Protein AF-0000000072570225 (afdb_homodimer)

InterPro domains:
  IPR000209 Peptidase S8/S53 domain [PF00082] (99-214)
  IPR000209 Peptidase S8/S53 domain [PF00082] (437-541)
  IPR015500 Peptidase S8, subtilisin-related [PR00723] (99-118)
  IPR015500 Peptidase S8, subtilisin-related [PR00723] (179-192)
  IPR015500 Peptidase S8, subtilisin-related [PR00723] (499-515)
  IPR017310 Peptidase S8A, subtilisin-related, clostridia [PIRSF037894] (3-569)
  IPR034045 CspA-like domain [cd07478] (97-557)
  IPR036852 Peptidase S8/S53 domain superfamily [G3DSA:3.40.50.200] (96-558)
  IPR036852 Peptidase S8/S53 domain superfamily [SSF52743] (88-566)
  IPR050131 Subtilisin-like serine protease [PTHR43806] (63-516)

Secondary structure (DSSP, 8-state):
----GGG-TTEEEEEEEE-S-HHHHHTT-TT-EEEE-SSSEEEEEEEGGGTHHHHT----SSEEEEPPP-EEEE--B-GGG---------TT-----S-TT-EEEEEES---TT-GGGB-TTS-B-EEEEEETTS---S---SSS--SSSEEEEHHHHHHHHHHHHTTS-GGGT-----SS-HHHHHHHHHH---SSGGG--SSTT-EEEEEEPPP-HHHHHHHT-SS--EEHHHHHHHHHHHHHHHHH-SS-EEEE--EEBS-S-TTS-SHHHHHHHHHHTSTTEEEEEE--S-TTS--EEEEEE-SS--EEEEEEEE-TT---EEEEEEE-TT-EEEEEEE-TTS-B---B---TT-EEEEE-TTT--EEEEEEETT-TTT-SEEEEEEEESPPSEEEEEEEEEEE-SSEEEEEE-PPBTTB-TT-EEES--STT-PPBTTT-TTSEEEEEEETTTTEEPTTS----SSS------EEEE-S-EEEEETTTEEEEEBSHHHHHHHHHHHHHHHHIIIIISSSSTT--HHHHHHHHHHSEE--TT--SSBTTTBT-EE-HHHHHHTT-/----GGG-TTEEEEEEEE-S-HHHHHTT-TT-EEEE-SSSEEEEEEEGGGTHHHHT----SSEEEEPPP-EEEE--B-GGGS--------TT-----S-TT-EEEEEES---TT-GGGB-TTS-B-EEEEEETTS---S---SSS--SSSEEEEHHHHHHHHHHHHTTS-GGGT-----SS-HHHHHHHHHH---SSGGG--SSTT-EEEEEEPPP-HHHHHHHT-SS--EEHHHHHHHHHHHHHHHHH-SS-EEEE--EEBS-S-TTS-SHHHHHHHHHHTSTTEEEEEE--S-TTS--EEEEEE-SS--EEEEEEEE-TT---EEEEEEE-TT-EEEEEEE-TTS-B---B---TT-EEEEE-TTT--EEEEEEETT-TTT-SEEEEEEEESPPSEEEEEEEEEEE-SSEEEEEE-PPBTTB-TT-EEES--STT-PPBTTT-TTSEEEEEEETTTTEEPTTS----SSS------EEEE-S-EEEEETTTEEEEEBSHHHHHHHHHHHHHHHHIIIIISSSSTT--HHHHHHHHHHSEE--TT--SSBTTTBT-EE-HHHHHHTT-

Radius of gyration: 29.83 Å; Cα contacts (8 Å, |Δi|>4): 3068; chains: 2; bounding box: 82×92×71 Å

Organism: NCBI:txid632245

Solvent-accessible surface area (backbone atoms only — not comparable to full-atom values): 56392 Å² total; per-residue (Å²): 121,84,69,55,68,68,74,36,60,61,34,44,72,31,33,28,38,41,50,82,64,51,70,68,57,42,67,80,35,80,75,48,45,79,46,67,63,55,96,45,35,30,32,42,32,33,41,62,88,53,52,58,46,73,54,68,55,66,87,52,87,28,53,64,42,72,49,76,80,35,59,26,31,69,24,62,44,78,59,83,78,49,60,86,22,82,60,79,71,67,79,78,54,92,59,97,53,37,10,50,71,23,35,39,30,41,53,35,45,20,43,48,81,79,37,70,37,52,22,47,95,88,66,46,64,33,44,55,32,37,38,32,44,74,40,72,54,89,63,75,87,47,89,86,67,76,64,84,64,26,34,74,41,46,34,70,48,50,42,49,18,49,53,34,38,76,74,72,45,71,28,50,80,71,46,66,76,66,24,84,81,23,60,24,23,26,42,49,12,42,20,27,11,44,28,84,56,70,86,31,42,18,64,11,37,52,32,30,31,32,30,32,18,64,48,54,36,55,30,59,35,62,68,44,62,32,80,48,73,37,31,41,52,44,61,52,52,42,49,51,51,51,51,48,57,48,50,74,74,43,89,44,38,35,36,37,37,37,42,49,26,18,44,55,70,73,74,74,30,55,39,75,68,27,48,52,50,40,61,58,27,75,36,61,42,30,38,43,30,23,19,15,20,62,39,20,70,52,27,36,26,26,63,54,72,37,39,87,87,43,48,62,48,74,39,36,38,36,37,39,79,83,43,36,48,52,56,38,40,36,40,28,45,62,58,24,38,69,34,45,26,48,28,42,66,87,63,55,60,71,49,75,48,74,68,44,70,60,36,64,48,80,46,70,41,77,90,60,58,22,38,37,38,38,38,36,26,67,48,30,44,75,63,19,28,28,35,40,37,39,38,37,36,56,35,60,55,38,56,29,36,44,34,36,35,62,75,38,65,74,70,24,41,38,39,37,31,32,63,44,81,42,47,43,56,88,70,38,33,37,40,72,51,34,48,54,57,25,35,11,36,63,20,35,12,84,45,37,43,9,16,12,24,26,30,71,64,74,71,39,86,44,67,38,30,9,14,40,51,86,62,89,54,78,81,40,41,38,24,14,24,53,17,31,36,34,61,18,38,28,52,91,82,37,70,44,66,45,22,24,13,32,47,6,21,26,50,50,42,20,51,51,31,27,48,41,22,49,16,40,68,67,55,74,40,62,53,40,22,19,35,34,53,47,30,42,49,33,42,6,39,45,75,62,88,88,64,70,65,68,36,49,62,30,12,49,20,36,60,26,73,68,41,25,66,62,59,64,98,120,83,70,55,68,68,74,37,60,61,32,43,73,31,34,29,39,41,50,80,65,52,70,66,56,40,67,79,36,80,75,47,44,78,46,68,65,54,95,45,36,30,32,44,32,33,43,62,89,54,53,59,47,72,55,71,55,64,87,52,87,27,54,61,42,71,50,75,81,34,58,26,31,70,25,63,44,76,54,87,76,44,62,85,22,80,59,80,72,69,78,80,55,93,58,98,54,38,10,51,70,22,34,39,32,40,53,36,44,19,43,48,83,79,38,70,37,51,22,47,98,88,66,47,64,34,43,54,32,37,37,32,44,75,40,73,54,87,63,73,85,48,89,87,66,75,65,85,64,25,32,73,42,46,35,69,48,50,42,51,18,49,52,34,39,76,73,72,45,72,27,50,80,72,46,67,74,67,24,83,81,22,59,23,22,26,44,48,13,42,20,27,10,43,28,86,56,71,86,30,41,19,64,11,37,52,33,32,32,33,32,34,16,62,48,54,36,54,30,58,34,61,68,44,62,33,80,49,73,36,30,41,53,45,61,52,52,42,49,52,52,51,51,49,57,47,50,73,74,43,89,42,37,36,36,38,37,37,43,49,26,18,46,55,72,72,75,73,29,55,39,74,67,27,48,51,49,40,61,57,26,74,36,62,42,32,38,43,29,22,20,16,20,63,39,18,72,52,26,38,26,24,64,51,73,37,39,88,87,44,48,64,49,75,38,36,39,35,37,38,80,85,43,36,48,50,56,37,42,35,39,28,46,61,60,25,38,69,34,47,26,49,28,42,66,89,63,54,61,71,48,74,46,74,68,45,71,59,37,64,47,81,45,71,41,75,88,60,58,22,37,35,38,39,38,35,26,66,49,30,43,76,63,19,26,27,35,41,38,38,38,38,36,57,36,58,55,40,55,29,37,42,35,37,34,62,76,39,66,76,72,24,42,39,41,36,30,34,63,43,83,43,46,42,56,85,71,39,32,36,40,72,50,35,47,52,54,24,35,12,37,61,20,35,13,82,45,38,42,10,16,13,23,27,32,71,66,75,72,39,85,43,66,38,31,10,14,40,44,82,64,91,52,64,86,37,40,39,24,14,23,52,16,28,34,34,61,18,37,28,53,90,82,37,69,44,66,46,19,23,12,33,46,5,20,26,50,48,41,21,51,51,31,28,49,42,23,49,17,41,68,67,55,73,40,61,54,40,21,18,35,33,52,47,31,42,50,33,40,6,39,44,76,61,88,89,64,71,66,68,35,49,60,30,12,51,20,35,59,26,74,69,40,24,66,61,58,63,98

Sequence (1138 aa):
MPESILKDKNHYHFLVHYQGDIKKEMESYPSFFITIINDKYAILSLPTDKMNIIDDGSPFSTIVYIKPTALYTLQQISPAQASQANFLQLENLPLNLTGKGVTVAVVDTGIDYLSEEFMDEKGNSRIDLIWDQTIDSDKPPSNDHKVAFGTVYTNEEIQAAINEKRKGNDPYTIVPSKDEYGHGTKMAGLIGATGKNPLIKGIVPECRFISIKLIEDISYKEKFGASVPIFNIAVLFSSLQFLYEYSLVSESPLVIYFPLGSNMGYHRGNGIFDQFINFISIHTDIIIVTCTGNEAMTNSHASGQISEEEQTRVIDLDIPPEEKNIAVEIWVEPPNILSIDVISPSGENTGVVNSLLNNTVYYKFIFEKTSLKVNYYIPEEYSGNELIRLRFYDLQPGIWKLRLSGDLVLDATFNIWIPQKGIISPNTRLSPSDTYGTITNPGNSEFAATIAAYNQNNNNILNYSGVAFSYNYLNTIDVAGGGVNALTVAPDNKTDIVNGTSVASAIAAGACAMLFQWGTVNKNDPYMYAKTIKTYLSRGVSTRPGDIYPNPQWGYGMLNILNMFKNMNMPESILKDKNHYHFLVHYQGDIKKEMESYPSFFITIINDKYAILSLPTDKMNIIDDGSPFSTIVYIKPTALYTLQQISPAQASQANFLQLENLPLNLTGKGVTVAVVDTGIDYLSEEFMDEKGNSRIDLIWDQTIDSDKPPSNDHKVAFGTVYTNEEIQAAINEKRKGNDPYTIVPSKDEYGHGTKMAGLIGATGKNPLIKGIVPECRFISIKLIEDISYKEKFGASVPIFNIAVLFSSLQFLYEYSLVSESPLVIYFPLGSNMGYHRGNGIFDQFINFISIHTDIIIVTCTGNEAMTNSHASGQISEEEQTRVIDLDIPPEEKNIAVEIWVEPPNILSIDVISPSGENTGVVNSLLNNTVYYKFIFEKTSLKVNYYIPEEYSGNELIRLRFYDLQPGIWKLRLSGDLVLDATFNIWIPQKGIISPNTRLSPSDTYGTITNPGNSEFAATIAAYNQNNNNILNYSGVAFSYNYLNTIDVAGGGVNALTVAPDNKTDIVNGTSVASAIAAGACAMLFQWGTVNKNDPYMYAKTIKTYLSRGVSTRPGDIYPNPQWGYGMLNILNMFKNMN

Structure (mmCIF, N/CA/C/O backbone):
data_AF-0000000072570225-model_v1
#
loop_
_entity.id
_entity.type
_entity.pdbx_description
1 polymer 'CspA protein'
#
loop_
_atom_site.group_PDB
_atom_site.id
_atom_site.type_symbol
_atom_site.label_atom_id
_atom_site.label_alt_id
_atom_site.label_comp_id
_atom_site.label_asym_id
_atom_site.label_entity_id
_atom_site.label_seq_id
_atom_site.pdbx_PDB_ins_code
_atom_site.Cartn_x
_atom_site.Cartn_y
_atom_site.Cartn_z
_atom_site.occupancy
_atom_site.B_iso_or_equiv
_atom_site.auth_seq_id
_atom_site.auth_comp_id
_atom_site.auth_asym_id
_atom_site.auth_atom_id
_atom_site.pdbx_PDB_model_num
ATOM 1 N N . MET A 1 1 ? 11.758 -10.375 -38.625 1 38.66 1 MET A N 1
ATOM 2 C CA . MET A 1 1 ? 11.633 -9.406 -37.531 1 38.66 1 MET A CA 1
ATOM 3 C C . MET A 1 1 ? 12.562 -9.773 -36.375 1 38.66 1 MET A C 1
ATOM 5 O O . MET A 1 1 ? 12.781 -10.953 -36.094 1 38.66 1 MET A O 1
ATOM 9 N N . PRO A 1 2 ? 13.297 -8.859 -36.094 1 47.81 2 PRO A N 1
ATOM 10 C CA . PRO A 1 2 ? 14.312 -9.219 -35.094 1 47.81 2 PRO A CA 1
ATOM 11 C C . PRO A 1 2 ? 13.727 -9.875 -33.844 1 47.81 2 PRO A C 1
ATOM 13 O O . PRO A 1 2 ? 12.625 -9.516 -33.438 1 47.81 2 PRO A O 1
ATOM 16 N N . GLU A 1 3 ? 14.148 -11.102 -33.719 1 63.84 3 GLU A N 1
ATOM 17 C CA . GLU A 1 3 ? 13.828 -11.883 -32.531 1 63.84 3 GLU A CA 1
ATOM 18 C C . GLU A 1 3 ? 13.82 -11 -31.281 1 63.84 3 GLU A C 1
ATOM 20 O O . GLU A 1 3 ? 14.641 -10.094 -31.156 1 63.84 3 GLU A O 1
ATOM 25 N N . SER A 1 4 ? 12.734 -11.234 -30.578 1 80.81 4 SER A N 1
ATOM 26 C CA . SER A 1 4 ? 12.641 -10.492 -29.312 1 80.81 4 SER A CA 1
ATOM 27 C C . SER A 1 4 ? 13.938 -10.586 -28.531 1 80.81 4 SER A C 1
ATOM 29 O O . SER A 1 4 ? 14.523 -11.664 -28.391 1 80.81 4 SER A O 1
ATOM 31 N N . ILE A 1 5 ? 14.43 -9.547 -28.234 1 90.62 5 ILE A N 1
ATOM 32 C CA . ILE A 1 5 ? 15.641 -9.453 -27.422 1 90.62 5 ILE A CA 1
ATOM 33 C C . ILE A 1 5 ? 15.484 -10.297 -26.156 1 90.62 5 ILE A C 1
ATOM 35 O O . ILE A 1 5 ? 16.469 -10.758 -25.594 1 90.62 5 ILE A O 1
ATOM 39 N N . LEU A 1 6 ? 14.305 -10.641 -25.844 1 92.56 6 LEU A N 1
ATOM 40 C CA . LEU A 1 6 ? 14.023 -11.391 -24.625 1 92.56 6 LEU A CA 1
ATOM 41 C C . LEU A 1 6 ? 14.391 -12.859 -24.781 1 92.56 6 LEU A C 1
ATOM 43 O O . LEU A 1 6 ? 14.5 -13.586 -23.797 1 92.56 6 LEU A O 1
ATOM 47 N N . LYS A 1 7 ? 14.641 -13.281 -26.031 1 91.25 7 LYS A N 1
ATOM 48 C CA . LYS A 1 7 ? 15.016 -14.664 -26.312 1 91.25 7 LYS A CA 1
ATOM 49 C C . LYS A 1 7 ? 16.531 -14.812 -26.438 1 91.25 7 LYS A C 1
ATOM 51 O O . LYS A 1 7 ? 17.031 -15.922 -26.594 1 91.25 7 LYS A O 1
ATOM 56 N N . ASP A 1 8 ? 17.141 -13.688 -26.344 1 91.56 8 ASP A N 1
ATOM 57 C CA . ASP A 1 8 ? 18.578 -13.719 -26.547 1 91.56 8 ASP A CA 1
ATOM 58 C C . ASP A 1 8 ? 19.312 -14.172 -25.297 1 91.56 8 ASP A C 1
ATOM 60 O O . ASP A 1 8 ? 19.234 -13.516 -24.25 1 91.56 8 ASP A O 1
ATOM 64 N N . LYS A 1 9 ? 20.062 -15.219 -25.422 1 91 9 LYS A N 1
ATOM 65 C CA . LYS A 1 9 ? 20.766 -15.812 -24.297 1 91 9 LYS A CA 1
ATOM 66 C C . LYS A 1 9 ? 21.938 -14.938 -23.859 1 91 9 LYS A C 1
ATOM 68 O O . LYS A 1 9 ? 22.469 -15.109 -22.75 1 91 9 LYS A O 1
ATOM 73 N N . ASN A 1 10 ? 22.297 -14.016 -24.641 1 92.94 10 ASN A N 1
ATOM 74 C CA . ASN A 1 10 ? 23.453 -13.195 -24.328 1 92.94 10 ASN A CA 1
ATOM 75 C C . ASN A 1 10 ? 23.047 -11.844 -23.75 1 92.94 10 ASN A C 1
ATOM 77 O O . ASN A 1 10 ? 23.859 -10.906 -23.734 1 92.94 10 ASN A O 1
ATOM 81 N N . HIS A 1 11 ? 21.812 -11.781 -23.375 1 94 11 HIS A N 1
ATOM 82 C CA . HIS A 1 11 ? 21.328 -10.547 -22.766 1 94 11 HIS A CA 1
ATOM 83 C C . HIS A 1 11 ? 20.641 -10.828 -21.422 1 94 11 HIS A C 1
ATOM 85 O O . HIS A 1 11 ? 19.969 -11.844 -21.281 1 94 11 HIS A O 1
ATOM 91 N N . TYR A 1 12 ? 20.906 -9.945 -20.453 1 93.81 12 TYR A N 1
ATOM 92 C CA . TYR A 1 12 ? 20.125 -9.914 -19.219 1 93.81 12 TYR A CA 1
ATOM 93 C C . TYR A 1 12 ? 19 -8.883 -19.297 1 93.81 12 TYR A C 1
ATOM 95 O O . TYR A 1 12 ? 19.094 -7.918 -20.062 1 93.81 12 TYR A O 1
ATOM 103 N N . HIS A 1 13 ? 17.984 -9.117 -18.672 1 94.38 13 HIS A N 1
ATOM 104 C CA . HIS A 1 13 ? 16.812 -8.25 -18.688 1 94.38 13 HIS A CA 1
ATOM 105 C C . HIS A 1 13 ? 16.469 -7.766 -17.297 1 94.38 13 HIS A C 1
ATOM 107 O O . HIS A 1 13 ? 16.328 -8.57 -16.375 1 94.38 13 HIS A O 1
ATOM 113 N N . PHE A 1 14 ? 16.344 -6.441 -17.109 1 94.38 14 PHE A N 1
ATOM 114 C CA . PHE A 1 14 ? 16.062 -5.855 -15.805 1 94.38 14 PHE A CA 1
ATOM 115 C C . PHE A 1 14 ? 14.812 -4.992 -15.852 1 94.38 14 PHE A C 1
ATOM 117 O O . PHE A 1 14 ? 14.609 -4.246 -16.812 1 94.38 14 PHE A O 1
ATOM 124 N N . LEU A 1 15 ? 13.953 -5.199 -14.898 1 94.69 15 LEU A N 1
ATOM 125 C CA . LEU A 1 15 ? 12.875 -4.238 -14.695 1 94.69 15 LEU A CA 1
ATOM 126 C C . LEU A 1 15 ? 13.414 -2.916 -14.164 1 94.69 15 LEU A C 1
ATOM 128 O O . LEU A 1 15 ? 14.211 -2.896 -13.227 1 94.69 15 LEU A O 1
ATOM 132 N N . VAL A 1 16 ? 13.008 -1.778 -14.789 1 94 16 VAL A N 1
ATOM 133 C CA . VAL A 1 16 ? 13.508 -0.482 -14.344 1 94 16 VAL A CA 1
ATOM 134 C C . VAL A 1 16 ? 12.344 0.481 -14.141 1 94 16 VAL A C 1
ATOM 136 O O . VAL A 1 16 ? 11.305 0.359 -14.797 1 94 16 VAL A O 1
ATOM 139 N N . HIS A 1 17 ? 12.391 1.325 -13.141 1 92.69 17 HIS A N 1
ATOM 140 C CA . HIS A 1 17 ? 11.578 2.525 -12.984 1 92.69 17 HIS A CA 1
ATOM 141 C C . HIS A 1 17 ? 12.258 3.74 -13.602 1 92.69 17 HIS A C 1
ATOM 143 O O . HIS A 1 17 ? 13.422 4.027 -13.297 1 92.69 17 HIS A O 1
ATOM 149 N N . TYR A 1 18 ? 11.625 4.418 -14.562 1 92.12 18 TYR A N 1
ATOM 150 C CA . TYR A 1 18 ? 12.281 5.527 -15.242 1 92.12 18 TYR A CA 1
ATOM 151 C C . TYR A 1 18 ? 11.438 6.797 -15.156 1 92.12 18 TYR A C 1
ATOM 153 O O . TYR A 1 18 ? 10.234 6.734 -14.898 1 92.12 18 TYR A O 1
ATOM 161 N N . GLN A 1 19 ? 12.102 7.883 -15.234 1 86.81 19 GLN A N 1
ATOM 162 C CA . GLN A 1 19 ? 11.508 9.211 -15.359 1 86.81 19 GLN A CA 1
ATOM 163 C C . GLN A 1 19 ? 12.133 9.984 -16.516 1 86.81 19 GLN A C 1
ATOM 165 O O . GLN A 1 19 ? 13.344 9.906 -16.734 1 86.81 19 GLN A O 1
ATOM 170 N N . GLY A 1 20 ? 11.328 10.648 -17.266 1 87.12 20 GLY A N 1
ATOM 171 C CA . GLY A 1 20 ? 11.844 11.375 -18.422 1 87.12 20 GLY A CA 1
ATOM 172 C C . GLY A 1 20 ? 11.828 10.547 -19.688 1 87.12 20 GLY A C 1
ATOM 173 O O . GLY A 1 20 ? 11.023 9.625 -19.828 1 87.12 20 GLY A O 1
ATOM 174 N N . ASP A 1 21 ? 12.617 10.953 -20.656 1 91.62 21 ASP A N 1
ATOM 175 C CA . ASP A 1 21 ? 12.633 10.312 -21.969 1 91.62 21 ASP A CA 1
ATOM 176 C C . ASP A 1 21 ? 13.703 9.227 -22.031 1 91.62 21 ASP A C 1
ATOM 178 O O . ASP A 1 21 ? 14.797 9.453 -22.547 1 91.62 21 ASP A O 1
ATOM 182 N N . ILE A 1 22 ? 13.328 8.039 -21.641 1 93.75 22 ILE A N 1
ATOM 183 C CA . ILE A 1 22 ? 14.266 6.922 -21.547 1 93.75 22 ILE A CA 1
ATOM 184 C C . ILE A 1 22 ? 14.68 6.477 -22.953 1 93.75 22 ILE A C 1
ATOM 186 O O . ILE A 1 22 ? 15.805 6.027 -23.156 1 93.75 22 ILE A O 1
ATOM 190 N N . LYS A 1 23 ? 13.844 6.586 -23.969 1 93.38 23 LYS A N 1
ATOM 191 C CA . LYS A 1 23 ? 14.172 6.195 -25.344 1 93.38 23 LYS A CA 1
ATOM 192 C C . LYS A 1 23 ? 15.297 7.059 -25.906 1 93.38 23 LYS A C 1
ATOM 194 O O . LYS A 1 23 ? 16.219 6.547 -26.531 1 93.38 23 LYS A O 1
ATOM 199 N N . LYS A 1 24 ? 15.133 8.328 -25.609 1 93.31 24 LYS A N 1
ATOM 200 C CA . LYS A 1 24 ? 16.172 9.25 -26.062 1 93.31 24 LYS A CA 1
ATOM 201 C C . LYS A 1 24 ? 17.5 8.953 -25.375 1 93.31 24 LYS A C 1
ATOM 203 O O . LYS A 1 24 ? 18.547 8.977 -26.031 1 93.31 24 LYS A O 1
ATOM 208 N N . GLU A 1 25 ? 17.453 8.664 -24.141 1 93.06 25 GLU A N 1
ATOM 209 C CA . GLU A 1 25 ? 18.672 8.367 -23.406 1 93.06 25 GLU A CA 1
ATOM 210 C C . GLU A 1 25 ? 19.359 7.113 -23.953 1 93.06 25 GLU A C 1
ATOM 212 O O . GLU A 1 25 ? 20.578 7.039 -24 1 93.06 25 GLU A O 1
ATOM 217 N N . MET A 1 26 ? 18.625 6.129 -24.328 1 91.62 26 MET A N 1
ATOM 218 C CA . MET A 1 26 ? 19.172 4.84 -24.75 1 91.62 26 MET A CA 1
ATOM 219 C C . MET A 1 26 ? 19.891 4.961 -26.094 1 91.62 26 MET A C 1
ATOM 221 O O . MET A 1 26 ? 20.688 4.09 -26.453 1 91.62 26 MET A O 1
ATOM 225 N N . GLU A 1 27 ? 19.609 6.027 -26.828 1 92.5 27 GLU A N 1
ATOM 226 C CA . GLU A 1 27 ? 20.312 6.262 -28.094 1 92.5 27 GLU A CA 1
ATOM 227 C C . GLU A 1 27 ? 21.812 6.379 -27.859 1 92.5 27 GLU A C 1
ATOM 229 O O . GLU A 1 27 ? 22.609 6.078 -28.75 1 92.5 27 GLU A O 1
ATOM 234 N N . SER A 1 28 ? 22.156 6.746 -26.688 1 91.38 28 SER A N 1
ATOM 235 C CA . SER A 1 28 ? 23.562 6.895 -26.344 1 91.38 28 SER A CA 1
ATOM 236 C C . SER A 1 28 ? 24.188 5.555 -25.953 1 91.38 28 SER A C 1
ATOM 238 O O . SER A 1 28 ? 25.406 5.449 -25.781 1 91.38 28 SER A O 1
ATOM 240 N N . TYR A 1 29 ? 23.359 4.516 -25.859 1 91.19 29 TYR A N 1
ATOM 241 C CA . TYR A 1 29 ? 23.797 3.174 -25.5 1 91.19 29 TYR A CA 1
ATOM 242 C C . TYR A 1 29 ? 23.359 2.162 -26.562 1 91.19 29 TYR A C 1
ATOM 244 O O . TYR A 1 29 ? 22.484 1.335 -26.297 1 91.19 29 TYR A O 1
ATOM 252 N N . PRO A 1 30 ? 24.031 2.037 -27.594 1 89.81 30 PRO A N 1
ATOM 253 C CA . PRO A 1 30 ? 23.562 1.264 -28.75 1 89.81 30 PRO A CA 1
ATOM 254 C C . PRO A 1 30 ? 23.469 -0.231 -28.453 1 89.81 30 PRO A C 1
ATOM 256 O O . PRO A 1 30 ? 22.734 -0.951 -29.141 1 89.81 30 PRO A O 1
ATOM 259 N N . SER A 1 31 ? 24.156 -0.729 -27.5 1 91.25 31 SER A N 1
ATOM 260 C CA . SER A 1 31 ? 24.094 -2.158 -27.203 1 91.25 31 SER A CA 1
ATOM 261 C C . SER A 1 31 ? 22.969 -2.486 -26.234 1 91.25 31 SER A C 1
ATOM 263 O O . SER A 1 31 ? 22.734 -3.654 -25.922 1 91.25 31 SER A O 1
ATOM 265 N N . PHE A 1 32 ? 22.375 -1.477 -25.766 1 93.12 32 PHE A N 1
ATOM 266 C CA . PHE A 1 32 ? 21.281 -1.665 -24.812 1 93.12 32 PHE A CA 1
ATOM 267 C C . PHE A 1 32 ? 19.938 -1.544 -25.5 1 93.12 32 PHE A C 1
ATOM 269 O O . PHE A 1 32 ? 19.797 -0.833 -26.5 1 93.12 32 PHE A O 1
ATOM 276 N N . PHE A 1 33 ? 18.953 -2.303 -25.031 1 94.06 33 PHE A N 1
ATOM 277 C CA . PHE A 1 33 ? 17.594 -2.262 -25.562 1 94.06 33 PHE A CA 1
ATOM 278 C C . PHE A 1 33 ? 16.594 -1.928 -24.469 1 94.06 33 PHE A C 1
ATOM 280 O O . PHE A 1 33 ? 16.75 -2.352 -23.328 1 94.06 33 PHE A O 1
ATOM 287 N N . ILE A 1 34 ? 15.641 -1.11 -24.828 1 94.38 34 ILE A N 1
ATOM 288 C CA . ILE A 1 34 ? 14.594 -0.745 -23.891 1 94.38 34 ILE A CA 1
ATOM 289 C C . ILE A 1 34 ? 13.234 -1.17 -24.438 1 94.38 34 ILE A C 1
ATOM 291 O O . ILE A 1 34 ? 12.938 -0.945 -25.609 1 94.38 34 ILE A O 1
ATOM 295 N N . THR A 1 35 ? 12.469 -1.913 -23.688 1 94 35 THR A N 1
ATOM 296 C CA . THR A 1 35 ? 11.078 -2.248 -23.969 1 94 35 THR A CA 1
ATOM 297 C C . THR A 1 35 ? 10.141 -1.542 -22.984 1 94 35 THR A C 1
ATOM 299 O O . THR A 1 35 ? 10.133 -1.854 -21.797 1 94 35 THR A O 1
ATOM 302 N N . ILE A 1 36 ? 9.352 -0.619 -23.453 1 94.12 36 ILE A N 1
ATOM 303 C CA . ILE A 1 36 ? 8.492 0.188 -22.594 1 94.12 36 ILE A CA 1
ATOM 304 C C . ILE A 1 36 ? 7.301 -0.646 -22.125 1 94.12 36 ILE A C 1
ATOM 306 O O . ILE A 1 36 ? 6.605 -1.263 -22.938 1 94.12 36 ILE A O 1
ATOM 310 N N . ILE A 1 37 ? 7.117 -0.75 -20.844 1 93.19 37 ILE A N 1
ATOM 311 C CA . ILE A 1 37 ? 5.941 -1.399 -20.281 1 93.19 37 ILE A CA 1
ATOM 312 C C . ILE A 1 37 ? 4.805 -0.388 -20.141 1 93.19 37 ILE A C 1
ATOM 314 O O . ILE A 1 37 ? 3.684 -0.644 -20.594 1 93.19 37 ILE A O 1
ATOM 318 N N . ASN A 1 38 ? 5.059 0.74 -19.516 1 91.62 38 ASN A N 1
ATOM 319 C CA . ASN A 1 38 ? 4.168 1.89 -19.406 1 91.62 38 ASN A CA 1
ATOM 320 C C . ASN A 1 38 ? 4.949 3.18 -19.156 1 91.62 38 ASN A C 1
ATOM 322 O O . ASN A 1 38 ? 6.141 3.254 -19.453 1 91.62 38 ASN A O 1
ATOM 326 N N . ASP A 1 39 ? 4.262 4.203 -18.672 1 88.25 39 ASP A N 1
ATOM 327 C CA . ASP A 1 39 ? 4.883 5.52 -18.547 1 88.25 39 ASP A CA 1
ATOM 328 C C . ASP A 1 39 ? 5.867 5.559 -17.391 1 88.25 39 ASP A C 1
ATOM 330 O O . ASP A 1 39 ? 6.609 6.531 -17.234 1 88.25 39 ASP A O 1
ATOM 334 N N . LYS A 1 40 ? 6.008 4.449 -16.625 1 90.12 40 LYS A N 1
ATOM 335 C CA . LYS A 1 40 ? 6.855 4.461 -15.445 1 90.12 40 LYS A CA 1
ATOM 336 C C . LYS A 1 40 ? 7.871 3.322 -15.484 1 90.12 40 LYS A C 1
ATOM 338 O O . LYS A 1 40 ? 8.969 3.439 -14.93 1 90.12 40 LYS A O 1
ATOM 343 N N . TYR A 1 41 ? 7.504 2.213 -16.125 1 93.25 41 TYR A N 1
ATOM 344 C CA . TYR A 1 41 ? 8.32 1.009 -16.047 1 93.25 41 TYR A CA 1
ATOM 345 C C . TYR A 1 41 ? 8.742 0.538 -17.438 1 93.25 41 TYR A C 1
ATOM 347 O O . TYR A 1 41 ? 7.996 0.71 -18.406 1 93.25 41 TYR A O 1
ATOM 355 N N . ALA A 1 42 ? 9.898 -0.014 -17.531 1 95.88 42 ALA A N 1
ATOM 356 C CA . ALA A 1 42 ? 10.43 -0.572 -18.766 1 95.88 42 ALA A CA 1
ATOM 357 C C . ALA A 1 42 ? 11.352 -1.759 -18.484 1 95.88 42 ALA A C 1
ATOM 359 O O . ALA A 1 42 ? 11.68 -2.037 -17.328 1 95.88 42 ALA A O 1
ATOM 360 N N . ILE A 1 43 ? 11.656 -2.527 -19.516 1 95.5 43 ILE A N 1
ATOM 361 C CA . ILE A 1 43 ? 12.648 -3.596 -19.453 1 95.5 43 ILE A CA 1
ATOM 362 C C . ILE A 1 43 ? 13.945 -3.127 -20.094 1 95.5 43 ILE A C 1
ATOM 364 O O . ILE A 1 43 ? 13.977 -2.775 -21.281 1 95.5 43 ILE A O 1
ATOM 368 N N . LEU A 1 44 ? 14.953 -3.064 -19.312 1 95.44 44 LEU A N 1
ATOM 369 C CA . LEU A 1 44 ? 16.297 -2.801 -19.812 1 95.44 44 LEU A CA 1
ATOM 370 C C . LEU A 1 44 ? 17.016 -4.102 -20.156 1 95.44 44 LEU A C 1
ATOM 372 O O . LEU A 1 44 ? 17.188 -4.957 -19.281 1 95.44 44 LEU A O 1
ATOM 376 N N . SER A 1 45 ? 17.375 -4.312 -21.391 1 95.06 45 SER A N 1
ATOM 377 C CA . SER A 1 45 ? 18.141 -5.473 -21.844 1 95.06 45 SER A CA 1
ATOM 378 C C . SER A 1 45 ? 19.578 -5.086 -22.203 1 95.06 45 SER A C 1
ATOM 380 O O . SER A 1 45 ? 19.797 -4.18 -23 1 95.06 45 SER A O 1
ATOM 382 N N . LEU A 1 46 ? 20.5 -5.727 -21.562 1 94.19 46 LEU A N 1
ATOM 383 C CA . LEU A 1 46 ? 21.906 -5.422 -21.828 1 94.19 46 LEU A CA 1
ATOM 384 C C . LEU A 1 46 ? 22.719 -6.703 -21.984 1 94.19 46 LEU A C 1
ATOM 386 O O . LEU A 1 46 ? 22.344 -7.75 -21.453 1 94.19 46 LEU A O 1
ATOM 390 N N . PRO A 1 47 ? 23.812 -6.539 -22.703 1 93.62 47 PRO A N 1
ATOM 391 C CA . PRO A 1 47 ? 24.672 -7.715 -22.859 1 93.62 47 PRO A CA 1
ATOM 392 C C . PRO A 1 47 ? 25.203 -8.234 -21.516 1 93.62 47 PRO A C 1
ATOM 394 O O . PRO A 1 47 ? 25.5 -7.445 -20.625 1 93.62 47 PRO A O 1
ATOM 397 N N . THR A 1 48 ? 25.375 -9.531 -21.438 1 91.44 48 THR A N 1
ATOM 398 C CA . THR A 1 48 ? 25.766 -10.18 -20.203 1 91.44 48 THR A CA 1
ATOM 399 C C . THR A 1 48 ? 27.141 -9.695 -19.734 1 91.44 48 THR A C 1
ATOM 401 O O . THR A 1 48 ? 27.438 -9.695 -18.531 1 91.44 48 THR A O 1
ATOM 404 N N . ASP A 1 49 ? 27.953 -9.203 -20.609 1 89.94 49 ASP A N 1
ATOM 405 C CA . ASP A 1 49 ? 29.297 -8.766 -20.281 1 89.94 49 ASP A CA 1
ATOM 406 C C . ASP A 1 49 ? 29.312 -7.32 -19.797 1 89.94 49 ASP A C 1
ATOM 408 O O . ASP A 1 49 ? 30.344 -6.805 -19.375 1 89.94 49 ASP A O 1
ATOM 412 N N . LYS A 1 50 ? 28.141 -6.664 -19.812 1 89.12 50 LYS A N 1
ATOM 413 C CA . LYS A 1 50 ? 28.047 -5.277 -19.359 1 89.12 50 LYS A CA 1
ATOM 414 C C . LYS A 1 50 ? 27.328 -5.172 -18.031 1 89.12 50 LYS A C 1
ATOM 416 O O . LYS A 1 50 ? 26.781 -4.121 -17.688 1 89.12 50 LYS A O 1
ATOM 421 N N . MET A 1 51 ? 27.375 -6.172 -17.266 1 86.5 51 MET A N 1
ATOM 422 C CA . MET A 1 51 ? 26.672 -6.238 -15.984 1 86.5 51 MET A CA 1
ATOM 423 C C . MET A 1 51 ? 27.25 -5.242 -14.992 1 86.5 51 MET A C 1
ATOM 425 O O . MET A 1 51 ? 26.594 -4.848 -14.031 1 86.5 51 MET A O 1
ATOM 429 N N . ASN A 1 52 ? 28.406 -4.77 -15.219 1 82.56 52 ASN A N 1
ATOM 430 C CA . ASN A 1 52 ? 29.062 -3.826 -14.32 1 82.56 52 ASN A CA 1
ATOM 431 C C . ASN A 1 52 ? 28.297 -2.506 -14.234 1 82.56 52 ASN A C 1
ATOM 433 O O . ASN A 1 52 ? 28.375 -1.802 -13.227 1 82.56 52 ASN A O 1
ATOM 437 N N . ILE A 1 53 ? 27.578 -2.24 -15.273 1 80.31 53 ILE A N 1
ATOM 438 C CA . ILE A 1 53 ? 26.844 -0.982 -15.32 1 80.31 53 ILE A CA 1
ATOM 439 C C . ILE A 1 53 ? 25.719 -1 -14.281 1 80.31 53 ILE A C 1
ATOM 441 O O . ILE A 1 53 ? 25.344 0.047 -13.75 1 80.31 53 ILE A O 1
ATOM 445 N N . ILE A 1 54 ? 25.203 -2.178 -13.977 1 80.94 54 ILE A N 1
ATOM 446 C CA . ILE A 1 54 ? 24.125 -2.342 -13.008 1 80.94 54 ILE A CA 1
ATOM 447 C C . ILE A 1 54 ? 24.703 -2.375 -11.594 1 80.94 54 ILE A C 1
ATOM 449 O O . ILE A 1 54 ? 24.109 -1.812 -10.664 1 80.94 54 ILE A O 1
ATOM 453 N N . ASP A 1 55 ? 25.859 -2.881 -11.508 1 77.56 55 ASP A N 1
ATOM 454 C CA . ASP A 1 55 ? 26.453 -3.156 -10.195 1 77.56 55 ASP A CA 1
ATOM 455 C C . ASP A 1 55 ? 27.188 -1.939 -9.656 1 77.56 55 ASP A C 1
ATOM 457 O O . ASP A 1 55 ? 27.25 -1.72 -8.445 1 77.56 55 ASP A O 1
ATOM 461 N N . ASP A 1 56 ? 27.844 -1.168 -10.523 1 73.44 56 ASP A N 1
ATOM 462 C CA . ASP A 1 56 ? 28.75 -0.109 -10.094 1 73.44 56 ASP A CA 1
ATOM 463 C C . ASP A 1 56 ? 28.078 1.258 -10.172 1 73.44 56 ASP A C 1
ATOM 465 O O . ASP A 1 56 ? 28.75 2.289 -10.195 1 73.44 56 ASP A O 1
ATOM 469 N N . GLY A 1 57 ? 26.703 1.34 -10.078 1 71.12 57 GLY A N 1
ATOM 470 C CA . GLY A 1 57 ? 26 2.604 -10.164 1 71.12 57 GLY A CA 1
ATOM 471 C C . GLY A 1 57 ? 25.547 2.939 -11.578 1 71.12 57 GLY A C 1
ATOM 472 O O . GLY A 1 57 ? 26.359 2.961 -12.5 1 71.12 57 GLY A O 1
ATOM 473 N N . SER A 1 58 ? 24.391 3.137 -11.797 1 75.56 58 SER A N 1
ATOM 474 C CA . SER A 1 58 ? 23.781 3.318 -13.117 1 75.56 58 SER A CA 1
ATOM 475 C C . SER A 1 58 ? 24.109 4.699 -13.68 1 75.56 58 SER A C 1
ATOM 477 O O . SER A 1 58 ? 23.969 5.707 -12.984 1 75.56 58 SER A O 1
ATOM 479 N N . PRO A 1 59 ? 24.641 4.656 -14.883 1 82.69 59 PRO A N 1
ATOM 480 C CA . PRO A 1 59 ? 25 5.926 -15.531 1 82.69 59 PRO A CA 1
ATOM 481 C C . PRO A 1 59 ? 23.781 6.652 -16.094 1 82.69 59 PRO A C 1
ATOM 483 O O . PRO A 1 59 ? 23.922 7.715 -16.703 1 82.69 59 PRO A O 1
ATOM 486 N N . PHE A 1 60 ? 22.656 6.062 -15.883 1 88.38 60 PHE A N 1
ATOM 487 C CA . PHE A 1 60 ? 21.469 6.582 -16.562 1 88.38 60 PHE A CA 1
ATOM 488 C C . PHE A 1 60 ? 20.875 7.762 -15.805 1 88.38 60 PHE A C 1
ATOM 490 O O . PHE A 1 60 ? 20.844 7.758 -14.57 1 88.38 60 PHE A O 1
ATOM 497 N N . SER A 1 61 ? 20.469 8.719 -16.562 1 86.62 61 SER A N 1
ATOM 498 C CA . SER A 1 61 ? 19.812 9.875 -15.945 1 86.62 61 SER A CA 1
ATOM 499 C C . SER A 1 61 ? 18.312 9.648 -15.789 1 86.62 61 SER A C 1
ATOM 501 O O . SER A 1 61 ? 17.703 10.188 -14.867 1 86.62 61 SER A O 1
ATOM 503 N N . THR A 1 62 ? 17.781 8.805 -16.656 1 90.81 62 THR A N 1
ATOM 504 C CA . THR A 1 62 ? 16.328 8.617 -16.672 1 90.81 62 THR A CA 1
ATOM 505 C C . THR A 1 62 ? 15.922 7.434 -15.805 1 90.81 62 THR A C 1
ATOM 507 O O . THR A 1 62 ? 14.781 7.355 -15.344 1 90.81 62 THR A O 1
ATOM 510 N N . ILE A 1 63 ? 16.828 6.504 -15.578 1 91.56 63 ILE A N 1
ATOM 511 C CA . ILE A 1 63 ? 16.5 5.328 -14.781 1 91.56 63 ILE A CA 1
ATOM 512 C C . ILE A 1 63 ? 16.734 5.629 -13.305 1 91.56 63 ILE A C 1
ATOM 514 O O . ILE A 1 63 ? 17.875 5.855 -12.875 1 91.56 63 ILE A O 1
ATOM 518 N N . VAL A 1 64 ? 15.688 5.562 -12.555 1 89.5 64 VAL A N 1
ATOM 519 C CA . VAL A 1 64 ? 15.789 5.98 -11.164 1 89.5 64 VAL A CA 1
ATOM 520 C C . VAL A 1 64 ? 15.906 4.75 -10.258 1 89.5 64 VAL A C 1
ATOM 522 O O . VAL A 1 64 ? 16.312 4.859 -9.102 1 89.5 64 VAL A O 1
ATOM 525 N N . TYR A 1 65 ? 15.539 3.594 -10.797 1 90.12 65 TYR A N 1
ATOM 526 C CA . TYR A 1 65 ? 15.633 2.361 -10.023 1 90.12 65 TYR A CA 1
ATOM 527 C C . TYR A 1 65 ? 15.781 1.152 -10.938 1 90.12 65 TYR A C 1
ATOM 529 O O . TYR A 1 65 ? 15.109 1.054 -11.961 1 90.12 65 TYR A O 1
ATOM 537 N N . ILE A 1 66 ? 16.672 0.353 -10.672 1 89.88 66 ILE A N 1
ATOM 538 C CA . ILE A 1 66 ? 16.844 -0.933 -11.336 1 89.88 66 ILE A CA 1
ATOM 539 C C . ILE A 1 66 ? 16.562 -2.066 -10.352 1 89.88 66 ILE A C 1
ATOM 541 O O . ILE A 1 66 ? 17.266 -2.225 -9.352 1 89.88 66 ILE A O 1
ATOM 545 N N . LYS A 1 67 ? 15.555 -2.869 -10.617 1 89.75 67 LYS A N 1
ATOM 546 C CA . LYS A 1 67 ? 15.203 -3.988 -9.742 1 89.75 67 LYS A CA 1
ATOM 547 C C . LYS A 1 67 ? 16.219 -5.125 -9.883 1 89.75 67 LYS A C 1
ATOM 549 O O . LYS A 1 67 ? 16.453 -5.617 -10.992 1 89.75 67 LYS A O 1
ATOM 554 N N . PRO A 1 68 ? 16.828 -5.441 -8.719 1 84.56 68 PRO A N 1
ATOM 555 C CA . PRO A 1 68 ? 17.625 -6.672 -8.805 1 84.56 68 PRO A CA 1
ATOM 556 C C . PRO A 1 68 ? 16.812 -7.855 -9.336 1 84.56 68 PRO A C 1
ATOM 558 O O . PRO A 1 68 ? 15.633 -8 -9.008 1 84.56 68 PRO A O 1
ATOM 561 N N . THR A 1 69 ? 17.453 -8.641 -10.086 1 85 69 THR A N 1
ATOM 562 C CA . THR A 1 69 ? 16.797 -9.727 -10.797 1 85 69 THR A CA 1
ATOM 563 C C . THR A 1 69 ? 16.031 -10.633 -9.836 1 85 69 THR A C 1
ATOM 565 O O . THR A 1 69 ? 16.562 -11.008 -8.781 1 85 69 THR A O 1
ATOM 568 N N . ALA A 1 70 ? 14.867 -10.867 -10.172 1 87.25 70 ALA A N 1
ATOM 569 C CA . ALA A 1 70 ? 14.016 -11.828 -9.477 1 87.25 70 ALA A CA 1
ATOM 570 C C . ALA A 1 70 ? 13.383 -12.812 -10.453 1 87.25 70 ALA A C 1
ATOM 572 O O . ALA A 1 70 ? 12.742 -12.406 -11.43 1 87.25 70 ALA A O 1
ATOM 573 N N . LEU A 1 71 ? 13.633 -14.055 -10.148 1 89.31 71 LEU A N 1
ATOM 574 C CA . LEU A 1 71 ? 13.188 -15.125 -11.031 1 89.31 71 LEU A CA 1
ATOM 575 C C . LEU A 1 71 ? 12.055 -15.922 -10.391 1 89.31 71 LEU A C 1
ATOM 577 O O . LEU A 1 71 ? 12.133 -16.266 -9.211 1 89.31 71 LEU A O 1
ATOM 581 N N . TYR A 1 72 ? 11.047 -16.094 -11.141 1 94.06 72 TYR A N 1
ATOM 582 C CA . TYR A 1 72 ? 9.852 -16.781 -10.664 1 94.06 72 TYR A CA 1
ATOM 583 C C . TYR A 1 72 ? 9.734 -18.172 -11.266 1 94.06 72 TYR A C 1
ATOM 585 O O . TYR A 1 72 ? 10.117 -18.391 -12.422 1 94.06 72 TYR A O 1
ATOM 593 N N . THR A 1 73 ? 9.234 -19.125 -10.5 1 93.62 73 THR A N 1
ATOM 594 C CA . THR A 1 73 ? 8.961 -20.484 -10.961 1 93.62 73 THR A CA 1
ATOM 595 C C . THR A 1 73 ? 7.504 -20.859 -10.719 1 93.62 73 THR A C 1
ATOM 597 O O . THR A 1 73 ? 6.797 -20.172 -9.977 1 93.62 73 THR A O 1
ATOM 600 N N . LEU A 1 74 ? 7.113 -21.922 -11.406 1 92.69 74 LEU A N 1
ATOM 601 C CA . LEU A 1 74 ? 5.762 -22.438 -11.227 1 92.69 74 LEU A CA 1
ATOM 602 C C . LEU A 1 74 ? 5.598 -23.047 -9.836 1 92.69 74 LEU A C 1
ATOM 604 O O . LEU A 1 74 ? 6.508 -23.703 -9.328 1 92.69 74 LEU A O 1
ATOM 608 N N . GLN A 1 75 ? 4.441 -22.859 -9.227 1 90.56 75 GLN A N 1
ATOM 609 C CA . GLN A 1 75 ? 4.207 -23.312 -7.855 1 90.56 75 GLN A CA 1
ATOM 610 C C . GLN A 1 75 ? 3.502 -24.656 -7.836 1 90.56 75 GLN A C 1
ATOM 612 O O . GLN A 1 75 ? 2.521 -24.844 -7.113 1 90.56 75 GLN A O 1
ATOM 617 N N . GLN A 1 76 ? 4.016 -25.547 -8.609 1 82.31 76 GLN A N 1
ATOM 618 C CA . GLN A 1 76 ? 3.553 -26.938 -8.68 1 82.31 76 GLN A CA 1
ATOM 619 C C . GLN A 1 76 ? 4.566 -27.891 -8.055 1 82.31 76 GLN A C 1
ATOM 621 O O . GLN A 1 76 ? 5.758 -27.578 -7.992 1 82.31 76 GLN A O 1
ATOM 626 N N . ILE A 1 77 ? 4.086 -29.047 -7.539 1 77.06 77 ILE A N 1
ATOM 627 C CA . ILE A 1 77 ? 4.996 -30.078 -7.059 1 77.06 77 ILE A CA 1
ATOM 628 C C . ILE A 1 77 ? 4.684 -31.406 -7.75 1 77.06 77 ILE A C 1
ATOM 630 O O . ILE A 1 77 ? 3.559 -31.625 -8.203 1 77.06 77 ILE A O 1
ATOM 634 N N . SER A 1 78 ? 5.75 -32.25 -8.047 1 64.06 78 SER A N 1
ATOM 635 C CA . SER A 1 78 ? 5.582 -33.562 -8.656 1 64.06 78 SER A CA 1
ATOM 636 C C . SER A 1 78 ? 4.781 -34.5 -7.754 1 64.06 78 SER A C 1
ATOM 638 O O . SER A 1 78 ? 4.789 -34.344 -6.531 1 64.06 78 SER A O 1
ATOM 640 N N . PRO A 1 79 ? 3.846 -35.375 -8.398 1 48 79 PRO A N 1
ATOM 641 C CA . PRO A 1 79 ? 2.967 -36.281 -7.664 1 48 79 PRO A CA 1
ATOM 642 C C . PRO A 1 79 ? 3.725 -37.156 -6.668 1 48 79 PRO A C 1
ATOM 644 O O . PRO A 1 79 ? 3.154 -37.562 -5.66 1 48 79 PRO A O 1
ATOM 647 N N . ALA A 1 80 ? 4.746 -37.312 -6.289 1 41.19 80 ALA A N 1
ATOM 648 C CA . ALA A 1 80 ? 5 -38.406 -5.344 1 41.19 80 ALA A CA 1
ATOM 649 C C . ALA A 1 80 ? 4.113 -38.281 -4.105 1 41.19 80 ALA A C 1
ATOM 651 O O . ALA A 1 80 ? 3.77 -39.281 -3.473 1 41.19 80 ALA A O 1
ATOM 652 N N . GLN A 1 81 ? 4.352 -37.156 -3.525 1 33.12 81 GLN A N 1
ATOM 653 C CA . GLN A 1 81 ? 4.078 -37.062 -2.096 1 33.12 81 GLN A CA 1
ATOM 654 C C . GLN A 1 81 ? 2.586 -36.875 -1.833 1 33.12 81 GLN A C 1
ATOM 656 O O . GLN A 1 81 ? 2.172 -36.688 -0.689 1 33.12 81 GLN A O 1
ATOM 661 N N . ALA A 1 82 ? 1.812 -36.469 -2.859 1 36.09 82 ALA A N 1
ATOM 662 C CA . ALA A 1 82 ? 0.449 -36.125 -2.467 1 36.09 82 ALA A CA 1
ATOM 663 C C . ALA A 1 82 ? -0.438 -37.375 -2.414 1 36.09 82 ALA A C 1
ATOM 665 O O . ALA A 1 82 ? -0.342 -38.25 -3.275 1 36.09 82 ALA A O 1
ATOM 666 N N . SER A 1 83 ? -0.875 -37.719 -1.257 1 32.22 83 SER A N 1
ATOM 667 C CA . SER A 1 83 ? -1.846 -38.781 -1.03 1 32.22 83 SER A CA 1
ATOM 668 C C . SER A 1 83 ? -3.131 -38.531 -1.812 1 32.22 83 SER A C 1
ATOM 670 O O . SER A 1 83 ? -3.439 -37.406 -2.164 1 32.22 83 SER A O 1
ATOM 672 N N . GLN A 1 84 ? -3.979 -39.469 -2.217 1 32.97 84 GLN A N 1
ATOM 673 C CA . GLN A 1 84 ? -5.125 -39.781 -3.061 1 32.97 84 GLN A CA 1
ATOM 674 C C . GLN A 1 84 ? -6.344 -38.969 -2.66 1 32.97 84 GLN A C 1
ATOM 676 O O . GLN A 1 84 ? -7.266 -39.469 -2.018 1 32.97 84 GLN A O 1
ATOM 681 N N . ALA A 1 85 ? -6.395 -37.656 -2.145 1 35.19 85 ALA A N 1
ATOM 682 C CA . ALA A 1 85 ? -7.734 -37.25 -1.757 1 35.19 85 ALA A CA 1
ATOM 683 C C . ALA A 1 85 ? -8.555 -36.844 -2.979 1 35.19 85 ALA A C 1
ATOM 685 O O . ALA A 1 85 ? -8.023 -36.281 -3.934 1 35.19 85 ALA A O 1
ATOM 686 N N . ASN A 1 86 ? -9.781 -37.375 -3.213 1 36.06 86 ASN A N 1
ATOM 687 C CA . ASN A 1 86 ? -10.82 -37.062 -4.18 1 36.06 86 ASN A CA 1
ATOM 688 C C . ASN A 1 86 ? -11.156 -35.562 -4.176 1 36.06 86 ASN A C 1
ATOM 690 O O . ASN A 1 86 ? -11.367 -35 -3.113 1 36.06 86 ASN A O 1
ATOM 694 N N . PHE A 1 87 ? -10.766 -34.844 -5.039 1 41.53 87 PHE A N 1
ATOM 695 C CA . PHE A 1 87 ? -11.055 -33.469 -5.367 1 41.53 87 PHE A CA 1
ATOM 696 C C . PHE A 1 87 ? -12.547 -33.156 -5.223 1 41.53 87 PHE A C 1
ATOM 698 O O . PHE A 1 87 ? -13.383 -33.938 -5.699 1 41.53 87 PHE A O 1
ATOM 705 N N . LEU A 1 88 ? -13.023 -32.531 -4.285 1 39.22 88 LEU A N 1
ATOM 706 C CA . LEU A 1 88 ? -14.406 -32.156 -4.039 1 39.22 88 LEU A CA 1
ATOM 707 C C . LEU A 1 88 ? -15.062 -31.641 -5.316 1 39.22 88 LEU A C 1
ATOM 709 O O . LEU A 1 88 ? -14.719 -30.578 -5.82 1 39.22 88 LEU A O 1
ATOM 713 N N . GLN A 1 89 ? -15.406 -32.469 -6.277 1 40.88 89 GLN A N 1
ATOM 714 C CA . GLN A 1 89 ? -16.344 -32.094 -7.328 1 40.88 89 GLN A CA 1
ATOM 715 C C . GLN A 1 89 ? -17.547 -31.344 -6.758 1 40.88 89 GLN A C 1
ATOM 717 O O . GLN A 1 89 ? -18.219 -31.828 -5.855 1 40.88 89 GLN A O 1
ATOM 722 N N . LEU A 1 90 ? -17.484 -30.062 -6.73 1 43.03 90 LEU A N 1
ATOM 723 C CA . LEU A 1 90 ? -18.547 -29.156 -6.324 1 43.03 90 LEU A CA 1
ATOM 724 C C . LEU A 1 90 ? -19.859 -29.531 -7.004 1 43.03 90 LEU A C 1
ATOM 726 O O . LEU A 1 90 ? -20.688 -28.656 -7.301 1 43.03 90 LEU A O 1
ATOM 730 N N . GLU A 1 91 ? -20.125 -30.656 -7.586 1 43.72 91 GLU A N 1
ATOM 731 C CA . GLU A 1 91 ? -21.359 -30.969 -8.312 1 43.72 91 GLU A CA 1
ATOM 732 C C . GLU A 1 91 ? -22.562 -30.344 -7.633 1 43.72 91 GLU A C 1
ATOM 734 O O . GLU A 1 91 ? -23.484 -29.844 -8.305 1 43.72 91 GLU A O 1
ATOM 739 N N . ASN A 1 92 ? -22.703 -30.516 -6.348 1 46.66 92 ASN A N 1
ATOM 740 C CA . ASN A 1 92 ? -24.031 -30.219 -5.824 1 46.66 92 ASN A CA 1
ATOM 741 C C . ASN A 1 92 ? -24.047 -28.891 -5.074 1 46.66 92 ASN A C 1
ATOM 743 O O . ASN A 1 92 ? -24.656 -28.781 -4.012 1 46.66 92 ASN A O 1
ATOM 747 N N . LEU A 1 93 ? -23.172 -27.969 -5.527 1 53.84 93 LEU A N 1
ATOM 748 C CA . LEU A 1 93 ? -23.438 -26.719 -4.82 1 53.84 93 LEU A CA 1
ATOM 749 C C . LEU A 1 93 ? -24.766 -26.109 -5.281 1 53.84 93 LEU A C 1
ATOM 751 O O . LEU A 1 93 ? -25 -25.969 -6.484 1 53.84 93 LEU A O 1
ATOM 755 N N . PRO A 1 94 ? -25.641 -26.078 -4.516 1 58 94 PRO A N 1
ATOM 756 C CA . PRO A 1 94 ? -26.922 -25.469 -4.859 1 58 94 PRO A CA 1
ATOM 757 C C . PRO A 1 94 ? -26.797 -23.984 -5.215 1 58 94 PRO A C 1
ATOM 759 O O . PRO A 1 94 ? -27.688 -23.188 -4.922 1 58 94 PRO A O 1
ATOM 762 N N . LEU A 1 95 ? -25.516 -23.609 -5.75 1 71.88 95 LEU A N 1
ATOM 763 C CA . LEU A 1 95 ? -25.359 -22.219 -6.133 1 71.88 95 LEU A CA 1
ATOM 764 C C . LEU A 1 95 ? -25.344 -22.062 -7.652 1 71.88 95 LEU A C 1
ATOM 766 O O . LEU A 1 95 ? -24.781 -22.906 -8.359 1 71.88 95 LEU A O 1
ATOM 770 N N . ASN A 1 96 ? -26.266 -21.656 -8.367 1 84.69 96 ASN A N 1
ATOM 771 C CA . ASN A 1 96 ? -26.266 -21.375 -9.797 1 84.69 96 ASN A CA 1
ATOM 772 C C . ASN A 1 96 ? -25.188 -20.344 -10.156 1 84.69 96 ASN A C 1
ATOM 774 O O . ASN A 1 96 ? -25.484 -19.359 -10.852 1 84.69 96 ASN A O 1
ATOM 778 N N . LEU A 1 97 ? -23.906 -20.531 -9.594 1 92.69 97 LEU A N 1
ATOM 779 C CA . LEU A 1 97 ? -22.781 -19.656 -9.891 1 92.69 97 LEU A CA 1
ATOM 780 C C . LEU A 1 97 ? -21.703 -20.406 -10.664 1 92.69 97 LEU A C 1
ATOM 782 O O . LEU A 1 97 ? -20.828 -21.047 -10.062 1 92.69 97 LEU A O 1
ATOM 786 N N . THR A 1 98 ? -21.641 -20.312 -11.977 1 94.62 98 THR A N 1
ATOM 787 C CA . THR A 1 98 ? -20.797 -21.109 -12.867 1 94.62 98 THR A CA 1
ATOM 788 C C . THR A 1 98 ? -19.672 -20.281 -13.445 1 94.62 98 THR A C 1
ATOM 790 O O . THR A 1 98 ? -18.938 -20.734 -14.328 1 94.62 98 THR A O 1
ATOM 793 N N . GLY A 1 99 ? -19.531 -19.078 -13.039 1 96.56 99 GLY A N 1
ATOM 794 C CA . GLY A 1 99 ? -18.516 -18.156 -13.555 1 96.56 99 GLY A CA 1
ATOM 795 C C . GLY A 1 99 ? -18.984 -17.391 -14.781 1 96.56 99 GLY A C 1
ATOM 796 O O . GLY A 1 99 ? -18.188 -16.719 -15.438 1 96.56 99 GLY A O 1
ATOM 797 N N . LYS A 1 100 ? -20.281 -17.547 -15.062 1 96.75 100 LYS A N 1
ATOM 798 C CA . LYS A 1 100 ? -20.828 -16.844 -16.219 1 96.75 100 LYS A CA 1
ATOM 799 C C . LYS A 1 100 ? -20.641 -15.328 -16.094 1 96.75 100 LYS A C 1
ATOM 801 O O . LYS A 1 100 ? -20.938 -14.75 -15.047 1 96.75 100 LYS A O 1
ATOM 806 N N . GLY A 1 101 ? -20.094 -14.75 -17.109 1 97.69 101 GLY A N 1
ATOM 807 C CA . GLY A 1 101 ? -19.906 -13.312 -17.125 1 97.69 101 GLY A CA 1
ATOM 808 C C . GLY A 1 101 ? -18.578 -12.883 -16.5 1 97.69 101 GLY A C 1
ATOM 809 O O . GLY A 1 101 ? -18.281 -11.688 -16.406 1 97.69 101 GLY A O 1
ATOM 810 N N . VAL A 1 102 ? -17.781 -13.797 -16.109 1 98.5 102 VAL A N 1
ATOM 811 C CA . VAL A 1 102 ? -16.5 -13.484 -15.477 1 98.5 102 VAL A CA 1
ATOM 812 C C . VAL A 1 102 ? -15.359 -13.992 -16.344 1 98.5 102 VAL A C 1
ATOM 814 O O . VAL A 1 102 ? -15.461 -15.062 -16.953 1 98.5 102 VAL A O 1
ATOM 817 N N . THR A 1 103 ? -14.312 -13.211 -16.469 1 98.81 103 THR A N 1
ATOM 818 C CA . THR A 1 103 ? -13.109 -13.609 -17.188 1 98.81 103 THR A CA 1
ATOM 819 C C . THR A 1 103 ? -11.992 -13.984 -16.219 1 98.81 103 THR A C 1
ATOM 821 O O . THR A 1 103 ? -11.75 -13.273 -15.234 1 98.81 103 THR A O 1
ATOM 824 N N . VAL A 1 104 ? -11.383 -15.125 -16.422 1 98.81 104 VAL A N 1
ATOM 825 C CA . VAL A 1 104 ? -10.227 -15.555 -15.641 1 98.81 104 VAL A CA 1
ATOM 826 C C . VAL A 1 104 ? -8.977 -15.523 -16.516 1 98.81 104 VAL A C 1
ATOM 828 O O . VAL A 1 104 ? -8.891 -16.234 -17.516 1 98.81 104 VAL A O 1
ATOM 831 N N . ALA A 1 105 ? -8.047 -14.664 -16.156 1 98.94 105 ALA A N 1
ATOM 832 C CA . ALA A 1 105 ? -6.762 -14.617 -16.844 1 98.94 105 ALA A CA 1
ATOM 833 C C . ALA A 1 105 ? -5.742 -15.539 -16.172 1 98.94 105 ALA A C 1
ATOM 835 O O . ALA A 1 105 ? -5.496 -15.43 -14.969 1 98.94 105 ALA A O 1
ATOM 836 N N . VAL A 1 106 ? -5.18 -16.453 -16.953 1 98.88 106 VAL A N 1
ATOM 837 C CA . VAL A 1 106 ? -4.184 -17.391 -16.438 1 98.88 106 VAL A CA 1
ATOM 838 C C . VAL A 1 106 ? -2.795 -16.984 -16.922 1 98.88 106 VAL A C 1
ATOM 840 O O . VAL A 1 106 ? -2.475 -17.141 -18.109 1 98.88 106 VAL A O 1
ATOM 843 N N . VAL A 1 107 ? -1.969 -16.453 -16.031 1 98.81 107 VAL A N 1
ATOM 844 C CA . VAL A 1 107 ? -0.58 -16.094 -16.328 1 98.81 107 VAL A CA 1
ATOM 845 C C . VAL A 1 107 ? 0.322 -17.297 -16.031 1 98.81 107 VAL A C 1
ATOM 847 O O . VAL A 1 107 ? 0.655 -17.562 -14.875 1 98.81 107 VAL A O 1
ATOM 850 N N . ASP A 1 108 ? 0.73 -17.938 -17.062 1 98.56 108 ASP A N 1
ATOM 851 C CA . ASP A 1 108 ? 1.31 -19.266 -16.875 1 98.56 108 ASP A CA 1
ATOM 852 C C . ASP A 1 108 ? 2.045 -19.734 -18.125 1 98.56 108 ASP A C 1
ATOM 854 O O . ASP A 1 108 ? 2.736 -18.938 -18.781 1 98.56 108 ASP A O 1
ATOM 858 N N . THR A 1 109 ? 1.986 -21.062 -18.422 1 98.38 109 THR A N 1
ATOM 859 C CA . THR A 1 109 ? 2.783 -21.656 -19.484 1 98.38 109 THR A CA 1
ATOM 860 C C . THR A 1 109 ? 1.978 -21.75 -20.781 1 98.38 109 THR A C 1
ATOM 862 O O . THR A 1 109 ? 2.467 -22.25 -21.781 1 98.38 109 THR A O 1
ATOM 865 N N . GLY A 1 110 ? 0.753 -21.25 -20.797 1 98.44 110 GLY A N 1
ATOM 866 C CA . GLY A 1 110 ? -0.108 -21.328 -21.953 1 98.44 110 GLY A CA 1
ATOM 867 C C . GLY A 1 110 ? -1.382 -22.109 -21.703 1 98.44 110 GLY A C 1
ATOM 868 O O . GLY A 1 110 ? -1.753 -22.344 -20.562 1 98.44 110 GLY A O 1
ATOM 869 N N . ILE A 1 111 ? -2.076 -22.391 -22.797 1 98.75 111 ILE A N 1
ATOM 870 C CA . ILE A 1 111 ? -3.326 -23.141 -22.719 1 98.75 111 ILE A CA 1
ATOM 871 C C . ILE A 1 111 ? -3.539 -23.938 -24 1 98.75 111 ILE A C 1
ATOM 873 O O . ILE A 1 111 ? -3.244 -23.453 -25.094 1 98.75 111 ILE A O 1
ATOM 877 N N . ASP A 1 112 ? -3.92 -25.188 -23.828 1 98.69 112 ASP A N 1
ATOM 878 C CA . ASP A 1 112 ? -4.332 -25.969 -24.984 1 98.69 112 ASP A CA 1
ATOM 879 C C . ASP A 1 112 ? -5.707 -25.531 -25.484 1 98.69 112 ASP A C 1
ATOM 881 O O . ASP A 1 112 ? -6.723 -26.141 -25.156 1 98.69 112 ASP A O 1
ATOM 885 N N . TYR A 1 113 ? -5.664 -24.578 -26.438 1 98.56 113 TYR A N 1
ATOM 886 C CA . TYR A 1 113 ? -6.902 -23.953 -26.875 1 98.56 113 TYR A CA 1
ATOM 887 C C . TYR A 1 113 ? -7.73 -24.891 -27.734 1 98.56 113 TYR A C 1
ATOM 889 O O . TYR A 1 113 ? -8.906 -24.625 -28 1 98.56 113 TYR A O 1
ATOM 897 N N . LEU A 1 114 ? -7.227 -26.047 -28.125 1 98.19 114 LEU A N 1
ATOM 898 C CA . LEU A 1 114 ? -7.941 -27.016 -28.969 1 98.19 114 LEU A CA 1
ATOM 899 C C . LEU A 1 114 ? -8.734 -27.984 -28.109 1 98.19 114 LEU A C 1
ATOM 901 O O . LEU A 1 114 ? -9.562 -28.734 -28.625 1 98.19 114 LEU A O 1
ATOM 905 N N . SER A 1 115 ? -8.484 -27.984 -26.781 1 97.75 115 SER A N 1
ATOM 906 C CA . SER A 1 115 ? -9.234 -28.859 -25.891 1 97.75 115 SER A CA 1
ATOM 907 C C . SER A 1 115 ? -10.711 -28.484 -25.844 1 97.75 115 SER A C 1
ATOM 909 O O . SER A 1 115 ? -11.047 -27.312 -25.656 1 97.75 115 SER A O 1
ATOM 911 N N . GLU A 1 116 ? -11.586 -29.391 -25.922 1 96.94 116 GLU A N 1
ATOM 912 C CA . GLU A 1 116 ? -13.023 -29.156 -25.859 1 96.94 116 GLU A CA 1
ATOM 913 C C . GLU A 1 116 ? -13.438 -28.672 -24.469 1 96.94 116 GLU A C 1
ATOM 915 O O . GLU A 1 116 ? -14.531 -28.125 -24.312 1 96.94 116 GLU A O 1
ATOM 920 N N . GLU A 1 117 ? -12.555 -28.859 -23.484 1 97.56 117 GLU A N 1
ATOM 921 C CA . GLU A 1 117 ? -12.852 -28.469 -22.109 1 97.56 117 GLU A CA 1
ATOM 922 C C . GLU A 1 117 ? -12.82 -26.953 -21.953 1 97.56 117 GLU A C 1
ATOM 924 O O . GLU A 1 117 ? -13.258 -26.422 -20.938 1 97.56 117 GLU A O 1
ATOM 929 N N . PHE A 1 118 ? -12.383 -26.25 -22.969 1 98.5 118 PHE A N 1
ATOM 930 C CA . PHE A 1 118 ? -12.344 -24.797 -22.906 1 98.5 118 PHE A CA 1
ATOM 931 C C . PHE A 1 118 ? -13.281 -24.188 -23.938 1 98.5 118 PHE A C 1
ATOM 933 O O . PHE A 1 118 ? -13.086 -23.031 -24.359 1 98.5 118 PHE A O 1
ATOM 940 N N . MET A 1 119 ? -14.258 -24.984 -24.438 1 98.12 119 MET A N 1
ATOM 941 C CA . MET A 1 119 ? -15.289 -24.562 -25.375 1 98.12 119 MET A CA 1
ATOM 942 C C . MET A 1 119 ? -16.672 -24.609 -24.734 1 98.12 119 MET A C 1
ATOM 944 O O . MET A 1 119 ? -16.859 -25.266 -23.703 1 98.12 119 MET A O 1
ATOM 948 N N . ASP A 1 120 ? -17.562 -23.844 -25.266 1 97.06 120 ASP A N 1
ATOM 949 C CA . ASP A 1 120 ? -18.938 -23.906 -24.766 1 97.06 120 ASP A CA 1
ATOM 950 C C . ASP A 1 120 ? -19.688 -25.094 -25.359 1 97.06 120 ASP A C 1
ATOM 952 O O . ASP A 1 120 ? -19.094 -25.922 -26.047 1 97.06 120 ASP A O 1
ATOM 956 N N . GLU A 1 121 ? -20.969 -25.156 -25.078 1 93.44 121 GLU A N 1
ATOM 957 C CA . GLU A 1 121 ? -21.781 -26.297 -25.5 1 93.44 121 GLU A CA 1
ATOM 958 C C . GLU A 1 121 ? -21.906 -26.359 -27.016 1 93.44 121 GLU A C 1
ATOM 960 O O . GLU A 1 121 ? -22.094 -27.438 -27.578 1 93.44 121 GLU A O 1
ATOM 965 N N . LYS A 1 122 ? -21.719 -25.203 -27.719 1 95.38 122 LYS A N 1
ATOM 966 C CA . LYS A 1 122 ? -21.875 -25.125 -29.172 1 95.38 122 LYS A CA 1
ATOM 967 C C . LYS A 1 122 ? -20.531 -25.344 -29.859 1 95.38 122 LYS A C 1
ATOM 969 O O . LYS A 1 122 ? -20.453 -25.344 -31.094 1 95.38 122 LYS A O 1
ATOM 974 N N . GLY A 1 123 ? -19.469 -25.453 -29 1 95.69 123 GLY A N 1
ATOM 975 C CA . GLY A 1 123 ? -18.156 -25.703 -29.562 1 95.69 123 GLY A CA 1
ATOM 976 C C . GLY A 1 123 ? -17.375 -24.422 -29.812 1 95.69 123 GLY A C 1
ATOM 977 O O . GLY A 1 123 ? -16.297 -24.453 -30.422 1 95.69 123 GLY A O 1
ATOM 978 N N . ASN A 1 124 ? -17.891 -23.359 -29.406 1 98.06 124 ASN A N 1
ATOM 979 C CA . ASN A 1 124 ? -17.172 -22.094 -29.516 1 98.06 124 ASN A CA 1
ATOM 980 C C . ASN A 1 124 ? -16.156 -21.922 -28.391 1 98.06 124 ASN A C 1
ATOM 982 O O . ASN A 1 124 ? -16.406 -22.328 -27.25 1 98.06 124 ASN A O 1
ATOM 986 N N . SER A 1 125 ? -15.086 -21.344 -28.75 1 98.75 125 SER A N 1
ATOM 987 C CA . SER A 1 125 ? -14.023 -21.141 -27.766 1 98.75 125 SER A CA 1
ATOM 988 C C . SER A 1 125 ? -14.461 -20.172 -26.672 1 98.75 125 SER A C 1
ATOM 990 O O . SER A 1 125 ? -15.055 -19.141 -26.953 1 98.75 125 SER A O 1
ATOM 992 N N . ARG A 1 126 ? -14.172 -20.516 -25.453 1 98.69 126 ARG A N 1
ATOM 993 C CA . ARG A 1 126 ? -14.398 -19.625 -24.312 1 98.69 126 ARG A CA 1
ATOM 994 C C . ARG A 1 126 ? -13.133 -18.828 -23.984 1 98.69 126 ARG A C 1
ATOM 996 O O . ARG A 1 126 ? -13.07 -18.156 -22.953 1 98.69 126 ARG A O 1
ATOM 1003 N N . ILE A 1 127 ? -12.125 -18.938 -24.844 1 98.75 127 ILE A N 1
ATOM 1004 C CA . ILE A 1 127 ? -10.891 -18.188 -24.656 1 98.75 127 ILE A CA 1
ATOM 1005 C C . ILE A 1 127 ? -10.992 -16.859 -25.406 1 98.75 127 ILE A C 1
ATOM 1007 O O . ILE A 1 127 ? -11.086 -16.828 -26.641 1 98.75 127 ILE A O 1
ATOM 1011 N N . ASP A 1 128 ? -10.906 -15.766 -24.641 1 97.88 128 ASP A N 1
ATOM 1012 C CA . ASP A 1 128 ? -11.055 -14.438 -25.234 1 97.88 128 ASP A CA 1
ATOM 1013 C C . ASP A 1 128 ? -9.805 -14.031 -26 1 97.88 128 ASP A C 1
ATOM 1015 O O . ASP A 1 128 ? -9.891 -13.406 -27.062 1 97.88 128 ASP A O 1
ATOM 1019 N N . LEU A 1 129 ? -8.711 -14.391 -25.453 1 97.12 129 LEU A N 1
ATOM 1020 C CA . LEU A 1 129 ? -7.469 -14.117 -26.172 1 97.12 129 LEU A CA 1
ATOM 1021 C C . LEU A 1 129 ? -6.309 -14.898 -25.562 1 97.12 129 LEU A C 1
ATOM 1023 O O . LEU A 1 129 ? -6.395 -15.367 -24.438 1 97.12 129 LEU A O 1
ATOM 1027 N N . ILE A 1 130 ? -5.277 -15.117 -26.375 1 98.12 130 ILE A N 1
ATOM 1028 C CA . ILE A 1 130 ? -3.992 -15.688 -25.984 1 98.12 130 ILE A CA 1
ATOM 1029 C C . ILE A 1 130 ? -2.871 -14.703 -26.297 1 98.12 130 ILE A C 1
ATOM 1031 O O . ILE A 1 130 ? -2.713 -14.281 -27.453 1 98.12 130 ILE A O 1
ATOM 1035 N N . TRP A 1 131 ? -2.164 -14.25 -25.281 1 97.62 131 TRP A N 1
ATOM 1036 C CA . TRP A 1 131 ? -0.897 -13.562 -25.516 1 97.62 131 TRP A CA 1
ATOM 1037 C C . TRP A 1 131 ? 0.278 -14.523 -25.344 1 97.62 131 TRP A C 1
ATOM 1039 O O . TRP A 1 131 ? 0.621 -14.906 -24.219 1 97.62 131 TRP A O 1
ATOM 1049 N N . ASP A 1 132 ? 0.865 -14.953 -26.422 1 97.5 132 ASP A N 1
ATOM 1050 C CA . ASP A 1 132 ? 2.053 -15.797 -26.391 1 97.5 132 ASP A CA 1
ATOM 1051 C C . ASP A 1 132 ? 3.326 -14.961 -26.531 1 97.5 132 ASP A C 1
ATOM 1053 O O . ASP A 1 132 ? 3.65 -14.477 -27.609 1 97.5 132 ASP A O 1
ATOM 1057 N N . GLN A 1 133 ? 4.039 -14.883 -25.422 1 96.31 133 GLN A N 1
ATOM 1058 C CA . GLN A 1 133 ? 5.223 -14.031 -25.375 1 96.31 133 GLN A CA 1
ATOM 1059 C C . GLN A 1 133 ? 6.387 -14.656 -26.141 1 96.31 133 GLN A C 1
ATOM 1061 O O . GLN A 1 133 ? 7.383 -13.984 -26.422 1 96.31 133 GLN A O 1
ATOM 1066 N N . THR A 1 134 ? 6.273 -15.922 -26.562 1 95.62 134 THR A N 1
ATOM 1067 C CA . THR A 1 134 ? 7.375 -16.641 -27.188 1 95.62 134 THR A CA 1
ATOM 1068 C C . THR A 1 134 ? 7.316 -16.516 -28.703 1 95.62 134 THR A C 1
ATOM 1070 O O . THR A 1 134 ? 8.258 -16.906 -29.406 1 95.62 134 THR A O 1
ATOM 1073 N N . ILE A 1 135 ? 6.211 -15.984 -29.172 1 95.06 135 ILE A N 1
ATOM 1074 C CA . ILE A 1 135 ? 6.035 -15.906 -30.609 1 95.06 135 ILE A CA 1
ATOM 1075 C C . ILE A 1 135 ? 6.207 -14.461 -31.078 1 95.06 135 ILE A C 1
ATOM 1077 O O . ILE A 1 135 ? 5.473 -13.57 -30.641 1 95.06 135 ILE A O 1
ATOM 1081 N N . ASP A 1 136 ? 7.148 -14.234 -31.922 1 89.56 136 ASP A N 1
ATOM 1082 C CA . ASP A 1 136 ? 7.375 -12.898 -32.438 1 89.56 136 ASP A CA 1
ATOM 1083 C C . ASP A 1 136 ? 6.32 -12.531 -33.5 1 89.56 136 ASP A C 1
ATOM 1085 O O . ASP A 1 136 ? 5.914 -13.375 -34.281 1 89.56 136 ASP A O 1
ATOM 1089 N N . SER A 1 137 ? 5.82 -11.383 -33.188 1 78.62 137 SER A N 1
ATOM 1090 C CA . SER A 1 137 ? 4.688 -10.969 -34.031 1 78.62 137 SER A CA 1
ATOM 1091 C C . SER A 1 137 ? 5.145 -10.578 -35.406 1 78.62 137 SER A C 1
ATOM 1093 O O . SER A 1 137 ? 6.148 -9.883 -35.594 1 78.62 137 SER A O 1
ATOM 1095 N N . ASP A 1 138 ? 4.469 -11.227 -36.344 1 68.44 138 ASP A N 1
ATOM 1096 C CA . ASP A 1 138 ? 4.598 -10.727 -37.719 1 68.44 138 ASP A CA 1
ATOM 1097 C C . ASP A 1 138 ? 3.4 -9.852 -38.094 1 68.44 138 ASP A C 1
ATOM 1099 O O . ASP A 1 138 ? 3.309 -9.375 -39.219 1 68.44 138 ASP A O 1
ATOM 1103 N N . LYS A 1 139 ? 2.584 -9.656 -36.969 1 68.88 139 LYS A N 1
ATOM 1104 C CA . LYS A 1 139 ? 1.354 -8.914 -37.219 1 68.88 139 LYS A CA 1
ATOM 1105 C C . LYS A 1 139 ? 1.563 -7.418 -37.031 1 68.88 139 LYS A C 1
ATOM 1107 O O . LYS A 1 139 ? 2.373 -7.008 -36.188 1 68.88 139 LYS A O 1
ATOM 1112 N N . PRO A 1 140 ? 0.87 -6.762 -37.844 1 59.81 140 PRO A N 1
ATOM 1113 C CA . PRO A 1 140 ? 0.88 -5.324 -37.562 1 59.81 140 PRO A CA 1
ATOM 1114 C C . PRO A 1 140 ? 0.299 -4.988 -36.188 1 59.81 140 PRO A C 1
ATOM 1116 O O . PRO A 1 140 ? -0.54 -5.73 -35.688 1 59.81 140 PRO A O 1
ATOM 1119 N N . PRO A 1 141 ? 0.912 -4.023 -35.531 1 56.38 141 PRO A N 1
ATOM 1120 C CA . PRO A 1 141 ? 0.427 -3.662 -34.188 1 56.38 141 PRO A CA 1
ATOM 1121 C C . PRO A 1 141 ? -1.082 -3.438 -34.156 1 56.38 141 PRO A C 1
ATOM 1123 O O . PRO A 1 141 ? -1.635 -2.779 -35.031 1 56.38 141 PRO A O 1
ATOM 1126 N N . SER A 1 142 ? -1.792 -4.328 -33.531 1 59.72 142 SER A N 1
ATOM 1127 C CA . SER A 1 142 ? -3.217 -4.086 -33.344 1 59.72 142 SER A CA 1
ATOM 1128 C C . SER A 1 142 ? -3.445 -2.982 -32.312 1 59.72 142 SER A C 1
ATOM 1130 O O . SER A 1 142 ? -2.662 -2.832 -31.359 1 59.72 142 SER A O 1
ATOM 1132 N N . ASN A 1 143 ? -4.328 -2.049 -32.625 1 56.72 143 ASN A N 1
ATOM 1133 C CA . ASN A 1 143 ? -4.648 -0.902 -31.781 1 56.72 143 ASN A CA 1
ATOM 1134 C C . ASN A 1 143 ? -5.262 -1.338 -30.453 1 56.72 143 ASN A C 1
ATOM 1136 O O . ASN A 1 143 ? -5.148 -0.632 -29.453 1 56.72 143 ASN A O 1
ATOM 1140 N N . ASP A 1 144 ? -5.867 -2.488 -30.391 1 60.69 144 ASP A N 1
ATOM 1141 C CA . ASP A 1 144 ? -6.684 -2.809 -29.219 1 60.69 144 ASP A CA 1
ATOM 1142 C C . ASP A 1 144 ? -5.867 -3.555 -28.172 1 60.69 144 ASP A C 1
ATOM 1144 O O . ASP A 1 144 ? -6.152 -3.459 -26.969 1 60.69 144 ASP A O 1
ATOM 1148 N N . HIS A 1 145 ? -4.91 -4.297 -28.766 1 70.81 145 HIS A N 1
ATOM 1149 C CA . HIS A 1 145 ? -4.133 -5.078 -27.812 1 70.81 145 HIS A CA 1
ATOM 1150 C C . HIS A 1 145 ? -2.637 -4.898 -28.047 1 70.81 145 HIS A C 1
ATOM 1152 O O . HIS A 1 145 ? -1.947 -5.84 -28.438 1 70.81 145 HIS A O 1
ATOM 1158 N N . LYS A 1 146 ? -2.203 -3.703 -27.656 1 79 146 LYS A N 1
ATOM 1159 C CA . LYS A 1 146 ? -0.804 -3.367 -27.891 1 79 146 LYS A CA 1
ATOM 1160 C C . LYS A 1 146 ? 0.102 -3.982 -26.828 1 79 146 LYS A C 1
ATOM 1162 O O . LYS A 1 146 ? -0.131 -3.809 -25.625 1 79 146 LYS A O 1
ATOM 1167 N N . VAL A 1 147 ? 0.922 -4.941 -27.297 1 88.12 147 VAL A N 1
ATOM 1168 C CA . VAL A 1 147 ? 1.936 -5.531 -26.422 1 88.12 147 VAL A CA 1
ATOM 1169 C C . VAL A 1 147 ? 3.328 -5.191 -26.953 1 88.12 147 VAL A C 1
ATOM 1171 O O . VAL A 1 147 ? 3.523 -5.047 -28.156 1 88.12 147 VAL A O 1
ATOM 1174 N N . ALA A 1 148 ? 4.262 -5.059 -26.141 1 86.38 148 ALA A N 1
ATOM 1175 C CA . ALA A 1 148 ? 5.617 -4.664 -26.5 1 86.38 148 ALA A CA 1
ATOM 1176 C C . ALA A 1 148 ? 6.387 -5.84 -27.109 1 86.38 148 ALA A C 1
ATOM 1178 O O . ALA A 1 148 ? 7.367 -5.641 -27.828 1 86.38 148 ALA A O 1
ATOM 1179 N N . PHE A 1 149 ? 6.039 -7.027 -26.812 1 91.69 149 PHE A N 1
ATOM 1180 C CA . PHE A 1 149 ? 6.645 -8.25 -27.328 1 91.69 149 PHE A CA 1
ATOM 1181 C C . PHE A 1 149 ? 5.625 -9.383 -27.359 1 91.69 149 PHE A C 1
ATOM 1183 O O . PHE A 1 149 ? 4.586 -9.312 -26.703 1 91.69 149 PHE A O 1
ATOM 1190 N N . GLY A 1 150 ? 5.926 -10.414 -28.141 1 94.31 150 GLY A N 1
ATOM 1191 C CA . GLY A 1 150 ? 4.996 -11.516 -28.281 1 94.31 150 GLY A CA 1
ATOM 1192 C C . GLY A 1 150 ? 3.867 -11.227 -29.25 1 94.31 150 GLY A C 1
ATOM 1193 O O . GLY A 1 150 ? 3.926 -10.258 -30 1 94.31 150 GLY A O 1
ATOM 1194 N N . THR A 1 151 ? 2.955 -12.117 -29.312 1 94.56 151 THR A N 1
ATOM 1195 C CA . THR A 1 151 ? 1.828 -11.992 -30.234 1 94.56 151 THR A CA 1
ATOM 1196 C C . THR A 1 151 ? 0.514 -12.297 -29.516 1 94.56 151 THR A C 1
ATOM 1198 O O . THR A 1 151 ? 0.434 -13.234 -28.734 1 94.56 151 THR A O 1
ATOM 1201 N N . VAL A 1 152 ? -0.479 -11.461 -29.781 1 96 152 VAL A N 1
ATOM 1202 C CA . VAL A 1 152 ? -1.809 -11.664 -29.203 1 96 152 VAL A CA 1
ATOM 1203 C C . VAL A 1 152 ? -2.729 -12.281 -30.266 1 96 152 VAL A C 1
ATOM 1205 O O . VAL A 1 152 ? -2.805 -11.797 -31.391 1 96 152 VAL A O 1
ATOM 1208 N N . TYR A 1 153 ? -3.33 -13.328 -29.938 1 96.38 153 TYR A N 1
ATOM 1209 C CA . TYR A 1 153 ? -4.336 -13.977 -30.781 1 96.38 153 TYR A CA 1
ATOM 1210 C C . TYR A 1 153 ? -5.734 -13.742 -30.219 1 96.38 153 TYR A C 1
ATOM 1212 O O . TYR A 1 153 ? -6.004 -14.062 -29.047 1 96.38 153 TYR A O 1
ATOM 1220 N N . THR A 1 154 ? -6.629 -13.25 -31.031 1 95.88 154 THR A N 1
ATOM 1221 C CA . THR A 1 154 ? -7.98 -12.898 -30.625 1 95.88 154 THR A CA 1
ATOM 1222 C C . THR A 1 154 ? -8.875 -14.141 -30.609 1 95.88 154 THR A C 1
ATOM 1224 O O . THR A 1 154 ? -8.492 -15.195 -31.125 1 95.88 154 THR A O 1
ATOM 1227 N N . ASN A 1 155 ? -10.039 -13.953 -30 1 97.69 155 ASN A N 1
ATOM 1228 C CA . ASN A 1 155 ? -11.016 -15.039 -29.969 1 97.69 155 ASN A CA 1
ATOM 1229 C C . ASN A 1 155 ? -11.383 -15.484 -31.391 1 97.69 155 ASN A C 1
ATOM 1231 O O . ASN A 1 155 ? -11.562 -16.688 -31.641 1 97.69 155 ASN A O 1
ATOM 1235 N N . GLU A 1 156 ? -11.516 -14.531 -32.281 1 97.25 156 GLU A N 1
ATOM 1236 C CA . GLU A 1 156 ? -11.852 -14.844 -33.688 1 97.25 156 GLU A CA 1
ATOM 1237 C C . GLU A 1 156 ? -10.781 -15.727 -34.312 1 97.25 156 GLU A C 1
ATOM 1239 O O . GLU A 1 156 ? -11.109 -16.688 -35.031 1 97.25 156 GLU A O 1
ATOM 1244 N N . GLU A 1 157 ? -9.57 -15.383 -34.062 1 96.88 157 GLU A N 1
ATOM 1245 C CA . GLU A 1 157 ? -8.469 -16.188 -34.594 1 96.88 157 GLU A CA 1
ATOM 1246 C C . GLU A 1 157 ? -8.445 -17.578 -33.969 1 96.88 157 GLU A C 1
ATOM 1248 O O . GLU A 1 157 ? -8.203 -18.562 -34.688 1 96.88 157 GLU A O 1
ATOM 1253 N N . ILE A 1 158 ? -8.672 -17.641 -32.719 1 98.5 158 ILE A N 1
ATOM 1254 C CA . ILE A 1 158 ? -8.68 -18.906 -32 1 98.5 158 ILE A CA 1
ATOM 1255 C C . ILE A 1 158 ? -9.797 -19.797 -32.562 1 98.5 158 ILE A C 1
ATOM 1257 O O . ILE A 1 158 ? -9.578 -20.984 -32.844 1 98.5 158 ILE A O 1
ATOM 1261 N N . GLN A 1 159 ? -10.977 -19.203 -32.719 1 98.5 159 GLN A N 1
ATOM 1262 C CA . GLN A 1 159 ? -12.109 -19.953 -33.25 1 98.5 159 GLN A CA 1
ATOM 1263 C C . GLN A 1 159 ? -11.82 -20.438 -34.688 1 98.5 159 GLN A C 1
ATOM 1265 O O . GLN A 1 159 ? -12.188 -21.547 -35.062 1 98.5 159 GLN A O 1
ATOM 1270 N N . ALA A 1 160 ? -11.195 -19.562 -35.469 1 98.44 160 ALA A N 1
ATOM 1271 C CA . ALA A 1 160 ? -10.82 -19.953 -36.812 1 98.44 160 ALA A CA 1
ATOM 1272 C C . ALA A 1 160 ? -9.875 -21.156 -36.812 1 98.44 160 ALA A C 1
ATOM 1274 O O . ALA A 1 160 ? -9.992 -22.047 -37.625 1 98.44 160 ALA A O 1
ATOM 1275 N N . ALA A 1 161 ? -8.922 -21.109 -35.938 1 98.56 161 ALA A N 1
ATOM 1276 C CA . ALA A 1 161 ? -7.984 -22.234 -35.812 1 98.56 161 ALA A CA 1
ATOM 1277 C C . ALA A 1 161 ? -8.711 -23.516 -35.438 1 98.56 161 ALA A C 1
ATOM 1279 O O . ALA A 1 161 ? -8.414 -24.594 -35.969 1 98.56 161 ALA A O 1
ATOM 1280 N N . ILE A 1 162 ? -9.625 -23.469 -34.5 1 98.31 162 ILE A N 1
ATOM 1281 C CA . ILE A 1 162 ? -10.414 -24.609 -34.094 1 98.31 162 ILE A CA 1
ATOM 1282 C C . ILE A 1 162 ? -11.219 -25.156 -35.25 1 98.31 162 ILE A C 1
ATOM 1284 O O . ILE A 1 162 ? -11.281 -26.375 -35.469 1 98.31 162 ILE A O 1
ATOM 1288 N N . ASN A 1 163 ? -11.828 -24.266 -36.031 1 98.19 163 ASN A N 1
ATOM 1289 C CA . ASN A 1 163 ? -12.594 -24.672 -37.188 1 98.19 163 ASN A CA 1
ATOM 1290 C C . ASN A 1 163 ? -11.727 -25.375 -38.219 1 98.19 163 ASN A C 1
ATOM 1292 O O . ASN A 1 163 ? -12.156 -26.328 -38.875 1 98.19 163 ASN A O 1
ATOM 1296 N N . GLU A 1 164 ? -10.539 -24.859 -38.406 1 98.12 164 GLU A N 1
ATOM 1297 C CA . GLU A 1 164 ? -9.617 -25.5 -39.344 1 98.12 164 GLU A CA 1
ATOM 1298 C C . GLU A 1 164 ? -9.266 -26.922 -38.875 1 98.12 164 GLU A C 1
ATOM 1300 O O . GLU A 1 164 ? -9.164 -27.844 -39.688 1 98.12 164 GLU A O 1
ATOM 1305 N N . LYS A 1 165 ? -9.039 -27.016 -37.625 1 97.62 165 LYS A N 1
ATOM 1306 C CA . LYS A 1 165 ? -8.781 -28.359 -37.094 1 97.62 165 LYS A CA 1
ATOM 1307 C C . LYS A 1 165 ? -9.945 -29.297 -37.375 1 97.62 165 LYS A C 1
ATOM 1309 O O . LYS A 1 165 ? -9.727 -30.453 -37.75 1 97.62 165 LYS A O 1
ATOM 1314 N N . ARG A 1 166 ? -11.156 -28.891 -37.188 1 97.31 166 ARG A N 1
ATOM 1315 C CA . ARG A 1 166 ? -12.352 -29.688 -37.406 1 97.31 166 ARG A CA 1
ATOM 1316 C C . ARG A 1 166 ? -12.461 -30.125 -38.875 1 97.31 166 ARG A C 1
ATOM 1318 O O . ARG A 1 166 ? -13.023 -31.172 -39.188 1 97.31 166 ARG A O 1
ATOM 1325 N N . LYS A 1 167 ? -11.867 -29.391 -39.812 1 97.5 167 LYS A N 1
ATOM 1326 C CA . LYS A 1 167 ? -11.859 -29.703 -41.25 1 97.5 167 LYS A CA 1
ATOM 1327 C C . LYS A 1 167 ? -10.695 -30.641 -41.594 1 97.5 167 LYS A C 1
ATOM 1329 O O . LYS A 1 167 ? -10.555 -31.062 -42.719 1 97.5 167 LYS A O 1
ATOM 1334 N N . GLY A 1 168 ? -9.898 -30.891 -40.625 1 96.75 168 GLY A N 1
ATOM 1335 C CA . GLY A 1 168 ? -8.773 -31.781 -40.844 1 96.75 168 GLY A CA 1
ATOM 1336 C C . GLY A 1 168 ? -7.488 -31.047 -41.188 1 96.75 168 GLY A C 1
ATOM 1337 O O . GLY A 1 168 ? -6.48 -31.688 -41.531 1 96.75 168 GLY A O 1
ATOM 1338 N N . ASN A 1 169 ? -7.508 -29.719 -41.062 1 97.69 169 ASN A N 1
ATOM 1339 C CA . ASN A 1 169 ? -6.328 -28.906 -41.375 1 97.69 169 ASN A CA 1
ATOM 1340 C C . ASN A 1 169 ? -5.523 -28.609 -40.125 1 97.69 169 ASN A C 1
ATOM 1342 O O . ASN A 1 169 ? -5.945 -28.938 -39 1 97.69 169 ASN A O 1
ATOM 1346 N N . ASP A 1 170 ? -4.375 -28 -40.312 1 97.88 170 ASP A N 1
ATOM 1347 C CA . ASP A 1 170 ? -3.49 -27.688 -39.188 1 97.88 170 ASP A CA 1
ATOM 1348 C C . ASP A 1 170 ? -3.893 -26.359 -38.531 1 97.88 170 ASP A C 1
ATOM 1350 O O . ASP A 1 170 ? -3.676 -25.297 -39.094 1 97.88 170 ASP A O 1
ATOM 1354 N N . PRO A 1 171 ? -4.422 -26.438 -37.312 1 97.88 171 PRO A N 1
ATOM 1355 C CA . PRO A 1 171 ? -4.848 -25.203 -36.625 1 97.88 171 PRO A CA 1
ATOM 1356 C C . PRO A 1 171 ? -3.682 -24.281 -36.312 1 97.88 171 PRO A C 1
ATOM 1358 O O . PRO A 1 171 ? -3.879 -23.078 -36.125 1 97.88 171 PRO A O 1
ATOM 1361 N N . TYR A 1 172 ? -2.482 -24.766 -36.25 1 97.56 172 TYR A N 1
ATOM 1362 C CA . TYR A 1 172 ? -1.318 -24.016 -35.812 1 97.56 172 TYR A CA 1
ATOM 1363 C C . TYR A 1 172 ? -0.798 -23.094 -36.906 1 97.56 172 TYR A C 1
ATOM 1365 O O . TYR A 1 172 ? 0.089 -22.281 -36.656 1 97.56 172 TYR A O 1
ATOM 1373 N N . THR A 1 173 ? -1.371 -23.141 -38.062 1 96.31 173 THR A N 1
ATOM 1374 C CA . THR A 1 173 ? -1.055 -22.172 -39.125 1 96.31 173 THR A CA 1
ATOM 1375 C C . THR A 1 173 ? -1.69 -20.828 -38.812 1 96.31 173 THR A C 1
ATOM 1377 O O . THR A 1 173 ? -1.201 -19.781 -39.25 1 96.31 173 THR A O 1
ATOM 1380 N N . ILE A 1 174 ? -2.768 -20.859 -38.031 1 96.56 174 ILE A N 1
ATOM 1381 C CA . ILE A 1 174 ? -3.479 -19.641 -37.656 1 96.56 174 ILE A CA 1
ATOM 1382 C C . ILE A 1 174 ? -3.025 -19.172 -36.281 1 96.56 174 ILE A C 1
ATOM 1384 O O . ILE A 1 174 ? -2.621 -18.031 -36.094 1 96.56 174 ILE A O 1
ATOM 1388 N N . VAL A 1 175 ? -3.086 -20.109 -35.344 1 97.62 175 VAL A N 1
ATOM 1389 C CA . VAL A 1 175 ? -2.637 -19.844 -33.969 1 97.62 175 VAL A CA 1
ATOM 1390 C C . VAL A 1 175 ? -1.579 -20.875 -33.594 1 97.62 175 VAL A C 1
ATOM 1392 O O . VAL A 1 175 ? -1.91 -21.953 -33.062 1 97.62 175 VAL A O 1
ATOM 1395 N N . PRO A 1 176 ? -0.34 -20.516 -33.688 1 97.31 176 PRO A N 1
ATOM 1396 C CA . PRO A 1 176 ? 0.737 -21.484 -33.438 1 97.31 176 PRO A CA 1
ATOM 1397 C C . PRO A 1 176 ? 1.029 -21.672 -31.953 1 97.31 176 PRO A C 1
ATOM 1399 O O . PRO A 1 176 ? 1.931 -22.438 -31.594 1 97.31 176 PRO A O 1
ATOM 1402 N N . SER A 1 177 ? 0.332 -21.078 -31.078 1 97.69 177 SER A N 1
ATOM 1403 C CA . SER A 1 177 ? 0.583 -21.141 -29.641 1 97.69 177 SER A CA 1
ATOM 1404 C C . SER A 1 177 ? 0.281 -22.531 -29.094 1 97.69 177 SER A C 1
ATOM 1406 O O . SER A 1 177 ? -0.784 -23.094 -29.359 1 97.69 177 SER A O 1
ATOM 1408 N N . LYS A 1 178 ? 1.242 -23.125 -28.375 1 97.81 178 LYS A N 1
ATOM 1409 C CA . LYS A 1 178 ? 1.105 -24.422 -27.719 1 97.81 178 LYS A CA 1
ATOM 1410 C C . LYS A 1 178 ? 1.584 -24.359 -26.281 1 97.81 178 LYS A C 1
ATOM 1412 O O . LYS A 1 178 ? 2.58 -23.688 -25.969 1 97.81 178 LYS A O 1
ATOM 1417 N N . ASP A 1 179 ? 0.863 -24.969 -25.406 1 98 179 ASP A N 1
ATOM 1418 C CA . ASP A 1 179 ? 1.314 -25.109 -24.031 1 98 179 ASP A CA 1
ATOM 1419 C C . ASP A 1 179 ? 2.225 -26.328 -23.875 1 98 179 ASP A C 1
ATOM 1421 O O . ASP A 1 179 ? 1.788 -27.375 -23.406 1 98 179 ASP A O 1
ATOM 1425 N N . GLU A 1 180 ? 3.502 -26.125 -24.031 1 95.25 180 GLU A N 1
ATOM 1426 C CA . GLU A 1 180 ? 4.461 -27.219 -24.062 1 95.25 180 GLU A CA 1
ATOM 1427 C C . GLU A 1 180 ? 4.672 -27.812 -22.672 1 95.25 180 GLU A C 1
ATOM 1429 O O . GLU A 1 180 ? 4.848 -29.031 -22.531 1 95.25 180 GLU A O 1
ATOM 1434 N N . TYR A 1 181 ? 4.625 -26.984 -21.641 1 94.31 181 TYR A N 1
ATOM 1435 C CA . TYR A 1 181 ? 4.84 -27.453 -20.281 1 94.31 181 TYR A CA 1
ATOM 1436 C C . TYR A 1 181 ? 3.561 -28.062 -19.703 1 94.31 181 TYR A C 1
ATOM 1438 O O . TYR A 1 181 ? 3.613 -28.969 -18.875 1 94.31 181 TYR A O 1
ATOM 1446 N N . GLY A 1 182 ? 2.432 -27.469 -20.109 1 97.5 182 GLY A N 1
ATOM 1447 C CA . GLY A 1 182 ? 1.137 -28.031 -19.75 1 97.5 182 GLY A CA 1
ATOM 1448 C C . GLY A 1 182 ? 0.58 -27.484 -18.453 1 97.5 182 GLY A C 1
ATOM 1449 O O . GLY A 1 182 ? -0.607 -27.641 -18.172 1 97.5 182 GLY A O 1
ATOM 1450 N N . HIS A 1 183 ? 1.404 -26.781 -17.625 1 97.12 183 HIS A N 1
ATOM 1451 C CA . HIS A 1 183 ? 0.949 -26.312 -16.328 1 97.12 183 HIS A CA 1
ATOM 1452 C C . HIS A 1 183 ? -0.239 -25.359 -16.469 1 97.12 183 HIS A C 1
ATOM 1454 O O . HIS A 1 183 ? -1.208 -25.453 -15.719 1 97.12 183 HIS A O 1
ATOM 1460 N N . GLY A 1 184 ? -0.18 -24.391 -17.438 1 98.5 184 GLY A N 1
ATOM 1461 C CA . GLY A 1 184 ? -1.28 -23.469 -17.656 1 98.5 184 GLY A CA 1
ATOM 1462 C C . GLY A 1 184 ? -2.58 -24.172 -18.016 1 98.5 184 GLY A C 1
ATOM 1463 O O . GLY A 1 184 ? -3.646 -23.797 -17.531 1 98.5 184 GLY A O 1
ATOM 1464 N N . THR A 1 185 ? -2.498 -25.172 -18.891 1 98.5 185 THR A N 1
ATOM 1465 C CA . THR A 1 185 ? -3.662 -25.969 -19.281 1 98.5 185 THR A CA 1
ATOM 1466 C C . THR A 1 185 ? -4.266 -26.672 -18.062 1 98.5 185 THR A C 1
ATOM 1468 O O . THR A 1 185 ? -5.48 -26.656 -17.875 1 98.5 185 THR A O 1
ATOM 1471 N N . LYS A 1 186 ? -3.428 -27.25 -17.281 1 97.44 186 LYS A N 1
ATOM 1472 C CA . LYS A 1 186 ? -3.873 -28 -16.109 1 97.44 186 LYS A CA 1
ATOM 1473 C C . LYS A 1 186 ? -4.578 -27.094 -15.102 1 97.44 186 LYS A C 1
ATOM 1475 O O . LYS A 1 186 ? -5.648 -27.438 -14.594 1 97.44 186 LYS A O 1
ATOM 1480 N N . MET A 1 187 ? -4 -25.938 -14.828 1 97.81 187 MET A N 1
ATOM 1481 C CA . MET A 1 187 ? -4.602 -25.016 -13.875 1 97.81 187 MET A CA 1
ATOM 1482 C C . MET A 1 187 ? -5.91 -24.453 -14.414 1 97.81 187 MET A C 1
ATOM 1484 O O . MET A 1 187 ? -6.887 -24.328 -13.672 1 97.81 187 MET A O 1
ATOM 1488 N N . ALA A 1 188 ? -5.883 -24.047 -15.695 1 98.44 188 ALA A N 1
ATOM 1489 C CA . ALA A 1 188 ? -7.121 -23.578 -16.297 1 98.44 188 ALA A CA 1
ATOM 1490 C C . ALA A 1 188 ? -8.219 -24.625 -16.188 1 98.44 188 ALA A C 1
ATOM 1492 O O . ALA A 1 188 ? -9.398 -24.297 -16.016 1 98.44 188 ALA A O 1
ATOM 1493 N N . GLY A 1 189 ? -7.844 -25.875 -16.359 1 97.5 189 GLY A N 1
ATOM 1494 C CA . GLY A 1 189 ? -8.789 -26.969 -16.219 1 97.5 189 GLY A CA 1
ATOM 1495 C C . GLY A 1 189 ? -9.438 -27.016 -14.844 1 97.5 189 GLY A C 1
ATOM 1496 O O . GLY A 1 189 ? -10.656 -27.156 -14.727 1 97.5 189 GLY A O 1
ATOM 1497 N N . LEU A 1 190 ? -8.633 -26.906 -13.805 1 95.38 190 LEU A N 1
ATOM 1498 C CA . LEU A 1 190 ? -9.148 -26.891 -12.445 1 95.38 190 LEU A CA 1
ATOM 1499 C C . LEU A 1 190 ? -10.125 -25.75 -12.242 1 95.38 190 LEU A C 1
ATOM 1501 O O . LEU A 1 190 ? -11.133 -25.891 -11.539 1 95.38 190 LEU A O 1
ATOM 1505 N N . ILE A 1 191 ? -9.852 -24.625 -12.875 1 97.25 191 ILE A N 1
ATOM 1506 C CA . ILE A 1 191 ? -10.641 -23.406 -12.672 1 97.25 191 ILE A CA 1
ATOM 1507 C C . ILE A 1 191 ? -11.961 -23.531 -13.43 1 97.25 191 ILE A C 1
ATOM 1509 O O . ILE A 1 191 ? -13.031 -23.297 -12.867 1 97.25 191 ILE A O 1
ATOM 1513 N N . GLY A 1 192 ? -11.828 -23.953 -14.75 1 97.25 192 GLY A N 1
ATOM 1514 C CA . GLY A 1 192 ? -13.047 -23.75 -15.516 1 97.25 192 GLY A CA 1
ATOM 1515 C C . GLY A 1 192 ? -13.25 -24.766 -16.625 1 97.25 192 GLY A C 1
ATOM 1516 O O . GLY A 1 192 ? -13.883 -24.469 -17.641 1 97.25 192 GLY A O 1
ATOM 1517 N N . ALA A 1 193 ? -12.719 -26 -16.547 1 96.81 193 ALA A N 1
ATOM 1518 C CA . ALA A 1 193 ? -13.039 -27.016 -17.547 1 96.81 193 ALA A CA 1
ATOM 1519 C C . ALA A 1 193 ? -14.547 -27.203 -17.656 1 96.81 193 ALA A C 1
ATOM 1521 O O . ALA A 1 193 ? -15.258 -27.203 -16.641 1 96.81 193 ALA A O 1
ATOM 1522 N N . THR A 1 194 ? -15.039 -27.375 -18.859 1 95.69 194 THR A N 1
ATOM 1523 C CA . THR A 1 194 ? -16.469 -27.422 -19.156 1 95.69 194 THR A CA 1
ATOM 1524 C C . THR A 1 194 ? -17.094 -28.672 -18.547 1 95.69 194 THR A C 1
ATOM 1526 O O . THR A 1 194 ? -18.266 -28.641 -18.125 1 95.69 194 THR A O 1
ATOM 1529 N N . GLY A 1 195 ? -16.406 -29.703 -18.5 1 93.19 195 GLY A N 1
ATOM 1530 C CA . GLY A 1 195 ? -16.938 -30.938 -17.969 1 93.19 195 GLY A CA 1
ATOM 1531 C C . GLY A 1 195 ? -17.469 -31.875 -19.031 1 93.19 195 GLY A C 1
ATOM 1532 O O . GLY A 1 195 ? -18.422 -32.625 -18.812 1 93.19 195 GLY A O 1
ATOM 1533 N N . LYS A 1 196 ? -16.938 -31.719 -20.25 1 92.69 196 LYS A N 1
ATOM 1534 C CA . LYS A 1 196 ? -17.219 -32.781 -21.203 1 92.69 196 LYS A CA 1
ATOM 1535 C C . LYS A 1 196 ? -16.938 -34.156 -20.609 1 92.69 196 LYS A C 1
ATOM 1537 O O . LYS A 1 196 ? -17.719 -35.094 -20.781 1 92.69 196 LYS A O 1
ATOM 1542 N N . ASN A 1 197 ? -15.758 -34.188 -20.109 1 90.81 197 ASN A N 1
ATOM 1543 C CA . ASN A 1 197 ? -15.492 -35.25 -19.141 1 90.81 197 ASN A CA 1
ATOM 1544 C C . ASN A 1 197 ? -15.953 -34.844 -17.734 1 90.81 197 ASN A C 1
ATOM 1546 O O . ASN A 1 197 ? -15.344 -33.969 -17.109 1 90.81 197 ASN A O 1
ATOM 1550 N N . PRO A 1 198 ? -16.984 -35.406 -17.25 1 89.31 198 PRO A N 1
ATOM 1551 C CA . PRO A 1 198 ? -17.562 -34.938 -15.977 1 89.31 198 PRO A CA 1
ATOM 1552 C C . PRO A 1 198 ? -16.578 -35.062 -14.82 1 89.31 198 PRO A C 1
ATOM 1554 O O . PRO A 1 198 ? -16.703 -34.312 -13.836 1 89.31 198 PRO A O 1
ATOM 1557 N N . LEU A 1 199 ? -15.555 -35.844 -14.922 1 87.88 199 LEU A N 1
ATOM 1558 C CA . LEU A 1 199 ? -14.602 -36.094 -13.836 1 87.88 199 LEU A CA 1
ATOM 1559 C C . LEU A 1 199 ? -13.648 -34.906 -13.672 1 87.88 199 LEU A C 1
ATOM 1561 O O . LEU A 1 199 ? -12.984 -34.781 -12.641 1 87.88 199 LEU A O 1
ATOM 1565 N N . ILE A 1 200 ? -13.594 -34.031 -14.68 1 91.81 200 ILE A N 1
ATOM 1566 C CA . ILE A 1 200 ? -12.594 -32.969 -14.594 1 91.81 200 ILE A CA 1
ATOM 1567 C C . ILE A 1 200 ? -13.281 -31.609 -14.727 1 91.81 200 ILE A C 1
ATOM 1569 O O . ILE A 1 200 ? -12.656 -30.641 -15.148 1 91.81 200 ILE A O 1
ATOM 1573 N N . LYS A 1 201 ? -14.578 -31.578 -14.453 1 93 201 LYS A N 1
ATOM 1574 C CA . LYS A 1 201 ? -15.289 -30.312 -14.508 1 93 201 LYS A CA 1
ATOM 1575 C C . LYS A 1 201 ? -14.672 -29.297 -13.539 1 93 201 LYS A C 1
ATOM 1577 O O . LYS A 1 201 ? -14.391 -29.625 -12.383 1 93 201 LYS A O 1
ATOM 1582 N N . GLY A 1 202 ? -14.422 -28.141 -14.039 1 94.31 202 GLY A N 1
ATOM 1583 C CA . GLY A 1 202 ? -13.82 -27.109 -13.227 1 94.31 202 GLY A CA 1
ATOM 1584 C C . GLY A 1 202 ? -14.789 -26.469 -12.258 1 94.31 202 GLY A C 1
ATOM 1585 O O . GLY A 1 202 ? -15.984 -26.781 -12.273 1 94.31 202 GLY A O 1
ATOM 1586 N N . ILE A 1 203 ? -14.305 -25.562 -11.422 1 93.19 203 ILE A N 1
ATOM 1587 C CA . ILE A 1 203 ? -15.062 -24.891 -10.375 1 93.19 203 ILE A CA 1
ATOM 1588 C C . ILE A 1 203 ? -16.109 -23.969 -11.008 1 93.19 203 ILE A C 1
ATOM 1590 O O . ILE A 1 203 ? -17.25 -23.906 -10.531 1 93.19 203 ILE A O 1
ATOM 1594 N N . VAL A 1 204 ? -15.672 -23.25 -12.07 1 95.62 204 VAL A N 1
ATOM 1595 C CA . VAL A 1 204 ? -16.562 -22.344 -12.773 1 95.62 204 VAL A CA 1
ATOM 1596 C C . VAL A 1 204 ? -16.547 -22.641 -14.266 1 95.62 204 VAL A C 1
ATOM 1598 O O . VAL A 1 204 ? -15.938 -21.922 -15.055 1 95.62 204 VAL A O 1
ATOM 1601 N N . PRO A 1 205 ? -17.359 -23.562 -14.719 1 95.56 205 PRO A N 1
ATOM 1602 C CA . PRO A 1 205 ? -17.25 -24.156 -16.047 1 95.56 205 PRO A CA 1
ATOM 1603 C C . PRO A 1 205 ? -17.719 -23.219 -17.156 1 95.56 205 PRO A C 1
ATOM 1605 O O . PRO A 1 205 ? -17.531 -23.516 -18.344 1 95.56 205 PRO A O 1
ATOM 1608 N N . GLU A 1 206 ? -18.312 -22.047 -16.828 1 97 206 GLU A N 1
ATOM 1609 C CA . GLU A 1 206 ? -18.812 -21.141 -17.875 1 97 206 GLU A CA 1
ATOM 1610 C C . GLU A 1 206 ? -18.016 -19.844 -17.906 1 97 206 GLU A C 1
ATOM 1612 O O . GLU A 1 206 ? -18.375 -18.906 -18.625 1 97 206 GLU A O 1
ATOM 1617 N N . CYS A 1 207 ? -16.984 -19.781 -17.109 1 98.12 207 CYS A N 1
ATOM 1618 C CA . CYS A 1 207 ? -16.172 -18.562 -17.172 1 98.12 207 CYS A CA 1
ATOM 1619 C C . CYS A 1 207 ? -15.477 -18.453 -18.531 1 98.12 207 CYS A C 1
ATOM 1621 O O . CYS A 1 207 ? -15.461 -19.422 -19.297 1 98.12 207 CYS A O 1
ATOM 1623 N N . ARG A 1 208 ? -14.992 -17.312 -18.859 1 98.62 208 ARG A N 1
ATOM 1624 C CA . ARG A 1 208 ? -14.133 -17.125 -20.016 1 98.62 208 ARG A CA 1
ATOM 1625 C C . ARG A 1 208 ? -12.672 -17 -19.609 1 98.62 208 ARG A C 1
ATOM 1627 O O . ARG A 1 208 ? -12.367 -16.75 -18.438 1 98.62 208 ARG A O 1
ATOM 1634 N N . PHE A 1 209 ? -11.742 -17.172 -20.641 1 98.81 209 PHE A N 1
ATOM 1635 C CA . PHE A 1 209 ? -10.336 -17.234 -20.281 1 98.81 209 PHE A CA 1
ATOM 1636 C C . PHE A 1 209 ? -9.531 -16.219 -21.078 1 98.81 209 PHE A C 1
ATOM 1638 O O . PHE A 1 209 ? -9.867 -15.922 -22.234 1 98.81 209 PHE A O 1
ATOM 1645 N N . ILE A 1 210 ? -8.555 -15.648 -20.469 1 98.75 210 ILE A N 1
ATOM 1646 C CA . ILE A 1 210 ? -7.379 -15.062 -21.094 1 98.75 210 ILE A CA 1
ATOM 1647 C C . ILE A 1 210 ? -6.137 -15.875 -20.734 1 98.75 210 ILE A C 1
ATOM 1649 O O . ILE A 1 210 ? -5.941 -16.219 -19.562 1 98.75 210 ILE A O 1
ATOM 1653 N N . SER A 1 211 ? -5.359 -16.266 -21.719 1 98.81 211 SER A N 1
ATOM 1654 C CA . SER A 1 211 ? -4.129 -17 -21.438 1 98.81 211 SER A CA 1
ATOM 1655 C C . SER A 1 211 ? -2.9 -16.188 -21.797 1 98.81 211 SER A C 1
ATOM 1657 O O . SER A 1 211 ? -2.75 -15.742 -22.938 1 98.81 211 SER A O 1
ATOM 1659 N N . ILE A 1 212 ? -2.068 -15.953 -20.859 1 98.69 212 ILE A N 1
ATOM 1660 C CA . ILE A 1 212 ? -0.768 -15.328 -21.094 1 98.69 212 ILE A CA 1
ATOM 1661 C C . ILE A 1 212 ? 0.333 -16.375 -20.984 1 98.69 212 ILE A C 1
ATOM 1663 O O . ILE A 1 212 ? 0.664 -16.828 -19.875 1 98.69 212 ILE A O 1
ATOM 1667 N N . LYS A 1 213 ? 0.866 -16.766 -22.062 1 98.69 213 LYS A N 1
ATOM 1668 C CA . LYS A 1 213 ? 2.002 -17.672 -22.094 1 98.69 213 LYS A CA 1
ATOM 1669 C C . LYS A 1 213 ? 3.32 -16.922 -21.938 1 98.69 213 LYS A C 1
ATOM 1671 O O . LYS A 1 213 ? 3.736 -16.203 -22.844 1 98.69 213 LYS A O 1
ATOM 1676 N N . LEU A 1 214 ? 3.977 -17.172 -20.906 1 98 214 LEU A N 1
ATOM 1677 C CA . LEU A 1 214 ? 5.156 -16.391 -20.516 1 98 214 LEU A CA 1
ATOM 1678 C C . LEU A 1 214 ? 6.391 -16.875 -21.281 1 98 214 LEU A C 1
ATOM 1680 O O . LEU A 1 214 ? 6.496 -18.062 -21.609 1 98 214 LEU A O 1
ATOM 1684 N N . ILE A 1 215 ? 7.254 -15.977 -21.484 1 96.88 215 ILE A N 1
ATOM 1685 C CA . ILE A 1 215 ? 8.547 -16.297 -22.078 1 96.88 215 ILE A CA 1
ATOM 1686 C C . ILE A 1 215 ? 9.57 -16.531 -20.969 1 96.88 215 ILE A C 1
ATOM 1688 O O . ILE A 1 215 ? 9.602 -15.812 -19.969 1 96.88 215 ILE A O 1
ATOM 1692 N N . GLU A 1 216 ? 10.359 -17.578 -21.094 1 96 216 GLU A N 1
ATOM 1693 C CA . GLU A 1 216 ? 11.375 -17.938 -20.109 1 96 216 GLU A CA 1
ATOM 1694 C C . GLU A 1 216 ? 12.586 -17.016 -20.219 1 96 216 GLU A C 1
ATOM 1696 O O . GLU A 1 216 ? 12.875 -16.484 -21.297 1 96 216 GLU A O 1
ATOM 1701 N N . ASP A 1 217 ? 13.203 -16.812 -19.094 1 95.5 217 ASP A N 1
ATOM 1702 C CA . ASP A 1 217 ? 14.523 -16.188 -19.094 1 95.5 217 ASP A CA 1
ATOM 1703 C C . ASP A 1 217 ? 15.617 -17.219 -19.375 1 95.5 217 ASP A C 1
ATOM 1705 O O . ASP A 1 217 ? 16.156 -17.828 -18.438 1 95.5 217 ASP A O 1
ATOM 1709 N N . ILE A 1 218 ? 16.047 -17.312 -20.562 1 93.25 218 ILE A N 1
ATOM 1710 C CA . ILE A 1 218 ? 16.969 -18.375 -20.984 1 93.25 218 ILE A CA 1
ATOM 1711 C C . ILE A 1 218 ? 18.375 -18.078 -20.453 1 93.25 218 ILE A C 1
ATOM 1713 O O . ILE A 1 218 ? 19.109 -19 -20.125 1 93.25 218 ILE A O 1
ATOM 1717 N N . SER A 1 219 ? 18.719 -16.828 -20.391 1 91.75 219 SER A N 1
ATOM 1718 C CA . SER A 1 219 ? 20.047 -16.453 -19.922 1 91.75 219 SER A CA 1
ATOM 1719 C C . SER A 1 219 ? 20.266 -16.906 -18.484 1 91.75 219 SER A C 1
ATOM 1721 O O . SER A 1 219 ? 21.25 -17.578 -18.188 1 91.75 219 SER A O 1
ATOM 1723 N N . TYR A 1 220 ? 19.391 -16.641 -17.672 1 90.12 220 TYR A N 1
ATOM 1724 C CA . TYR A 1 220 ? 19.531 -17 -16.266 1 90.12 220 TYR A CA 1
ATOM 1725 C C . TYR A 1 220 ? 19.328 -18.5 -16.078 1 90.12 220 TYR A C 1
ATOM 1727 O O . TYR A 1 220 ? 19.953 -19.125 -15.211 1 90.12 220 TYR A O 1
ATOM 1735 N N . LYS A 1 221 ? 18.391 -19.094 -16.844 1 92.19 221 LYS A N 1
ATOM 1736 C CA . LYS A 1 221 ? 18.203 -20.531 -16.766 1 92.19 221 LYS A CA 1
ATOM 1737 C C . LYS A 1 221 ? 19.5 -21.281 -17.016 1 92.19 221 LYS A C 1
ATOM 1739 O O . LYS A 1 221 ? 19.844 -22.219 -16.297 1 92.19 221 LYS A O 1
ATOM 1744 N N . GLU A 1 222 ? 20.25 -20.812 -17.984 1 90.38 222 GLU A N 1
ATOM 1745 C CA . GLU A 1 222 ? 21.516 -21.453 -18.328 1 90.38 222 GLU A CA 1
ATOM 1746 C C . GLU A 1 222 ? 22.578 -21.141 -17.281 1 90.38 222 GLU A C 1
ATOM 1748 O O . GLU A 1 222 ? 23.328 -22.031 -16.875 1 90.38 222 GLU A O 1
ATOM 1753 N N . LYS A 1 223 ? 22.625 -19.969 -16.891 1 86.81 223 LYS A N 1
ATOM 1754 C CA . LYS A 1 223 ? 23.641 -19.531 -15.93 1 86.81 223 LYS A CA 1
ATOM 1755 C C . LYS A 1 223 ? 23.531 -20.312 -14.625 1 86.81 223 LYS A C 1
ATOM 1757 O O . LYS A 1 223 ? 24.531 -20.672 -14.016 1 86.81 223 LYS A O 1
ATOM 1762 N N . PHE A 1 224 ? 22.344 -20.609 -14.219 1 87.69 224 PHE A N 1
ATOM 1763 C CA . PHE A 1 224 ? 22.141 -21.234 -12.914 1 87.69 224 PHE A CA 1
ATOM 1764 C C . PHE A 1 224 ? 21.859 -22.719 -13.07 1 87.69 224 PHE A C 1
ATOM 1766 O O . PHE A 1 224 ? 21.797 -23.453 -12.086 1 87.69 224 PHE A O 1
ATOM 1773 N N . GLY A 1 225 ? 21.719 -23.188 -14.281 1 88.5 225 GLY A N 1
ATOM 1774 C CA . GLY A 1 225 ? 21.422 -24.594 -14.508 1 88.5 225 GLY A CA 1
ATOM 1775 C C . GLY A 1 225 ? 20.078 -25.016 -13.938 1 88.5 225 GLY A C 1
ATOM 1776 O O . GLY A 1 225 ? 19.984 -26.047 -13.273 1 88.5 225 GLY A O 1
ATOM 1777 N N . ALA A 1 226 ? 19.062 -24.172 -14.125 1 90.75 226 ALA A N 1
ATOM 1778 C CA . ALA A 1 226 ? 17.734 -24.438 -13.57 1 90.75 226 ALA A CA 1
ATOM 1779 C C . ALA A 1 226 ? 17.094 -25.641 -14.258 1 90.75 226 ALA A C 1
ATOM 1781 O O . ALA A 1 226 ? 17.219 -25.812 -15.469 1 90.75 226 ALA A O 1
ATOM 1782 N N . SER A 1 227 ? 16.375 -26.422 -13.477 1 90.94 227 SER A N 1
ATOM 1783 C CA . SER A 1 227 ? 15.734 -27.625 -13.992 1 90.94 227 SER A CA 1
ATOM 1784 C C . SER A 1 227 ? 14.273 -27.375 -14.344 1 90.94 227 SER A C 1
ATOM 1786 O O . SER A 1 227 ? 13.594 -28.266 -14.852 1 90.94 227 SER A O 1
ATOM 1788 N N . VAL A 1 228 ? 13.773 -26.234 -14.039 1 92.5 228 VAL A N 1
ATOM 1789 C CA . VAL A 1 228 ? 12.391 -25.859 -14.305 1 92.5 228 VAL A CA 1
ATOM 1790 C C . VAL A 1 228 ? 12.367 -24.547 -15.094 1 92.5 228 VAL A C 1
ATOM 1792 O O . VAL A 1 228 ? 13.375 -23.844 -15.172 1 92.5 228 VAL A O 1
ATOM 1795 N N . PRO A 1 229 ? 11.227 -24.266 -15.719 1 94.12 229 PRO A N 1
ATOM 1796 C CA . PRO A 1 229 ? 11.141 -22.953 -16.359 1 94.12 229 PRO A CA 1
ATOM 1797 C C . PRO A 1 229 ? 11.227 -21.797 -15.367 1 94.12 229 PRO A C 1
ATOM 1799 O O . PRO A 1 229 ? 10.672 -21.875 -14.266 1 94.12 229 PRO A O 1
ATOM 1802 N N . ILE A 1 230 ? 11.961 -20.781 -15.734 1 95.5 230 ILE A N 1
ATOM 1803 C CA . ILE A 1 230 ? 12.102 -19.609 -14.883 1 95.5 230 ILE A CA 1
ATOM 1804 C C . ILE A 1 230 ? 11.633 -18.375 -15.633 1 95.5 230 ILE A C 1
ATOM 1806 O O . ILE A 1 230 ? 11.875 -18.234 -16.844 1 95.5 230 ILE A O 1
ATOM 1810 N N . PHE A 1 231 ? 10.914 -17.516 -14.984 1 96.88 231 PHE A N 1
ATOM 1811 C CA . PHE A 1 231 ? 10.336 -16.312 -15.594 1 96.88 231 PHE A CA 1
ATOM 1812 C C . PHE A 1 231 ? 10.844 -15.055 -14.898 1 96.88 231 PHE A C 1
ATOM 1814 O O . PHE A 1 231 ? 10.844 -14.977 -13.672 1 96.88 231 PHE A O 1
ATOM 1821 N N . ASN A 1 232 ? 11.258 -14.094 -15.711 1 96.31 232 ASN A N 1
ATOM 1822 C CA . ASN A 1 232 ? 11.781 -12.828 -15.219 1 96.31 232 ASN A CA 1
ATOM 1823 C C . ASN A 1 232 ? 10.664 -11.906 -14.734 1 96.31 232 ASN A C 1
ATOM 1825 O O . ASN A 1 232 ? 9.609 -11.82 -15.359 1 96.31 232 ASN A O 1
ATOM 1829 N N . ILE A 1 233 ? 10.867 -11.227 -13.602 1 95.44 233 ILE A N 1
ATOM 1830 C CA . ILE A 1 233 ? 9.883 -10.312 -13.031 1 95.44 233 ILE A CA 1
ATOM 1831 C C . ILE A 1 233 ? 9.453 -9.297 -14.086 1 95.44 233 ILE A C 1
ATOM 1833 O O . ILE A 1 233 ? 8.305 -8.844 -14.094 1 95.44 233 ILE A O 1
ATOM 1837 N N . ALA A 1 234 ? 10.281 -8.938 -14.992 1 94.5 234 ALA A N 1
ATOM 1838 C CA . ALA A 1 234 ? 10.008 -7.926 -16.016 1 94.5 234 ALA A CA 1
ATOM 1839 C C . ALA A 1 234 ? 8.852 -8.359 -16.922 1 94.5 234 ALA A C 1
ATOM 1841 O O . ALA A 1 234 ? 7.988 -7.547 -17.266 1 94.5 234 ALA A O 1
ATOM 1842 N N . VAL A 1 235 ? 8.844 -9.578 -17.281 1 95.56 235 VAL A N 1
ATOM 1843 C CA . VAL A 1 235 ? 7.793 -10.039 -18.172 1 95.56 235 VAL A CA 1
ATOM 1844 C C . VAL A 1 235 ? 6.484 -10.195 -17.391 1 95.56 235 VAL A C 1
ATOM 1846 O O . VAL A 1 235 ? 5.398 -10.07 -17.969 1 95.56 235 VAL A O 1
ATOM 1849 N N . LEU A 1 236 ? 6.609 -10.508 -16.109 1 96.88 236 LEU A N 1
ATOM 1850 C CA . LEU A 1 236 ? 5.43 -10.586 -15.266 1 96.88 236 LEU A CA 1
ATOM 1851 C C . LEU A 1 236 ? 4.766 -9.227 -15.117 1 96.88 236 LEU A C 1
ATOM 1853 O O . LEU A 1 236 ? 3.539 -9.117 -15.148 1 96.88 236 LEU A O 1
ATOM 1857 N N . PHE A 1 237 ? 5.609 -8.156 -14.945 1 95.38 237 PHE A N 1
ATOM 1858 C CA . PHE A 1 237 ? 5.102 -6.789 -14.914 1 95.38 237 PHE A CA 1
ATOM 1859 C C . PHE A 1 237 ? 4.324 -6.473 -16.188 1 95.38 237 PHE A C 1
ATOM 1861 O O . PHE A 1 237 ? 3.238 -5.891 -16.125 1 95.38 237 PHE A O 1
ATOM 1868 N N . SER A 1 238 ? 4.906 -6.836 -17.266 1 95.75 238 SER A N 1
ATOM 1869 C CA . SER A 1 238 ? 4.27 -6.594 -18.562 1 95.75 238 SER A CA 1
ATOM 1870 C C . SER A 1 238 ? 2.926 -7.305 -18.656 1 95.75 238 SER A C 1
ATOM 1872 O O . SER A 1 238 ? 1.965 -6.762 -19.203 1 95.75 238 SER A O 1
ATOM 1874 N N . SER A 1 239 ? 2.883 -8.477 -18.125 1 97.75 239 SER A N 1
ATOM 1875 C CA . SER A 1 239 ? 1.654 -9.266 -18.156 1 97.75 239 SER A CA 1
ATOM 1876 C C . SER A 1 239 ? 0.559 -8.602 -17.328 1 97.75 239 SER A C 1
ATOM 1878 O O . SER A 1 239 ? -0.584 -8.492 -17.766 1 97.75 239 SER A O 1
ATOM 1880 N N . LEU A 1 240 ? 0.903 -8.156 -16.141 1 97.5 240 LEU A N 1
ATOM 1881 C CA . LEU A 1 240 ? -0.076 -7.516 -15.266 1 97.5 240 LEU A CA 1
ATOM 1882 C C . LEU A 1 240 ? -0.532 -6.18 -15.852 1 97.5 240 LEU A C 1
ATOM 1884 O O . LEU A 1 240 ? -1.702 -5.812 -15.727 1 97.5 240 LEU A O 1
ATOM 1888 N N . GLN A 1 241 ? 0.451 -5.461 -16.469 1 96 241 GLN A N 1
ATOM 1889 C CA . GLN A 1 241 ? 0.093 -4.211 -17.141 1 96 241 GLN A CA 1
ATOM 1890 C C . GLN A 1 241 ? -0.94 -4.449 -18.234 1 96 241 GLN A C 1
ATOM 1892 O O . GLN A 1 241 ? -1.915 -3.703 -18.344 1 96 241 GLN A O 1
ATOM 1897 N N . PHE A 1 242 ? -0.693 -5.438 -19.016 1 96.5 242 PHE A N 1
ATOM 1898 C CA . PHE A 1 242 ? -1.6 -5.781 -20.109 1 96.5 242 PHE A CA 1
ATOM 1899 C C . PHE A 1 242 ? -2.99 -6.105 -19.578 1 96.5 242 PHE A C 1
ATOM 1901 O O . PHE A 1 242 ? -3.992 -5.617 -20.094 1 96.5 242 PHE A O 1
ATOM 1908 N N . LEU A 1 243 ? -3.068 -6.895 -18.562 1 97.62 243 LEU A N 1
ATOM 1909 C CA . LEU A 1 243 ? -4.344 -7.324 -18 1 97.62 243 LEU A CA 1
ATOM 1910 C C . LEU A 1 243 ? -5.059 -6.156 -17.312 1 97.62 243 LEU A C 1
ATOM 1912 O O . LEU A 1 243 ? -6.289 -6.09 -17.328 1 97.62 243 LEU A O 1
ATOM 1916 N N . TYR A 1 244 ? -4.312 -5.262 -16.688 1 95.25 244 TYR A N 1
ATOM 1917 C CA . TYR A 1 244 ? -4.895 -4.047 -16.125 1 95.25 244 TYR A CA 1
ATOM 1918 C C . TYR A 1 244 ? -5.586 -3.225 -17.203 1 95.25 244 TYR A C 1
ATOM 1920 O O . TYR A 1 244 ? -6.742 -2.83 -17.047 1 95.25 244 TYR A O 1
ATOM 1928 N N . GLU A 1 245 ? -4.891 -3.006 -18.281 1 93 245 GLU A N 1
ATOM 1929 C CA . GLU A 1 245 ? -5.457 -2.24 -19.391 1 93 245 GLU A CA 1
ATOM 1930 C C . GLU A 1 245 ? -6.691 -2.93 -19.953 1 93 245 GLU A C 1
ATOM 1932 O O . GLU A 1 245 ? -7.684 -2.271 -20.281 1 93 245 GLU A O 1
ATOM 1937 N N . TYR A 1 246 ? -6.57 -4.223 -20.047 1 94.12 246 TYR A N 1
ATOM 1938 C CA . TYR A 1 246 ? -7.719 -5 -20.516 1 94.12 246 TYR A CA 1
ATOM 1939 C C . TYR A 1 246 ? -8.922 -4.777 -19.609 1 94.12 246 TYR A C 1
ATOM 1941 O O . TYR A 1 246 ? -10.047 -4.617 -20.094 1 94.12 246 TYR A O 1
ATOM 1949 N N . SER A 1 247 ? -8.734 -4.785 -18.297 1 93.56 247 SER A N 1
ATOM 1950 C CA . SER A 1 247 ? -9.812 -4.684 -17.312 1 93.56 247 SER A CA 1
ATOM 1951 C C . SER A 1 247 ? -10.5 -3.322 -17.391 1 93.56 247 SER A C 1
ATOM 1953 O O . SER A 1 247 ? -11.672 -3.191 -17.047 1 93.56 247 SER A O 1
ATOM 1955 N N . LEU A 1 248 ? -9.82 -2.303 -17.844 1 87.06 248 LEU A N 1
ATOM 1956 C CA . LEU A 1 248 ? -10.367 -0.953 -17.922 1 87.06 248 LEU A CA 1
ATOM 1957 C C . LEU A 1 248 ? -11.406 -0.849 -19.031 1 87.06 248 LEU A C 1
ATOM 1959 O O . LEU A 1 248 ? -12.297 0.006 -18.984 1 87.06 248 LEU A O 1
ATOM 1963 N N . VAL A 1 249 ? -11.266 -1.69 -20.016 1 87.5 249 VAL A N 1
ATOM 1964 C CA . VAL A 1 249 ? -12.148 -1.556 -21.172 1 87.5 249 VAL A CA 1
ATOM 1965 C C . VAL A 1 249 ? -13.172 -2.693 -21.172 1 87.5 249 VAL A C 1
ATOM 1967 O O . VAL A 1 249 ? -14.227 -2.588 -21.797 1 87.5 249 VAL A O 1
ATOM 1970 N N . SER A 1 250 ? -12.867 -3.701 -20.422 1 90.94 250 SER A N 1
ATOM 1971 C CA . SER A 1 250 ? -13.766 -4.852 -20.375 1 90.94 250 SER A CA 1
ATOM 1972 C C . SER A 1 250 ? -14.93 -4.617 -19.422 1 90.94 250 SER A C 1
ATOM 1974 O O . SER A 1 250 ? -14.758 -3.998 -18.375 1 90.94 250 SER A O 1
ATOM 1976 N N . GLU A 1 251 ? -16.047 -5.145 -19.734 1 88.75 251 GLU A N 1
ATOM 1977 C CA . GLU A 1 251 ? -17.219 -5.051 -18.859 1 88.75 251 GLU A CA 1
ATOM 1978 C C . GLU A 1 251 ? -17.25 -6.203 -17.859 1 88.75 251 GLU A C 1
ATOM 1980 O O . GLU A 1 251 ? -17.969 -6.148 -16.859 1 88.75 251 GLU A O 1
ATOM 1985 N N . SER A 1 252 ? -16.5 -7.207 -18.109 1 95.81 252 SER A N 1
ATOM 1986 C CA . SER A 1 252 ? -16.484 -8.383 -17.234 1 95.81 252 SER A CA 1
ATOM 1987 C C . SER A 1 252 ? -15.438 -8.242 -16.141 1 95.81 252 SER A C 1
ATOM 1989 O O . SER A 1 252 ? -14.32 -7.789 -16.391 1 95.81 252 SER A O 1
ATOM 1991 N N . PRO A 1 253 ? -15.914 -8.539 -14.875 1 97.62 253 PRO A N 1
ATOM 1992 C CA . PRO A 1 253 ? -14.883 -8.617 -13.844 1 97.62 253 PRO A CA 1
ATOM 1993 C C . PRO A 1 253 ? -13.766 -9.594 -14.203 1 97.62 253 PRO A C 1
ATOM 1995 O O . PRO A 1 253 ? -13.992 -10.547 -14.953 1 97.62 253 PRO A O 1
ATOM 1998 N N . LEU A 1 254 ? -12.586 -9.344 -13.68 1 98.5 254 LEU A N 1
ATOM 1999 C CA . LEU A 1 254 ? -11.391 -10.07 -14.086 1 98.5 254 LEU A CA 1
ATOM 2000 C C . LEU A 1 254 ? -10.711 -10.711 -12.883 1 98.5 254 LEU A C 1
ATOM 2002 O O . LEU A 1 254 ? -10.352 -10.023 -11.922 1 98.5 254 LEU A O 1
ATOM 2006 N N . VAL A 1 255 ? -10.609 -12.023 -12.867 1 98.75 255 VAL A N 1
ATOM 2007 C CA . VAL A 1 255 ? -9.758 -12.75 -11.938 1 98.75 255 VAL A CA 1
ATOM 2008 C C . VAL A 1 255 ? -8.398 -13.023 -12.586 1 98.75 255 VAL A C 1
ATOM 2010 O O . VAL A 1 255 ? -8.328 -13.672 -13.633 1 98.75 255 VAL A O 1
ATOM 2013 N N . ILE A 1 256 ? -7.363 -12.5 -12.055 1 98.88 256 ILE A N 1
ATOM 2014 C CA . ILE A 1 256 ? -6.016 -12.797 -12.539 1 98.88 256 ILE A CA 1
ATOM 2015 C C . ILE A 1 256 ? -5.406 -13.922 -11.703 1 98.88 256 ILE A C 1
ATOM 2017 O O . ILE A 1 256 ? -5.082 -13.727 -10.531 1 98.88 256 ILE A O 1
ATOM 2021 N N . TYR A 1 257 ? -5.305 -15.109 -12.273 1 98.81 257 TYR A N 1
ATOM 2022 C CA . TYR A 1 257 ? -4.672 -16.266 -11.648 1 98.81 257 TYR A CA 1
ATOM 2023 C C . TYR A 1 257 ? -3.166 -16.25 -11.891 1 98.81 257 TYR A C 1
ATOM 2025 O O . TYR A 1 257 ? -2.721 -16.328 -13.039 1 98.81 257 TYR A O 1
ATOM 2033 N N . PHE A 1 258 ? -2.404 -16.156 -10.805 1 98.5 258 PHE A N 1
ATOM 2034 C CA . PHE A 1 258 ? -0.966 -15.922 -10.859 1 98.5 258 PHE A CA 1
ATOM 2035 C C . PHE A 1 258 ? -0.218 -16.969 -10.039 1 98.5 258 PHE A C 1
ATOM 2037 O O . PHE A 1 258 ? 0.228 -16.688 -8.922 1 98.5 258 PHE A O 1
ATOM 2044 N N . PRO A 1 259 ? 0.027 -18.188 -10.578 1 98.06 259 PRO A N 1
ATOM 2045 C CA . PRO A 1 259 ? 0.638 -19.281 -9.828 1 98.06 259 PRO A CA 1
ATOM 2046 C C . PRO A 1 259 ? 2.162 -19.297 -9.922 1 98.06 259 PRO A C 1
ATOM 2048 O O . PRO A 1 259 ? 2.768 -20.344 -10.164 1 98.06 259 PRO A O 1
ATOM 2051 N N . LEU A 1 260 ? 2.809 -18.141 -9.742 1 97.69 260 LEU A N 1
ATOM 2052 C CA . LEU A 1 260 ? 4.254 -17.969 -9.812 1 97.69 260 LEU A CA 1
ATOM 2053 C C . LEU A 1 260 ? 4.789 -17.359 -8.523 1 97.69 260 LEU A C 1
ATOM 2055 O O . LEU A 1 260 ? 4.109 -16.547 -7.895 1 97.69 260 LEU A O 1
ATOM 2059 N N . GLY A 1 261 ? 5.949 -17.797 -8.125 1 97.06 261 GLY A N 1
ATOM 2060 C CA . GLY A 1 261 ? 6.539 -17.266 -6.906 1 97.06 261 GLY A CA 1
ATOM 2061 C C . GLY A 1 261 ? 8.055 -17.203 -6.957 1 97.06 261 GLY A C 1
ATOM 2062 O O . GLY A 1 261 ? 8.68 -17.875 -7.766 1 97.06 261 GLY A O 1
ATOM 2063 N N . SER A 1 262 ? 8.656 -16.375 -6.133 1 97.19 262 SER A N 1
ATOM 2064 C CA . SER A 1 262 ? 10.102 -16.219 -6.027 1 97.19 262 SER A CA 1
ATOM 2065 C C . SER A 1 262 ? 10.531 -16 -4.578 1 97.19 262 SER A C 1
ATOM 2067 O O . SER A 1 262 ? 9.844 -15.336 -3.811 1 97.19 262 SER A O 1
ATOM 2069 N N . ASN A 1 263 ? 11.688 -16.578 -4.258 1 96.69 263 ASN A N 1
ATOM 2070 C CA . ASN A 1 263 ? 12.289 -16.312 -2.959 1 96.69 263 ASN A CA 1
ATOM 2071 C C . ASN A 1 263 ? 13.008 -14.961 -2.951 1 96.69 263 ASN A C 1
ATOM 2073 O O . ASN A 1 263 ? 13.367 -14.453 -1.889 1 96.69 263 ASN A O 1
ATOM 2077 N N . MET A 1 264 ? 13.211 -14.406 -4.145 1 94.62 264 MET A N 1
ATOM 2078 C CA . MET A 1 264 ? 14 -13.18 -4.219 1 94.62 264 MET A CA 1
ATOM 2079 C C . MET A 1 264 ? 13.133 -11.953 -3.961 1 94.62 264 MET A C 1
ATOM 2081 O O . MET A 1 264 ? 12.023 -11.859 -4.488 1 94.62 264 MET A O 1
ATOM 2085 N N . GLY A 1 265 ? 13.68 -11.023 -3.197 1 91.19 265 GLY A N 1
ATOM 2086 C CA . GLY A 1 265 ? 12.953 -9.836 -2.764 1 91.19 265 GLY A CA 1
ATOM 2087 C C . GLY A 1 265 ? 12.602 -9.859 -1.288 1 91.19 265 GLY A C 1
ATOM 2088 O O . GLY A 1 265 ? 12.836 -10.859 -0.604 1 91.19 265 GLY A O 1
ATOM 2089 N N . TYR A 1 266 ? 12.141 -8.719 -0.938 1 86.81 266 TYR A N 1
ATOM 2090 C CA . TYR A 1 266 ? 11.75 -8.664 0.468 1 86.81 266 TYR A CA 1
ATOM 2091 C C . TYR A 1 266 ? 10.359 -9.258 0.676 1 86.81 266 TYR A C 1
ATOM 2093 O O . TYR A 1 266 ? 9.477 -9.078 -0.162 1 86.81 266 TYR A O 1
ATOM 2101 N N . HIS A 1 267 ? 10.055 -10.023 1.513 1 89.56 267 HIS A N 1
ATOM 2102 C CA . HIS A 1 267 ? 8.844 -10.805 1.764 1 89.56 267 HIS A CA 1
ATOM 2103 C C . HIS A 1 267 ? 7.895 -10.055 2.691 1 89.56 267 HIS A C 1
ATOM 2105 O O . HIS A 1 267 ? 7.297 -10.648 3.59 1 89.56 267 HIS A O 1
ATOM 2111 N N . ARG A 1 268 ? 7.801 -8.742 2.553 1 86.19 268 ARG A N 1
ATOM 2112 C CA . ARG A 1 268 ? 6.875 -8.016 3.414 1 86.19 268 ARG A CA 1
ATOM 2113 C C . ARG A 1 268 ? 5.828 -7.273 2.59 1 86.19 268 ARG A C 1
ATOM 2115 O O . ARG A 1 268 ? 5.129 -6.398 3.105 1 86.19 268 ARG A O 1
ATOM 2122 N N . GLY A 1 269 ? 5.793 -7.508 1.344 1 87.19 269 GLY A N 1
ATOM 2123 C CA . GLY A 1 269 ? 4.723 -6.992 0.506 1 87.19 269 GLY A CA 1
ATOM 2124 C C . GLY A 1 269 ? 4.902 -5.531 0.141 1 87.19 269 GLY A C 1
ATOM 2125 O O . GLY A 1 269 ? 3.928 -4.84 -0.166 1 87.19 269 GLY A O 1
ATOM 2126 N N . ASN A 1 270 ? 6.059 -4.988 0.159 1 81.62 270 ASN A N 1
ATOM 2127 C CA . ASN A 1 270 ? 6.242 -3.57 -0.139 1 81.62 270 ASN A CA 1
ATOM 2128 C C . ASN A 1 270 ? 7.293 -3.359 -1.228 1 81.62 270 ASN A C 1
ATOM 2130 O O . ASN A 1 270 ? 7.848 -2.268 -1.356 1 81.62 270 ASN A O 1
ATOM 2134 N N . GLY A 1 271 ? 7.629 -4.402 -1.985 1 86.75 271 GLY A N 1
ATOM 2135 C CA . GLY A 1 271 ? 8.508 -4.262 -3.133 1 86.75 271 GLY A CA 1
ATOM 2136 C C . GLY A 1 271 ? 7.82 -3.678 -4.352 1 86.75 271 GLY A C 1
ATOM 2137 O O . GLY A 1 271 ? 6.621 -3.387 -4.312 1 86.75 271 GLY A O 1
ATOM 2138 N N . ILE A 1 272 ? 8.586 -3.5 -5.336 1 89.38 272 ILE A N 1
ATOM 2139 C CA . ILE A 1 272 ? 8.109 -2.83 -6.543 1 89.38 272 ILE A CA 1
ATOM 2140 C C . ILE A 1 272 ? 6.953 -3.619 -7.148 1 89.38 272 ILE A C 1
ATOM 2142 O O . ILE A 1 272 ? 5.992 -3.033 -7.656 1 89.38 272 ILE A O 1
ATOM 2146 N N . PHE A 1 273 ? 7.043 -4.922 -7.137 1 92.31 273 PHE A N 1
ATOM 2147 C CA . PHE A 1 273 ? 5.996 -5.746 -7.727 1 92.31 273 PHE A CA 1
ATOM 2148 C C . PHE A 1 273 ? 4.73 -5.703 -6.883 1 92.31 273 PHE A C 1
ATOM 2150 O O . PHE A 1 273 ? 3.621 -5.648 -7.418 1 92.31 273 PHE A O 1
ATOM 2157 N N . ASP A 1 274 ? 4.887 -5.691 -5.574 1 91.88 274 ASP A N 1
ATOM 2158 C CA . ASP A 1 274 ? 3.764 -5.578 -4.645 1 91.88 274 ASP A CA 1
ATOM 2159 C C . ASP A 1 274 ? 3.029 -4.254 -4.832 1 91.88 274 ASP A C 1
ATOM 2161 O O . ASP A 1 274 ? 1.797 -4.215 -4.82 1 91.88 274 ASP A O 1
ATOM 2165 N N . GLN A 1 275 ? 3.76 -3.23 -5 1 88.75 275 GLN A N 1
ATOM 2166 C CA . GLN A 1 275 ? 3.158 -1.914 -5.188 1 88.75 275 GLN A CA 1
ATOM 2167 C C . GLN A 1 275 ? 2.371 -1.85 -6.492 1 88.75 275 GLN A C 1
ATOM 2169 O O . GLN A 1 275 ? 1.347 -1.168 -6.574 1 88.75 275 GLN A O 1
ATOM 2174 N N . PHE A 1 276 ? 2.924 -2.455 -7.523 1 93.25 276 PHE A N 1
ATOM 2175 C CA . PHE A 1 276 ? 2.203 -2.498 -8.789 1 93.25 276 PHE A CA 1
ATOM 2176 C C . PHE A 1 276 ? 0.898 -3.271 -8.648 1 93.25 276 PHE A C 1
ATOM 2178 O O . PHE A 1 276 ? -0.136 -2.857 -9.172 1 93.25 276 PHE A O 1
ATOM 2185 N N . ILE A 1 277 ? 0.947 -4.395 -7.91 1 94.19 277 ILE A N 1
ATOM 2186 C CA . ILE A 1 277 ? -0.244 -5.188 -7.625 1 94.19 277 ILE A CA 1
ATOM 2187 C C . ILE A 1 277 ? -1.247 -4.344 -6.84 1 94.19 277 ILE A C 1
ATOM 2189 O O . ILE A 1 277 ? -2.443 -4.352 -7.137 1 94.19 277 ILE A O 1
ATOM 2193 N N . ASN A 1 278 ? -0.783 -3.641 -5.855 1 89.25 278 ASN A N 1
ATOM 2194 C CA . ASN A 1 278 ? -1.647 -2.754 -5.086 1 89.25 278 ASN A CA 1
ATOM 2195 C C . ASN A 1 278 ? -2.324 -1.718 -5.98 1 89.25 278 ASN A C 1
ATOM 2197 O O . ASN A 1 278 ? -3.516 -1.44 -5.824 1 89.25 278 ASN A O 1
ATOM 2201 N N . PHE A 1 279 ? -1.562 -1.183 -6.859 1 87.69 279 PHE A N 1
ATOM 2202 C CA . PHE A 1 279 ? -2.061 -0.164 -7.777 1 87.69 279 PHE A CA 1
ATOM 2203 C C . PHE A 1 279 ? -3.203 -0.712 -8.625 1 87.69 279 PHE A C 1
ATOM 2205 O O . PHE A 1 279 ? -4.242 -0.063 -8.773 1 87.69 279 PHE A O 1
ATOM 2212 N N . ILE A 1 280 ? -3.008 -1.894 -9.117 1 91.44 280 ILE A N 1
ATOM 2213 C CA . ILE A 1 280 ? -4.016 -2.529 -9.961 1 91.44 280 ILE A CA 1
ATOM 2214 C C . ILE A 1 280 ? -5.25 -2.859 -9.125 1 91.44 280 ILE A C 1
ATOM 2216 O O . ILE A 1 280 ? -6.383 -2.646 -9.57 1 91.44 280 ILE A O 1
ATOM 2220 N N . SER A 1 281 ? -5.074 -3.236 -7.941 1 89.38 281 SER A N 1
ATOM 2221 C CA . SER A 1 281 ? -6.117 -3.818 -7.102 1 89.38 281 SER A CA 1
ATOM 2222 C C . SER A 1 281 ? -6.996 -2.736 -6.48 1 89.38 281 SER A C 1
ATOM 2224 O O . SER A 1 281 ? -8.016 -3.039 -5.859 1 89.38 281 SER A O 1
ATOM 2226 N N . ILE A 1 282 ? -6.664 -1.456 -6.633 1 83.62 282 ILE A N 1
ATOM 2227 C CA . ILE A 1 282 ? -7.508 -0.384 -6.117 1 83.62 282 ILE A CA 1
ATOM 2228 C C . ILE A 1 282 ? -8.672 -0.141 -7.074 1 83.62 282 ILE A C 1
ATOM 2230 O O . ILE A 1 282 ? -9.602 0.606 -6.758 1 83.62 282 ILE A O 1
ATOM 2234 N N . HIS A 1 283 ? -8.648 -0.809 -8.164 1 88.19 283 HIS A N 1
ATOM 2235 C CA . HIS A 1 283 ? -9.766 -0.786 -9.102 1 88.19 283 HIS A CA 1
ATOM 2236 C C . HIS A 1 283 ? -10.773 -1.881 -8.781 1 88.19 283 HIS A C 1
ATOM 2238 O O . HIS A 1 283 ? -10.414 -2.93 -8.242 1 88.19 283 HIS A O 1
ATOM 2244 N N . THR A 1 284 ? -12.055 -1.531 -9.055 1 92.94 284 THR A N 1
ATOM 2245 C CA . THR A 1 284 ? -13.094 -2.525 -8.789 1 92.94 284 THR A CA 1
ATOM 2246 C C . THR A 1 284 ? -13.062 -3.627 -9.844 1 92.94 284 THR A C 1
ATOM 2248 O O . THR A 1 284 ? -12.523 -3.436 -10.938 1 92.94 284 THR A O 1
ATOM 2251 N N . ASP A 1 285 ? -13.523 -4.738 -9.477 1 95.62 285 ASP A N 1
ATOM 2252 C CA . ASP A 1 285 ? -13.828 -5.863 -10.359 1 95.62 285 ASP A CA 1
ATOM 2253 C C . ASP A 1 285 ? -12.547 -6.504 -10.891 1 95.62 285 ASP A C 1
ATOM 2255 O O . ASP A 1 285 ? -12.492 -6.938 -12.039 1 95.62 285 ASP A O 1
ATOM 2259 N N . ILE A 1 286 ? -11.516 -6.426 -10.125 1 97.06 286 ILE A N 1
ATOM 2260 C CA . ILE A 1 286 ? -10.266 -7.105 -10.438 1 97.06 286 ILE A CA 1
ATOM 2261 C C . ILE A 1 286 ? -9.672 -7.703 -9.172 1 97.06 286 ILE A C 1
ATOM 2263 O O . ILE A 1 286 ? -9.672 -7.066 -8.117 1 97.06 286 ILE A O 1
ATOM 2267 N N . ILE A 1 287 ? -9.25 -8.953 -9.18 1 98.06 287 ILE A N 1
ATOM 2268 C CA . ILE A 1 287 ? -8.562 -9.602 -8.062 1 98.06 287 ILE A CA 1
ATOM 2269 C C . ILE A 1 287 ? -7.418 -10.461 -8.594 1 98.06 287 ILE A C 1
ATOM 2271 O O . ILE A 1 287 ? -7.559 -11.125 -9.625 1 98.06 287 ILE A O 1
ATOM 2275 N N . ILE A 1 288 ? -6.262 -10.305 -8.039 1 98.44 288 ILE A N 1
ATOM 2276 C CA . ILE A 1 288 ? -5.133 -11.18 -8.32 1 98.44 288 ILE A CA 1
ATOM 2277 C C . ILE A 1 288 ? -5.086 -12.305 -7.289 1 98.44 288 ILE A C 1
ATOM 2279 O O . ILE A 1 288 ? -5.09 -12.047 -6.082 1 98.44 288 ILE A O 1
ATOM 2283 N N . VAL A 1 289 ? -5.105 -13.539 -7.738 1 98.56 289 VAL A N 1
ATOM 2284 C CA . VAL A 1 289 ? -5.047 -14.711 -6.871 1 98.56 289 VAL A CA 1
ATOM 2285 C C . VAL A 1 289 ? -3.697 -15.406 -7.035 1 98.56 289 VAL A C 1
ATOM 2287 O O . VAL A 1 289 ? -3.34 -15.836 -8.133 1 98.56 289 VAL A O 1
ATOM 2290 N N . THR A 1 290 ? -2.955 -15.438 -6.016 1 98.06 290 THR A N 1
ATOM 2291 C CA . THR A 1 290 ? -1.661 -16.109 -6 1 98.06 290 THR A CA 1
ATOM 2292 C C . THR A 1 290 ? -1.589 -17.125 -4.855 1 98.06 290 THR A C 1
ATOM 2294 O O . THR A 1 290 ? -2.613 -17.484 -4.281 1 98.06 290 THR A O 1
ATOM 2297 N N . CYS A 1 291 ? -0.424 -17.703 -4.617 1 97.88 291 CYS A N 1
ATOM 2298 C CA . CYS A 1 291 ? -0.314 -18.75 -3.6 1 97.88 291 CYS A CA 1
ATOM 2299 C C . CYS A 1 291 ? 0.919 -18.531 -2.73 1 97.88 291 CYS A C 1
ATOM 2301 O O . CYS A 1 291 ? 1.699 -17.609 -2.971 1 97.88 291 CYS A O 1
ATOM 2303 N N . THR A 1 292 ? 1.066 -19.359 -1.686 1 96.88 292 THR A N 1
ATOM 2304 C CA . THR A 1 292 ? 2.117 -19.172 -0.691 1 96.88 292 THR A CA 1
ATOM 2305 C C . THR A 1 292 ? 3.447 -19.719 -1.202 1 96.88 292 THR A C 1
ATOM 2307 O O . THR A 1 292 ? 4.5 -19.438 -0.628 1 96.88 292 THR A O 1
ATOM 2310 N N . GLY A 1 293 ? 3.391 -20.5 -2.299 1 97 293 GLY A N 1
ATOM 2311 C CA . GLY A 1 293 ? 4.594 -21.156 -2.777 1 97 293 GLY A CA 1
ATOM 2312 C C . GLY A 1 293 ? 4.859 -22.484 -2.086 1 97 293 GLY A C 1
ATOM 2313 O O . GLY A 1 293 ? 4.148 -22.859 -1.15 1 97 293 GLY A O 1
ATOM 2314 N N . ASN A 1 294 ? 5.875 -23.234 -2.514 1 96 294 ASN A N 1
ATOM 2315 C CA . ASN A 1 294 ? 6.16 -24.578 -2.027 1 96 294 ASN A CA 1
ATOM 2316 C C . ASN A 1 294 ? 7.52 -24.656 -1.343 1 96 294 ASN A C 1
ATOM 2318 O O . ASN A 1 294 ? 8.258 -25.625 -1.526 1 96 294 ASN A O 1
ATOM 2322 N N . GLU A 1 295 ? 7.875 -23.656 -0.583 1 95.94 295 GLU A N 1
ATOM 2323 C CA . GLU A 1 295 ? 9.25 -23.531 -0.102 1 95.94 295 GLU A CA 1
ATOM 2324 C C . GLU A 1 295 ? 9.336 -23.797 1.398 1 95.94 295 GLU A C 1
ATOM 2326 O O . GLU A 1 295 ? 10.375 -23.578 2.016 1 95.94 295 GLU A O 1
ATOM 2331 N N . ALA A 1 296 ? 8.289 -24.297 2.047 1 94.19 296 ALA A N 1
ATOM 2332 C CA . ALA A 1 296 ? 8.211 -24.344 3.504 1 94.19 296 ALA A CA 1
ATOM 2333 C C . ALA A 1 296 ? 9.359 -25.141 4.094 1 94.19 296 ALA A C 1
ATOM 2335 O O . ALA A 1 296 ? 9.969 -24.734 5.09 1 94.19 296 ALA A O 1
ATOM 2336 N N . MET A 1 297 ? 9.695 -26.266 3.494 1 92.06 297 MET A N 1
ATOM 2337 C CA . MET A 1 297 ? 10.695 -27.156 4.094 1 92.06 297 MET A CA 1
ATOM 2338 C C . MET A 1 297 ? 11.883 -27.344 3.158 1 92.06 297 MET A C 1
ATOM 2340 O O . MET A 1 297 ? 12.445 -28.438 3.084 1 92.06 297 MET A O 1
ATOM 2344 N N . THR A 1 298 ? 12.164 -26.344 2.4 1 93.69 298 THR A N 1
ATOM 2345 C CA . THR A 1 298 ? 13.258 -26.453 1.445 1 93.69 298 THR A CA 1
ATOM 2346 C C . THR A 1 298 ? 14.562 -25.969 2.059 1 93.69 298 THR A C 1
ATOM 2348 O O . THR A 1 298 ? 15.633 -26.125 1.465 1 93.69 298 THR A O 1
ATOM 2351 N N . ASN A 1 299 ? 14.492 -25.359 3.248 1 95.44 299 ASN A N 1
ATOM 2352 C CA . ASN A 1 299 ? 15.641 -24.797 3.945 1 95.44 299 ASN A CA 1
ATOM 2353 C C . ASN A 1 299 ? 16.297 -23.672 3.137 1 95.44 299 ASN A C 1
ATOM 2355 O O . ASN A 1 299 ? 17.516 -23.547 3.121 1 95.44 299 ASN A O 1
ATOM 2359 N N . SER A 1 300 ? 15.477 -23 2.408 1 97.12 300 SER A N 1
ATOM 2360 C CA . SER A 1 300 ? 15.977 -21.922 1.562 1 97.12 300 SER A CA 1
ATOM 2361 C C . SER A 1 300 ? 15.82 -20.562 2.246 1 97.12 300 SER A C 1
ATOM 2363 O O . SER A 1 300 ? 15.992 -19.516 1.613 1 97.12 300 SER A O 1
ATOM 2365 N N . HIS A 1 301 ? 15.422 -20.562 3.527 1 97.44 301 HIS A N 1
ATOM 2366 C CA . HIS A 1 301 ? 15.266 -19.344 4.316 1 97.44 301 HIS A CA 1
ATOM 2367 C C . HIS A 1 301 ? 15.875 -19.5 5.707 1 97.44 301 HIS A C 1
ATOM 2369 O O . HIS A 1 301 ? 15.734 -20.562 6.328 1 97.44 301 HIS A O 1
ATOM 2375 N N . ALA A 1 302 ? 16.594 -18.547 6.113 1 97.44 302 ALA A N 1
ATOM 2376 C CA . ALA A 1 302 ? 17.094 -18.438 7.48 1 97.44 302 ALA A CA 1
ATOM 2377 C C . ALA A 1 302 ? 16.844 -17.031 8.039 1 97.44 302 ALA A C 1
ATOM 2379 O O . ALA A 1 302 ? 16.672 -16.078 7.273 1 97.44 302 ALA A O 1
ATOM 2380 N N . SER A 1 303 ? 16.672 -16.938 9.305 1 95.44 303 SER A N 1
ATOM 2381 C CA . SER A 1 303 ? 16.469 -15.648 9.961 1 95.44 303 SER A CA 1
ATOM 2382 C C . SER A 1 303 ? 17.156 -15.609 11.328 1 95.44 303 SER A C 1
ATOM 2384 O O . SER A 1 303 ? 17.625 -16.641 11.82 1 95.44 303 SER A O 1
ATOM 2386 N N . GLY A 1 304 ? 17.297 -14.445 11.859 1 93 304 GLY A N 1
ATOM 2387 C CA . GLY A 1 304 ? 17.891 -14.266 13.172 1 93 304 GLY A CA 1
ATOM 2388 C C . GLY A 1 304 ? 17.828 -12.836 13.672 1 93 304 GLY A C 1
ATOM 2389 O O . GLY A 1 304 ? 17.25 -11.969 13.008 1 93 304 GLY A O 1
ATOM 2390 N N . GLN A 1 305 ? 18.25 -12.688 14.898 1 92.88 305 GLN A N 1
ATOM 2391 C CA . GLN A 1 305 ? 18.281 -11.375 15.531 1 92.88 305 GLN A CA 1
ATOM 2392 C C . GLN A 1 305 ? 19.672 -11.047 16.062 1 92.88 305 GLN A C 1
ATOM 2394 O O . GLN A 1 305 ? 20.406 -11.945 16.484 1 92.88 305 GLN A O 1
ATOM 2399 N N . ILE A 1 306 ? 20.047 -9.859 15.859 1 92.5 306 ILE A N 1
ATOM 2400 C CA . ILE A 1 306 ? 21.281 -9.328 16.422 1 92.5 306 ILE A CA 1
ATOM 2401 C C . ILE A 1 306 ? 20.953 -8.172 17.375 1 92.5 306 ILE A C 1
ATOM 2403 O O . ILE A 1 306 ? 20.172 -7.281 17.031 1 92.5 306 ILE A O 1
ATOM 2407 N N . SER A 1 307 ? 21.438 -8.32 18.531 1 87.88 307 SER A N 1
ATOM 2408 C CA . SER A 1 307 ? 21.234 -7.297 19.562 1 87.88 307 SER A CA 1
ATOM 2409 C C . SER A 1 307 ? 22.562 -6.703 20.016 1 87.88 307 SER A C 1
ATOM 2411 O O . SER A 1 307 ? 23.625 -7.125 19.547 1 87.88 307 SER A O 1
ATOM 2413 N N . GLU A 1 308 ? 22.422 -5.68 20.875 1 81.12 308 GLU A N 1
ATOM 2414 C CA . GLU A 1 308 ? 23.641 -5.078 21.422 1 81.12 308 GLU A CA 1
ATOM 2415 C C . GLU A 1 308 ? 24.438 -6.086 22.25 1 81.12 308 GLU A C 1
ATOM 2417 O O . GLU A 1 308 ? 25.672 -6.016 22.312 1 81.12 308 GLU A O 1
ATOM 2422 N N . GLU A 1 309 ? 23.766 -7.012 22.797 1 79.5 309 GLU A N 1
ATOM 2423 C CA . GLU A 1 309 ? 24.422 -8.023 23.625 1 79.5 309 GLU A CA 1
ATOM 2424 C C . GLU A 1 309 ? 25.062 -9.109 22.766 1 79.5 309 GLU A C 1
ATOM 2426 O O . GLU A 1 309 ? 26.156 -9.578 23.062 1 79.5 309 GLU A O 1
ATOM 2431 N N . GLU A 1 310 ? 24.391 -9.484 21.766 1 81.62 310 GLU A N 1
ATOM 2432 C CA . GLU A 1 310 ? 24.891 -10.453 20.797 1 81.62 310 GLU A CA 1
ATOM 2433 C C . GLU A 1 310 ? 25.172 -9.789 19.453 1 81.62 310 GLU A C 1
ATOM 2435 O O . GLU A 1 310 ? 24.297 -9.695 18.594 1 81.62 310 GLU A O 1
ATOM 2440 N N . GLN A 1 311 ? 26.375 -9.641 19.25 1 85.62 311 GLN A N 1
ATOM 2441 C CA . GLN A 1 311 ? 26.734 -8.719 18.172 1 85.62 311 GLN A CA 1
ATOM 2442 C C . GLN A 1 311 ? 26.969 -9.469 16.859 1 85.62 311 GLN A C 1
ATOM 2444 O O . GLN A 1 311 ? 27.078 -8.852 15.805 1 85.62 311 GLN A O 1
ATOM 2449 N N . THR A 1 312 ? 27.031 -10.836 16.984 1 91.38 312 THR A N 1
ATOM 2450 C CA . THR A 1 312 ? 27.297 -11.57 15.75 1 91.38 312 THR A CA 1
ATOM 2451 C C . THR A 1 312 ? 26.406 -12.812 15.656 1 91.38 312 THR A C 1
ATOM 2453 O O . THR A 1 312 ? 26 -13.367 16.672 1 91.38 312 THR A O 1
ATOM 2456 N N . ARG A 1 313 ? 26.062 -13.164 14.484 1 94.56 313 ARG A N 1
ATOM 2457 C CA . ARG A 1 313 ? 25.312 -14.383 14.18 1 94.56 313 ARG A CA 1
ATOM 2458 C C . ARG A 1 313 ? 25.875 -15.062 12.93 1 94.56 313 ARG A C 1
ATOM 2460 O O . ARG A 1 313 ? 26.234 -14.391 11.961 1 94.56 313 ARG A O 1
ATOM 2467 N N . VAL A 1 314 ? 25.938 -16.375 12.984 1 95.69 314 VAL A N 1
ATOM 2468 C CA . VAL A 1 314 ? 26.484 -17.125 11.852 1 95.69 314 VAL A CA 1
ATOM 2469 C C . VAL A 1 314 ? 25.391 -18.031 11.273 1 95.69 314 VAL A C 1
ATOM 2471 O O . VAL A 1 314 ? 24.688 -18.719 12.016 1 95.69 314 VAL A O 1
ATOM 2474 N N . ILE A 1 315 ? 25.25 -18 9.984 1 97.69 315 ILE A N 1
ATOM 2475 C CA . ILE A 1 315 ? 24.391 -18.906 9.234 1 97.69 315 ILE A CA 1
ATOM 2476 C C . ILE A 1 315 ? 25.234 -19.719 8.258 1 97.69 315 ILE A C 1
ATOM 2478 O O . ILE A 1 315 ? 26.016 -19.156 7.492 1 97.69 315 ILE A O 1
ATOM 2482 N N . ASP A 1 316 ? 25.062 -21.016 8.258 1 96.94 316 ASP A N 1
ATOM 2483 C CA . ASP A 1 316 ? 25.797 -21.891 7.344 1 96.94 316 ASP A CA 1
ATOM 2484 C C . ASP A 1 316 ? 25.062 -22.031 6.012 1 96.94 316 ASP A C 1
ATOM 2486 O O . ASP A 1 316 ? 23.828 -22.109 5.98 1 96.94 316 ASP A O 1
ATOM 2490 N N . LEU A 1 317 ? 25.75 -21.984 4.965 1 98 317 LEU A N 1
ATOM 2491 C CA . LEU A 1 317 ? 25.297 -22.297 3.613 1 98 317 LEU A CA 1
ATOM 2492 C C . LEU A 1 317 ? 25.953 -23.562 3.104 1 98 317 LEU A C 1
ATOM 2494 O O . LEU A 1 317 ? 27.156 -23.578 2.807 1 98 317 LEU A O 1
ATOM 2498 N N . ASP A 1 318 ? 25.172 -24.594 3.027 1 96.38 318 ASP A N 1
ATOM 2499 C CA . ASP A 1 318 ? 25.656 -25.891 2.58 1 96.38 318 ASP A CA 1
ATOM 2500 C C . ASP A 1 318 ? 25.594 -26.016 1.06 1 96.38 318 ASP A C 1
ATOM 2502 O O . ASP A 1 318 ? 24.5 -25.984 0.475 1 96.38 318 ASP A O 1
ATOM 2506 N N . ILE A 1 319 ? 26.719 -26.266 0.436 1 96.94 319 ILE A N 1
ATOM 2507 C CA . ILE A 1 319 ? 26.812 -26.266 -1.021 1 96.94 319 ILE A CA 1
ATOM 2508 C C . ILE A 1 319 ? 27.219 -27.641 -1.512 1 96.94 319 ILE A C 1
ATOM 2510 O O . ILE A 1 319 ? 28.297 -28.141 -1.172 1 96.94 319 ILE A O 1
ATOM 2514 N N . PRO A 1 320 ? 26.406 -28.266 -2.342 1 95.81 320 PRO A N 1
ATOM 2515 C CA . PRO A 1 320 ? 26.797 -29.531 -2.971 1 95.81 320 PRO A CA 1
ATOM 2516 C C . PRO A 1 320 ? 27.719 -29.328 -4.176 1 95.81 320 PRO A C 1
ATOM 2518 O O . PRO A 1 320 ? 27.875 -28.203 -4.652 1 95.81 320 PRO A O 1
ATOM 2521 N N . PRO A 1 321 ? 28.297 -30.438 -4.699 1 93.88 321 PRO A N 1
ATOM 2522 C CA . PRO A 1 321 ? 29.266 -30.344 -5.805 1 93.88 321 PRO A CA 1
ATOM 2523 C C . PRO A 1 321 ? 28.625 -29.797 -7.086 1 93.88 321 PRO A C 1
ATOM 2525 O O . PRO A 1 321 ? 29.312 -29.172 -7.898 1 93.88 321 PRO A O 1
ATOM 2528 N N . GLU A 1 322 ? 27.344 -29.984 -7.219 1 92.44 322 GLU A N 1
ATOM 2529 C CA . GLU A 1 322 ? 26.688 -29.625 -8.477 1 92.44 322 GLU A CA 1
ATOM 2530 C C . GLU A 1 322 ? 26.391 -28.141 -8.539 1 92.44 322 GLU A C 1
ATOM 2532 O O . GLU A 1 322 ? 26.141 -27.594 -9.617 1 92.44 322 GLU A O 1
ATOM 2537 N N . GLU A 1 323 ? 26.375 -27.516 -7.391 1 94.38 323 GLU A N 1
ATOM 2538 C CA . GLU A 1 323 ? 26.047 -26.094 -7.344 1 94.38 323 GLU A CA 1
ATOM 2539 C C . GLU A 1 323 ? 27.266 -25.234 -7.637 1 94.38 323 GLU A C 1
ATOM 2541 O O . GLU A 1 323 ? 28.219 -25.219 -6.855 1 94.38 323 GLU A O 1
ATOM 2546 N N . LYS A 1 324 ? 27.234 -24.469 -8.773 1 94.44 324 LYS A N 1
ATOM 2547 C CA . LYS A 1 324 ? 28.422 -23.719 -9.164 1 94.44 324 LYS A CA 1
ATOM 2548 C C . LYS A 1 324 ? 28.172 -22.219 -9.039 1 94.44 324 LYS A C 1
ATOM 2550 O O . LYS A 1 324 ? 29.125 -21.438 -8.93 1 94.44 324 LYS A O 1
ATOM 2555 N N . ASN A 1 325 ? 27 -21.781 -9.188 1 94.69 325 ASN A N 1
ATOM 2556 C CA . ASN A 1 325 ? 26.609 -20.375 -9.07 1 94.69 325 ASN A CA 1
ATOM 2557 C C . ASN A 1 325 ? 25.375 -20.203 -8.195 1 94.69 325 ASN A C 1
ATOM 2559 O O . ASN A 1 325 ? 24.422 -20.969 -8.305 1 94.69 325 ASN A O 1
ATOM 2563 N N . ILE A 1 326 ? 25.422 -19.25 -7.293 1 95.5 326 ILE A N 1
ATOM 2564 C CA . ILE A 1 326 ? 24.25 -19.016 -6.461 1 95.5 326 ILE A CA 1
ATOM 2565 C C . ILE A 1 326 ? 24.203 -17.547 -6.035 1 95.5 326 ILE A C 1
ATOM 2567 O O . ILE A 1 326 ? 25.25 -16.891 -5.938 1 95.5 326 ILE A O 1
ATOM 2571 N N . ALA A 1 327 ? 23.031 -17.062 -5.918 1 95.06 327 ALA A N 1
ATOM 2572 C CA . ALA A 1 327 ? 22.812 -15.734 -5.332 1 95.06 327 ALA A CA 1
ATOM 2573 C C . ALA A 1 327 ? 22.141 -15.852 -3.961 1 95.06 327 ALA A C 1
ATOM 2575 O O . ALA A 1 327 ? 21.266 -16.688 -3.758 1 95.06 327 ALA A O 1
ATOM 2576 N N . VAL A 1 328 ? 22.594 -15.047 -3.008 1 97.25 328 VAL A N 1
ATOM 2577 C CA . VAL A 1 328 ? 22.031 -14.984 -1.661 1 97.25 328 VAL A CA 1
ATOM 2578 C C . VAL A 1 328 ? 21.609 -13.555 -1.344 1 97.25 328 VAL A C 1
ATOM 2580 O O . VAL A 1 328 ? 22.344 -12.602 -1.633 1 97.25 328 VAL A O 1
ATOM 2583 N N . GLU A 1 329 ? 20.422 -13.414 -0.829 1 97.38 329 GLU A N 1
ATOM 2584 C CA . GLU A 1 329 ? 19.969 -12.102 -0.388 1 97.38 329 GLU A CA 1
ATOM 2585 C C . GLU A 1 329 ? 19.766 -12.062 1.126 1 97.38 329 GLU A C 1
ATOM 2587 O O . GLU A 1 329 ? 19.125 -12.945 1.697 1 97.38 329 GLU A O 1
ATOM 2592 N N . ILE A 1 330 ? 20.359 -11.086 1.765 1 97.12 330 ILE A N 1
ATOM 2593 C CA . ILE A 1 330 ? 20.188 -10.812 3.188 1 97.12 330 ILE A CA 1
ATOM 2594 C C . ILE A 1 330 ? 19.453 -9.484 3.375 1 97.12 330 ILE A C 1
ATOM 2596 O O . ILE A 1 330 ? 19.938 -8.438 2.936 1 97.12 330 ILE A O 1
ATOM 2600 N N . TRP A 1 331 ? 18.359 -9.547 3.996 1 96.25 331 TRP A N 1
ATOM 2601 C CA . TRP A 1 331 ? 17.531 -8.367 4.223 1 96.25 331 TRP A CA 1
ATOM 2602 C C . TRP A 1 331 ? 17.5 -8 5.703 1 96.25 331 TRP A C 1
ATOM 2604 O O . TRP A 1 331 ? 17.297 -8.867 6.559 1 96.25 331 TRP A O 1
ATOM 2614 N N . VAL A 1 332 ? 17.734 -6.703 5.961 1 94.81 332 VAL A N 1
ATOM 2615 C CA . VAL A 1 332 ? 17.781 -6.203 7.332 1 94.81 332 VAL A CA 1
ATOM 2616 C C . VAL A 1 332 ? 16.766 -5.07 7.496 1 94.81 332 VAL A C 1
ATOM 2618 O O . VAL A 1 332 ? 16.734 -4.133 6.695 1 94.81 332 VAL A O 1
ATOM 2621 N N . GLU A 1 333 ? 15.953 -5.098 8.516 1 90.62 333 GLU A N 1
ATOM 2622 C CA . GLU A 1 333 ? 14.938 -4.078 8.766 1 90.62 333 GLU A CA 1
ATOM 2623 C C . GLU A 1 333 ? 15.57 -2.785 9.273 1 90.62 333 GLU A C 1
ATOM 2625 O O . GLU A 1 333 ? 16.531 -2.82 10.055 1 90.62 333 GLU A O 1
ATOM 2630 N N . PRO A 1 334 ? 15.07 -1.646 8.805 1 90.38 334 PRO A N 1
ATOM 2631 C CA . PRO A 1 334 ? 15.547 -0.373 9.352 1 90.38 334 PRO A CA 1
ATOM 2632 C C . PRO A 1 334 ? 15.18 -0.18 10.82 1 90.38 334 PRO A C 1
ATOM 2634 O O . PRO A 1 334 ? 14.195 -0.745 11.289 1 90.38 334 PRO A O 1
ATOM 2637 N N . PRO A 1 335 ? 15.883 0.581 11.562 1 91.81 335 PRO A N 1
ATOM 2638 C CA . PRO A 1 335 ? 17 1.418 11.125 1 91.81 335 PRO A CA 1
ATOM 2639 C C . PRO A 1 335 ? 18.344 0.678 11.148 1 91.81 335 PRO A C 1
ATOM 2641 O O . PRO A 1 335 ? 19.391 1.284 10.922 1 91.81 335 PRO A O 1
ATOM 2644 N N . ASN A 1 336 ? 18.406 -0.578 11.32 1 91.38 336 ASN A N 1
ATOM 2645 C CA . ASN A 1 336 ? 19.609 -1.355 11.578 1 91.38 336 ASN A CA 1
ATOM 2646 C C . ASN A 1 336 ? 20.484 -1.473 10.336 1 91.38 336 ASN A C 1
ATOM 2648 O O . ASN A 1 336 ? 19.984 -1.408 9.211 1 91.38 336 ASN A O 1
ATOM 2652 N N . ILE A 1 337 ? 21.781 -1.552 10.555 1 91.56 337 ILE A N 1
ATOM 2653 C CA . ILE A 1 337 ? 22.766 -1.814 9.508 1 91.56 337 ILE A CA 1
ATOM 2654 C C . ILE A 1 337 ? 23.672 -2.975 9.922 1 91.56 337 ILE A C 1
ATOM 2656 O O . ILE A 1 337 ? 24.281 -2.939 10.984 1 91.56 337 ILE A O 1
ATOM 2660 N N . LEU A 1 338 ? 23.688 -3.973 9.109 1 92.94 338 LEU A N 1
ATOM 2661 C CA . LEU A 1 338 ? 24.547 -5.121 9.367 1 92.94 338 LEU A CA 1
ATOM 2662 C C . LEU A 1 338 ? 25.625 -5.246 8.297 1 92.94 338 LEU A C 1
ATOM 2664 O O . LEU A 1 338 ? 25.469 -4.723 7.191 1 92.94 338 LEU A O 1
ATOM 2668 N N . SER A 1 339 ? 26.688 -5.879 8.656 1 92.62 339 SER A N 1
ATOM 2669 C CA . SER A 1 339 ? 27.766 -6.215 7.738 1 92.62 339 SER A CA 1
ATOM 2670 C C . SER A 1 339 ? 27.984 -7.723 7.668 1 92.62 339 SER A C 1
ATOM 2672 O O . SER A 1 339 ? 27.531 -8.461 8.547 1 92.62 339 SER A O 1
ATOM 2674 N N . ILE A 1 340 ? 28.703 -8.172 6.609 1 94.62 340 ILE A N 1
ATOM 2675 C CA . ILE A 1 340 ? 28.828 -9.609 6.391 1 94.62 340 ILE A CA 1
ATOM 2676 C C . ILE A 1 340 ? 30.312 -9.977 6.262 1 94.62 340 ILE A C 1
ATOM 2678 O O . ILE A 1 340 ? 31.109 -9.188 5.758 1 94.62 340 ILE A O 1
ATOM 2682 N N . ASP A 1 341 ? 30.688 -11.039 6.883 1 94.56 341 ASP A N 1
ATOM 2683 C CA . ASP A 1 341 ? 31.922 -11.773 6.684 1 94.56 341 ASP A CA 1
ATOM 2684 C C . ASP A 1 341 ? 31.656 -13.188 6.188 1 94.56 341 ASP A C 1
ATOM 2686 O O . ASP A 1 341 ? 31 -13.977 6.871 1 94.56 341 ASP A O 1
ATOM 2690 N N . VAL A 1 342 ? 32.156 -13.469 4.945 1 96.38 342 VAL A N 1
ATOM 2691 C CA . VAL A 1 342 ? 31.953 -14.805 4.387 1 96.38 342 VAL A CA 1
ATOM 2692 C C . VAL A 1 342 ? 33.188 -15.664 4.613 1 96.38 342 VAL A C 1
ATOM 2694 O O . VAL A 1 342 ? 34.312 -15.258 4.27 1 96.38 342 VAL A O 1
ATOM 2697 N N . ILE A 1 343 ? 33 -16.844 5.18 1 96.06 343 ILE A N 1
ATOM 2698 C CA . ILE A 1 343 ? 34.094 -17.766 5.48 1 96.06 343 ILE A CA 1
ATOM 2699 C C . ILE A 1 343 ? 33.969 -19.016 4.625 1 96.06 343 ILE A C 1
ATOM 2701 O O . ILE A 1 343 ? 32.906 -19.672 4.617 1 96.06 343 ILE A O 1
ATOM 2705 N N . SER A 1 344 ? 35.031 -19.375 3.965 1 95.56 344 SER A N 1
ATOM 2706 C CA . SER A 1 344 ? 35.031 -20.547 3.088 1 95.56 344 SER A CA 1
ATOM 2707 C C . SER A 1 344 ? 35.188 -21.828 3.889 1 95.56 344 SER A C 1
ATOM 2709 O O . SER A 1 344 ? 35.5 -21.797 5.078 1 95.56 344 SER A O 1
ATOM 2711 N N . PRO A 1 345 ? 34.938 -22.938 3.209 1 93.5 345 PRO A N 1
ATOM 2712 C CA . PRO A 1 345 ? 35.094 -24.234 3.885 1 93.5 345 PRO A CA 1
ATOM 2713 C C . PRO A 1 345 ? 36.5 -24.453 4.418 1 93.5 345 PRO A C 1
ATOM 2715 O O . PRO A 1 345 ? 36.688 -25.125 5.434 1 93.5 345 PRO A O 1
ATOM 2718 N N . SER A 1 346 ? 37.5 -23.859 3.797 1 92.38 346 SER A N 1
ATOM 2719 C CA . SER A 1 346 ? 38.906 -24.031 4.215 1 92.38 346 SER A CA 1
ATOM 2720 C C . SER A 1 346 ? 39.25 -23.062 5.344 1 92.38 346 SER A C 1
ATOM 2722 O O . SER A 1 346 ? 40.312 -23.172 5.941 1 92.38 346 SER A O 1
ATOM 2724 N N . GLY A 1 347 ? 38.375 -22.125 5.57 1 90.81 347 GLY A N 1
ATOM 2725 C CA . GLY A 1 347 ? 38.594 -21.188 6.66 1 90.81 347 GLY A CA 1
ATOM 2726 C C . GLY A 1 347 ? 39.062 -19.812 6.184 1 90.81 347 GLY A C 1
ATOM 2727 O O . GLY A 1 347 ? 39.188 -18.891 6.984 1 90.81 347 GLY A O 1
ATOM 2728 N N . GLU A 1 348 ? 39.281 -19.688 4.883 1 91.94 348 GLU A N 1
ATOM 2729 C CA . GLU A 1 348 ? 39.531 -18.359 4.336 1 91.94 348 GLU A CA 1
ATOM 2730 C C . GLU A 1 348 ? 38.344 -17.453 4.516 1 91.94 348 GLU A C 1
ATOM 2732 O O . GLU A 1 348 ? 37.188 -17.891 4.402 1 91.94 348 GLU A O 1
ATOM 2737 N N . ASN A 1 349 ? 38.562 -16.234 4.887 1 92.62 349 ASN A N 1
ATOM 2738 C CA . ASN A 1 349 ? 37.438 -15.336 5.094 1 92.62 349 ASN A CA 1
ATOM 2739 C C . ASN A 1 349 ? 37.656 -14 4.375 1 92.62 349 ASN A C 1
ATOM 2741 O O . ASN A 1 349 ? 38.812 -13.625 4.09 1 92.62 349 ASN A O 1
ATOM 2745 N N . THR A 1 350 ? 36.625 -13.305 4.004 1 90.81 350 THR A N 1
ATOM 2746 C CA . THR A 1 350 ? 36.656 -12.031 3.295 1 90.81 350 THR A CA 1
ATOM 2747 C C . THR A 1 350 ? 37 -10.891 4.25 1 90.81 350 THR A C 1
ATOM 2749 O O . THR A 1 350 ? 37.375 -9.797 3.816 1 90.81 350 THR A O 1
ATOM 2752 N N . GLY A 1 351 ? 36.969 -11.07 5.504 1 88.31 351 GLY A N 1
ATOM 2753 C CA . GLY A 1 351 ? 36.875 -9.945 6.426 1 88.31 351 GLY A CA 1
ATOM 2754 C C . GLY A 1 351 ? 35.531 -9.227 6.371 1 88.31 351 GLY A C 1
ATOM 2755 O O . GLY A 1 351 ? 34.719 -9.508 5.496 1 88.31 351 GLY A O 1
ATOM 2756 N N . VAL A 1 352 ? 35.312 -8.383 7.336 1 86.06 352 VAL A N 1
ATOM 2757 C CA . VAL A 1 352 ? 34.062 -7.605 7.328 1 86.06 352 VAL A CA 1
ATOM 2758 C C . VAL A 1 352 ? 34.062 -6.652 6.137 1 86.06 352 VAL A C 1
ATOM 2760 O O . VAL A 1 352 ? 34.938 -5.781 6.023 1 86.06 352 VAL A O 1
ATOM 2763 N N . VAL A 1 353 ? 33.281 -6.977 5.266 1 76.06 353 VAL A N 1
ATOM 2764 C CA . VAL A 1 353 ? 33.125 -6.117 4.098 1 76.06 353 VAL A CA 1
ATOM 2765 C C . VAL A 1 353 ? 32.375 -4.848 4.484 1 76.06 353 VAL A C 1
ATOM 2767 O O . VAL A 1 353 ? 31.234 -4.914 4.965 1 76.06 353 VAL A O 1
ATOM 2770 N N . ASN A 1 354 ? 33.031 -3.857 4.582 1 65.94 354 ASN A N 1
ATOM 2771 C CA . ASN A 1 354 ? 32.469 -2.619 5.098 1 65.94 354 ASN A CA 1
ATOM 2772 C C . ASN A 1 354 ? 31.281 -2.15 4.254 1 65.94 354 ASN A C 1
ATOM 2774 O O . ASN A 1 354 ? 31.297 -2.258 3.025 1 65.94 354 ASN A O 1
ATOM 2778 N N . SER A 1 355 ? 30.328 -1.762 4.949 1 63.12 355 SER A N 1
ATOM 2779 C CA . SER A 1 355 ? 29.031 -1.306 4.469 1 63.12 355 SER A CA 1
ATOM 2780 C C . SER A 1 355 ? 29.109 0.124 3.943 1 63.12 355 SER A C 1
ATOM 2782 O O . SER A 1 355 ? 29.125 1.078 4.723 1 63.12 355 SER A O 1
ATOM 2784 N N . LEU A 1 356 ? 29.812 0.263 2.826 1 62.88 356 LEU A N 1
ATOM 2785 C CA . LEU A 1 356 ? 29.688 1.604 2.266 1 62.88 356 LEU A CA 1
ATOM 2786 C C . LEU A 1 356 ? 28.484 1.694 1.332 1 62.88 356 LEU A C 1
ATOM 2788 O O . LEU A 1 356 ? 28.078 0.695 0.73 1 62.88 356 LEU A O 1
ATOM 2792 N N . LEU A 1 357 ? 27.984 2.801 1.304 1 64.75 357 LEU A N 1
ATOM 2793 C CA . LEU A 1 357 ? 26.797 3.082 0.504 1 64.75 357 LEU A CA 1
ATOM 2794 C C . LEU A 1 357 ? 27 2.648 -0.943 1 64.75 357 LEU A C 1
ATOM 2796 O O . LEU A 1 357 ? 27.953 3.094 -1.602 1 64.75 357 LEU A O 1
ATOM 2800 N N . ASN A 1 358 ? 26.188 1.73 -1.396 1 62.31 358 ASN A N 1
ATOM 2801 C CA . ASN A 1 358 ? 26 1.273 -2.768 1 62.31 358 ASN A CA 1
ATOM 2802 C C . ASN A 1 358 ? 27.297 0.82 -3.404 1 62.31 358 ASN A C 1
ATOM 2804 O O . ASN A 1 358 ? 27.625 1.209 -4.531 1 62.31 358 ASN A O 1
ATOM 2808 N N . ASN A 1 359 ? 28.047 0.076 -2.566 1 73.06 359 ASN A N 1
ATOM 2809 C CA . ASN A 1 359 ? 29.344 -0.386 -3.037 1 73.06 359 ASN A CA 1
ATOM 2810 C C . ASN A 1 359 ? 29.312 -1.859 -3.434 1 73.06 359 ASN A C 1
ATOM 2812 O O . ASN A 1 359 ? 28.484 -2.621 -2.93 1 73.06 359 ASN A O 1
ATOM 2816 N N . THR A 1 360 ? 30.031 -2.125 -4.477 1 83.25 360 THR A N 1
ATOM 2817 C CA . THR A 1 360 ? 30.266 -3.506 -4.891 1 83.25 360 THR A CA 1
ATOM 2818 C C . THR A 1 360 ? 31.672 -3.953 -4.543 1 83.25 360 THR A C 1
ATOM 2820 O O . THR A 1 360 ? 32.656 -3.264 -4.863 1 83.25 360 THR A O 1
ATOM 2823 N N . VAL A 1 361 ? 31.781 -5.031 -3.832 1 86.56 361 VAL A N 1
ATOM 2824 C CA . VAL A 1 361 ? 33.062 -5.602 -3.467 1 86.56 361 VAL A CA 1
ATOM 2825 C C . VAL A 1 361 ? 33.281 -6.93 -4.195 1 86.56 361 VAL A C 1
ATOM 2827 O O . VAL A 1 361 ? 32.375 -7.766 -4.242 1 86.56 361 VAL A O 1
ATOM 2830 N N . TYR A 1 362 ? 34.469 -7.059 -4.82 1 89.25 362 TYR A N 1
ATOM 2831 C CA . TYR A 1 362 ? 34.844 -8.305 -5.469 1 89.25 362 TYR A CA 1
ATOM 2832 C C . TYR A 1 362 ? 35.906 -9.039 -4.656 1 89.25 362 TYR A C 1
ATOM 2834 O O . TYR A 1 362 ? 36.906 -8.438 -4.223 1 89.25 362 TYR A O 1
ATOM 2842 N N . TYR A 1 363 ? 35.656 -10.281 -4.359 1 91.69 363 TYR A N 1
ATOM 2843 C CA . TYR A 1 363 ? 36.594 -11.102 -3.609 1 91.69 363 TYR A CA 1
ATOM 2844 C C . TYR A 1 363 ? 36.812 -12.438 -4.297 1 91.69 363 TYR A C 1
ATOM 2846 O O . TYR A 1 363 ? 35.875 -13.039 -4.828 1 91.69 363 TYR A O 1
ATOM 2854 N N . LYS A 1 364 ? 38.062 -12.875 -4.328 1 94.31 364 LYS A N 1
ATOM 2855 C CA . LYS A 1 364 ? 38.406 -14.188 -4.855 1 94.31 364 LYS A CA 1
ATOM 2856 C C . LYS A 1 364 ? 39.062 -15.062 -3.781 1 94.31 364 LYS A C 1
ATOM 2858 O O . LYS A 1 364 ? 40.125 -14.711 -3.254 1 94.31 364 LYS A O 1
ATOM 2863 N N . PHE A 1 365 ? 38.438 -16.078 -3.51 1 93.56 365 PHE A N 1
ATOM 2864 C CA . PHE A 1 365 ? 39 -17.047 -2.588 1 93.56 365 PHE A CA 1
ATOM 2865 C C . PHE A 1 365 ? 40.125 -17.844 -3.268 1 93.56 365 PHE A C 1
ATOM 2867 O O . PHE A 1 365 ? 39.875 -18.5 -4.285 1 93.56 365 PHE A O 1
ATOM 2874 N N . ILE A 1 366 ? 41.188 -17.859 -2.688 1 91.56 366 ILE A N 1
ATOM 2875 C CA . ILE A 1 366 ? 42.375 -18.406 -3.336 1 91.56 366 ILE A CA 1
ATOM 2876 C C . ILE A 1 366 ? 42.344 -19.938 -3.301 1 91.56 366 ILE A C 1
ATOM 2878 O O . ILE A 1 366 ? 42.625 -20.594 -4.301 1 91.56 366 ILE A O 1
ATOM 2882 N N . PHE A 1 367 ? 42 -20.438 -2.184 1 87.81 367 PHE A N 1
ATOM 2883 C CA . PHE A 1 367 ? 42.031 -21.891 -2.023 1 87.81 367 PHE A CA 1
ATOM 2884 C C . PHE A 1 367 ? 40.906 -22.547 -2.777 1 87.81 367 PHE A C 1
ATOM 2886 O O . PHE A 1 367 ? 41.094 -23.594 -3.402 1 87.81 367 PHE A O 1
ATOM 2893 N N . GLU A 1 368 ? 39.75 -21.922 -2.756 1 89.94 368 GLU A N 1
ATOM 2894 C CA . GLU A 1 368 ? 38.562 -22.5 -3.383 1 89.94 368 GLU A CA 1
ATOM 2895 C C . GLU A 1 368 ? 38.438 -22.047 -4.832 1 89.94 368 GLU A C 1
ATOM 2897 O O . GLU A 1 368 ? 37.656 -22.609 -5.602 1 89.94 368 GLU A O 1
ATOM 2902 N N . LYS A 1 369 ? 39.094 -21.047 -5.176 1 91.56 369 LYS A N 1
ATOM 2903 C CA . LYS A 1 369 ? 39 -20.469 -6.508 1 91.56 369 LYS A CA 1
ATOM 2904 C C . LYS A 1 369 ? 37.562 -19.984 -6.781 1 91.56 369 LYS A C 1
ATOM 2906 O O . LYS A 1 369 ? 37.062 -20.062 -7.91 1 91.56 369 LYS A O 1
ATOM 2911 N N . THR A 1 370 ? 36.875 -19.734 -5.73 1 95.88 370 THR A N 1
ATOM 2912 C CA . THR A 1 370 ? 35.531 -19.188 -5.789 1 95.88 370 THR A CA 1
ATOM 2913 C C . THR A 1 370 ? 35.562 -17.672 -5.82 1 95.88 370 THR A C 1
ATOM 2915 O O . THR A 1 370 ? 36.312 -17.047 -5.059 1 95.88 370 THR A O 1
ATOM 2918 N N . SER A 1 371 ? 34.812 -17.109 -6.773 1 95.69 371 SER A N 1
ATOM 2919 C CA . SER A 1 371 ? 34.656 -15.656 -6.82 1 95.69 371 SER A CA 1
ATOM 2920 C C . SER A 1 371 ? 33.375 -15.219 -6.129 1 95.69 371 SER A C 1
ATOM 2922 O O . SER A 1 371 ? 32.344 -15.883 -6.242 1 95.69 371 SER A O 1
ATOM 2924 N N . LEU A 1 372 ? 33.5 -14.148 -5.367 1 94.81 372 LEU A N 1
ATOM 2925 C CA . LEU A 1 372 ? 32.375 -13.609 -4.629 1 94.81 372 LEU A CA 1
ATOM 2926 C C . LEU A 1 372 ? 32.188 -12.133 -4.941 1 94.81 372 LEU A C 1
ATOM 2928 O O . LEU A 1 372 ? 33.125 -11.352 -4.91 1 94.81 372 LEU A O 1
ATOM 2932 N N . LYS A 1 373 ? 30.953 -11.836 -5.352 1 92.38 373 LYS A N 1
ATOM 2933 C CA . LYS A 1 373 ? 30.531 -10.438 -5.488 1 92.38 373 LYS A CA 1
ATOM 2934 C C . LYS A 1 373 ? 29.562 -10.047 -4.387 1 92.38 373 LYS A C 1
ATOM 2936 O O . LYS A 1 373 ? 28.562 -10.742 -4.152 1 92.38 373 LYS A O 1
ATOM 2941 N N . VAL A 1 374 ? 29.844 -8.93 -3.699 1 92 374 VAL A N 1
ATOM 2942 C CA . VAL A 1 374 ? 28.984 -8.461 -2.613 1 92 374 VAL A CA 1
ATOM 2943 C C . VAL A 1 374 ? 28.484 -7.055 -2.93 1 92 374 VAL A C 1
ATOM 2945 O O . VAL A 1 374 ? 29.266 -6.141 -3.16 1 92 374 VAL A O 1
ATOM 2948 N N . ASN A 1 375 ? 27.188 -6.914 -3 1 89.56 375 ASN A N 1
ATOM 2949 C CA . ASN A 1 375 ? 26.562 -5.602 -3.145 1 89.56 375 ASN A CA 1
ATOM 2950 C C . ASN A 1 375 ? 25.812 -5.195 -1.88 1 89.56 375 ASN A C 1
ATOM 2952 O O . ASN A 1 375 ? 25.062 -5.996 -1.313 1 89.56 375 ASN A O 1
ATOM 2956 N N . TYR A 1 376 ? 26.047 -3.939 -1.426 1 89.38 376 TYR A N 1
ATOM 2957 C CA . TYR A 1 376 ? 25.297 -3.361 -0.323 1 89.38 376 TYR A CA 1
ATOM 2958 C C . TYR A 1 376 ? 24.328 -2.297 -0.825 1 89.38 376 TYR A C 1
ATOM 2960 O O . TYR A 1 376 ? 24.703 -1.425 -1.611 1 89.38 376 TYR A O 1
ATOM 2968 N N . TYR A 1 377 ? 23.125 -2.48 -0.473 1 88.62 377 TYR A N 1
ATOM 2969 C CA . TYR A 1 377 ? 22.125 -1.431 -0.614 1 88.62 377 TYR A CA 1
ATOM 2970 C C . TYR A 1 377 ? 21.672 -0.919 0.75 1 88.62 377 TYR A C 1
ATOM 2972 O O . TYR A 1 377 ? 20.938 -1.604 1.467 1 88.62 377 TYR A O 1
ATOM 2980 N N . ILE A 1 378 ? 22.125 0.317 1.115 1 89.31 378 ILE A N 1
ATOM 2981 C CA . ILE A 1 378 ? 21.906 0.834 2.461 1 89.31 378 ILE A CA 1
ATOM 2982 C C . ILE A 1 378 ? 21.281 2.225 2.383 1 89.31 378 ILE A C 1
ATOM 2984 O O . ILE A 1 378 ? 21.953 3.23 2.6 1 89.31 378 ILE A O 1
ATOM 2988 N N . PRO A 1 379 ? 20.031 2.338 2.182 1 88.81 379 PRO A N 1
ATOM 2989 C CA . PRO A 1 379 ? 19.047 1.255 2.035 1 88.81 379 PRO A CA 1
ATOM 2990 C C . PRO A 1 379 ? 18.781 0.903 0.574 1 88.81 379 PRO A C 1
ATOM 2992 O O . PRO A 1 379 ? 19.234 1.602 -0.331 1 88.81 379 PRO A O 1
ATOM 2995 N N . GLU A 1 380 ? 18.172 -0.297 0.4 1 88.38 380 GLU A N 1
ATOM 2996 C CA . GLU A 1 380 ? 17.484 -0.521 -0.873 1 88.38 380 GLU A CA 1
ATOM 2997 C C . GLU A 1 380 ? 16.375 0.5 -1.093 1 88.38 380 GLU A C 1
ATOM 2999 O O . GLU A 1 380 ? 15.453 0.608 -0.28 1 88.38 380 GLU A O 1
ATOM 3004 N N . GLU A 1 381 ? 16.438 1.199 -2.125 1 84.38 381 GLU A N 1
ATOM 3005 C CA . GLU A 1 381 ? 15.727 2.463 -2.295 1 84.38 381 GLU A CA 1
ATOM 3006 C C . GLU A 1 381 ? 14.219 2.262 -2.227 1 84.38 381 GLU A C 1
ATOM 3008 O O . GLU A 1 381 ? 13.5 3.088 -1.661 1 84.38 381 GLU A O 1
ATOM 3013 N N . TYR A 1 382 ? 13.773 1.257 -2.779 1 84.5 382 TYR A N 1
ATOM 3014 C CA . TYR A 1 382 ? 12.328 1.081 -2.93 1 84.5 382 TYR A CA 1
ATOM 3015 C C . TYR A 1 382 ? 11.695 0.642 -1.615 1 84.5 382 TYR A C 1
ATOM 3017 O O . TYR A 1 382 ? 10.641 1.155 -1.225 1 84.5 382 TYR A O 1
ATOM 3025 N N . SER A 1 383 ? 12.336 -0.265 -0.877 1 87.44 383 SER A N 1
ATOM 3026 C CA . SER A 1 383 ? 11.75 -0.852 0.322 1 87.44 383 SER A CA 1
ATOM 3027 C C . SER A 1 383 ? 12.18 -0.096 1.575 1 87.44 383 SER A C 1
ATOM 3029 O O . SER A 1 383 ? 11.492 -0.143 2.6 1 87.44 383 SER A O 1
ATOM 3031 N N . GLY A 1 384 ? 13.328 0.511 1.523 1 89.56 384 GLY A N 1
ATOM 3032 C CA . GLY A 1 384 ? 13.867 1.177 2.699 1 89.56 384 GLY A CA 1
ATOM 3033 C C . GLY A 1 384 ? 14.656 0.249 3.6 1 89.56 384 GLY A C 1
ATOM 3034 O O . GLY A 1 384 ? 15.258 0.692 4.578 1 89.56 384 GLY A O 1
ATOM 3035 N N . ASN A 1 385 ? 14.766 -1.051 3.26 1 92.31 385 ASN A N 1
ATOM 3036 C CA . ASN A 1 385 ? 15.555 -2.025 4.008 1 92.31 385 ASN A CA 1
ATOM 3037 C C . ASN A 1 385 ? 17 -2.076 3.518 1 92.31 385 ASN A C 1
ATOM 3039 O O . ASN A 1 385 ? 17.312 -1.571 2.438 1 92.31 385 ASN A O 1
ATOM 3043 N N . GLU A 1 386 ? 17.797 -2.588 4.375 1 92.5 386 GLU A N 1
ATOM 3044 C CA . GLU A 1 386 ? 19.125 -2.953 3.873 1 92.5 386 GLU A CA 1
ATOM 3045 C C . GLU A 1 386 ? 19.078 -4.273 3.109 1 92.5 386 GLU A C 1
ATOM 3047 O O . GLU A 1 386 ? 18.438 -5.227 3.545 1 92.5 386 GLU A O 1
ATOM 3052 N N . LEU A 1 387 ? 19.734 -4.281 1.967 1 94.12 387 LEU A N 1
ATOM 3053 C CA . LEU A 1 387 ? 19.906 -5.508 1.197 1 94.12 387 LEU A CA 1
ATOM 3054 C C . LEU A 1 387 ? 21.391 -5.801 0.976 1 94.12 387 LEU A C 1
ATOM 3056 O O . LEU A 1 387 ? 22.125 -4.953 0.463 1 94.12 387 LEU A O 1
ATOM 3060 N N . ILE A 1 388 ? 21.844 -6.891 1.495 1 94.44 388 ILE A N 1
ATOM 3061 C CA . ILE A 1 388 ? 23.156 -7.438 1.129 1 94.44 388 ILE A CA 1
ATOM 3062 C C . ILE A 1 388 ? 22.969 -8.57 0.117 1 94.44 388 ILE A C 1
ATOM 3064 O O . ILE A 1 388 ? 22.391 -9.609 0.436 1 94.44 388 ILE A O 1
ATOM 3068 N N . ARG A 1 389 ? 23.453 -8.375 -1.039 1 94.31 389 ARG A N 1
ATOM 3069 C CA . ARG A 1 389 ? 23.344 -9.391 -2.084 1 94.31 389 ARG A CA 1
ATOM 3070 C C . ARG A 1 389 ? 24.703 -10.047 -2.346 1 94.31 389 ARG A C 1
ATOM 3072 O O . ARG A 1 389 ? 25.672 -9.367 -2.664 1 94.31 389 ARG A O 1
ATOM 3079 N N . LEU A 1 390 ? 24.766 -11.336 -2.182 1 95.81 390 LEU A N 1
ATOM 3080 C CA . LEU A 1 390 ? 25.953 -12.133 -2.449 1 95.81 390 LEU A CA 1
ATOM 3081 C C . LEU A 1 390 ? 25.781 -12.953 -3.721 1 95.81 390 LEU A C 1
ATOM 3083 O O . LEU A 1 390 ? 24.75 -13.602 -3.91 1 95.81 390 LEU A O 1
ATOM 3087 N N . ARG A 1 391 ? 26.766 -12.93 -4.598 1 95.5 391 ARG A N 1
ATOM 3088 C CA . ARG A 1 391 ? 26.797 -13.789 -5.777 1 95.5 391 ARG A CA 1
ATOM 3089 C C . ARG A 1 391 ? 28.094 -14.57 -5.852 1 95.5 391 ARG A C 1
ATOM 3091 O O . ARG A 1 391 ? 29.188 -13.984 -5.945 1 95.5 391 ARG A O 1
ATOM 3098 N N . PHE A 1 392 ? 27.906 -15.852 -5.816 1 96.25 392 PHE A N 1
ATOM 3099 C CA . PHE A 1 392 ? 29.047 -16.75 -5.891 1 96.25 392 PHE A CA 1
ATOM 3100 C C . PHE A 1 392 ? 29.203 -17.312 -7.301 1 96.25 392 PHE A C 1
ATOM 3102 O O . PHE A 1 392 ? 28.219 -17.672 -7.945 1 96.25 392 PHE A O 1
ATOM 3109 N N . TYR A 1 393 ? 30.406 -17.359 -7.773 1 94.38 393 TYR A N 1
ATOM 3110 C CA . TYR A 1 393 ? 30.75 -17.969 -9.055 1 94.38 393 TYR A CA 1
ATOM 3111 C C . TYR A 1 393 ? 31.844 -19.031 -8.883 1 94.38 393 TYR A C 1
ATOM 3113 O O . TYR A 1 393 ? 32.75 -18.859 -8.047 1 94.38 393 TYR A O 1
ATOM 3121 N N . ASP A 1 394 ? 31.781 -20.047 -9.672 1 95.06 394 ASP A N 1
ATOM 3122 C CA . ASP A 1 394 ? 32.688 -21.188 -9.57 1 95.06 394 ASP A CA 1
ATOM 3123 C C . ASP A 1 394 ? 32.75 -21.688 -8.125 1 95.06 394 ASP A C 1
ATOM 3125 O O . ASP A 1 394 ? 33.844 -21.828 -7.57 1 95.06 394 ASP A O 1
ATOM 3129 N N . LEU A 1 395 ? 31.609 -21.797 -7.598 1 95.75 395 LEU A N 1
ATOM 3130 C CA . LEU A 1 395 ? 31.453 -22.125 -6.184 1 95.75 395 LEU A CA 1
ATOM 3131 C C . LEU A 1 395 ? 31.922 -23.547 -5.902 1 95.75 395 LEU A C 1
ATOM 3133 O O . LEU A 1 395 ? 31.562 -24.469 -6.633 1 95.75 395 LEU A O 1
ATOM 3137 N N . GLN A 1 396 ? 32.781 -23.688 -4.914 1 95.44 396 GLN A N 1
ATOM 3138 C CA . GLN A 1 396 ? 33.25 -25.016 -4.504 1 95.44 396 GLN A CA 1
ATOM 3139 C C . GLN A 1 396 ? 32.375 -25.594 -3.41 1 95.44 396 GLN A C 1
ATOM 3141 O O . GLN A 1 396 ? 31.812 -24.859 -2.588 1 95.44 396 GLN A O 1
ATOM 3146 N N . PRO A 1 397 ? 32.25 -26.922 -3.465 1 96.19 397 PRO A N 1
ATOM 3147 C CA . PRO A 1 397 ? 31.391 -27.562 -2.473 1 96.19 397 PRO A CA 1
ATOM 3148 C C . PRO A 1 397 ? 31.938 -27.422 -1.05 1 96.19 397 PRO A C 1
ATOM 3150 O O . PRO A 1 397 ? 33.156 -27.297 -0.851 1 96.19 397 PRO A O 1
ATOM 3153 N N . GLY A 1 398 ? 30.984 -27.469 -0.072 1 94.88 398 GLY A N 1
ATOM 3154 C CA . GLY A 1 398 ? 31.328 -27.391 1.34 1 94.88 398 GLY A CA 1
ATOM 3155 C C . GLY A 1 398 ? 30.406 -26.484 2.131 1 94.88 398 GLY A C 1
ATOM 3156 O O . GLY A 1 398 ? 29.391 -26.016 1.609 1 94.88 398 GLY A O 1
ATOM 3157 N N . ILE A 1 399 ? 30.734 -26.375 3.422 1 96.75 399 ILE A N 1
ATOM 3158 C CA . ILE A 1 399 ? 29.953 -25.516 4.301 1 96.75 399 ILE A CA 1
ATOM 3159 C C . ILE A 1 399 ? 30.562 -24.109 4.32 1 96.75 399 ILE A C 1
ATOM 3161 O O . ILE A 1 399 ? 31.672 -23.922 4.828 1 96.75 399 ILE A O 1
ATOM 3165 N N . TRP A 1 400 ? 29.875 -23.203 3.725 1 97.31 400 TRP A N 1
ATOM 3166 C CA . TRP A 1 400 ? 30.25 -21.797 3.779 1 97.31 400 TRP A CA 1
ATOM 3167 C C . TRP A 1 400 ? 29.562 -21.094 4.949 1 97.31 400 TRP A C 1
ATOM 3169 O O . TRP A 1 400 ? 28.406 -21.406 5.27 1 97.31 400 TRP A O 1
ATOM 3179 N N . LYS A 1 401 ? 30.219 -20.188 5.605 1 97.12 401 LYS A N 1
ATOM 3180 C CA . LYS A 1 401 ? 29.656 -19.484 6.758 1 97.12 401 LYS A CA 1
ATOM 3181 C C . LYS A 1 401 ? 29.375 -18.016 6.438 1 97.12 401 LYS A C 1
ATOM 3183 O O . LYS A 1 401 ? 30.25 -17.328 5.902 1 97.12 401 LYS A O 1
ATOM 3188 N N . LEU A 1 402 ? 28.219 -17.625 6.652 1 97.69 402 LEU A N 1
ATOM 3189 C CA . LEU A 1 402 ? 27.812 -16.219 6.582 1 97.69 402 LEU A CA 1
ATOM 3190 C C . LEU A 1 402 ? 27.75 -15.602 7.977 1 97.69 402 LEU A C 1
ATOM 3192 O O . LEU A 1 402 ? 26.781 -15.797 8.711 1 97.69 402 LEU A O 1
ATOM 3196 N N . ARG A 1 403 ? 28.75 -14.914 8.328 1 95.5 403 ARG A N 1
ATOM 3197 C CA . ARG A 1 403 ? 28.828 -14.281 9.648 1 95.5 403 ARG A CA 1
ATOM 3198 C C . ARG A 1 403 ? 28.375 -12.828 9.586 1 95.5 403 ARG A C 1
ATOM 3200 O O . ARG A 1 403 ? 28.984 -12 8.922 1 95.5 403 ARG A O 1
ATOM 3207 N N . LEU A 1 404 ? 27.234 -12.484 10.203 1 96.06 404 LEU A N 1
ATOM 3208 C CA . LEU A 1 404 ? 26.672 -11.148 10.242 1 96.06 404 LEU A CA 1
ATOM 3209 C C . LEU A 1 404 ? 27.031 -10.438 11.539 1 96.06 404 LEU A C 1
ATOM 3211 O O . LEU A 1 404 ? 27.062 -11.055 12.602 1 96.06 404 LEU A O 1
ATOM 3215 N N . SER A 1 405 ? 27.406 -9.203 11.414 1 93 405 SER A N 1
ATOM 3216 C CA . SER A 1 405 ? 27.719 -8.359 12.562 1 93 405 SER A CA 1
ATOM 3217 C C . SER A 1 405 ? 26.984 -7.023 12.492 1 93 405 SER A C 1
ATOM 3219 O O . SER A 1 405 ? 26.688 -6.527 11.398 1 93 405 SER A O 1
ATOM 3221 N N . GLY A 1 406 ? 26.766 -6.449 13.648 1 90.75 406 GLY A N 1
ATOM 3222 C CA . GLY A 1 406 ? 26 -5.215 13.711 1 90.75 406 GLY A CA 1
ATOM 3223 C C . GLY A 1 406 ? 26.859 -3.971 13.609 1 90.75 406 GLY A C 1
ATOM 3224 O O . GLY A 1 406 ? 27.875 -3.855 14.297 1 90.75 406 GLY A O 1
ATOM 3225 N N . ASP A 1 407 ? 26.547 -3.029 12.688 1 88.38 407 ASP A N 1
ATOM 3226 C CA . ASP A 1 407 ? 27.125 -1.696 12.625 1 88.38 407 ASP A CA 1
ATOM 3227 C C . ASP A 1 407 ? 26.266 -0.671 13.344 1 88.38 407 ASP A C 1
ATOM 3229 O O . ASP A 1 407 ? 26.766 0.153 14.109 1 88.38 407 ASP A O 1
ATOM 3233 N N . LEU A 1 408 ? 25.047 -0.663 13.078 1 89.25 408 LEU A N 1
ATOM 3234 C CA . LEU A 1 408 ? 24 0.081 13.766 1 89.25 408 LEU A CA 1
ATOM 3235 C C . LEU A 1 408 ? 22.859 -0.844 14.172 1 89.25 408 LEU A C 1
ATOM 3237 O O . LEU A 1 408 ? 22.172 -1.403 13.32 1 89.25 408 LEU A O 1
ATOM 3241 N N . VAL A 1 409 ? 22.656 -1.007 15.523 1 89.5 409 VAL A N 1
ATOM 3242 C CA . VAL A 1 409 ? 21.719 -2.027 15.984 1 89.5 409 VAL A CA 1
ATOM 3243 C C . VAL A 1 409 ? 20.766 -1.425 17 1 89.5 409 VAL A C 1
ATOM 3245 O O . VAL A 1 409 ? 21.188 -0.871 18.016 1 89.5 409 VAL A O 1
ATOM 3248 N N . LEU A 1 410 ? 19.516 -1.444 16.703 1 86.5 410 LEU A N 1
ATOM 3249 C CA . LEU A 1 410 ? 18.422 -1.198 17.641 1 86.5 410 LEU A CA 1
ATOM 3250 C C . LEU A 1 410 ? 17.75 -2.504 18.047 1 86.5 410 LEU A C 1
ATOM 3252 O O . LEU A 1 410 ? 17.891 -2.961 19.172 1 86.5 410 LEU A O 1
ATOM 3256 N N . ASP A 1 411 ? 17.188 -3.176 17.188 1 84.5 411 ASP A N 1
ATOM 3257 C CA . ASP A 1 411 ? 16.578 -4.496 17.234 1 84.5 411 ASP A CA 1
ATOM 3258 C C . ASP A 1 411 ? 16.656 -5.188 15.875 1 84.5 411 ASP A C 1
ATOM 3260 O O . ASP A 1 411 ? 15.625 -5.504 15.273 1 84.5 411 ASP A O 1
ATOM 3264 N N . ALA A 1 412 ? 17.891 -5.531 15.578 1 91.44 412 ALA A N 1
ATOM 3265 C CA . ALA A 1 412 ? 18.125 -5.945 14.195 1 91.44 412 ALA A CA 1
ATOM 3266 C C . ALA A 1 412 ? 17.562 -7.336 13.93 1 91.44 412 ALA A C 1
ATOM 3268 O O . ALA A 1 412 ? 17.922 -8.297 14.617 1 91.44 412 ALA A O 1
ATOM 3269 N N . THR A 1 413 ? 16.625 -7.438 13.086 1 91.88 413 THR A N 1
ATOM 3270 C CA . THR A 1 413 ? 16.156 -8.703 12.523 1 91.88 413 THR A CA 1
ATOM 3271 C C . THR A 1 413 ? 16.625 -8.852 11.078 1 91.88 413 THR A C 1
ATOM 3273 O O . THR A 1 413 ? 16.5 -7.918 10.281 1 91.88 413 THR A O 1
ATOM 3276 N N . PHE A 1 414 ? 17.234 -9.977 10.789 1 95.38 414 PHE A N 1
ATOM 3277 C CA . PHE A 1 414 ? 17.641 -10.219 9.406 1 95.38 414 PHE A CA 1
ATOM 3278 C C . PHE A 1 414 ? 16.984 -11.484 8.859 1 95.38 414 PHE A C 1
ATOM 3280 O O . PHE A 1 414 ? 16.609 -12.375 9.625 1 95.38 414 PHE A O 1
ATOM 3287 N N . ASN A 1 415 ? 16.75 -11.523 7.602 1 96.31 415 ASN A N 1
ATOM 3288 C CA . ASN A 1 415 ? 16.297 -12.672 6.836 1 96.31 415 ASN A CA 1
ATOM 3289 C C . ASN A 1 415 ? 17.203 -12.961 5.652 1 96.31 415 ASN A C 1
ATOM 3291 O O . ASN A 1 415 ? 17.656 -12.039 4.977 1 96.31 415 ASN A O 1
ATOM 3295 N N . ILE A 1 416 ? 17.531 -14.195 5.484 1 98 416 ILE A N 1
ATOM 3296 C CA . ILE A 1 416 ? 18.328 -14.656 4.359 1 98 416 ILE A CA 1
ATOM 3297 C C . ILE A 1 416 ? 17.5 -15.562 3.461 1 98 416 ILE A C 1
ATOM 3299 O O . ILE A 1 416 ? 16.844 -16.5 3.945 1 98 416 ILE A O 1
ATOM 3303 N N . TRP A 1 417 ? 17.469 -15.297 2.229 1 97.88 417 TRP A N 1
ATOM 3304 C CA . TRP A 1 417 ? 16.828 -16.188 1.263 1 97.88 417 TRP A CA 1
ATOM 3305 C C . TRP A 1 417 ? 17.812 -16.578 0.162 1 97.88 417 TRP A C 1
ATOM 3307 O O . TRP A 1 417 ? 18.625 -15.766 -0.286 1 97.88 417 TRP A O 1
ATOM 3317 N N . ILE A 1 418 ? 17.797 -17.812 -0.242 1 97.56 418 ILE A N 1
ATOM 3318 C CA . ILE A 1 418 ? 18.438 -18.297 -1.458 1 97.56 418 ILE A CA 1
ATOM 3319 C C . ILE A 1 418 ? 17.359 -18.688 -2.479 1 97.56 418 ILE A C 1
ATOM 3321 O O . ILE A 1 418 ? 16.188 -18.781 -2.143 1 97.56 418 ILE A O 1
ATOM 3325 N N . PRO A 1 419 ? 17.703 -18.797 -3.773 1 96.19 419 PRO A N 1
ATOM 3326 C CA . PRO A 1 419 ? 16.688 -19.094 -4.797 1 96.19 419 PRO A CA 1
ATOM 3327 C C . PRO A 1 419 ? 15.906 -20.375 -4.508 1 96.19 419 PRO A C 1
ATOM 3329 O O . PRO A 1 419 ? 16.391 -21.25 -3.791 1 96.19 419 PRO A O 1
ATOM 3332 N N . GLN A 1 420 ? 14.703 -20.422 -5.016 1 95.19 420 GLN A N 1
ATOM 3333 C CA . GLN A 1 420 ? 13.789 -21.516 -4.75 1 95.19 420 GLN A CA 1
ATOM 3334 C C . GLN A 1 420 ? 14.242 -22.797 -5.457 1 95.19 420 GLN A C 1
ATOM 3336 O O . GLN A 1 420 ? 15.055 -22.75 -6.379 1 95.19 420 GLN A O 1
ATOM 3341 N N . LYS A 1 421 ? 13.625 -23.859 -5.023 1 90.06 421 LYS A N 1
ATOM 3342 C CA . LYS A 1 421 ? 13.914 -25.156 -5.629 1 90.06 421 LYS A CA 1
ATOM 3343 C C . LYS A 1 421 ? 13.609 -25.141 -7.125 1 90.06 421 LYS A C 1
ATOM 3345 O O . LYS A 1 421 ? 12.617 -24.547 -7.559 1 90.06 421 LYS A O 1
ATOM 3350 N N . GLY A 1 422 ? 14.367 -25.844 -7.867 1 90.81 422 GLY A N 1
ATOM 3351 C CA . GLY A 1 422 ? 14.266 -25.812 -9.32 1 90.81 422 GLY A CA 1
ATOM 3352 C C . GLY A 1 422 ? 15.297 -24.906 -9.969 1 90.81 422 GLY A C 1
ATOM 3353 O O . GLY A 1 422 ? 15.734 -25.172 -11.094 1 90.81 422 GLY A O 1
ATOM 3354 N N . ILE A 1 423 ? 15.625 -23.812 -9.188 1 93.25 423 ILE A N 1
ATOM 3355 C CA . ILE A 1 423 ? 16.688 -22.938 -9.656 1 93.25 423 ILE A CA 1
ATOM 3356 C C . ILE A 1 423 ? 18.031 -23.406 -9.094 1 93.25 423 ILE A C 1
ATOM 3358 O O . ILE A 1 423 ? 19.047 -23.375 -9.797 1 93.25 423 ILE A O 1
ATOM 3362 N N . ILE A 1 424 ? 18 -23.859 -7.871 1 93.38 424 ILE A N 1
ATOM 3363 C CA . ILE A 1 424 ? 19.203 -24.344 -7.215 1 93.38 424 ILE A CA 1
ATOM 3364 C C . ILE A 1 424 ? 19.094 -25.844 -6.992 1 93.38 424 ILE A C 1
ATOM 3366 O O . ILE A 1 424 ? 18.016 -26.422 -7.109 1 93.38 424 ILE A O 1
ATOM 3370 N N . SER A 1 425 ? 20.219 -26.406 -6.59 1 91.81 425 SER A N 1
ATOM 3371 C CA . SER A 1 425 ? 20.25 -27.828 -6.277 1 91.81 425 SER A CA 1
ATOM 3372 C C . SER A 1 425 ? 19.422 -28.141 -5.027 1 91.81 425 SER A C 1
ATOM 3374 O O . SER A 1 425 ? 19.422 -27.359 -4.074 1 91.81 425 SER A O 1
ATOM 3376 N N . PRO A 1 426 ? 18.719 -29.266 -5.055 1 89.06 426 PRO A N 1
ATOM 3377 C CA . PRO A 1 426 ? 17.906 -29.641 -3.896 1 89.06 426 PRO A CA 1
ATOM 3378 C C . PRO A 1 426 ? 18.75 -29.828 -2.629 1 89.06 426 PRO A C 1
ATOM 3380 O O . PRO A 1 426 ? 18.203 -29.797 -1.521 1 89.06 426 PRO A O 1
ATOM 3383 N N . ASN A 1 427 ? 20.062 -29.984 -2.752 1 91.88 427 ASN A N 1
ATOM 3384 C CA . ASN A 1 427 ? 20.906 -30.234 -1.595 1 91.88 427 ASN A CA 1
ATOM 3385 C C . ASN A 1 427 ? 21.562 -28.938 -1.087 1 91.88 427 ASN A C 1
ATOM 3387 O O . ASN A 1 427 ? 22.297 -28.969 -0.102 1 91.88 427 ASN A O 1
ATOM 3391 N N . THR A 1 428 ? 21.297 -27.844 -1.753 1 95.5 428 THR A N 1
ATOM 3392 C CA . THR A 1 428 ? 21.734 -26.547 -1.256 1 95.5 428 THR A CA 1
ATOM 3393 C C . THR A 1 428 ? 20.797 -26.062 -0.15 1 95.5 428 THR A C 1
ATOM 3395 O O . THR A 1 428 ? 19.594 -25.984 -0.339 1 95.5 428 THR A O 1
ATOM 3398 N N . ARG A 1 429 ? 21.344 -25.688 0.992 1 96.19 429 ARG A N 1
ATOM 3399 C CA . ARG A 1 429 ? 20.453 -25.328 2.09 1 96.19 429 ARG A CA 1
ATOM 3400 C C . ARG A 1 429 ? 21.141 -24.375 3.061 1 96.19 429 ARG A C 1
ATOM 3402 O O . ARG A 1 429 ? 22.375 -24.312 3.104 1 96.19 429 ARG A O 1
ATOM 3409 N N . LEU A 1 430 ? 20.344 -23.656 3.768 1 97.81 430 LEU A N 1
ATOM 3410 C CA . LEU A 1 430 ? 20.766 -22.828 4.891 1 97.81 430 LEU A CA 1
ATOM 3411 C C . LEU A 1 430 ? 20.562 -23.547 6.215 1 97.81 430 LEU A C 1
ATOM 3413 O O . LEU A 1 430 ? 19.594 -24.312 6.371 1 97.81 430 LEU A O 1
ATOM 3417 N N . SER A 1 431 ? 21.453 -23.297 7.184 1 95.06 431 SER A N 1
ATOM 3418 C CA . SER A 1 431 ? 21.359 -23.891 8.516 1 95.06 431 SER A CA 1
ATOM 3419 C C . SER A 1 431 ? 21.859 -22.922 9.586 1 95.06 431 SER A C 1
ATOM 3421 O O . SER A 1 431 ? 22.969 -22.375 9.461 1 95.06 431 SER A O 1
ATOM 3423 N N . PRO A 1 432 ? 21.219 -22.75 10.648 1 95.75 432 PRO A N 1
ATOM 3424 C CA . PRO A 1 432 ? 19.844 -23.172 10.852 1 95.75 432 PRO A CA 1
ATOM 3425 C C . PRO A 1 432 ? 18.859 -22.484 9.898 1 95.75 432 PRO A C 1
ATOM 3427 O O . PRO A 1 432 ? 19.078 -21.344 9.508 1 95.75 432 PRO A O 1
ATOM 3430 N N . SER A 1 433 ? 17.875 -23.234 9.438 1 96.06 433 SER A N 1
ATOM 3431 C CA . SER A 1 433 ? 16.844 -22.688 8.562 1 96.06 433 SER A CA 1
ATOM 3432 C C . SER A 1 433 ? 15.609 -22.25 9.352 1 96.06 433 SER A C 1
ATOM 3434 O O . SER A 1 433 ? 15.492 -22.562 10.539 1 96.06 433 SER A O 1
ATOM 3436 N N . ASP A 1 434 ? 14.805 -21.422 8.789 1 95.62 434 ASP A N 1
ATOM 3437 C CA . ASP A 1 434 ? 13.562 -20.922 9.359 1 95.62 434 ASP A CA 1
ATOM 3438 C C . ASP A 1 434 ? 12.375 -21.203 8.438 1 95.62 434 ASP A C 1
ATOM 3440 O O . ASP A 1 434 ? 12.328 -20.719 7.309 1 95.62 434 ASP A O 1
ATOM 3444 N N . THR A 1 435 ? 11.375 -21.953 8.93 1 93.69 435 THR A N 1
ATOM 3445 C CA . THR A 1 435 ? 10.203 -22.281 8.125 1 93.69 435 THR A CA 1
ATOM 3446 C C . THR A 1 435 ? 9.281 -21.078 7.984 1 93.69 435 THR A C 1
ATOM 3448 O O . THR A 1 435 ? 8.508 -21 7.023 1 93.69 435 THR A O 1
ATOM 3451 N N . TYR A 1 436 ? 9.305 -20.219 8.977 1 93.25 436 TYR A N 1
ATOM 3452 C CA . TYR A 1 436 ? 8.508 -19 8.883 1 93.25 436 TYR A CA 1
ATOM 3453 C C . TYR A 1 436 ? 9.133 -18.016 7.895 1 93.25 436 TYR A C 1
ATOM 3455 O O . TYR A 1 436 ? 10.359 -17.875 7.836 1 93.25 436 TYR A O 1
ATOM 3463 N N . GLY A 1 437 ? 8.281 -17.375 7.105 1 93.44 437 GLY A N 1
ATOM 3464 C CA . GLY A 1 437 ? 8.766 -16.438 6.105 1 93.44 437 GLY A CA 1
ATOM 3465 C C . GLY A 1 437 ? 9.102 -17.109 4.781 1 93.44 437 GLY A C 1
ATOM 3466 O O . GLY A 1 437 ? 9.875 -16.562 3.988 1 93.44 437 GLY A O 1
ATOM 3467 N N . THR A 1 438 ? 8.531 -18.312 4.547 1 95.44 438 THR A N 1
ATOM 3468 C CA . THR A 1 438 ? 8.836 -19.047 3.326 1 95.44 438 THR A CA 1
ATOM 3469 C C . THR A 1 438 ? 7.77 -18.812 2.266 1 95.44 438 THR A C 1
ATOM 3471 O O . THR A 1 438 ? 7.805 -19.406 1.19 1 95.44 438 THR A O 1
ATOM 3474 N N . ILE A 1 439 ? 6.762 -17.938 2.574 1 95.56 439 ILE A N 1
ATOM 3475 C CA . ILE A 1 439 ? 5.848 -17.469 1.533 1 95.56 439 ILE A CA 1
ATOM 3476 C C . ILE A 1 439 ? 6.641 -16.797 0.413 1 95.56 439 ILE A C 1
ATOM 3478 O O . ILE A 1 439 ? 7.508 -15.961 0.672 1 95.56 439 ILE A O 1
ATOM 3482 N N . THR A 1 440 ? 6.383 -17.188 -0.78 1 96.12 440 THR A N 1
ATOM 3483 C CA . THR A 1 440 ? 7.109 -16.594 -1.897 1 96.12 440 THR A CA 1
ATOM 3484 C C . THR A 1 440 ? 6.438 -15.297 -2.355 1 96.12 440 THR A C 1
ATOM 3486 O O . THR A 1 440 ? 5.242 -15.102 -2.125 1 96.12 440 THR A O 1
ATOM 3489 N N . ASN A 1 441 ? 7.223 -14.398 -2.895 1 95.06 441 ASN A N 1
ATOM 3490 C CA . ASN A 1 441 ? 6.66 -13.242 -3.584 1 95.06 441 ASN A CA 1
ATOM 3491 C C . ASN A 1 441 ? 5.93 -13.648 -4.859 1 95.06 441 ASN A C 1
ATOM 3493 O O . ASN A 1 441 ? 6.383 -14.539 -5.582 1 95.06 441 ASN A O 1
ATOM 3497 N N . PRO A 1 442 ? 4.77 -13.117 -5.18 1 95.38 442 PRO A N 1
ATOM 3498 C CA . PRO A 1 442 ? 4.164 -11.945 -4.539 1 95.38 442 PRO A CA 1
ATOM 3499 C C . PRO A 1 442 ? 3.125 -12.328 -3.484 1 95.38 442 PRO A C 1
ATOM 3501 O O . PRO A 1 442 ? 2.236 -11.531 -3.178 1 95.38 442 PRO A O 1
ATOM 3504 N N . GLY A 1 443 ? 3.186 -13.492 -2.994 1 95.19 443 GLY A N 1
ATOM 3505 C CA . GLY A 1 443 ? 2.217 -13.961 -2.016 1 95.19 443 GLY A CA 1
ATOM 3506 C C . GLY A 1 443 ? 2.104 -13.055 -0.807 1 95.19 443 GLY A C 1
ATOM 3507 O O . GLY A 1 443 ? 1.122 -13.117 -0.064 1 95.19 443 GLY A O 1
ATOM 3508 N N . ASN A 1 444 ? 3.033 -12.203 -0.602 1 91.75 444 ASN A N 1
ATOM 3509 C CA . ASN A 1 444 ? 3.045 -11.305 0.544 1 91.75 444 ASN A CA 1
ATOM 3510 C C . ASN A 1 444 ? 2.348 -9.984 0.225 1 91.75 444 ASN A C 1
ATOM 3512 O O . ASN A 1 444 ? 2.234 -9.109 1.089 1 91.75 444 ASN A O 1
ATOM 3516 N N . SER A 1 445 ? 1.838 -9.805 -0.926 1 91.69 445 SER A N 1
ATOM 3517 C CA . SER A 1 445 ? 1.179 -8.562 -1.317 1 91.69 445 SER A CA 1
ATOM 3518 C C . SER A 1 445 ? -0.131 -8.367 -0.561 1 91.69 445 SER A C 1
ATOM 3520 O O . SER A 1 445 ? -0.934 -9.297 -0.453 1 91.69 445 SER A O 1
ATOM 3522 N N . GLU A 1 446 ? -0.406 -7.172 -0.156 1 87.69 446 GLU A N 1
ATOM 3523 C CA . GLU A 1 446 ? -1.543 -6.859 0.705 1 87.69 446 GLU A CA 1
ATOM 3524 C C . GLU A 1 446 ? -2.863 -7.047 -0.035 1 87.69 446 GLU A C 1
ATOM 3526 O O . GLU A 1 446 ? -3.865 -7.445 0.564 1 87.69 446 GLU A O 1
ATOM 3531 N N . PHE A 1 447 ? -2.875 -6.816 -1.301 1 92.12 447 PHE A N 1
ATOM 3532 C CA . PHE A 1 447 ? -4.148 -6.746 -2.006 1 92.12 447 PHE A CA 1
ATOM 3533 C C . PHE A 1 447 ? -4.348 -7.977 -2.887 1 92.12 447 PHE A C 1
ATOM 3535 O O . PHE A 1 447 ? -5.383 -8.117 -3.537 1 92.12 447 PHE A O 1
ATOM 3542 N N . ALA A 1 448 ? -3.414 -8.875 -2.908 1 95.5 448 ALA A N 1
ATOM 3543 C CA . ALA A 1 448 ? -3.602 -10.141 -3.605 1 95.5 448 ALA A CA 1
ATOM 3544 C C . ALA A 1 448 ? -4.223 -11.188 -2.686 1 95.5 448 ALA A C 1
ATOM 3546 O O . ALA A 1 448 ? -3.984 -11.18 -1.476 1 95.5 448 ALA A O 1
ATOM 3547 N N . ALA A 1 449 ? -5.094 -11.969 -3.211 1 97.38 449 ALA A N 1
ATOM 3548 C CA . ALA A 1 449 ? -5.539 -13.141 -2.465 1 97.38 449 ALA A CA 1
ATOM 3549 C C . ALA A 1 449 ? -4.461 -14.219 -2.441 1 97.38 449 ALA A C 1
ATOM 3551 O O . ALA A 1 449 ? -4.078 -14.742 -3.49 1 97.38 449 ALA A O 1
ATOM 3552 N N . THR A 1 450 ? -3.965 -14.469 -1.326 1 97.75 450 THR A N 1
ATOM 3553 C CA . THR A 1 450 ? -2.889 -15.445 -1.176 1 97.75 450 THR A CA 1
ATOM 3554 C C . THR A 1 450 ? -3.412 -16.734 -0.555 1 97.75 450 THR A C 1
ATOM 3556 O O . THR A 1 450 ? -3.969 -16.719 0.545 1 97.75 450 THR A O 1
ATOM 3559 N N . ILE A 1 451 ? -3.164 -17.844 -1.203 1 98 451 ILE A N 1
ATOM 3560 C CA . ILE A 1 451 ? -3.803 -19.109 -0.851 1 98 451 ILE A CA 1
ATOM 3561 C C . ILE A 1 451 ? -2.74 -20.141 -0.464 1 98 451 ILE A C 1
ATOM 3563 O O . ILE A 1 451 ? -1.812 -20.406 -1.233 1 98 451 ILE A O 1
ATOM 3567 N N . ALA A 1 452 ? -2.879 -20.688 0.714 1 97.25 452 ALA A N 1
ATOM 3568 C CA . ALA A 1 452 ? -2.059 -21.812 1.139 1 97.25 452 ALA A CA 1
ATOM 3569 C C . ALA A 1 452 ? -2.674 -23.141 0.69 1 97.25 452 ALA A C 1
ATOM 3571 O O . ALA A 1 452 ? -3.785 -23.172 0.155 1 97.25 452 ALA A O 1
ATOM 3572 N N . ALA A 1 453 ? -1.896 -24.203 0.845 1 96.5 453 ALA A N 1
ATOM 3573 C CA . ALA A 1 453 ? -2.4 -25.531 0.495 1 96.5 453 ALA A CA 1
ATOM 3574 C C . ALA A 1 453 ? -2.51 -26.422 1.73 1 96.5 453 ALA A C 1
ATOM 3576 O O . ALA A 1 453 ? -1.652 -26.375 2.617 1 96.5 453 ALA A O 1
ATOM 3577 N N . TYR A 1 454 ? -3.537 -27.156 1.814 1 92.94 454 TYR A N 1
ATOM 3578 C CA . TYR A 1 454 ? -3.676 -28.219 2.805 1 92.94 454 TYR A CA 1
ATOM 3579 C C . TYR A 1 454 ? -4.074 -29.531 2.143 1 92.94 454 TYR A C 1
ATOM 3581 O O . TYR A 1 454 ? -4.398 -29.562 0.953 1 92.94 454 TYR A O 1
ATOM 3589 N N . ASN A 1 455 ? -3.904 -30.609 2.855 1 90.44 455 ASN A N 1
ATOM 3590 C CA . ASN A 1 455 ? -4.34 -31.906 2.375 1 90.44 455 ASN A CA 1
ATOM 3591 C C . ASN A 1 455 ? -5.836 -32.125 2.605 1 90.44 455 ASN A C 1
ATOM 3593 O O . ASN A 1 455 ? -6.254 -32.469 3.711 1 90.44 455 ASN A O 1
ATOM 3597 N N . GLN A 1 456 ? -6.566 -32.031 1.598 1 86.31 456 GLN A N 1
ATOM 3598 C CA . GLN A 1 456 ? -8.023 -32.031 1.709 1 86.31 456 GLN A CA 1
ATOM 3599 C C . GLN A 1 456 ? -8.531 -33.438 2.053 1 86.31 456 GLN A C 1
ATOM 3601 O O . GLN A 1 456 ? -9.695 -33.625 2.406 1 86.31 456 GLN A O 1
ATOM 3606 N N . ASN A 1 457 ? -7.719 -34.438 1.991 1 81.75 457 ASN A N 1
ATOM 3607 C CA . ASN A 1 457 ? -8.125 -35.812 2.305 1 81.75 457 ASN A CA 1
ATOM 3608 C C . ASN A 1 457 ? -8.125 -36.062 3.811 1 81.75 457 ASN A C 1
ATOM 3610 O O . ASN A 1 457 ? -8.859 -36.906 4.301 1 81.75 457 ASN A O 1
ATOM 3614 N N . ASN A 1 458 ? -7.277 -35.312 4.52 1 84 458 ASN A N 1
ATOM 3615 C CA . ASN A 1 458 ? -7.184 -35.594 5.949 1 84 458 ASN A CA 1
ATOM 3616 C C . ASN A 1 458 ? -7.043 -34.312 6.758 1 84 458 ASN A C 1
ATOM 3618 O O . ASN A 1 458 ? -6.805 -34.344 7.965 1 84 458 ASN A O 1
ATOM 3622 N N . ASN A 1 459 ? -7.066 -33.188 6.09 1 87.12 459 ASN A N 1
ATOM 3623 C CA . ASN A 1 459 ? -7.004 -31.859 6.711 1 87.12 459 ASN A CA 1
ATOM 3624 C C . ASN A 1 459 ? -5.664 -31.625 7.398 1 87.12 459 ASN A C 1
ATOM 3626 O O . ASN A 1 459 ? -5.602 -30.953 8.43 1 87.12 459 ASN A O 1
ATOM 3630 N N . ASN A 1 460 ? -4.625 -32.156 6.832 1 87.88 460 ASN A N 1
ATOM 3631 C CA . ASN A 1 460 ? -3.291 -31.969 7.391 1 87.88 460 ASN A CA 1
ATOM 3632 C C . ASN A 1 460 ? -2.582 -30.781 6.754 1 87.88 460 ASN A C 1
ATOM 3634 O O . ASN A 1 460 ? -2.865 -30.422 5.609 1 87.88 460 ASN A O 1
ATOM 3638 N N . ILE A 1 461 ? -1.646 -30.281 7.586 1 89.5 461 ILE A N 1
ATOM 3639 C CA . ILE A 1 461 ? -0.715 -29.297 7.059 1 89.5 461 ILE A CA 1
ATOM 3640 C C . ILE A 1 461 ? 0.239 -29.953 6.07 1 89.5 461 ILE A C 1
ATOM 3642 O O . ILE A 1 461 ? 0.693 -31.078 6.293 1 89.5 461 ILE A O 1
ATOM 3646 N N . LEU A 1 462 ? 0.468 -29.328 5.02 1 90.94 462 LEU A N 1
ATOM 3647 C CA . LEU A 1 462 ? 1.415 -29.828 4.031 1 90.94 462 LEU A CA 1
ATOM 3648 C C . LEU A 1 462 ? 2.801 -29.234 4.254 1 90.94 462 LEU A C 1
ATOM 3650 O O . LEU A 1 462 ? 2.932 -28.031 4.512 1 90.94 462 LEU A O 1
ATOM 3654 N N . ASN A 1 463 ? 3.824 -30.016 4.031 1 90.06 463 ASN A N 1
ATOM 3655 C CA . ASN A 1 463 ? 5.195 -29.625 4.34 1 90.06 463 ASN A CA 1
ATOM 3656 C C . ASN A 1 463 ? 5.738 -28.641 3.311 1 90.06 463 ASN A C 1
ATOM 3658 O O . ASN A 1 463 ? 6.707 -27.922 3.578 1 90.06 463 ASN A O 1
ATOM 3662 N N . TYR A 1 464 ? 5.09 -28.625 2.17 1 92.75 464 TYR A N 1
ATOM 3663 C CA . TYR A 1 464 ? 5.652 -27.75 1.14 1 92.75 464 TYR A CA 1
ATOM 3664 C C . TYR A 1 464 ? 4.984 -26.375 1.158 1 92.75 464 TYR A C 1
ATOM 3666 O O . TYR A 1 464 ? 5.508 -25.422 0.589 1 92.75 464 TYR A O 1
ATOM 3674 N N . SER A 1 465 ? 3.811 -26.234 1.717 1 96.06 465 SER A N 1
ATOM 3675 C CA . SER A 1 465 ? 3.068 -24.969 1.635 1 96.06 465 SER A CA 1
ATOM 3676 C C . SER A 1 465 ? 3.781 -23.859 2.396 1 96.06 465 SER A C 1
ATOM 3678 O O . SER A 1 465 ? 4.031 -23.984 3.596 1 96.06 465 SER A O 1
ATOM 3680 N N . GLY A 1 466 ? 4.105 -22.797 1.631 1 96.25 466 GLY A N 1
ATOM 3681 C CA . GLY A 1 466 ? 4.812 -21.688 2.248 1 96.25 466 GLY A CA 1
ATOM 3682 C C . GLY A 1 466 ? 4.121 -21.156 3.488 1 96.25 466 GLY A C 1
ATOM 3683 O O . GLY A 1 466 ? 2.895 -21.188 3.584 1 96.25 466 GLY A O 1
ATOM 3684 N N . VAL A 1 467 ? 4.926 -20.641 4.395 1 94.38 467 VAL A N 1
ATOM 3685 C CA . VAL A 1 467 ? 4.445 -20.203 5.703 1 94.38 467 VAL A CA 1
ATOM 3686 C C . VAL A 1 467 ? 4.75 -18.719 5.898 1 94.38 467 VAL A C 1
ATOM 3688 O O . VAL A 1 467 ? 5.832 -18.25 5.535 1 94.38 467 VAL A O 1
ATOM 3691 N N . ALA A 1 468 ? 3.738 -17.984 6.461 1 93.62 468 ALA A N 1
ATOM 3692 C CA . ALA A 1 468 ? 3.938 -16.578 6.75 1 93.62 468 ALA A CA 1
ATOM 3693 C C . ALA A 1 468 ? 4.891 -16.375 7.93 1 93.62 468 ALA A C 1
ATOM 3695 O O . ALA A 1 468 ? 5.309 -17.359 8.562 1 93.62 468 ALA A O 1
ATOM 3696 N N . PHE A 1 469 ? 5.285 -15.125 8.195 1 89.94 469 PHE A N 1
ATOM 3697 C CA . PHE A 1 469 ? 6.156 -14.812 9.32 1 89.94 469 PHE A CA 1
ATOM 3698 C C . PHE A 1 469 ? 5.457 -15.086 10.641 1 89.94 469 PHE A C 1
ATOM 3700 O O . PHE A 1 469 ? 4.23 -14.977 10.742 1 89.94 469 PHE A O 1
ATOM 3707 N N . SER A 1 470 ? 6.215 -15.422 11.656 1 79.06 470 SER A N 1
ATOM 3708 C CA . SER A 1 470 ? 5.668 -15.742 12.969 1 79.06 470 SER A CA 1
ATOM 3709 C C . SER A 1 470 ? 5.414 -14.477 13.781 1 79.06 470 SER A C 1
ATOM 3711 O O . SER A 1 470 ? 4.59 -14.469 14.695 1 79.06 470 SER A O 1
ATOM 3713 N N . TYR A 1 471 ? 6.168 -13.523 13.602 1 69.12 471 TYR A N 1
ATOM 3714 C CA . TYR A 1 471 ? 6.035 -12.328 14.422 1 69.12 471 TYR A CA 1
ATOM 3715 C C . TYR A 1 471 ? 5.887 -11.086 13.555 1 69.12 471 TYR A C 1
ATOM 3717 O O . TYR A 1 471 ? 6.312 -11.07 12.398 1 69.12 471 TYR A O 1
ATOM 3725 N N . ASN A 1 472 ? 5.32 -10.016 14.203 1 56.19 472 ASN A N 1
ATOM 3726 C CA . ASN A 1 472 ? 5.16 -8.656 13.695 1 56.19 472 ASN A CA 1
ATOM 3727 C C . ASN A 1 472 ? 4.488 -8.641 12.328 1 56.19 472 ASN A C 1
ATOM 3729 O O . ASN A 1 472 ? 4.879 -7.867 11.453 1 56.19 472 ASN A O 1
ATOM 3733 N N . TYR A 1 473 ? 3.746 -9.805 12.109 1 58.28 473 TYR A N 1
ATOM 3734 C CA . TYR A 1 473 ? 3.355 -9.602 10.719 1 58.28 473 TYR A CA 1
ATOM 3735 C C . TYR A 1 473 ? 1.851 -9.766 10.539 1 58.28 473 TYR A C 1
ATOM 3737 O O . TYR A 1 473 ? 1.189 -10.406 11.367 1 58.28 473 TYR A O 1
ATOM 3745 N N . LEU A 1 474 ? 1.352 -8.898 9.711 1 61.47 474 LEU A N 1
ATOM 3746 C CA . LEU A 1 474 ? -0.006 -8.938 9.18 1 61.47 474 LEU A CA 1
ATOM 3747 C C . LEU A 1 474 ? -0.254 -10.234 8.414 1 61.47 474 LEU A C 1
ATOM 3749 O O . LEU A 1 474 ? 0.62 -10.703 7.684 1 61.47 474 LEU A O 1
ATOM 3753 N N . ASN A 1 475 ? -1.204 -10.883 8.906 1 66.75 475 ASN A N 1
ATOM 3754 C CA . ASN A 1 475 ? -1.635 -12.055 8.156 1 66.75 475 ASN A CA 1
ATOM 3755 C C . ASN A 1 475 ? -1.78 -11.75 6.668 1 66.75 475 ASN A C 1
ATOM 3757 O O . ASN A 1 475 ? -2.625 -10.945 6.273 1 66.75 475 ASN A O 1
ATOM 3761 N N . THR A 1 476 ? -0.887 -12.391 5.922 1 84.06 476 THR A N 1
ATOM 3762 C CA . THR A 1 476 ? -0.96 -12.156 4.484 1 84.06 476 THR A CA 1
ATOM 3763 C C . THR A 1 476 ? -1.655 -13.32 3.781 1 84.06 476 THR A C 1
ATOM 3765 O O . THR A 1 476 ? -2.006 -13.219 2.604 1 84.06 476 THR A O 1
ATOM 3768 N N . ILE A 1 477 ? -1.816 -14.492 4.5 1 94.81 477 ILE A N 1
ATOM 3769 C CA . ILE A 1 477 ? -2.508 -15.625 3.902 1 94.81 477 ILE A CA 1
ATOM 3770 C C . ILE A 1 477 ? -4.012 -15.5 4.141 1 94.81 477 ILE A C 1
ATOM 3772 O O . ILE A 1 477 ? -4.453 -15.305 5.273 1 94.81 477 ILE A O 1
ATOM 3776 N N . ASP A 1 478 ? -4.746 -15.633 3.156 1 96.31 478 ASP A N 1
ATOM 3777 C CA . ASP A 1 478 ? -6.191 -15.461 3.275 1 96.31 478 ASP A CA 1
ATOM 3778 C C . ASP A 1 478 ? -6.859 -16.766 3.697 1 96.31 478 ASP A C 1
ATOM 3780 O O . ASP A 1 478 ? -7.582 -16.812 4.695 1 96.31 478 ASP A O 1
ATOM 3784 N N . VAL A 1 479 ? -6.605 -17.797 2.918 1 96.5 479 VAL A N 1
ATOM 3785 C CA . VAL A 1 479 ? -7.211 -19.094 3.207 1 96.5 479 VAL A CA 1
ATOM 3786 C C . VAL A 1 479 ? -6.32 -20.219 2.67 1 96.5 479 VAL A C 1
ATOM 3788 O O . VAL A 1 479 ? -5.344 -19.953 1.966 1 96.5 479 VAL A O 1
ATOM 3791 N N . ALA A 1 480 ? -6.664 -21.438 3.051 1 96.19 480 ALA A N 1
ATOM 3792 C CA . ALA A 1 480 ? -6 -22.625 2.523 1 96.19 480 ALA A CA 1
ATOM 3793 C C . ALA A 1 480 ? -6.957 -23.453 1.683 1 96.19 480 ALA A C 1
ATOM 3795 O O . ALA A 1 480 ? -8.094 -23.719 2.092 1 96.19 480 ALA A O 1
ATOM 3796 N N . GLY A 1 481 ? -6.535 -23.766 0.486 1 95 481 GLY A N 1
ATOM 3797 C CA . GLY A 1 481 ? -7.289 -24.672 -0.366 1 95 481 GLY A CA 1
ATOM 3798 C C . GLY A 1 481 ? -6.664 -26.062 -0.471 1 95 481 GLY A C 1
ATOM 3799 O O . GLY A 1 481 ? -5.52 -26.266 -0.056 1 95 481 GLY A O 1
ATOM 3800 N N . GLY A 1 482 ? -7.426 -27.016 -0.965 1 91.62 482 GLY A N 1
ATOM 3801 C CA . GLY A 1 482 ? -6.863 -28.328 -1.228 1 91.62 482 GLY A CA 1
ATOM 3802 C C . GLY A 1 482 ? -5.773 -28.312 -2.283 1 91.62 482 GLY A C 1
ATOM 3803 O O . GLY A 1 482 ? -5.938 -27.703 -3.342 1 91.62 482 GLY A O 1
ATOM 3804 N N . GLY A 1 483 ? -4.688 -28.906 -1.999 1 92.69 483 GLY A N 1
ATOM 3805 C CA . GLY A 1 483 ? -3.561 -28.844 -2.918 1 92.69 483 GLY A CA 1
ATOM 3806 C C . GLY A 1 483 ? -2.992 -30.203 -3.254 1 92.69 483 GLY A C 1
ATOM 3807 O O . GLY A 1 483 ? -1.838 -30.328 -3.67 1 92.69 483 GLY A O 1
ATOM 3808 N N . VAL A 1 484 ? -3.83 -31.297 -3.047 1 90.62 484 VAL A N 1
ATOM 3809 C CA . VAL A 1 484 ? -3.268 -32.625 -3.186 1 90.62 484 VAL A CA 1
ATOM 3810 C C . VAL A 1 484 ? -4.074 -33.438 -4.207 1 90.62 484 VAL A C 1
ATOM 3812 O O . VAL A 1 484 ? -5.305 -33.5 -4.125 1 90.62 484 VAL A O 1
ATOM 3815 N N . ASN A 1 485 ? -3.363 -33.969 -5.211 1 89.44 485 ASN A N 1
ATOM 3816 C CA . ASN A 1 485 ? -3.838 -35 -6.141 1 89.44 485 ASN A CA 1
ATOM 3817 C C . ASN A 1 485 ? -5.125 -34.562 -6.84 1 89.44 485 ASN A C 1
ATOM 3819 O O . ASN A 1 485 ? -6.117 -35.312 -6.832 1 89.44 485 ASN A O 1
ATOM 3823 N N . ALA A 1 486 ? -5.082 -33.438 -7.449 1 89.75 486 ALA A N 1
ATOM 3824 C CA . ALA A 1 486 ? -6.242 -32.969 -8.203 1 89.75 486 ALA A CA 1
ATOM 3825 C C . ALA A 1 486 ? -6.191 -33.469 -9.648 1 89.75 486 ALA A C 1
ATOM 3827 O O . ALA A 1 486 ? -5.195 -33.25 -10.344 1 89.75 486 ALA A O 1
ATOM 3828 N N . LEU A 1 487 ? -7.219 -34.188 -10.07 1 91.81 487 LEU A N 1
ATOM 3829 C CA . LEU A 1 487 ? -7.348 -34.594 -11.461 1 91.81 487 LEU A CA 1
ATOM 3830 C C . LEU A 1 487 ? -7.82 -33.438 -12.336 1 91.81 487 LEU A C 1
ATOM 3832 O O . LEU A 1 487 ? -8.758 -32.719 -11.969 1 91.81 487 LEU A O 1
ATOM 3836 N N . THR A 1 488 ? -7.156 -33.219 -13.484 1 93.5 488 THR A N 1
ATOM 3837 C CA . THR A 1 488 ? -7.535 -32.094 -14.336 1 93.5 488 THR A CA 1
ATOM 3838 C C . THR A 1 488 ? -7.172 -32.375 -15.789 1 93.5 488 THR A C 1
ATOM 3840 O O . THR A 1 488 ? -6.68 -33.469 -16.125 1 93.5 488 THR A O 1
ATOM 3843 N N . VAL A 1 489 ? -7.52 -31.406 -16.609 1 94.62 489 VAL A N 1
ATOM 3844 C CA . VAL A 1 489 ? -7.215 -31.453 -18.047 1 94.62 489 VAL A CA 1
ATOM 3845 C C . VAL A 1 489 ? -5.715 -31.266 -18.266 1 94.62 489 VAL A C 1
ATOM 3847 O O . VAL A 1 489 ? -5.074 -30.5 -17.547 1 94.62 489 VAL A O 1
ATOM 3850 N N . ALA A 1 490 ? -5.121 -31.984 -19.172 1 95.25 490 ALA A N 1
ATOM 3851 C CA . ALA A 1 490 ? -3.744 -31.812 -19.641 1 95.25 490 ALA A CA 1
ATOM 3852 C C . ALA A 1 490 ? -3.693 -31.656 -21.156 1 95.25 490 ALA A C 1
ATOM 3854 O O . ALA A 1 490 ? -4.664 -31.953 -21.859 1 95.25 490 ALA A O 1
ATOM 3855 N N . PRO A 1 491 ? -2.617 -31.109 -21.688 1 94.44 491 PRO A N 1
ATOM 3856 C CA . PRO A 1 491 ? -2.525 -30.938 -23.141 1 94.44 491 PRO A CA 1
ATOM 3857 C C . PRO A 1 491 ? -2.727 -32.25 -23.891 1 94.44 491 PRO A C 1
ATOM 3859 O O . PRO A 1 491 ? -2.498 -33.344 -23.328 1 94.44 491 PRO A O 1
ATOM 3862 N N . ASP A 1 492 ? -3.193 -32.156 -25.109 1 93.56 492 ASP A N 1
ATOM 3863 C CA . ASP A 1 492 ? -3.354 -33.25 -26.062 1 93.56 492 ASP A CA 1
ATOM 3864 C C . ASP A 1 492 ? -4.473 -34.188 -25.609 1 93.56 492 ASP A C 1
ATOM 3866 O O . ASP A 1 492 ? -4.32 -35.406 -25.672 1 93.56 492 ASP A O 1
ATOM 3870 N N . ASN A 1 493 ? -5.512 -33.531 -25.062 1 88.94 493 ASN A N 1
ATOM 3871 C CA . ASN A 1 493 ? -6.73 -34.25 -24.672 1 88.94 493 ASN A CA 1
ATOM 3872 C C . ASN A 1 493 ? -6.445 -35.312 -23.625 1 88.94 493 ASN A C 1
ATOM 3874 O O . ASN A 1 493 ? -7.016 -36.406 -23.688 1 88.94 493 ASN A O 1
ATOM 3878 N N . LYS A 1 494 ? -5.512 -35.062 -22.797 1 94.69 494 LYS A N 1
ATOM 3879 C CA . LYS A 1 494 ? -5.168 -35.969 -21.688 1 94.69 494 LYS A CA 1
ATOM 3880 C C . LYS A 1 494 ? -5.633 -35.406 -20.359 1 94.69 494 LYS A C 1
ATOM 3882 O O . LYS A 1 494 ? -6.211 -34.312 -20.297 1 94.69 494 LYS A O 1
ATOM 3887 N N . THR A 1 495 ? -5.609 -36.25 -19.406 1 94.19 495 THR A N 1
ATOM 3888 C CA . THR A 1 495 ? -5.805 -35.844 -18.016 1 94.19 495 THR A CA 1
ATOM 3889 C C . THR A 1 495 ? -4.527 -36.031 -17.203 1 94.19 495 THR A C 1
ATOM 3891 O O . THR A 1 495 ? -3.627 -36.781 -17.625 1 94.19 495 THR A O 1
ATOM 3894 N N . ASP A 1 496 ? -4.371 -35.344 -16.188 1 93.69 496 ASP A N 1
ATOM 3895 C CA . ASP A 1 496 ? -3.213 -35.469 -15.312 1 93.69 496 ASP A CA 1
ATOM 3896 C C . ASP A 1 496 ? -3.59 -35.188 -13.867 1 93.69 496 ASP A C 1
ATOM 3898 O O . ASP A 1 496 ? -4.652 -34.625 -13.594 1 93.69 496 ASP A O 1
ATOM 3902 N N . ILE A 1 497 ? -2.848 -35.75 -12.922 1 92.56 497 ILE A N 1
ATOM 3903 C CA . ILE A 1 497 ? -2.967 -35.469 -11.492 1 92.56 497 ILE A CA 1
ATOM 3904 C C . ILE A 1 497 ? -1.909 -34.438 -11.086 1 92.56 497 ILE A C 1
ATOM 3906 O O . ILE A 1 497 ? -0.725 -34.625 -11.383 1 92.56 497 ILE A O 1
ATOM 3910 N N . VAL A 1 498 ? -2.357 -33.344 -10.43 1 92.38 498 VAL A N 1
ATOM 3911 C CA . VAL A 1 498 ? -1.446 -32.25 -10.117 1 92.38 498 VAL A CA 1
ATOM 3912 C C . VAL A 1 498 ? -1.485 -31.953 -8.617 1 92.38 498 VAL A C 1
ATOM 3914 O O . VAL A 1 498 ? -2.498 -32.188 -7.961 1 92.38 498 VAL A O 1
ATOM 3917 N N . ASN A 1 499 ? -0.35 -31.469 -8.055 1 92.06 499 ASN A N 1
ATOM 3918 C CA . ASN A 1 499 ? -0.164 -31.078 -6.66 1 92.06 499 ASN A CA 1
ATOM 3919 C C . ASN A 1 499 ? 0.527 -29.719 -6.539 1 92.06 499 ASN A C 1
ATOM 3921 O O . ASN A 1 499 ? 1.238 -29.297 -7.453 1 92.06 499 ASN A O 1
ATOM 3925 N N . GLY A 1 500 ? 0.297 -29.062 -5.348 1 94.25 500 GLY A N 1
ATOM 3926 C CA . GLY A 1 500 ? 1.005 -27.828 -5.062 1 94.25 500 GLY A CA 1
ATOM 3927 C C . GLY A 1 500 ? 0.086 -26.703 -4.633 1 94.25 500 GLY A C 1
ATOM 3928 O O . GLY A 1 500 ? -1.139 -26.828 -4.691 1 94.25 500 GLY A O 1
ATOM 3929 N N . THR A 1 501 ? 0.742 -25.625 -4.223 1 96.56 501 THR A N 1
ATOM 3930 C CA . THR A 1 501 ? -0.046 -24.469 -3.842 1 96.56 501 THR A CA 1
ATOM 3931 C C . THR A 1 501 ? -0.727 -23.844 -5.059 1 96.56 501 THR A C 1
ATOM 3933 O O . THR A 1 501 ? -1.737 -23.156 -4.93 1 96.56 501 THR A O 1
ATOM 3936 N N . SER A 1 502 ? -0.183 -24.141 -6.289 1 97.75 502 SER A N 1
ATOM 3937 C CA . SER A 1 502 ? -0.85 -23.688 -7.504 1 97.75 502 SER A CA 1
ATOM 3938 C C . SER A 1 502 ? -2.232 -24.312 -7.645 1 97.75 502 SER A C 1
ATOM 3940 O O . SER A 1 502 ? -3.178 -23.656 -8.086 1 97.75 502 SER A O 1
ATOM 3942 N N . VAL A 1 503 ? -2.391 -25.562 -7.227 1 95.94 503 VAL A N 1
ATOM 3943 C CA . VAL A 1 503 ? -3.674 -26.266 -7.277 1 95.94 503 VAL A CA 1
ATOM 3944 C C . VAL A 1 503 ? -4.664 -25.578 -6.336 1 95.94 503 VAL A C 1
ATOM 3946 O O . VAL A 1 503 ? -5.789 -25.25 -6.734 1 95.94 503 VAL A O 1
ATOM 3949 N N . ALA A 1 504 ? -4.195 -25.344 -5.09 1 96.06 504 ALA A N 1
ATOM 3950 C CA . ALA A 1 504 ? -5.031 -24.688 -4.09 1 96.06 504 ALA A CA 1
ATOM 3951 C C . ALA A 1 504 ? -5.5 -23.312 -4.59 1 96.06 504 ALA A C 1
ATOM 3953 O O . ALA A 1 504 ? -6.672 -22.969 -4.434 1 96.06 504 ALA A O 1
ATOM 3954 N N . SER A 1 505 ? -4.586 -22.578 -5.168 1 97.69 505 SER A N 1
ATOM 3955 C CA . SER A 1 505 ? -4.918 -21.234 -5.617 1 97.69 505 SER A CA 1
ATOM 3956 C C . SER A 1 505 ? -5.828 -21.266 -6.84 1 97.69 505 SER A C 1
ATOM 3958 O O . SER A 1 505 ? -6.637 -20.359 -7.047 1 97.69 505 SER A O 1
ATOM 3960 N N . ALA A 1 506 ? -5.75 -22.297 -7.688 1 97.5 506 ALA A N 1
ATOM 3961 C CA . ALA A 1 506 ? -6.68 -22.438 -8.805 1 97.5 506 ALA A CA 1
ATOM 3962 C C . ALA A 1 506 ? -8.117 -22.594 -8.312 1 97.5 506 ALA A C 1
ATOM 3964 O O . ALA A 1 506 ? -9.039 -21.984 -8.859 1 97.5 506 ALA A O 1
ATOM 3965 N N . ILE A 1 507 ? -8.266 -23.375 -7.293 1 94.69 507 ILE A N 1
ATOM 3966 C CA . ILE A 1 507 ? -9.578 -23.578 -6.691 1 94.69 507 ILE A CA 1
ATOM 3967 C C . ILE A 1 507 ? -10.094 -22.25 -6.148 1 94.69 507 ILE A C 1
ATOM 3969 O O . ILE A 1 507 ? -11.25 -21.875 -6.387 1 94.69 507 ILE A O 1
ATOM 3973 N N . ALA A 1 508 ? -9.242 -21.531 -5.473 1 96.88 508 ALA A N 1
ATOM 3974 C CA . ALA A 1 508 ? -9.625 -20.25 -4.91 1 96.88 508 ALA A CA 1
ATOM 3975 C C . ALA A 1 508 ? -9.945 -19.234 -6.012 1 96.88 508 ALA A C 1
ATOM 3977 O O . ALA A 1 508 ? -10.828 -18.391 -5.844 1 96.88 508 ALA A O 1
ATOM 3978 N N . ALA A 1 509 ? -9.195 -19.312 -7.125 1 98.12 509 ALA A N 1
ATOM 3979 C CA . ALA A 1 509 ? -9.5 -18.438 -8.266 1 98.12 509 ALA A CA 1
ATOM 3980 C C . ALA A 1 509 ? -10.922 -18.688 -8.758 1 98.12 509 ALA A C 1
ATOM 3982 O O . ALA A 1 509 ? -11.641 -17.734 -9.102 1 98.12 509 ALA A O 1
ATOM 3983 N N . GLY A 1 510 ? -11.32 -19.953 -8.828 1 96.69 510 GLY A N 1
ATOM 3984 C CA . GLY A 1 510 ? -12.695 -20.266 -9.148 1 96.69 510 GLY A CA 1
ATOM 3985 C C . GLY A 1 510 ? -13.695 -19.672 -8.172 1 96.69 510 GLY A C 1
ATOM 3986 O O . GLY A 1 510 ? -14.727 -19.141 -8.578 1 96.69 510 GLY A O 1
ATOM 3987 N N . ALA A 1 511 ? -13.367 -19.766 -6.895 1 95.38 511 ALA A N 1
ATOM 3988 C CA . ALA A 1 511 ? -14.234 -19.188 -5.867 1 95.38 511 ALA A CA 1
ATOM 3989 C C . ALA A 1 511 ? -14.375 -17.672 -6.051 1 95.38 511 ALA A C 1
ATOM 3991 O O . ALA A 1 511 ? -15.469 -17.125 -5.887 1 95.38 511 ALA A O 1
ATOM 3992 N N . CYS A 1 512 ? -13.289 -17.016 -6.363 1 97.56 512 CYS A N 1
ATOM 3993 C CA . CYS A 1 512 ? -13.328 -15.578 -6.617 1 97.56 512 CYS A CA 1
ATOM 3994 C C . CYS A 1 512 ? -14.211 -15.258 -7.812 1 97.56 512 CYS A C 1
ATOM 3996 O O . CYS A 1 512 ? -14.938 -14.266 -7.805 1 97.56 512 CYS A O 1
ATOM 3998 N N . ALA A 1 513 ? -14.102 -16.109 -8.82 1 97.69 513 ALA A N 1
ATOM 3999 C CA . ALA A 1 513 ? -14.961 -15.922 -9.984 1 97.69 513 ALA A CA 1
ATOM 4000 C C . ALA A 1 513 ? -16.438 -16.062 -9.609 1 97.69 513 ALA A C 1
ATOM 4002 O O . ALA A 1 513 ? -17.281 -15.32 -10.117 1 97.69 513 ALA A O 1
ATOM 4003 N N . MET A 1 514 ? -16.766 -17.016 -8.711 1 95.56 514 MET A N 1
ATOM 4004 C CA . MET A 1 514 ? -18.125 -17.141 -8.211 1 95.56 514 MET A CA 1
ATOM 4005 C C . MET A 1 514 ? -18.578 -15.883 -7.488 1 95.56 514 MET A C 1
ATOM 4007 O O . MET A 1 514 ? -19.703 -15.43 -7.664 1 95.56 514 MET A O 1
ATOM 4011 N N . LEU A 1 515 ? -17.719 -15.328 -6.719 1 95.38 515 LEU A N 1
ATOM 4012 C CA . LEU A 1 515 ? -18.031 -14.094 -5.992 1 95.38 515 LEU A CA 1
ATOM 4013 C C . LEU A 1 515 ? -18.328 -12.953 -6.957 1 95.38 515 LEU A C 1
ATOM 4015 O O . LEU A 1 515 ? -19.281 -12.203 -6.758 1 95.38 515 LEU A O 1
ATOM 4019 N N . PHE A 1 516 ? -17.516 -12.828 -7.977 1 97.25 516 PHE A N 1
ATOM 4020 C CA . PHE A 1 516 ? -17.734 -11.781 -8.969 1 97.25 516 PHE A CA 1
ATOM 4021 C C . PHE A 1 516 ? -19.047 -11.984 -9.703 1 97.25 516 PHE A C 1
ATOM 4023 O O . PHE A 1 516 ? -19.766 -11.023 -10 1 97.25 516 PHE A O 1
ATOM 4030 N N . GLN A 1 517 ? -19.344 -13.25 -10.047 1 96.12 517 GLN A N 1
ATOM 4031 C CA . GLN A 1 517 ? -20.641 -13.5 -10.656 1 96.12 517 GLN A CA 1
ATOM 4032 C C . GLN A 1 517 ? -21.781 -13.078 -9.727 1 96.12 517 GLN A C 1
ATOM 4034 O O . GLN A 1 517 ? -22.688 -12.352 -10.141 1 96.12 517 GLN A O 1
ATOM 4039 N N . TRP A 1 518 ? -21.688 -13.477 -8.484 1 93.44 518 TRP A N 1
ATOM 4040 C CA . TRP A 1 518 ? -22.703 -13.164 -7.492 1 93.44 518 TRP A CA 1
ATOM 4041 C C . TRP A 1 518 ? -22.812 -11.664 -7.27 1 93.44 518 TRP A C 1
ATOM 4043 O O . TRP A 1 518 ? -23.906 -11.102 -7.27 1 93.44 518 TRP A O 1
ATOM 4053 N N . GLY A 1 519 ? -21.719 -11.07 -7.125 1 92.62 519 GLY A N 1
ATOM 4054 C CA . GLY A 1 519 ? -21.703 -9.664 -6.77 1 92.62 519 GLY A CA 1
ATOM 4055 C C . GLY A 1 519 ? -21.859 -8.742 -7.961 1 92.62 519 GLY A C 1
ATOM 4056 O O . GLY A 1 519 ? -22.875 -8.055 -8.086 1 92.62 519 GLY A O 1
ATOM 4057 N N . THR A 1 520 ? -20.906 -8.75 -8.836 1 93.12 520 THR A N 1
ATOM 4058 C CA . THR A 1 520 ? -20.844 -7.781 -9.922 1 93.12 520 THR A CA 1
ATOM 4059 C C . THR A 1 520 ? -21.828 -8.141 -11.031 1 93.12 520 THR A C 1
ATOM 4061 O O . THR A 1 520 ? -22.625 -7.305 -11.461 1 93.12 520 THR A O 1
ATOM 4064 N N . VAL A 1 521 ? -21.797 -9.383 -11.484 1 94.94 521 VAL A N 1
ATOM 4065 C CA . VAL A 1 521 ? -22.609 -9.781 -12.625 1 94.94 521 VAL A CA 1
ATOM 4066 C C . VAL A 1 521 ? -24.078 -9.812 -12.219 1 94.94 521 VAL A C 1
ATOM 4068 O O . VAL A 1 521 ? -24.938 -9.227 -12.898 1 94.94 521 VAL A O 1
ATOM 4071 N N . ASN A 1 522 ? -24.375 -10.484 -11.078 1 93.75 522 ASN A N 1
ATOM 4072 C CA . ASN A 1 522 ? -25.766 -10.594 -10.609 1 93.75 522 ASN A CA 1
ATOM 4073 C C . ASN A 1 522 ? -26.188 -9.367 -9.812 1 93.75 522 ASN A C 1
ATOM 4075 O O . ASN A 1 522 ? -27.312 -9.297 -9.32 1 93.75 522 ASN A O 1
ATOM 4079 N N . LYS A 1 523 ? -25.312 -8.414 -9.516 1 90.5 523 LYS A N 1
ATOM 4080 C CA . LYS A 1 523 ? -25.562 -7.074 -8.984 1 90.5 523 LYS A CA 1
ATOM 4081 C C . LYS A 1 523 ? -25.922 -7.133 -7.504 1 90.5 523 LYS A C 1
ATOM 4083 O O . LYS A 1 523 ? -26.609 -6.242 -6.988 1 90.5 523 LYS A O 1
ATOM 4088 N N . ASN A 1 524 ? -25.516 -8.242 -6.816 1 87.81 524 ASN A N 1
ATOM 4089 C CA . ASN A 1 524 ? -25.703 -8.289 -5.371 1 87.81 524 ASN A CA 1
ATOM 4090 C C . ASN A 1 524 ? -24.719 -7.355 -4.652 1 87.81 524 ASN A C 1
ATOM 4092 O O . ASN A 1 524 ? -25.016 -6.891 -3.549 1 87.81 524 ASN A O 1
ATOM 4096 N N . ASP A 1 525 ? -23.594 -7.117 -5.219 1 87.81 525 ASP A N 1
ATOM 4097 C CA . ASP A 1 525 ? -22.531 -6.203 -4.805 1 87.81 525 ASP A CA 1
ATOM 4098 C C . ASP A 1 525 ? -21.75 -5.68 -6.008 1 87.81 525 ASP A C 1
ATOM 4100 O O . ASP A 1 525 ? -20.641 -6.137 -6.285 1 87.81 525 ASP A O 1
ATOM 4104 N N . PRO A 1 526 ? -22.281 -4.742 -6.629 1 87 526 PRO A N 1
ATOM 4105 C CA . PRO A 1 526 ? -21.891 -4.43 -8.008 1 87 526 PRO A CA 1
ATOM 4106 C C . PRO A 1 526 ? -20.469 -3.852 -8.094 1 87 526 PRO A C 1
ATOM 4108 O O . PRO A 1 526 ? -19.906 -3.773 -9.188 1 87 526 PRO A O 1
ATOM 4111 N N . TYR A 1 527 ? -19.859 -3.406 -7.004 1 86.62 527 TYR A N 1
ATOM 4112 C CA . TYR A 1 527 ? -18.547 -2.76 -7.07 1 86.62 527 TYR A CA 1
ATOM 4113 C C . TYR A 1 527 ? -17.594 -3.35 -6.039 1 86.62 527 TYR A C 1
ATOM 4115 O O . TYR A 1 527 ? -17.109 -2.637 -5.16 1 86.62 527 TYR A O 1
ATOM 4123 N N . MET A 1 528 ? -17.172 -4.531 -6.312 1 92 528 MET A N 1
ATOM 4124 C CA . MET A 1 528 ? -16.312 -5.211 -5.344 1 92 528 MET A CA 1
ATOM 4125 C C . MET A 1 528 ? -14.844 -4.887 -5.594 1 92 528 MET A C 1
ATOM 4127 O O . MET A 1 528 ? -14.359 -5.027 -6.719 1 92 528 MET A O 1
ATOM 4131 N N . TYR A 1 529 ? -14.211 -4.375 -4.547 1 93.75 529 TYR A N 1
ATOM 4132 C CA . TYR A 1 529 ? -12.766 -4.207 -4.559 1 93.75 529 TYR A CA 1
ATOM 4133 C C . TYR A 1 529 ? -12.062 -5.496 -4.145 1 93.75 529 TYR A C 1
ATOM 4135 O O . TYR A 1 529 ? -12.703 -6.441 -3.684 1 93.75 529 TYR A O 1
ATOM 4143 N N . ALA A 1 530 ? -10.742 -5.566 -4.395 1 95 530 ALA A N 1
ATOM 4144 C CA . ALA A 1 530 ? -9.938 -6.715 -3.98 1 95 530 ALA A CA 1
ATOM 4145 C C . ALA A 1 530 ? -10.133 -7.016 -2.498 1 95 530 ALA A C 1
ATOM 4147 O O . ALA A 1 530 ? -10.273 -8.18 -2.109 1 95 530 ALA A O 1
ATOM 4148 N N . LYS A 1 531 ? -10.188 -6.004 -1.674 1 93.75 531 LYS A N 1
ATOM 4149 C CA . LYS A 1 531 ? -10.328 -6.207 -0.235 1 93.75 531 LYS A CA 1
ATOM 4150 C C . LYS A 1 531 ? -11.688 -6.812 0.107 1 93.75 531 LYS A C 1
ATOM 4152 O O . LYS A 1 531 ? -11.805 -7.59 1.056 1 93.75 531 LYS A O 1
ATOM 4157 N N . THR A 1 532 ? -12.75 -6.449 -0.673 1 94 532 THR A N 1
ATOM 4158 C CA . THR A 1 532 ? -14.07 -7.055 -0.485 1 94 532 THR A CA 1
ATOM 4159 C C . THR A 1 532 ? -14.008 -8.562 -0.722 1 94 532 THR A C 1
ATOM 4161 O O . THR A 1 532 ? -14.531 -9.336 0.076 1 94 532 THR A O 1
ATOM 4164 N N . ILE A 1 533 ? -13.352 -8.891 -1.805 1 95.81 533 ILE A N 1
ATOM 4165 C CA . ILE A 1 533 ? -13.211 -10.297 -2.15 1 95.81 533 ILE A CA 1
ATOM 4166 C C . ILE A 1 533 ? -12.438 -11.023 -1.049 1 95.81 533 ILE A C 1
ATOM 4168 O O . ILE A 1 533 ? -12.836 -12.117 -0.625 1 95.81 533 ILE A O 1
ATOM 4172 N N . LYS A 1 534 ? -11.383 -10.477 -0.598 1 95.81 534 LYS A N 1
ATOM 4173 C CA . LYS A 1 534 ? -10.57 -11.078 0.452 1 95.81 534 LYS A CA 1
ATOM 4174 C C . LYS A 1 534 ? -11.375 -11.266 1.735 1 95.81 534 LYS A C 1
ATOM 4176 O O . LYS A 1 534 ? -11.227 -12.281 2.422 1 95.81 534 LYS A O 1
ATOM 4181 N N . THR A 1 535 ? -12.219 -10.32 2.051 1 94.62 535 THR A N 1
ATOM 4182 C CA . THR A 1 535 ? -13.078 -10.422 3.225 1 94.62 535 THR A CA 1
ATOM 4183 C C . THR A 1 535 ? -14.031 -11.602 3.09 1 94.62 535 THR A C 1
ATOM 4185 O O . THR A 1 535 ? -14.195 -12.391 4.027 1 94.62 535 THR A O 1
ATOM 4188 N N . TYR A 1 536 ? -14.664 -11.711 1.913 1 94.31 536 TYR A N 1
ATOM 4189 C CA . TYR A 1 536 ? -15.594 -12.82 1.701 1 94.31 536 TYR A CA 1
ATOM 4190 C C . TYR A 1 536 ? -14.875 -14.156 1.783 1 94.31 536 TYR A C 1
ATOM 4192 O O . TYR A 1 536 ? -15.406 -15.125 2.332 1 94.31 536 TYR A O 1
ATOM 4200 N N . LEU A 1 537 ? -13.648 -14.219 1.231 1 94.56 537 LEU A N 1
ATOM 4201 C CA . LEU A 1 537 ? -12.852 -15.438 1.351 1 94.56 537 LEU A CA 1
ATOM 4202 C C . LEU A 1 537 ? -12.602 -15.781 2.814 1 94.56 537 LEU A C 1
ATOM 4204 O O . LEU A 1 537 ? -12.734 -16.938 3.215 1 94.56 537 LEU A O 1
ATOM 4208 N N . SER A 1 538 ? -12.266 -14.805 3.598 1 93.62 53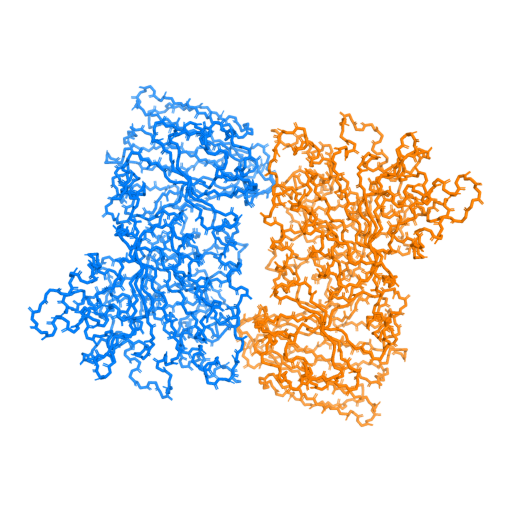8 SER A N 1
ATOM 4209 C CA . SER A 1 538 ? -11.922 -15.031 4.996 1 93.62 538 SER A CA 1
ATOM 4210 C C . SER A 1 538 ? -13.133 -15.469 5.801 1 93.62 538 SER A C 1
ATOM 4212 O O . SER A 1 538 ? -13 -16.125 6.84 1 93.62 538 SER A O 1
ATOM 4214 N N . ARG A 1 539 ? -14.328 -15.102 5.348 1 92.56 539 ARG A N 1
ATOM 4215 C CA . ARG A 1 539 ? -15.562 -15.508 6.008 1 92.56 539 ARG A CA 1
ATOM 4216 C C . ARG A 1 539 ? -15.992 -16.906 5.574 1 92.56 539 ARG A C 1
ATOM 4218 O O . ARG A 1 539 ? -16.828 -17.531 6.227 1 92.56 539 ARG A O 1
ATOM 4225 N N . GLY A 1 540 ? -15.438 -17.328 4.434 1 91.31 540 GLY A N 1
ATOM 4226 C CA . GLY A 1 540 ? -15.797 -18.625 3.865 1 91.31 540 GLY A CA 1
ATOM 4227 C C . GLY A 1 540 ? -14.812 -19.719 4.211 1 91.31 540 GLY A C 1
ATOM 4228 O O . GLY A 1 540 ? -14.195 -20.312 3.322 1 91.31 540 GLY A O 1
ATOM 4229 N N . VAL A 1 541 ? -14.703 -19.984 5.492 1 92.5 541 VAL A N 1
ATOM 4230 C CA . VAL A 1 541 ? -13.672 -20.938 5.887 1 92.5 541 VAL A CA 1
ATOM 4231 C C . VAL A 1 541 ? -14.266 -21.953 6.867 1 92.5 541 VAL A C 1
ATOM 4233 O O . VAL A 1 541 ? -15.305 -21.703 7.473 1 92.5 541 VAL A O 1
ATOM 4236 N N . SER A 1 542 ? -13.648 -23.109 6.898 1 90.38 542 SER A N 1
ATOM 4237 C CA . SER A 1 542 ? -13.75 -24.062 7.992 1 90.38 542 SER A CA 1
ATOM 4238 C C . SER A 1 542 ? -12.453 -24.125 8.797 1 90.38 542 SER A C 1
ATOM 4240 O O . SER A 1 542 ? -11.391 -23.797 8.281 1 90.38 542 SER A O 1
ATOM 4242 N N . THR A 1 543 ? -12.594 -24.438 10.062 1 89.31 543 THR A N 1
ATOM 4243 C CA . THR A 1 543 ? -11.422 -24.469 10.93 1 89.31 543 THR A CA 1
ATOM 4244 C C . THR A 1 543 ? -11.242 -25.859 11.539 1 89.31 543 THR A C 1
ATOM 4246 O O . THR A 1 543 ? -12.195 -26.641 11.617 1 89.31 543 THR A O 1
ATOM 4249 N N . ARG A 1 544 ? -10.008 -26.156 11.797 1 86.88 544 ARG A N 1
ATOM 4250 C CA . ARG A 1 544 ? -9.703 -27.391 12.531 1 86.88 544 ARG A CA 1
ATOM 4251 C C . ARG A 1 544 ? -9.758 -27.141 14.039 1 86.88 544 ARG A C 1
ATOM 4253 O O . ARG A 1 544 ? -9.188 -26.172 14.531 1 86.88 544 ARG A O 1
ATOM 4260 N N . PRO A 1 545 ? -10.375 -28.125 14.727 1 83.75 545 PRO A N 1
ATOM 4261 C CA . PRO A 1 545 ? -10.406 -27.953 16.188 1 83.75 545 PRO A CA 1
ATOM 4262 C C . PRO A 1 545 ? -9.008 -27.922 16.797 1 83.75 545 PRO A C 1
ATOM 4264 O O . PRO A 1 545 ? -8.133 -28.688 16.406 1 83.75 545 PRO A O 1
ATOM 4267 N N . GLY A 1 546 ? -8.773 -27.078 17.672 1 84.69 546 GLY A N 1
ATOM 4268 C CA . GLY A 1 546 ? -7.508 -26.984 18.391 1 84.69 546 GLY A CA 1
ATOM 4269 C C . GLY A 1 546 ? -6.566 -25.953 17.797 1 84.69 546 GLY A C 1
ATOM 4270 O O . GLY A 1 546 ? -5.637 -25.5 18.469 1 84.69 546 GLY A O 1
ATOM 4271 N N . ASP A 1 547 ? -6.793 -25.656 16.609 1 89.12 547 ASP A N 1
ATOM 4272 C CA . ASP A 1 547 ? -5.953 -24.625 15.992 1 89.12 547 ASP A CA 1
ATOM 4273 C C . ASP A 1 547 ? -6.469 -23.219 16.328 1 89.12 547 ASP A C 1
ATOM 4275 O O . ASP A 1 547 ? -7.66 -23.031 16.578 1 89.12 547 ASP A O 1
ATOM 4279 N N . ILE A 1 548 ? -5.57 -22.281 16.438 1 87.56 548 ILE A N 1
ATOM 4280 C CA . ILE A 1 548 ? -5.906 -20.875 16.641 1 87.56 548 ILE A CA 1
ATOM 4281 C C . ILE A 1 548 ? -5.801 -20.125 15.305 1 87.56 548 ILE A C 1
ATOM 4283 O O . ILE A 1 548 ? -4.848 -20.328 14.547 1 87.56 548 ILE A O 1
ATOM 4287 N N . TYR A 1 549 ? -6.812 -19.344 15.023 1 88.69 549 TYR A N 1
ATOM 4288 C CA . TYR A 1 549 ? -6.836 -18.578 13.781 1 88.69 549 TYR A CA 1
ATOM 4289 C C . TYR A 1 549 ? -6.965 -17.078 14.07 1 88.69 549 TYR A C 1
ATOM 4291 O O . TYR A 1 549 ? -7.562 -16.688 15.078 1 88.69 549 TYR A O 1
ATOM 4299 N N . PRO A 1 550 ? -6.484 -16.188 13.078 1 89.44 550 PRO A N 1
ATOM 4300 C CA . PRO A 1 550 ? -5.66 -16.578 11.938 1 89.44 550 PRO A CA 1
ATOM 4301 C C . PRO A 1 550 ? -4.301 -17.141 12.359 1 89.44 550 PRO A C 1
ATOM 4303 O O . PRO A 1 550 ? -3.836 -16.875 13.469 1 89.44 550 PRO A O 1
ATOM 4306 N N . ASN A 1 551 ? -3.721 -17.984 11.531 1 90.44 551 ASN A N 1
ATOM 4307 C CA . ASN A 1 551 ? -2.389 -18.531 11.797 1 90.44 551 ASN A CA 1
ATOM 4308 C C . ASN A 1 551 ? -1.494 -18.438 10.562 1 90.44 551 ASN A C 1
ATOM 4310 O O . ASN A 1 551 ? -1.977 -18.188 9.461 1 90.44 551 ASN A O 1
ATOM 4314 N N . PRO A 1 552 ? -0.175 -18.609 10.695 1 91.88 552 PRO A N 1
ATOM 4315 C CA . PRO A 1 552 ? 0.772 -18.391 9.602 1 91.88 552 PRO A CA 1
ATOM 4316 C C . PRO A 1 552 ? 0.714 -19.484 8.539 1 91.88 552 PRO A C 1
ATOM 4318 O O . PRO A 1 552 ? 1.275 -19.328 7.453 1 91.88 552 PRO A O 1
ATOM 4321 N N . GLN A 1 553 ? 0.07 -20.625 8.781 1 93 553 GLN A N 1
ATOM 4322 C CA . GLN A 1 553 ? 0.052 -21.75 7.848 1 93 553 GLN A CA 1
ATOM 4323 C C . GLN A 1 553 ? -1.148 -21.656 6.91 1 93 553 GLN A C 1
ATOM 4325 O O . GLN A 1 553 ? -1.023 -21.906 5.711 1 93 553 GLN A O 1
ATOM 4330 N N . TRP A 1 554 ? -2.316 -21.234 7.535 1 93.62 554 TRP A N 1
ATOM 4331 C CA . TRP A 1 554 ? -3.539 -21.375 6.75 1 93.62 554 TRP A CA 1
ATOM 4332 C C . TRP A 1 554 ? -4.32 -20.062 6.727 1 93.62 554 TRP A C 1
ATOM 4334 O O . TRP A 1 554 ? -5.414 -20 6.16 1 93.62 554 TRP A O 1
ATOM 4344 N N . GLY A 1 555 ? -3.768 -18.969 7.281 1 93.5 555 GLY A N 1
ATOM 4345 C CA . GLY A 1 555 ? -4.539 -17.75 7.375 1 93.5 555 GLY A CA 1
ATOM 4346 C C . GLY A 1 555 ? -5.801 -17.891 8.203 1 93.5 555 GLY A C 1
ATOM 4347 O O . GLY A 1 555 ? -5.75 -18.359 9.344 1 93.5 555 GLY A O 1
ATOM 4348 N N . TYR A 1 556 ? -6.934 -17.641 7.641 1 93.31 556 TYR A N 1
ATOM 4349 C CA . TYR A 1 556 ? -8.18 -17.625 8.398 1 93.31 556 TYR A CA 1
ATOM 4350 C C . TYR A 1 556 ? -8.797 -19.016 8.453 1 93.31 556 TYR A C 1
ATOM 4352 O O . TYR A 1 556 ? -9.789 -19.234 9.156 1 93.31 556 TYR A O 1
ATOM 4360 N N . GLY A 1 557 ? -8.258 -19.984 7.664 1 93.62 557 GLY A N 1
ATOM 4361 C CA . GLY A 1 557 ? -8.758 -21.344 7.727 1 93.62 557 GLY A CA 1
ATOM 4362 C C . GLY A 1 557 ? -8.828 -22.031 6.371 1 93.62 557 GLY A C 1
ATOM 4363 O O . GLY A 1 557 ? -8.234 -21.547 5.402 1 93.62 557 GLY A O 1
ATOM 4364 N N . MET A 1 558 ? -9.508 -23.172 6.324 1 93.88 558 MET A N 1
ATOM 4365 C CA . MET A 1 558 ? -9.68 -23.953 5.105 1 93.88 558 MET A CA 1
ATOM 4366 C C . MET A 1 558 ? -10.828 -23.406 4.262 1 93.88 558 MET A C 1
ATOM 4368 O O . MET A 1 558 ? -11.945 -23.266 4.754 1 93.88 558 MET A O 1
ATOM 4372 N N . LEU A 1 559 ? -10.531 -23.125 3.027 1 94.69 559 LEU A N 1
ATOM 4373 C CA . LEU A 1 559 ? -11.531 -22.547 2.135 1 94.69 559 LEU A CA 1
ATOM 4374 C C . LEU A 1 559 ? -12.789 -23.406 2.094 1 94.69 559 LEU A C 1
ATOM 4376 O O . LEU A 1 559 ? -12.711 -24.625 1.893 1 94.69 559 LEU A O 1
ATOM 4380 N N . ASN A 1 560 ? -13.875 -22.875 2.377 1 91.62 560 ASN A N 1
ATOM 4381 C CA . ASN A 1 560 ? -15.211 -23.453 2.307 1 91.62 560 ASN A CA 1
ATOM 4382 C C . ASN A 1 560 ? -16.172 -22.562 1.539 1 91.62 560 ASN A C 1
ATOM 4384 O O . ASN A 1 560 ? -16.734 -21.625 2.102 1 91.62 560 ASN A O 1
ATOM 4388 N N . ILE A 1 561 ? -16.453 -22.906 0.281 1 88.62 561 ILE A N 1
ATOM 4389 C CA . ILE A 1 561 ? -17.188 -22.062 -0.644 1 88.62 561 ILE A CA 1
ATOM 4390 C C . ILE A 1 561 ? -18.641 -21.906 -0.16 1 88.62 561 ILE A C 1
ATOM 4392 O O . ILE A 1 561 ? -19.219 -20.812 -0.265 1 88.62 561 ILE A O 1
ATOM 4396 N N . LEU A 1 562 ? -19.234 -22.938 0.436 1 85.12 562 LEU A N 1
ATOM 4397 C CA . LEU A 1 562 ? -20.609 -22.844 0.94 1 85.12 562 LEU A CA 1
ATOM 4398 C C . LEU A 1 562 ? -20.703 -21.828 2.078 1 85.12 562 LEU A C 1
ATOM 4400 O O . LEU A 1 562 ? -21.625 -21.016 2.113 1 85.12 562 LEU A O 1
ATOM 4404 N N . ASN A 1 563 ? -19.703 -21.938 2.953 1 87 563 ASN A N 1
ATOM 4405 C CA . ASN A 1 563 ? -19.688 -21 4.074 1 87 563 ASN A CA 1
ATOM 4406 C C . ASN A 1 563 ? -19.5 -19.562 3.6 1 87 563 ASN A C 1
ATOM 4408 O O . ASN A 1 563 ? -19.984 -18.625 4.238 1 87 563 ASN A O 1
ATOM 4412 N N . MET A 1 564 ? -18.781 -19.375 2.52 1 87.81 564 MET A N 1
ATOM 4413 C CA . MET A 1 564 ? -18.531 -18.047 1.964 1 87.81 564 MET A CA 1
ATOM 4414 C C . MET A 1 564 ? -19.844 -17.344 1.639 1 87.81 564 MET A C 1
ATOM 4416 O O . MET A 1 564 ? -20.016 -16.156 1.959 1 87.81 564 MET A O 1
ATOM 4420 N N . PHE A 1 565 ? -20.781 -18.078 1.087 1 86.25 565 PHE A N 1
ATOM 4421 C CA . PHE A 1 565 ? -22.016 -17.453 0.654 1 86.25 565 PHE A CA 1
ATOM 4422 C C . PHE A 1 565 ? -23.062 -17.484 1.769 1 86.25 565 PHE A C 1
ATOM 4424 O O . PHE A 1 565 ? -23.969 -16.656 1.799 1 86.25 565 PHE A O 1
ATOM 4431 N N . LYS A 1 566 ? -22.875 -18.344 2.736 1 81.62 566 LYS A N 1
ATOM 4432 C CA . LYS A 1 566 ? -23.75 -18.359 3.904 1 81.62 566 LYS A CA 1
ATOM 4433 C C . LYS A 1 566 ? -23.469 -17.156 4.805 1 81.62 566 LYS A C 1
ATOM 4435 O O . LYS A 1 566 ? -24.391 -16.578 5.391 1 81.62 566 LYS A O 1
ATOM 4440 N N . ASN A 1 567 ? -22.234 -16.859 4.824 1 74.81 567 ASN A N 1
ATOM 4441 C CA . ASN A 1 567 ? -21.797 -15.836 5.777 1 74.81 567 ASN A CA 1
ATOM 4442 C C . ASN A 1 567 ? -21.766 -14.453 5.141 1 74.81 567 ASN A C 1
ATOM 4444 O O . ASN A 1 567 ? -21.188 -13.516 5.707 1 74.81 567 ASN A O 1
ATOM 4448 N N . MET A 1 568 ? -22.234 -14.258 3.959 1 74.25 568 MET A N 1
ATOM 4449 C CA . MET A 1 568 ? -22.266 -12.945 3.314 1 74.25 568 MET A CA 1
ATOM 4450 C C . MET A 1 568 ? -23.391 -12.078 3.885 1 74.25 568 MET A C 1
ATOM 4452 O O . MET A 1 568 ? -23.328 -10.852 3.83 1 74.25 568 MET A O 1
ATOM 4456 N N . ASN A 1 569 ? -24.562 -12.711 4.512 1 58.06 569 ASN A N 1
ATOM 4457 C CA . ASN A 1 569 ? -25.734 -12 5.016 1 58.06 569 ASN A CA 1
ATOM 4458 C C . ASN A 1 569 ? -25.734 -11.922 6.539 1 58.06 569 ASN A C 1
ATOM 4460 O O . ASN A 1 569 ? -25.328 -12.867 7.215 1 58.06 569 ASN A O 1
ATOM 4464 N N . MET B 1 1 ? -18.734 34.969 -11.891 1 38.62 1 MET B N 1
ATOM 4465 C CA . MET B 1 1 ? -18.453 33.562 -12.023 1 38.62 1 MET B CA 1
ATOM 4466 C C . MET B 1 1 ? -19.047 32.781 -10.867 1 38.62 1 MET B C 1
ATOM 4468 O O . MET B 1 1 ? -19.062 33.25 -9.727 1 38.62 1 MET B O 1
ATOM 4472 N N . PRO B 1 2 ? -19.781 31.891 -11.25 1 47.78 2 PRO B N 1
ATOM 4473 C CA . PRO B 1 2 ? -20.516 31.219 -10.164 1 47.78 2 PRO B CA 1
ATOM 4474 C C . PRO B 1 2 ? -19.594 30.734 -9.055 1 47.78 2 PRO B C 1
ATOM 4476 O O . PRO B 1 2 ? -18.469 30.297 -9.328 1 47.78 2 PRO B O 1
ATOM 4479 N N . GLU B 1 3 ? -19.828 31.312 -7.918 1 63.88 3 GLU B N 1
ATOM 4480 C CA . GLU B 1 3 ? -19.172 30.906 -6.684 1 63.88 3 GLU B CA 1
ATOM 4481 C C . GLU B 1 3 ? -18.969 29.391 -6.637 1 63.88 3 GLU B C 1
ATOM 4483 O O . GLU B 1 3 ? -19.844 28.641 -7.086 1 63.88 3 GLU B O 1
ATOM 4488 N N . SER B 1 4 ? -17.75 29.109 -6.285 1 81 4 SER B N 1
ATOM 4489 C CA . SER B 1 4 ? -17.453 27.688 -6.148 1 81 4 SER B CA 1
ATOM 4490 C C . SER B 1 4 ? -18.516 26.969 -5.316 1 81 4 SER B C 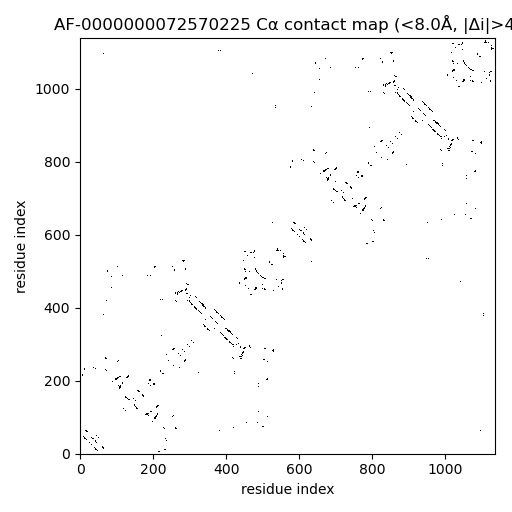1
ATOM 4492 O O . SER B 1 4 ? -18.922 27.469 -4.27 1 81 4 SER B O 1
ATOM 4494 N N . ILE B 1 5 ? -19.031 26.047 -5.84 1 90.69 5 ILE B N 1
ATOM 4495 C CA . ILE B 1 5 ? -20.016 25.219 -5.16 1 90.69 5 ILE B CA 1
ATOM 4496 C C . ILE B 1 5 ? -19.484 24.781 -3.803 1 90.69 5 ILE B C 1
ATOM 4498 O O . ILE B 1 5 ? -20.25 24.5 -2.881 1 90.69 5 ILE B O 1
ATOM 4502 N N . LEU B 1 6 ? -18.234 24.859 -3.627 1 92.62 6 LEU B N 1
ATOM 4503 C CA . LEU B 1 6 ? -17.594 24.406 -2.398 1 92.62 6 LEU B CA 1
ATOM 4504 C C . LEU B 1 6 ? -17.828 25.391 -1.264 1 92.62 6 LEU B C 1
ATOM 4506 O O . LEU B 1 6 ? -17.609 25.062 -0.094 1 92.62 6 LEU B O 1
ATOM 4510 N N . LYS B 1 7 ? -18.297 26.594 -1.597 1 91.12 7 LYS B N 1
ATOM 4511 C CA . LYS B 1 7 ? -18.562 27.625 -0.598 1 91.12 7 LYS B CA 1
ATOM 4512 C C . LYS B 1 7 ? -20.047 27.641 -0.209 1 91.12 7 LYS B C 1
ATOM 4514 O O . LYS B 1 7 ? -20.438 28.391 0.694 1 91.12 7 LYS B O 1
ATOM 4519 N N . ASP B 1 8 ? -20.75 26.828 -0.881 1 91.5 8 ASP B N 1
ATOM 4520 C CA . ASP B 1 8 ? -22.188 26.844 -0.651 1 91.5 8 ASP B CA 1
ATOM 4521 C C . ASP B 1 8 ? -22.547 26.047 0.606 1 91.5 8 ASP B C 1
ATOM 4523 O O . ASP B 1 8 ? -22.312 24.844 0.683 1 91.5 8 ASP B O 1
ATOM 4527 N N . LYS B 1 9 ? -23.188 26.719 1.516 1 90.94 9 LYS B N 1
ATOM 4528 C CA . LYS B 1 9 ? -23.531 26.125 2.801 1 90.94 9 LYS B CA 1
ATOM 4529 C C . LYS B 1 9 ? -24.672 25.109 2.648 1 90.94 9 LYS B C 1
ATOM 4531 O O . LYS B 1 9 ? -24.906 24.297 3.543 1 90.94 9 LYS B O 1
ATOM 4536 N N . ASN B 1 10 ? -25.297 25.109 1.545 1 92.94 10 ASN B N 1
ATOM 4537 C CA . ASN B 1 10 ? -26.453 24.234 1.356 1 92.94 10 ASN B CA 1
ATOM 4538 C C . ASN B 1 10 ? -26.078 22.984 0.549 1 92.94 10 ASN B C 1
ATOM 4540 O O . ASN B 1 10 ? -26.953 22.312 0.015 1 92.94 10 ASN B O 1
ATOM 4544 N N . HIS B 1 11 ? -24.797 22.797 0.425 1 94.12 11 HIS B N 1
ATOM 4545 C CA . HIS B 1 11 ? -24.328 21.609 -0.29 1 94.12 11 HIS B CA 1
ATOM 4546 C C . HIS B 1 11 ? -23.328 20.828 0.546 1 94.12 11 HIS B C 1
ATOM 4548 O O . HIS B 1 11 ? -22.516 21.406 1.271 1 94.12 11 HIS B O 1
ATOM 4554 N N . TYR B 1 12 ? -23.469 19.5 0.493 1 93.88 12 TYR B N 1
ATOM 4555 C CA . TYR B 1 12 ? -22.438 18.594 1.011 1 93.88 12 TYR B CA 1
ATOM 4556 C C . TYR B 1 12 ? -21.484 18.156 -0.097 1 93.88 12 TYR B C 1
ATOM 4558 O O . TYR B 1 12 ? -21.859 18.141 -1.272 1 93.88 12 TYR B O 1
ATOM 4566 N N . HIS B 1 13 ? -20.328 17.922 0.214 1 94.38 13 HIS B N 1
ATOM 4567 C CA . HIS B 1 13 ? -19.297 17.531 -0.743 1 94.38 13 HIS B CA 1
ATOM 4568 C C . HIS B 1 13 ? -18.688 16.188 -0.387 1 94.38 13 HIS B C 1
ATOM 4570 O O . HIS B 1 13 ? -18.266 15.969 0.749 1 94.38 13 HIS B O 1
ATOM 4576 N N . PHE B 1 14 ? -18.688 15.234 -1.343 1 94.5 14 PHE B N 1
ATOM 4577 C CA . PHE B 1 14 ? -18.188 13.883 -1.105 1 94.5 14 PHE B CA 1
ATOM 4578 C C . PHE B 1 14 ? -17.078 13.539 -2.1 1 94.5 14 PHE B C 1
ATOM 4580 O O . PHE B 1 14 ? -17.188 13.852 -3.287 1 94.5 14 PHE B O 1
ATOM 4587 N N . LEU B 1 15 ? -16.016 13.023 -1.568 1 94.75 15 LEU B N 1
ATOM 4588 C CA . LEU B 1 15 ? -15.023 12.398 -2.447 1 94.75 15 LEU B CA 1
ATOM 4589 C C . LEU B 1 15 ? -15.578 11.109 -3.047 1 94.75 15 LEU B C 1
ATOM 4591 O O . LEU B 1 15 ? -16.125 10.266 -2.33 1 94.75 15 LEU B O 1
ATOM 4595 N N . VAL B 1 16 ? -15.453 10.938 -4.395 1 94.12 16 VAL B N 1
ATOM 4596 C CA . VAL B 1 16 ? -15.977 9.734 -5.031 1 94.12 16 VAL B CA 1
ATOM 4597 C C . VAL B 1 16 ? -14.914 9.117 -5.93 1 94.12 16 VAL B C 1
ATOM 4599 O O . VAL B 1 16 ? -14.055 9.828 -6.461 1 94.12 16 VAL B O 1
ATOM 4602 N N . HIS B 1 17 ? -14.828 7.805 -5.996 1 92.81 17 HIS B N 1
ATOM 4603 C CA . HIS B 1 17 ? -14.141 7.035 -7.023 1 92.81 17 HIS B CA 1
ATOM 4604 C C . HIS B 1 17 ? -15.078 6.691 -8.172 1 92.81 17 HIS B C 1
ATOM 4606 O O . HIS B 1 17 ? -16.156 6.141 -7.957 1 92.81 17 HIS B O 1
ATOM 4612 N N . TYR B 1 18 ? -14.758 7.102 -9.406 1 92.19 18 TYR B N 1
ATOM 4613 C CA . TYR B 1 18 ? -15.672 6.871 -10.516 1 92.19 18 TYR B CA 1
ATOM 4614 C C . TYR B 1 18 ? -14.984 6.121 -11.648 1 92.19 18 TYR B C 1
ATOM 4616 O O . TYR B 1 18 ? -13.75 6.098 -11.727 1 92.19 18 TYR B O 1
ATOM 4624 N N . GLN B 1 19 ? -15.766 5.434 -12.383 1 86.88 19 GLN B N 1
ATOM 4625 C CA . GLN B 1 19 ? -15.367 4.777 -13.625 1 86.88 19 GLN B CA 1
ATOM 4626 C C . GLN B 1 19 ? -16.328 5.129 -14.766 1 86.88 19 GLN B C 1
ATOM 4628 O O . GLN B 1 19 ? -17.531 5.219 -14.555 1 86.88 19 GLN B O 1
ATOM 4633 N N . GLY B 1 20 ? -15.789 5.406 -15.906 1 87.12 20 GLY B N 1
ATOM 4634 C CA . GLY B 1 20 ? -16.625 5.797 -17.016 1 87.12 20 GLY B CA 1
ATOM 4635 C C . GLY B 1 20 ? -16.828 7.301 -17.125 1 87.12 20 GLY B C 1
ATOM 4636 O O . GLY B 1 20 ? -15.977 8.07 -16.672 1 87.12 20 GLY B O 1
ATOM 4637 N N . ASP B 1 21 ? -17.844 7.707 -17.828 1 91.69 21 ASP B N 1
ATOM 4638 C CA . ASP B 1 21 ? -18.094 9.125 -18.078 1 91.69 21 ASP B CA 1
ATOM 4639 C C . ASP B 1 21 ? -19.031 9.719 -17.031 1 91.69 21 ASP B C 1
ATOM 4641 O O . ASP B 1 21 ? -20.234 9.867 -17.266 1 91.69 21 ASP B O 1
ATOM 4645 N N . ILE B 1 22 ? -18.453 10.195 -15.961 1 93.75 22 ILE B N 1
ATOM 4646 C CA . ILE B 1 22 ? -19.203 10.703 -14.82 1 93.75 22 ILE B CA 1
ATOM 4647 C C . ILE B 1 22 ? -19.875 12.031 -15.195 1 93.75 22 ILE B C 1
ATOM 4649 O O . ILE B 1 22 ? -20.953 12.344 -14.703 1 93.75 22 ILE B O 1
ATOM 4653 N N . LYS B 1 23 ? -19.297 12.852 -16.062 1 93.25 23 LYS B N 1
ATOM 4654 C CA . LYS B 1 23 ? -19.891 14.117 -16.484 1 93.25 23 LYS B CA 1
ATOM 4655 C C . LYS B 1 23 ? -21.203 13.898 -17.234 1 93.25 23 LYS B C 1
ATOM 4657 O O . LYS B 1 23 ? -22.188 14.602 -16.984 1 93.25 23 LYS B O 1
ATOM 4662 N N . LYS B 1 24 ? -21.125 12.906 -18.094 1 93.5 24 LYS B N 1
ATOM 4663 C CA . LYS B 1 24 ? -22.328 12.57 -18.828 1 93.5 24 LYS B CA 1
ATOM 4664 C C . LYS B 1 24 ? -23.438 12.078 -17.891 1 93.5 24 LYS B C 1
ATOM 4666 O O . LYS B 1 24 ? -24.594 12.453 -18.047 1 93.5 24 LYS B O 1
ATOM 4671 N N . GLU B 1 25 ? -23.062 11.305 -16.953 1 93.19 25 GLU B N 1
ATOM 4672 C CA . GLU B 1 25 ? -24.047 10.773 -16.016 1 93.19 25 GLU B CA 1
ATOM 4673 C C . GLU B 1 25 ? -24.688 11.891 -15.195 1 93.19 25 GLU B C 1
ATOM 4675 O O . GLU B 1 25 ? -25.875 11.844 -14.891 1 93.19 25 GLU B O 1
ATOM 4680 N N . MET B 1 26 ? -23.953 12.883 -14.828 1 91.62 26 MET B N 1
ATOM 4681 C CA . MET B 1 26 ? -24.438 13.938 -13.938 1 91.62 26 MET B CA 1
ATOM 4682 C C . MET B 1 26 ? -25.453 14.828 -14.648 1 91.62 26 MET B C 1
ATOM 4684 O O . MET B 1 26 ? -26.203 15.562 -14 1 91.62 26 MET B O 1
ATOM 4688 N N . GLU B 1 27 ? -25.469 14.781 -15.977 1 92.44 27 GLU B N 1
ATOM 4689 C CA . GLU B 1 27 ? -26.469 15.531 -16.734 1 92.44 27 GLU B CA 1
ATOM 4690 C C . GLU B 1 27 ? -27.891 15.102 -16.344 1 92.44 27 GLU B C 1
ATOM 4692 O O . GLU B 1 27 ? -28.828 15.891 -16.438 1 92.44 27 GLU B O 1
ATOM 4697 N N . SER B 1 28 ? -27.984 13.914 -15.859 1 91.44 28 SER B N 1
ATOM 4698 C CA . SER B 1 28 ? -29.281 13.391 -15.445 1 91.44 28 SER B CA 1
ATOM 4699 C C . SER B 1 28 ? -29.641 13.852 -14.031 1 91.44 28 SER B C 1
ATOM 4701 O O . SER B 1 28 ? -30.766 13.648 -13.578 1 91.44 28 SER B O 1
ATOM 4703 N N . TYR B 1 29 ? -28.703 14.508 -13.367 1 91.31 29 TYR B N 1
ATOM 4704 C CA . TYR B 1 29 ? -28.906 15.016 -12.016 1 91.31 29 TYR B CA 1
ATOM 4705 C C . TYR B 1 29 ? -28.594 16.516 -11.938 1 91.31 29 TYR B C 1
ATOM 4707 O O . TYR B 1 29 ? -27.594 16.922 -11.344 1 91.31 29 TYR B O 1
ATOM 4715 N N . PRO B 1 30 ? -29.484 17.312 -12.289 1 89.75 30 PRO B N 1
ATOM 4716 C CA . PRO B 1 30 ? -29.203 18.734 -12.469 1 89.75 30 PRO B CA 1
ATOM 4717 C C . PRO B 1 30 ? -28.875 19.453 -11.164 1 89.75 30 PRO B C 1
ATOM 4719 O O . PRO B 1 30 ? -28.234 20.516 -11.172 1 89.75 30 PRO B O 1
ATOM 4722 N N . SER B 1 31 ? -29.266 18.938 -10.062 1 91.31 31 SER B N 1
ATOM 4723 C CA . SER B 1 31 ? -28.984 19.609 -8.789 1 91.31 31 SER B CA 1
ATOM 4724 C C . SER B 1 31 ? -27.625 19.188 -8.227 1 91.31 31 SER B C 1
ATOM 4726 O O . SER B 1 31 ? -27.203 19.688 -7.188 1 91.31 31 SER B O 1
ATOM 4728 N N . PHE B 1 32 ? -27.062 18.25 -8.875 1 93.06 32 PHE B N 1
ATOM 4729 C CA . PHE B 1 32 ? -25.781 17.75 -8.422 1 93.06 32 PHE B CA 1
ATOM 4730 C C . PHE B 1 32 ? -24.641 18.359 -9.227 1 93.06 32 PHE B C 1
ATOM 4732 O O . PHE B 1 32 ? -24.828 18.719 -10.391 1 93.06 32 PHE B O 1
ATOM 4739 N N . PHE B 1 33 ? -23.5 18.578 -8.594 1 94 33 PHE B N 1
ATOM 4740 C CA . PHE B 1 33 ? -22.312 19.109 -9.242 1 94 33 PHE B CA 1
ATOM 4741 C C . PHE B 1 33 ? -21.141 18.172 -9.094 1 94 33 PHE B C 1
ATOM 4743 O O . PHE B 1 33 ? -20.984 17.5 -8.062 1 94 33 PHE B O 1
ATOM 4750 N N . ILE B 1 34 ? -20.375 18.062 -10.156 1 94.38 34 ILE B N 1
ATOM 4751 C CA . ILE B 1 34 ? -19.188 17.219 -10.133 1 94.38 34 ILE B CA 1
ATOM 4752 C C . ILE B 1 34 ? -17.953 18.047 -10.438 1 94.38 34 ILE B C 1
ATOM 4754 O O . ILE B 1 34 ? -17.953 18.859 -11.367 1 94.38 34 ILE B O 1
ATOM 4758 N N . THR B 1 35 ? -16.953 18.016 -9.594 1 93.94 35 THR B N 1
ATOM 4759 C CA . THR B 1 35 ? -15.633 18.594 -9.812 1 93.94 35 THR B CA 1
ATOM 4760 C C . THR B 1 35 ? -14.586 17.5 -10.016 1 93.94 35 THR B C 1
ATOM 4762 O O . THR B 1 35 ? -14.273 16.75 -9.078 1 93.94 35 THR B O 1
ATOM 4765 N N . ILE B 1 36 ? -14.031 17.391 -11.188 1 94.19 36 ILE B N 1
ATOM 4766 C CA . ILE B 1 36 ? -13.094 16.328 -11.516 1 94.19 36 ILE B CA 1
ATOM 4767 C C . ILE B 1 36 ? -11.742 16.609 -10.867 1 94.19 36 ILE B C 1
ATOM 4769 O O . ILE B 1 36 ? -11.188 17.688 -11.031 1 94.19 36 ILE B O 1
ATOM 4773 N N . ILE B 1 37 ? -11.266 15.688 -10.07 1 93.25 37 ILE B N 1
ATOM 4774 C CA . ILE B 1 37 ? -9.922 15.781 -9.5 1 93.25 37 ILE B CA 1
ATOM 4775 C C . ILE B 1 37 ? -8.906 15.188 -10.477 1 93.25 37 ILE B C 1
ATOM 4777 O O . ILE B 1 37 ? -7.902 15.82 -10.797 1 93.25 37 ILE B O 1
ATOM 4781 N N . ASN B 1 38 ? -9.141 13.969 -10.938 1 91.5 38 ASN B N 1
ATOM 4782 C CA . ASN B 1 38 ? -8.383 13.266 -11.969 1 91.5 38 ASN B CA 1
ATOM 4783 C C . ASN B 1 38 ? -9.227 12.188 -12.656 1 91.5 38 ASN B C 1
ATOM 4785 O O . ASN B 1 38 ? -10.453 12.242 -12.609 1 91.5 38 ASN B O 1
ATOM 4789 N N . ASP B 1 39 ? -8.57 11.273 -13.32 1 88.25 39 ASP B N 1
ATOM 4790 C CA . ASP B 1 39 ? -9.297 10.305 -14.141 1 88.25 39 ASP B CA 1
ATOM 4791 C C . ASP B 1 39 ? -9.984 9.258 -13.266 1 88.25 39 ASP B C 1
ATOM 4793 O O . ASP B 1 39 ? -10.781 8.461 -13.758 1 88.25 39 ASP B O 1
ATOM 4797 N N . LYS B 1 40 ? -9.828 9.32 -11.93 1 90.31 40 LYS B N 1
ATOM 4798 C CA . LYS B 1 40 ? -10.375 8.297 -11.055 1 90.31 40 LYS B CA 1
ATOM 4799 C C . LYS B 1 40 ? -11.234 8.914 -9.953 1 90.31 40 LYS B C 1
ATOM 4801 O O . LYS B 1 40 ? -12.172 8.281 -9.461 1 90.31 40 LYS B O 1
ATOM 4806 N N . TYR B 1 41 ? -10.898 10.141 -9.547 1 93.31 41 TYR B N 1
ATOM 4807 C CA . TYR B 1 41 ? -11.531 10.727 -8.375 1 93.31 41 TYR B CA 1
ATOM 4808 C C . TYR B 1 41 ? -12.195 12.055 -8.719 1 93.31 41 TYR B C 1
ATOM 4810 O O . TYR B 1 41 ? -11.727 12.789 -9.586 1 93.31 41 TYR B O 1
ATOM 4818 N N . ALA B 1 42 ? -13.281 12.336 -8.086 1 95.81 42 ALA B N 1
ATOM 4819 C CA . ALA B 1 42 ? -14.016 13.586 -8.25 1 95.81 42 ALA B CA 1
ATOM 4820 C C . ALA B 1 42 ? -14.703 13.992 -6.949 1 95.81 42 ALA B C 1
ATOM 4822 O O . ALA B 1 42 ? -14.727 13.227 -5.984 1 95.81 42 ALA B O 1
ATOM 4823 N N . ILE B 1 43 ? -15.141 15.227 -6.875 1 95.5 43 ILE B N 1
ATOM 4824 C CA . ILE B 1 43 ? -15.961 15.727 -5.781 1 95.5 43 ILE B CA 1
ATOM 4825 C C . ILE B 1 43 ? -17.422 15.797 -6.223 1 95.5 43 ILE B C 1
ATOM 4827 O O . ILE B 1 43 ? -17.75 16.5 -7.18 1 95.5 43 ILE B O 1
ATOM 4831 N N . LEU B 1 44 ? -18.219 15.039 -5.59 1 95.5 44 LEU B N 1
ATOM 4832 C CA . LEU B 1 44 ? -19.672 15.117 -5.781 1 95.5 44 LEU B CA 1
ATOM 4833 C C . LEU B 1 44 ? -20.297 16.094 -4.789 1 95.5 44 LEU B C 1
ATOM 4835 O O . LEU B 1 44 ? -20.156 15.93 -3.576 1 95.5 44 LEU B O 1
ATOM 4839 N N . SER B 1 45 ? -20.906 17.156 -5.27 1 95.12 45 SER B N 1
ATOM 4840 C CA . SER B 1 45 ? -21.609 18.125 -4.441 1 95.12 45 SER B CA 1
ATOM 4841 C C . SER B 1 45 ? -23.125 18.016 -4.625 1 95.12 45 SER B C 1
ATOM 4843 O O . SER B 1 45 ? -23.625 18.062 -5.75 1 95.12 45 SER B O 1
ATOM 4845 N N . LEU B 1 46 ? -23.812 17.797 -3.533 1 94.25 46 LEU B N 1
ATOM 4846 C CA . LEU B 1 46 ? -25.25 17.672 -3.609 1 94.25 46 LEU B CA 1
ATOM 4847 C C . LEU B 1 46 ? -25.938 18.484 -2.514 1 94.25 46 LEU B C 1
ATOM 4849 O O . LEU B 1 46 ? -25.328 18.766 -1.478 1 94.25 46 LEU B O 1
ATOM 4853 N N . PRO B 1 47 ? -27.172 18.812 -2.809 1 93.69 47 PRO B N 1
ATOM 4854 C CA . PRO B 1 47 ? -27.906 19.562 -1.784 1 93.69 47 PRO B CA 1
ATOM 4855 C C . PRO B 1 47 ? -28.062 18.781 -0.479 1 93.69 47 PRO B C 1
ATOM 4857 O O . PRO B 1 47 ? -28.234 17.562 -0.501 1 93.69 47 PRO B O 1
ATOM 4860 N N . THR B 1 48 ? -28.047 19.5 0.618 1 91.5 48 THR B N 1
ATOM 4861 C CA . THR B 1 48 ? -28.078 18.891 1.941 1 91.5 48 THR B CA 1
ATOM 4862 C C . THR B 1 48 ? -29.344 18.078 2.141 1 91.5 48 THR B C 1
ATOM 4864 O O . THR B 1 48 ? -29.359 17.109 2.908 1 91.5 48 THR B O 1
ATOM 4867 N N . ASP B 1 49 ? -30.391 18.375 1.429 1 90.06 49 ASP B N 1
ATOM 4868 C CA . ASP B 1 49 ? -31.672 17.703 1.594 1 90.06 49 ASP B CA 1
ATOM 4869 C C . ASP B 1 49 ? -31.734 16.422 0.75 1 90.06 49 ASP B C 1
ATOM 4871 O O . ASP B 1 49 ? -32.719 15.672 0.823 1 90.06 49 ASP B O 1
ATOM 4875 N N . LYS B 1 50 ? -30.688 16.172 -0.036 1 89.38 50 LYS B N 1
ATOM 4876 C CA . LYS B 1 50 ? -30.656 14.977 -0.881 1 89.38 50 LYS B CA 1
ATOM 4877 C C . LYS B 1 50 ? -29.656 13.953 -0.35 1 89.38 50 LYS B C 1
ATOM 4879 O O . LYS B 1 50 ? -29.172 13.102 -1.101 1 89.38 50 LYS B O 1
ATOM 4884 N N . MET B 1 51 ? -29.406 13.969 0.884 1 86.56 51 MET B N 1
ATOM 4885 C CA . MET B 1 51 ? -28.422 13.086 1.514 1 86.56 51 MET B CA 1
ATOM 4886 C C . MET B 1 51 ? -28.875 11.633 1.458 1 86.56 51 MET B C 1
ATOM 4888 O O . MET B 1 51 ? -28.062 10.719 1.549 1 86.56 51 MET B O 1
ATOM 4892 N N . ASN B 1 52 ? -30.094 11.383 1.219 1 82.56 52 ASN B N 1
ATOM 4893 C CA . ASN B 1 52 ? -30.641 10.031 1.161 1 82.56 52 ASN B CA 1
ATOM 4894 C C . ASN B 1 52 ? -30.047 9.234 0.004 1 82.56 52 ASN B C 1
ATOM 4896 O O . ASN B 1 52 ? -29.969 8.008 0.064 1 82.56 52 ASN B O 1
ATOM 4900 N N . ILE B 1 53 ? -29.609 9.969 -0.973 1 80.56 53 ILE B N 1
ATOM 4901 C CA . ILE B 1 53 ? -29.062 9.312 -2.154 1 80.56 53 ILE B CA 1
ATOM 4902 C C . ILE B 1 53 ? -27.734 8.633 -1.8 1 80.56 53 ILE B C 1
ATOM 4904 O O . ILE B 1 53 ? -27.375 7.613 -2.395 1 80.56 53 ILE B O 1
ATOM 4908 N N . ILE B 1 54 ? -27.016 9.172 -0.835 1 81.12 54 ILE B N 1
ATOM 4909 C CA . ILE B 1 54 ? -25.734 8.633 -0.395 1 81.12 54 ILE B CA 1
ATOM 4910 C C . ILE B 1 54 ? -25.969 7.488 0.588 1 81.12 54 ILE B C 1
ATOM 4912 O O . ILE B 1 54 ? -25.266 6.477 0.553 1 81.12 54 ILE B O 1
ATOM 4916 N N . ASP B 1 55 ? -27.016 7.594 1.311 1 77.62 55 ASP B N 1
ATOM 4917 C CA . ASP B 1 55 ? -27.234 6.676 2.424 1 77.62 55 ASP B CA 1
ATOM 4918 C C . ASP B 1 55 ? -27.984 5.422 1.963 1 77.62 55 ASP B C 1
ATOM 4920 O O . ASP B 1 55 ? -27.781 4.34 2.512 1 77.62 55 ASP B O 1
ATOM 4924 N N . ASP B 1 56 ? -28.891 5.551 1.015 1 73.31 56 ASP B N 1
ATOM 4925 C CA . ASP B 1 56 ? -29.797 4.461 0.649 1 73.31 56 ASP B CA 1
ATOM 4926 C C . ASP B 1 56 ? -29.312 3.746 -0.611 1 73.31 56 ASP B C 1
ATOM 4928 O O . ASP B 1 56 ? -30.078 3.041 -1.266 1 73.31 56 ASP B O 1
ATOM 4932 N N . GLY B 1 57 ? -27.969 3.789 -0.945 1 71.25 57 GLY B N 1
ATOM 4933 C CA . GLY B 1 57 ? -27.438 3.156 -2.143 1 71.25 57 GLY B CA 1
ATOM 4934 C C . GLY B 1 57 ? -27.375 4.094 -3.332 1 71.25 57 GLY B C 1
ATOM 4935 O O . GLY B 1 57 ? -28.375 4.699 -3.713 1 71.25 57 GLY B O 1
ATOM 4936 N N . SER B 1 58 ? -26.328 4.289 -3.875 1 75.56 58 SER B N 1
ATOM 4937 C CA . SER B 1 58 ? -26.062 5.27 -4.922 1 75.56 58 SER B CA 1
ATOM 4938 C C . SER B 1 58 ? -26.641 4.82 -6.258 1 75.56 58 SER B C 1
ATOM 4940 O O . SER B 1 58 ? -26.469 3.67 -6.664 1 75.56 58 SER B O 1
ATOM 4942 N N . PRO B 1 59 ? -27.453 5.719 -6.793 1 82.69 59 PRO B N 1
ATOM 4943 C CA . PRO B 1 59 ? -28.078 5.398 -8.078 1 82.69 59 PRO B CA 1
ATOM 4944 C C . PRO B 1 59 ? -27.109 5.535 -9.258 1 82.69 59 PRO B C 1
ATOM 4946 O O . PRO B 1 59 ? -27.5 5.344 -10.406 1 82.69 59 PRO B O 1
ATOM 4949 N N . PHE B 1 60 ? -25.906 5.863 -8.93 1 88.44 60 PHE B N 1
ATOM 4950 C CA . PHE B 1 60 ? -24.969 6.215 -9.992 1 88.44 60 PHE B CA 1
ATOM 4951 C C . PHE B 1 60 ? -24.359 4.965 -10.609 1 88.44 60 PHE B C 1
ATOM 4953 O O . PHE B 1 60 ? -24.031 4.008 -9.898 1 88.44 60 PHE B O 1
ATOM 4960 N N . SER B 1 61 ? -24.25 5.008 -11.891 1 86.69 61 SER B N 1
ATOM 4961 C CA . SER B 1 61 ? -23.609 3.895 -12.594 1 86.69 61 SER B CA 1
ATOM 4962 C C . SER B 1 61 ? -22.094 4.078 -12.664 1 86.69 61 SER B C 1
ATOM 4964 O O . SER B 1 61 ? -21.344 3.098 -12.695 1 86.69 61 SER B O 1
ATOM 4966 N N . THR B 1 62 ? -21.672 5.34 -12.641 1 90.75 62 THR B N 1
ATOM 4967 C CA . THR B 1 62 ? -20.266 5.629 -12.836 1 90.75 62 THR B CA 1
ATOM 4968 C C . THR B 1 62 ? -19.531 5.723 -11.5 1 90.75 62 THR B C 1
ATOM 4970 O O . THR B 1 62 ? -18.312 5.547 -11.43 1 90.75 62 THR B O 1
ATOM 4973 N N . ILE B 1 63 ? -20.25 6.008 -10.438 1 91.62 63 ILE B N 1
ATOM 4974 C CA . ILE B 1 63 ? -19.625 6.148 -9.125 1 91.62 63 ILE B CA 1
ATOM 4975 C C . ILE B 1 63 ? -19.547 4.781 -8.445 1 91.62 63 ILE B C 1
ATOM 4977 O O . ILE B 1 63 ? -20.562 4.184 -8.117 1 91.62 63 ILE B O 1
ATOM 4981 N N . VAL B 1 64 ? -18.359 4.367 -8.195 1 89.5 64 VAL B N 1
ATOM 4982 C CA . VAL B 1 64 ? -18.172 3.012 -7.688 1 89.5 64 VAL B CA 1
ATOM 4983 C C . VAL B 1 64 ? -17.953 3.053 -6.18 1 89.5 64 VAL B C 1
ATOM 4985 O O . VAL B 1 64 ? -18.094 2.037 -5.496 1 89.5 64 VAL B O 1
ATOM 4988 N N . TYR B 1 65 ? -17.594 4.219 -5.68 1 90.31 65 TYR B N 1
ATOM 4989 C CA . TYR B 1 65 ? -17.359 4.359 -4.246 1 90.31 65 TYR B CA 1
ATOM 4990 C C . TYR B 1 65 ? -17.578 5.801 -3.797 1 90.31 65 TYR B C 1
ATOM 4992 O O . TYR B 1 65 ? -17.141 6.738 -4.469 1 90.31 65 TYR B O 1
ATOM 5000 N N . ILE B 1 66 ? -18.281 5.977 -2.82 1 89.94 66 ILE B N 1
ATOM 5001 C CA . ILE B 1 66 ? -18.453 7.27 -2.164 1 89.94 66 ILE B CA 1
ATOM 5002 C C . ILE B 1 66 ? -17.828 7.23 -0.773 1 89.94 66 ILE B C 1
ATOM 5004 O O . ILE B 1 66 ? -18.266 6.469 0.093 1 89.94 66 ILE B O 1
ATOM 5008 N N . LYS B 1 67 ? -16.828 8.047 -0.529 1 89.81 67 LYS B N 1
ATOM 5009 C CA . LYS B 1 67 ? -16.172 8.094 0.77 1 89.81 67 LYS B CA 1
ATOM 5010 C C . LYS B 1 67 ? -17.047 8.789 1.81 1 89.81 67 LYS B C 1
ATOM 5012 O O . LYS B 1 67 ? -17.484 9.922 1.604 1 89.81 67 LYS B O 1
ATOM 5017 N N . PRO B 1 68 ? -17.328 8.008 2.875 1 84.75 68 PRO B N 1
ATOM 5018 C CA . PRO B 1 68 ? -17.969 8.734 3.969 1 84.75 68 PRO B CA 1
ATOM 5019 C C . PRO B 1 68 ? -17.188 9.969 4.398 1 84.75 68 PRO B C 1
ATOM 5021 O O . PRO B 1 68 ? -15.953 9.945 4.426 1 84.75 68 PRO B O 1
ATOM 5024 N N . THR B 1 69 ? -17.891 10.969 4.719 1 84.88 69 THR B N 1
ATOM 5025 C CA . THR B 1 69 ? -17.297 12.273 4.992 1 84.88 69 THR B CA 1
ATOM 5026 C C . THR B 1 69 ? -16.25 12.156 6.09 1 84.88 69 THR B C 1
ATOM 5028 O O . THR B 1 69 ? -16.469 11.516 7.117 1 84.88 69 THR B O 1
ATOM 5031 N N . ALA B 1 70 ? -15.164 12.703 5.805 1 87.31 70 ALA B N 1
ATOM 5032 C CA . ALA B 1 70 ? -14.07 12.852 6.766 1 87.31 70 ALA B CA 1
ATOM 5033 C C . ALA B 1 70 ? -13.578 14.289 6.824 1 87.31 70 ALA B C 1
ATOM 5035 O O . ALA B 1 70 ? -13.227 14.875 5.793 1 87.31 70 ALA B O 1
ATOM 5036 N N . LEU B 1 71 ? -13.609 14.781 8.031 1 89.19 71 LEU B N 1
ATOM 5037 C CA . LEU B 1 71 ? -13.266 16.188 8.25 1 89.19 71 LEU B CA 1
ATOM 5038 C C . LEU B 1 71 ? -11.938 16.312 8.992 1 89.19 71 LEU B C 1
ATOM 5040 O O . LEU B 1 71 ? -11.703 15.586 9.969 1 89.19 71 LEU B O 1
ATOM 5044 N N . TYR B 1 72 ? -11.117 17.109 8.453 1 94.19 72 TYR B N 1
ATOM 5045 C CA . TYR B 1 72 ? -9.773 17.297 8.992 1 94.19 72 TYR B CA 1
ATOM 5046 C C . TYR B 1 72 ? -9.648 18.641 9.703 1 94.19 72 TYR B C 1
ATOM 5048 O O . TYR B 1 72 ? -10.258 19.625 9.289 1 94.19 72 TYR B O 1
ATOM 5056 N N . THR B 1 73 ? -8.883 18.688 10.773 1 93.56 73 THR B N 1
ATOM 5057 C CA . THR B 1 73 ? -8.57 19.906 11.508 1 93.56 73 THR B CA 1
ATOM 5058 C C . THR B 1 73 ? -7.059 20.109 11.602 1 93.56 73 THR B C 1
ATOM 5060 O O . THR B 1 73 ? -6.285 19.188 11.32 1 93.56 73 THR B O 1
ATOM 5063 N N . LEU B 1 74 ? -6.715 21.344 11.938 1 92.81 74 LEU B N 1
ATOM 5064 C CA . LEU B 1 74 ? -5.305 21.672 12.141 1 92.81 74 LEU B CA 1
ATOM 5065 C C . LEU B 1 74 ? -4.758 20.984 13.383 1 92.81 74 LEU B C 1
ATOM 5067 O O . LEU B 1 74 ? -5.449 20.875 14.398 1 92.81 74 LEU B O 1
ATOM 5071 N N . GLN B 1 75 ? -3.52 20.531 13.328 1 90.62 75 GLN B N 1
ATOM 5072 C CA . GLN B 1 75 ? -2.928 19.766 14.422 1 90.62 75 GLN B CA 1
ATOM 5073 C C . GLN B 1 75 ? -2.086 20.656 15.32 1 90.62 75 GLN B C 1
ATOM 5075 O O . GLN B 1 75 ? -0.95 20.328 15.656 1 90.62 75 GLN B O 1
ATOM 5080 N N . GLN B 1 76 ? -2.664 21.75 15.68 1 82.31 76 GLN B N 1
ATOM 5081 C CA . GLN B 1 76 ? -2.078 22.719 16.609 1 82.31 76 GLN B CA 1
ATOM 5082 C C . GLN B 1 76 ? -2.805 22.688 17.953 1 82.31 76 GLN B C 1
ATOM 5084 O O . GLN B 1 76 ? -3.975 22.312 18.031 1 82.31 76 GLN B O 1
ATOM 5089 N N . ILE B 1 77 ? -2.082 23.047 19.047 1 77.44 77 ILE B N 1
ATOM 5090 C CA . ILE B 1 77 ? -2.729 23.203 20.359 1 77.44 77 ILE B CA 1
ATOM 5091 C C . ILE B 1 77 ? -2.436 24.594 20.906 1 77.44 77 ILE B C 1
ATOM 5093 O O . ILE B 1 77 ? -1.431 25.219 20.562 1 77.44 77 ILE B O 1
ATOM 5097 N N . SER B 1 78 ? -3.418 25.234 21.656 1 63.59 78 SER B N 1
ATOM 5098 C CA . SER B 1 78 ? -3.24 26.531 22.297 1 63.59 78 SER B CA 1
ATOM 5099 C C . SER B 1 78 ? -2.152 26.484 23.359 1 63.59 78 SER B C 1
ATOM 5101 O O . SER B 1 78 ? -1.894 25.438 23.953 1 63.59 78 SER B O 1
ATOM 5103 N N . PRO B 1 79 ? -1.258 27.625 23.469 1 47.03 79 PRO B N 1
ATOM 5104 C CA . PRO B 1 79 ? -0.131 27.688 24.406 1 47.03 79 PRO B CA 1
ATOM 5105 C C . PRO B 1 79 ? -0.519 27.312 25.828 1 47.03 79 PRO B C 1
ATOM 5107 O O . PRO B 1 79 ? 0.33 26.859 26.609 1 47.03 79 PRO B O 1
ATOM 5110 N N . ALA B 1 80 ? -1.548 27.266 26.391 1 41.38 80 ALA B N 1
ATOM 5111 C CA . ALA B 1 80 ? -1.517 27.078 27.844 1 41.38 80 ALA B CA 1
ATOM 5112 C C . ALA B 1 80 ? -0.615 25.906 28.219 1 41.38 80 ALA B C 1
ATOM 5114 O O . ALA B 1 80 ? -0.196 25.781 29.375 1 41.38 80 ALA B O 1
ATOM 5115 N N . GLN B 1 81 ? -0.878 24.922 27.516 1 33.53 81 GLN B N 1
ATOM 5116 C CA . GLN B 1 81 ? -0.42 23.641 28.062 1 33.53 81 GLN B CA 1
ATOM 5117 C C . GLN B 1 81 ? 1.068 23.438 27.797 1 33.53 81 GLN B C 1
ATOM 5119 O O . GLN B 1 81 ? 1.638 22.422 28.188 1 33.53 81 GLN B O 1
ATOM 5124 N N . ALA B 1 82 ? 1.656 24.156 26.812 1 36.19 82 ALA B N 1
ATOM 5125 C CA . ALA B 1 82 ? 3.027 23.781 26.484 1 36.19 82 ALA B CA 1
ATOM 5126 C C . ALA B 1 82 ? 4.031 24.562 27.312 1 36.19 82 ALA B C 1
ATOM 5128 O O . ALA B 1 82 ? 3.846 25.75 27.562 1 36.19 82 ALA B O 1
ATOM 5129 N N . SER B 1 83 ? 4.754 23.906 28.156 1 31.48 83 SER B N 1
ATOM 5130 C CA . SER B 1 83 ? 5.852 24.453 28.953 1 31.48 83 SER B CA 1
ATOM 5131 C C . SER B 1 83 ? 6.906 25.094 28.047 1 31.48 83 SER B C 1
ATOM 5133 O O . SER B 1 83 ? 7.016 24.75 26.875 1 31.48 83 SER B O 1
ATOM 5135 N N . GLN B 1 84 ? 7.738 26.094 28.391 1 32.41 84 GLN B N 1
ATOM 5136 C CA . GLN B 1 84 ? 8.68 27.109 27.922 1 32.41 84 GLN B CA 1
ATOM 5137 C C . GLN B 1 84 ? 9.891 26.469 27.25 1 32.41 84 GLN B C 1
ATOM 5139 O O . GLN B 1 84 ? 11 26.516 27.781 1 32.41 84 GLN B O 1
ATOM 5144 N N . ALA B 1 85 ? 9.977 25.266 26.531 1 35 85 ALA B N 1
ATOM 5145 C CA . ALA B 1 85 ? 11.344 24.922 26.156 1 35 85 ALA B CA 1
ATOM 5146 C C . ALA B 1 85 ? 11.797 25.703 24.922 1 35 85 ALA B C 1
ATOM 5148 O O . ALA B 1 85 ? 10.992 25.984 24.031 1 35 85 ALA B O 1
ATOM 5149 N N . ASN B 1 86 ? 12.977 26.391 24.922 1 35.72 86 ASN B N 1
ATOM 5150 C CA . ASN B 1 86 ? 13.719 27.078 23.875 1 35.72 86 ASN B CA 1
ATOM 5151 C C . ASN B 1 86 ? 13.922 26.172 22.656 1 35.72 86 ASN B C 1
ATOM 5153 O O . ASN B 1 86 ? 14.32 25.016 22.781 1 35.72 86 ASN B O 1
ATOM 5157 N N . PHE B 1 87 ? 13.328 26.375 21.641 1 41.25 87 PHE B N 1
ATOM 5158 C CA . PHE B 1 87 ? 13.406 25.797 20.312 1 41.25 87 PHE B CA 1
ATOM 5159 C C . PHE B 1 87 ? 14.859 25.672 19.859 1 41.25 87 PHE B C 1
ATOM 5161 O O . PHE B 1 87 ? 15.633 26.625 19.984 1 41.25 87 PHE B O 1
ATOM 5168 N N . LEU B 1 88 ? 15.469 24.641 19.844 1 38.5 88 LEU B N 1
ATOM 5169 C CA . LEU B 1 88 ? 16.828 24.391 19.375 1 38.5 88 LEU B CA 1
ATOM 5170 C C . LEU B 1 88 ? 17.094 25.109 18.062 1 38.5 88 LEU B C 1
ATOM 5172 O O . LEU B 1 88 ? 16.547 24.734 17.016 1 38.5 88 LEU B O 1
ATOM 5176 N N . GLN B 1 89 ? 17.281 26.422 18.031 1 40.47 89 GLN B N 1
ATOM 5177 C CA . GLN B 1 89 ? 17.891 27.094 16.875 1 40.47 89 GLN B CA 1
ATOM 5178 C C . GLN B 1 89 ? 19.109 26.328 16.375 1 40.47 89 GLN B C 1
ATOM 5180 O O . GLN B 1 89 ? 20.031 26.031 17.141 1 40.47 89 GLN B O 1
ATOM 5185 N N . LEU B 1 90 ? 18.938 25.484 15.406 1 42.69 90 LEU B N 1
ATOM 5186 C CA . LEU B 1 90 ? 19.984 24.75 14.711 1 42.69 90 LEU B CA 1
ATOM 5187 C C . LEU B 1 90 ? 21.141 25.672 14.312 1 42.69 90 LEU B C 1
ATOM 5189 O O . LEU B 1 90 ? 21.547 25.688 13.148 1 42.69 90 LEU B O 1
ATOM 5193 N N . GLU B 1 91 ? 21.391 26.844 14.805 1 43.44 91 GLU B N 1
ATOM 5194 C CA . GLU B 1 91 ? 22.438 27.75 14.344 1 43.44 91 GLU B CA 1
ATOM 5195 C C . GLU B 1 91 ? 23.688 26.969 13.953 1 43.44 91 GLU B C 1
ATOM 5197 O O . GLU B 1 91 ? 24.359 27.312 12.969 1 43.44 91 GLU B O 1
ATOM 5202 N N . ASN B 1 92 ? 24.156 26.094 14.797 1 46.44 92 ASN B N 1
ATOM 5203 C CA . ASN B 1 92 ? 25.531 25.656 14.531 1 46.44 92 ASN B CA 1
ATOM 5204 C C . ASN B 1 92 ? 25.562 24.25 13.938 1 46.44 92 ASN B C 1
ATOM 5206 O O . ASN B 1 92 ? 26.375 23.422 14.344 1 46.44 92 ASN B O 1
ATOM 5210 N N . LEU B 1 93 ? 24.516 23.922 13.141 1 54 93 LEU B N 1
ATOM 5211 C CA . LEU B 1 93 ? 24.797 22.641 12.516 1 54 93 LEU B CA 1
ATOM 5212 C C . LEU B 1 93 ? 25.906 22.766 11.484 1 54 93 LEU B C 1
ATOM 5214 O O . LEU B 1 93 ? 25.875 23.641 10.625 1 54 93 LEU B O 1
ATOM 5218 N N . PRO B 1 94 ? 26.938 22.25 11.719 1 57.94 94 PRO B N 1
ATOM 5219 C CA . PRO B 1 94 ? 28.047 22.281 10.766 1 57.94 94 PRO B CA 1
ATOM 5220 C C . PRO B 1 94 ? 27.688 21.641 9.422 1 57.94 94 PRO B C 1
ATOM 5222 O O . PRO B 1 94 ? 28.547 21.031 8.773 1 57.94 94 PRO B O 1
ATOM 5225 N N . LEU B 1 95 ? 26.297 21.688 9.102 1 71.5 95 LEU B N 1
ATOM 5226 C CA . LEU B 1 95 ? 25.906 21.109 7.809 1 71.5 95 LEU B CA 1
ATOM 5227 C C . LEU B 1 95 ? 25.547 22.203 6.816 1 71.5 95 LEU B C 1
ATOM 5229 O O . LEU B 1 95 ? 24.922 23.203 7.188 1 71.5 95 LEU B O 1
ATOM 5233 N N . ASN B 1 96 ? 26.203 22.578 5.855 1 84.62 96 ASN B N 1
ATOM 5234 C CA . ASN B 1 96 ? 25.844 23.531 4.805 1 84.62 96 ASN B CA 1
ATOM 5235 C C . ASN B 1 96 ? 24.609 23.062 4.031 1 84.62 96 ASN B C 1
ATOM 5237 O O . ASN B 1 96 ? 24.625 23.031 2.799 1 84.62 96 ASN B O 1
ATOM 5241 N N . LEU B 1 97 ? 23.531 22.578 4.793 1 92.56 97 LEU B N 1
ATOM 5242 C CA . LEU B 1 97 ? 22.266 22.156 4.203 1 92.56 97 LEU B CA 1
ATOM 5243 C C . LEU B 1 97 ? 21.141 23.094 4.594 1 92.56 97 LEU B C 1
ATOM 5245 O O . LEU B 1 97 ? 20.516 22.938 5.648 1 92.56 97 LEU B O 1
ATOM 5249 N N . THR B 1 98 ? 20.766 24.062 3.756 1 94.56 98 THR B N 1
ATOM 5250 C CA . THR B 1 98 ? 19.844 25.156 4.055 1 94.56 98 THR B CA 1
ATOM 5251 C C . THR B 1 98 ? 18.516 24.969 3.322 1 94.56 98 THR B C 1
ATOM 5253 O O . THR B 1 98 ? 17.672 25.859 3.326 1 94.56 98 THR B O 1
ATOM 5256 N N . GLY B 1 99 ? 18.328 23.875 2.652 1 96.5 99 GLY B N 1
ATOM 5257 C CA . GLY B 1 99 ? 17.141 23.609 1.869 1 96.5 99 GLY B CA 1
ATOM 5258 C C . GLY B 1 99 ? 17.219 24.156 0.454 1 96.5 99 GLY B C 1
ATOM 5259 O O . GLY B 1 99 ? 16.219 24.156 -0.273 1 96.5 99 GLY B O 1
ATOM 5260 N N . LYS B 1 100 ? 18.438 24.609 0.103 1 96.69 100 LYS B N 1
ATOM 5261 C CA . LYS B 1 100 ? 18.625 25.141 -1.246 1 96.69 100 LYS B CA 1
ATOM 5262 C C . LYS B 1 100 ? 18.297 24.078 -2.297 1 96.69 100 LYS B C 1
ATOM 5264 O O . LYS B 1 100 ? 18.766 22.938 -2.209 1 96.69 100 LYS B O 1
ATOM 5269 N N . GLY B 1 101 ? 17.484 24.453 -3.232 1 97.69 101 GLY B N 1
ATOM 5270 C CA . GLY B 1 101 ? 17.109 23.562 -4.316 1 97.69 101 GLY B CA 1
ATOM 5271 C C . GLY B 1 101 ? 15.93 22.672 -3.986 1 97.69 101 GLY B C 1
ATOM 5272 O O . GLY B 1 101 ? 15.539 21.828 -4.793 1 97.69 101 GLY B O 1
ATOM 5273 N N . VAL B 1 102 ? 15.359 22.828 -2.852 1 98.44 102 VAL B N 1
ATOM 5274 C CA . VAL B 1 102 ? 14.234 22 -2.428 1 98.44 102 VAL B CA 1
ATOM 5275 C C . VAL B 1 102 ? 12.984 22.875 -2.279 1 98.44 102 VAL B C 1
ATOM 5277 O O . VAL B 1 102 ? 13.062 24.016 -1.822 1 98.44 102 VAL B O 1
ATOM 5280 N N . THR B 1 103 ? 11.859 22.359 -2.713 1 98.81 103 THR B N 1
ATOM 5281 C CA . THR B 1 103 ? 10.578 23.031 -2.547 1 98.81 103 THR B CA 1
ATOM 5282 C C . THR B 1 103 ? 9.766 22.375 -1.433 1 98.81 103 THR B C 1
ATOM 5284 O O . THR B 1 103 ? 9.664 21.156 -1.364 1 98.81 103 THR B O 1
ATOM 5287 N N . VAL B 1 104 ? 9.25 23.172 -0.529 1 98.81 104 VAL B N 1
ATOM 5288 C CA . VAL B 1 104 ? 8.359 22.703 0.525 1 98.81 104 VAL B CA 1
ATOM 5289 C C . VAL B 1 104 ? 6.945 23.219 0.282 1 98.81 104 VAL B C 1
ATOM 5291 O O . VAL B 1 104 ? 6.719 24.438 0.274 1 98.81 104 VAL B O 1
ATOM 5294 N N . ALA B 1 105 ? 6.039 22.312 0.036 1 98.94 105 ALA B N 1
ATOM 5295 C CA . ALA B 1 105 ? 4.629 22.672 -0.107 1 98.94 105 ALA B CA 1
ATOM 5296 C C . ALA B 1 105 ? 3.906 22.594 1.234 1 98.94 105 ALA B C 1
ATOM 5298 O O . ALA B 1 105 ? 3.934 21.562 1.909 1 98.94 105 ALA B O 1
ATOM 5299 N N . VAL B 1 106 ? 3.285 23.703 1.623 1 98.88 106 VAL B N 1
ATOM 5300 C CA . VAL B 1 106 ? 2.547 23.781 2.881 1 98.88 106 VAL B CA 1
ATOM 5301 C C . VAL B 1 106 ? 1.047 23.75 2.602 1 98.88 106 VAL B C 1
ATOM 5303 O O . VAL B 1 106 ? 0.484 24.719 2.094 1 98.88 106 VAL B O 1
ATOM 5306 N N . VAL B 1 107 ? 0.394 22.625 2.887 1 98.81 107 VAL B N 1
ATOM 5307 C CA . VAL B 1 107 ? -1.053 22.484 2.768 1 98.81 107 VAL B CA 1
ATOM 5308 C C . VAL B 1 107 ? -1.724 22.891 4.074 1 98.81 107 VAL B C 1
ATOM 5310 O O . VAL B 1 107 ? -1.747 22.125 5.039 1 98.81 107 VAL B O 1
ATOM 5313 N N . ASP B 1 108 ? -2.277 24.047 4.07 1 98.56 108 ASP B N 1
ATOM 5314 C CA . ASP B 1 108 ? -2.643 24.641 5.348 1 98.56 108 ASP B CA 1
ATOM 5315 C C . ASP B 1 108 ? -3.586 25.828 5.145 1 98.56 108 ASP B C 1
ATOM 5317 O O . ASP B 1 108 ? -4.492 25.766 4.309 1 98.56 108 ASP B O 1
ATOM 5321 N N . THR B 1 109 ? -3.453 26.891 6.008 1 98.38 109 THR B N 1
ATOM 5322 C CA . THR B 1 109 ? -4.398 28 6.035 1 98.38 109 THR B CA 1
ATOM 5323 C C . THR B 1 109 ? -3.908 29.141 5.16 1 98.38 109 THR B C 1
ATOM 5325 O O . THR B 1 109 ? -4.555 30.188 5.082 1 98.38 109 THR B O 1
ATOM 5328 N N . GLY B 1 110 ? -2.783 28.984 4.488 1 98.44 110 GLY B N 1
ATOM 5329 C CA . GLY B 1 110 ? -2.211 30.047 3.674 1 98.44 110 GLY B CA 1
ATOM 5330 C C . GLY B 1 110 ? -0.833 30.469 4.141 1 98.44 110 GLY B C 1
ATOM 5331 O O . GLY B 1 110 ? -0.186 29.766 4.918 1 98.44 110 GLY B O 1
ATOM 5332 N N . ILE B 1 111 ? -0.37 31.578 3.559 1 98.75 111 ILE B N 1
ATOM 5333 C CA . ILE B 1 111 ? 0.944 32.094 3.9 1 98.75 111 ILE B CA 1
ATOM 5334 C C . ILE B 1 111 ? 0.945 33.625 3.727 1 98.75 111 ILE B C 1
ATOM 5336 O O . ILE B 1 111 ? 0.352 34.156 2.781 1 98.75 111 ILE B O 1
ATOM 5340 N N . ASP B 1 112 ? 1.495 34.312 4.719 1 98.62 112 ASP B N 1
ATOM 5341 C CA . ASP B 1 112 ? 1.717 35.75 4.559 1 98.62 112 ASP B CA 1
ATOM 5342 C C . ASP B 1 112 ? 2.879 36 3.605 1 98.62 112 ASP B C 1
ATOM 5344 O O . ASP B 1 112 ? 4.008 36.25 4.047 1 98.62 112 ASP B O 1
ATOM 5348 N N . TYR B 1 113 ? 2.51 36.156 2.314 1 98.56 113 TYR B N 1
ATOM 5349 C CA . TYR B 1 113 ? 3.539 36.25 1.283 1 98.56 113 TYR B CA 1
ATOM 5350 C C . TYR B 1 113 ? 4.25 37.594 1.329 1 98.56 113 TYR B C 1
ATOM 5352 O O . TYR B 1 113 ? 5.289 37.781 0.695 1 98.56 113 TYR B O 1
ATOM 5360 N N . LEU B 1 114 ? 3.801 38.562 2.115 1 98.19 114 LEU B N 1
ATOM 5361 C CA . LEU B 1 114 ? 4.406 39.875 2.217 1 98.19 114 LEU B CA 1
ATOM 5362 C C . LEU B 1 114 ? 5.484 39.906 3.295 1 98.19 114 LEU B C 1
ATOM 5364 O O . LEU B 1 114 ? 6.25 40.844 3.393 1 98.19 114 LEU B O 1
ATOM 5368 N N . SER B 1 115 ? 5.539 38.844 4.109 1 97.75 115 SER B N 1
ATOM 5369 C CA . SER B 1 115 ? 6.562 38.781 5.148 1 97.75 115 SER B CA 1
ATOM 5370 C C . SER B 1 115 ? 7.957 38.656 4.547 1 97.75 115 SER B C 1
ATOM 5372 O O . SER B 1 115 ? 8.195 37.844 3.672 1 97.75 115 SER B O 1
ATOM 5374 N N . GLU B 1 116 ? 8.891 39.375 5.02 1 96.94 116 GLU B N 1
ATOM 5375 C CA . GLU B 1 116 ? 10.273 39.344 4.539 1 96.94 116 GLU B CA 1
ATOM 5376 C C . GLU B 1 116 ? 10.938 38 4.875 1 96.94 116 GLU B C 1
ATOM 5378 O O . GLU B 1 116 ? 11.969 37.656 4.293 1 96.94 116 GLU B O 1
ATOM 5383 N N . GLU B 1 117 ? 10.336 37.281 5.797 1 97.56 117 GLU B N 1
ATOM 5384 C CA . GLU B 1 117 ? 10.883 36 6.223 1 97.56 117 GLU B CA 1
ATOM 5385 C C . GLU B 1 117 ? 10.719 34.938 5.141 1 97.56 117 GLU B C 1
ATOM 5387 O O . GLU B 1 117 ? 11.328 33.844 5.215 1 97.56 117 GLU B O 1
ATOM 5392 N N . PHE B 1 118 ? 9.984 35.25 4.086 1 98.44 118 PHE B N 1
ATOM 5393 C CA . PHE B 1 118 ? 9.797 34.281 2.996 1 98.44 118 PHE B CA 1
ATOM 5394 C C . PHE B 1 118 ? 10.391 34.812 1.701 1 98.44 118 PHE B C 1
ATOM 5396 O O . PHE B 1 118 ? 9.977 34.438 0.609 1 98.44 118 PHE B O 1
ATOM 5403 N N . MET B 1 119 ? 11.312 35.812 1.829 1 98.19 119 MET B N 1
ATOM 5404 C CA . MET B 1 119 ? 12.047 36.406 0.714 1 98.19 119 MET B CA 1
ATOM 5405 C C . MET B 1 119 ? 13.531 36.062 0.808 1 98.19 119 MET B C 1
ATOM 5407 O O . MET B 1 119 ? 14.023 35.688 1.872 1 98.19 119 MET B O 1
ATOM 5411 N N . ASP B 1 120 ? 14.203 36.125 -0.326 1 96.94 120 ASP B N 1
ATOM 5412 C CA . ASP B 1 120 ? 15.648 35.906 -0.3 1 96.94 120 ASP B CA 1
ATOM 5413 C C . ASP B 1 120 ? 16.375 37.219 0.088 1 96.94 120 ASP B C 1
ATOM 5415 O O . ASP B 1 120 ? 15.742 38.188 0.473 1 96.94 120 ASP B O 1
ATOM 5419 N N . GLU B 1 121 ? 17.688 37.156 0.055 1 93.75 121 GLU B N 1
ATOM 5420 C CA . GLU B 1 121 ? 18.516 38.281 0.509 1 93.75 121 GLU B CA 1
ATOM 5421 C C . GLU B 1 121 ? 18.281 39.5 -0.355 1 93.75 121 GLU B C 1
ATOM 5423 O O . GLU B 1 121 ? 18.469 40.625 0.108 1 93.75 121 GLU B O 1
ATOM 5428 N N . LYS B 1 122 ? 17.859 39.344 -1.619 1 96.12 122 LYS B N 1
ATOM 5429 C CA . LYS B 1 122 ? 17.672 40.438 -2.553 1 96.12 122 LYS B CA 1
ATOM 5430 C C . LYS B 1 122 ? 16.234 40.969 -2.48 1 96.12 122 LYS B C 1
ATOM 5432 O O . LYS B 1 122 ? 15.883 41.906 -3.184 1 96.12 122 LYS B O 1
ATOM 5437 N N . GLY B 1 123 ? 15.383 40.281 -1.654 1 95.75 123 GLY B N 1
ATOM 5438 C CA . GLY B 1 123 ? 14.008 40.719 -1.491 1 95.75 123 GLY B CA 1
ATOM 5439 C C . GLY B 1 123 ? 13.047 40.062 -2.447 1 95.75 123 GLY B C 1
ATOM 5440 O O . GLY B 1 123 ? 11.867 40.406 -2.52 1 95.75 123 GLY B O 1
ATOM 5441 N N . ASN B 1 124 ? 13.539 39.094 -3.15 1 98.06 124 ASN B N 1
ATOM 5442 C CA . ASN B 1 124 ? 12.664 38.344 -4.035 1 98.06 124 ASN B CA 1
ATOM 5443 C C . ASN B 1 124 ? 11.914 37.25 -3.281 1 98.06 124 ASN B C 1
ATOM 5445 O O . ASN B 1 124 ? 12.469 36.625 -2.369 1 98.06 124 ASN B O 1
ATOM 5449 N N . SER B 1 125 ? 10.742 37.031 -3.711 1 98.75 125 SER B N 1
ATOM 5450 C CA . SER B 1 125 ? 9.914 36.031 -3.059 1 98.75 125 SER B CA 1
ATOM 5451 C C . SER B 1 125 ? 10.477 34.625 -3.275 1 98.75 125 SER B C 1
ATOM 5453 O O . SER B 1 125 ? 10.867 34.281 -4.387 1 98.75 125 SER B O 1
ATOM 5455 N N . ARG B 1 126 ? 10.5 33.844 -2.23 1 98.69 126 ARG B N 1
ATOM 5456 C CA . ARG B 1 126 ? 10.875 32.438 -2.318 1 98.69 126 ARG B CA 1
ATOM 5457 C C . ARG B 1 126 ? 9.641 31.547 -2.453 1 98.69 126 ARG B C 1
ATOM 5459 O O . ARG B 1 126 ? 9.734 30.312 -2.367 1 98.69 126 ARG B O 1
ATOM 5466 N N . ILE B 1 127 ? 8.477 32.156 -2.641 1 98.75 127 ILE B N 1
ATOM 5467 C CA . ILE B 1 127 ? 7.234 31.422 -2.842 1 98.75 127 ILE B CA 1
ATOM 5468 C C . ILE B 1 127 ? 7.008 31.188 -4.336 1 98.75 127 ILE B C 1
ATOM 5470 O O . ILE B 1 127 ? 6.82 32.156 -5.094 1 98.75 127 ILE B O 1
ATOM 5474 N N . ASP B 1 128 ? 6.992 29.938 -4.715 1 97.88 128 ASP B N 1
ATOM 5475 C CA . ASP B 1 128 ? 6.852 29.578 -6.125 1 97.88 128 ASP B CA 1
ATOM 5476 C C . ASP B 1 128 ? 5.418 29.797 -6.602 1 97.88 128 ASP B C 1
ATOM 5478 O O . ASP B 1 128 ? 5.191 30.25 -7.727 1 97.88 128 ASP B O 1
ATOM 5482 N N . LEU B 1 129 ? 4.523 29.453 -5.754 1 97.19 129 LEU B N 1
ATOM 5483 C CA . LEU B 1 129 ? 3.131 29.719 -6.098 1 97.19 129 LEU B CA 1
ATOM 5484 C C . LEU B 1 129 ? 2.234 29.594 -4.871 1 97.19 129 LEU B C 1
ATOM 5486 O O . LEU B 1 129 ? 2.633 29 -3.863 1 97.19 129 LEU B O 1
ATOM 5490 N N . ILE B 1 130 ? 1.067 30.234 -4.941 1 98.12 130 ILE B N 1
ATOM 5491 C CA . ILE B 1 130 ? -0.017 30.141 -3.973 1 98.12 130 ILE B CA 1
ATOM 5492 C C . ILE B 1 130 ? -1.286 29.656 -4.668 1 98.12 130 ILE B C 1
ATOM 5494 O O . ILE B 1 130 ? -1.75 30.266 -5.629 1 98.12 130 ILE B O 1
ATOM 5498 N N . TRP B 1 131 ? -1.784 28.5 -4.273 1 97.62 131 TRP B N 1
ATOM 5499 C CA . TRP B 1 131 ? -3.139 28.109 -4.648 1 97.62 131 TRP B CA 1
ATOM 5500 C C . TRP B 1 131 ? -4.129 28.438 -3.535 1 97.62 131 TRP B C 1
ATOM 5502 O O . TRP B 1 131 ? -4.156 27.766 -2.502 1 97.62 131 TRP B O 1
ATOM 5512 N N . ASP B 1 132 ? -4.891 29.484 -3.693 1 97.5 132 ASP B N 1
ATOM 5513 C CA . ASP B 1 132 ? -5.938 29.844 -2.744 1 97.5 132 ASP B CA 1
ATOM 5514 C C . ASP B 1 132 ? -7.289 29.297 -3.174 1 97.5 132 ASP B C 1
ATOM 5516 O O . ASP B 1 132 ? -7.914 29.812 -4.105 1 97.5 132 ASP B O 1
ATOM 5520 N N . GLN B 1 133 ? -7.734 28.297 -2.441 1 96.25 133 GLN B N 1
ATOM 5521 C CA . GLN B 1 133 ? -8.969 27.609 -2.799 1 96.25 133 GLN B CA 1
ATOM 5522 C C . GLN B 1 133 ? -10.195 28.453 -2.49 1 96.25 133 GLN B C 1
ATOM 5524 O O . GLN B 1 133 ? -11.297 28.156 -2.951 1 96.25 133 GLN B O 1
ATOM 5529 N N . THR B 1 134 ? -10.047 29.562 -1.764 1 95.62 134 THR B N 1
ATOM 5530 C CA . THR B 1 134 ? -11.172 30.375 -1.308 1 95.62 134 THR B CA 1
ATOM 5531 C C . THR B 1 134 ? -11.477 31.484 -2.307 1 95.62 134 THR B C 1
ATOM 5533 O O . THR B 1 134 ? -12.508 32.156 -2.197 1 95.62 134 THR B O 1
ATOM 5536 N N . ILE B 1 135 ? -10.57 31.656 -3.258 1 95.06 135 ILE B N 1
ATOM 5537 C CA . ILE B 1 135 ? -10.742 32.75 -4.203 1 95.06 135 ILE B CA 1
ATOM 5538 C C . ILE B 1 135 ? -11.18 32.188 -5.559 1 95.06 135 ILE B C 1
ATOM 5540 O O . ILE B 1 135 ? -10.461 31.406 -6.172 1 95.06 135 ILE B O 1
ATOM 5544 N N . ASP B 1 136 ? -12.297 32.594 -6.027 1 89.69 136 ASP B N 1
ATOM 5545 C CA . ASP B 1 136 ? -12.797 32.156 -7.328 1 89.69 136 ASP B CA 1
ATOM 5546 C C . ASP B 1 136 ? -12.047 32.844 -8.461 1 89.69 136 ASP B C 1
ATOM 5548 O O . ASP B 1 136 ? -11.727 34.031 -8.375 1 89.69 136 ASP B O 1
ATOM 5552 N N . SER B 1 137 ? -11.68 31.938 -9.328 1 78.69 137 SER B N 1
ATOM 5553 C CA . SER B 1 137 ? -10.828 32.438 -10.391 1 78.69 137 SER B CA 1
ATOM 5554 C C . SER B 1 137 ? -11.625 33.25 -11.414 1 78.69 137 SER B C 1
ATOM 5556 O O . SER B 1 137 ? -12.711 32.844 -11.82 1 78.69 137 SER B O 1
ATOM 5558 N N . ASP B 1 138 ? -11.086 34.438 -11.594 1 68.56 138 ASP B N 1
ATOM 5559 C CA . ASP B 1 138 ? -11.578 35.219 -12.734 1 68.56 138 ASP B CA 1
ATOM 5560 C C . ASP B 1 138 ? -10.609 35.125 -13.914 1 68.56 138 ASP B C 1
ATOM 5562 O O . ASP B 1 138 ? -10.852 35.75 -14.961 1 68.56 138 ASP B O 1
ATOM 5566 N N . LYS B 1 139 ? -9.562 34.219 -13.602 1 69.75 139 LYS B N 1
ATOM 5567 C CA . LYS B 1 139 ? -8.516 34.094 -14.617 1 69.75 139 LYS B CA 1
ATOM 5568 C C . LYS B 1 139 ? -8.852 33.031 -15.633 1 69.75 139 LYS B C 1
ATOM 5570 O O . LYS B 1 139 ? -9.531 32.062 -15.312 1 69.75 139 LYS B O 1
ATOM 5575 N N . PRO B 1 140 ? -8.422 33.312 -16.844 1 60.34 140 PRO B N 1
ATOM 5576 C CA . PRO B 1 140 ? -8.523 32.219 -17.797 1 60.34 140 PRO B CA 1
ATOM 5577 C C . PRO B 1 140 ? -7.691 31 -17.391 1 60.34 140 PRO B C 1
ATOM 5579 O O . PRO B 1 140 ? -6.688 31.141 -16.688 1 60.34 140 PRO B O 1
ATOM 5582 N N . PRO B 1 141 ? -8.258 29.828 -17.594 1 56.16 141 PRO B N 1
ATOM 5583 C CA . PRO B 1 141 ? -7.531 28.625 -17.203 1 56.16 141 PRO B CA 1
ATOM 5584 C C . PRO B 1 141 ? -6.082 28.625 -17.688 1 56.16 141 PRO B C 1
ATOM 5586 O O . PRO B 1 141 ? -5.816 28.969 -18.844 1 56.16 141 PRO B O 1
ATOM 5589 N N . SER B 1 142 ? -5.168 28.797 -16.781 1 59.81 142 SER B N 1
ATOM 5590 C CA . SER B 1 142 ? -3.77 28.625 -17.172 1 59.81 142 SER B CA 1
ATOM 5591 C C . SER B 1 142 ? -3.445 27.172 -17.469 1 59.81 142 SER B C 1
ATOM 5593 O O . SER B 1 142 ? -4.016 26.266 -16.859 1 59.81 142 SER B O 1
ATOM 5595 N N . ASN B 1 143 ? -2.764 26.922 -18.578 1 56.72 143 ASN B N 1
ATOM 5596 C CA . ASN B 1 143 ? -2.389 25.594 -19.047 1 56.72 143 ASN B CA 1
ATOM 5597 C C . ASN B 1 143 ? -1.443 24.906 -18.062 1 56.72 143 ASN B C 1
ATOM 5599 O O . ASN B 1 143 ? -1.402 23.672 -18 1 56.72 143 ASN B O 1
ATOM 5603 N N . ASP B 1 144 ? -0.708 25.641 -17.281 1 60.28 144 ASP B N 1
ATOM 5604 C CA . ASP B 1 144 ? 0.386 25.031 -16.531 1 60.28 144 ASP B CA 1
ATOM 5605 C C . ASP B 1 144 ? -0.075 24.578 -15.148 1 60.28 144 ASP B C 1
ATOM 5607 O O . ASP B 1 144 ? 0.464 23.625 -14.586 1 60.28 144 ASP B O 1
ATOM 5611 N N . HIS B 1 145 ? -1.048 25.406 -14.688 1 71 145 HIS B N 1
ATOM 5612 C CA . HIS B 1 145 ? -1.494 25.062 -13.344 1 71 145 HIS B CA 1
ATOM 5613 C C . HIS B 1 145 ? -3.016 24.969 -13.281 1 71 145 HIS B C 1
ATOM 5615 O O . HIS B 1 145 ? -3.66 25.781 -12.609 1 71 145 HIS B O 1
ATOM 5621 N N . LYS B 1 146 ? -3.488 23.891 -13.883 1 79.69 146 LYS B N 1
ATOM 5622 C CA . LYS B 1 146 ? -4.938 23.734 -13.961 1 79.69 146 LYS B CA 1
ATOM 5623 C C . LYS B 1 146 ? -5.496 23.172 -12.664 1 79.69 146 LYS B C 1
ATOM 5625 O O . LYS B 1 146 ? -5.008 22.156 -12.156 1 79.69 146 LYS B O 1
ATOM 5630 N N . VAL B 1 147 ? -6.297 24.016 -11.992 1 88 147 VAL B N 1
ATOM 5631 C CA . VAL B 1 147 ? -7.008 23.562 -10.797 1 88 147 VAL B CA 1
ATOM 5632 C C . VAL B 1 147 ? -8.516 23.609 -11.039 1 88 147 VAL B C 1
ATOM 5634 O O . VAL B 1 147 ? -9 24.438 -11.812 1 88 147 VAL B O 1
ATOM 5637 N N . ALA B 1 148 ? -9.234 22.781 -10.461 1 86.19 148 ALA B N 1
ATOM 5638 C CA . ALA B 1 148 ? -10.672 22.672 -10.672 1 86.19 148 ALA B CA 1
ATOM 5639 C C . ALA B 1 148 ? -11.422 23.781 -9.93 1 86.19 148 ALA B C 1
ATOM 5641 O O . ALA B 1 148 ? -12.555 24.109 -10.281 1 86.19 148 ALA B O 1
ATOM 5642 N N . PHE B 1 149 ? -10.891 24.312 -8.906 1 91.62 149 PHE B N 1
ATOM 5643 C CA . PHE B 1 149 ? -11.453 25.406 -8.117 1 91.62 149 PHE B CA 1
ATOM 5644 C C . PHE B 1 149 ? -10.352 26.25 -7.484 1 91.62 149 PHE B C 1
ATOM 5646 O O . PHE B 1 149 ? -9.203 25.812 -7.402 1 91.62 149 PHE B O 1
ATOM 5653 N N . GLY B 1 150 ? -10.695 27.453 -7.062 1 94.25 150 GLY B N 1
ATOM 5654 C CA . GLY B 1 150 ? -9.703 28.344 -6.496 1 94.25 150 GLY B CA 1
ATOM 5655 C C . GLY B 1 150 ? -8.867 29.047 -7.547 1 94.25 150 GLY B C 1
ATOM 5656 O O . GLY B 1 150 ? -9.203 29.031 -8.734 1 94.25 150 GLY B O 1
ATOM 5657 N N . THR B 1 151 ? -7.902 29.75 -7.105 1 94.69 151 THR B N 1
ATOM 5658 C CA . THR B 1 151 ? -7.035 30.516 -7.996 1 94.69 151 THR B CA 1
ATOM 5659 C C . THR B 1 151 ? -5.566 30.297 -7.645 1 94.69 151 THR B C 1
ATOM 5661 O O . THR B 1 151 ? -5.199 30.266 -6.469 1 94.69 151 THR B O 1
ATOM 5664 N N . VAL B 1 152 ? -4.754 30.094 -8.672 1 96 152 VAL B N 1
ATOM 5665 C CA . VAL B 1 152 ? -3.316 29.922 -8.492 1 96 152 VAL B CA 1
ATOM 5666 C C . VAL B 1 152 ? -2.594 31.219 -8.828 1 96 152 VAL B C 1
ATOM 5668 O O . VAL B 1 152 ? -2.828 31.812 -9.883 1 96 152 VAL B O 1
ATOM 5671 N N . TYR B 1 153 ? -1.828 31.703 -7.969 1 96.44 153 TYR B N 1
ATOM 5672 C CA . TYR B 1 153 ? -0.972 32.875 -8.18 1 96.44 153 TYR B CA 1
ATOM 5673 C C . TYR B 1 153 ? 0.483 32.438 -8.352 1 96.44 153 TYR B C 1
ATOM 5675 O O . TYR B 1 153 ? 1.047 31.766 -7.492 1 96.44 153 TYR B O 1
ATOM 5683 N N . THR B 1 154 ? 1.1 32.875 -9.438 1 95.88 154 THR B N 1
ATOM 5684 C CA . THR B 1 154 ? 2.465 32.5 -9.773 1 95.88 154 THR B CA 1
ATOM 5685 C C . THR B 1 154 ? 3.473 33.344 -9.016 1 95.88 154 THR B C 1
ATOM 5687 O O . THR B 1 154 ? 3.105 34.344 -8.398 1 95.88 154 THR B O 1
ATOM 5690 N N . ASN B 1 155 ? 4.719 32.875 -9.047 1 97.69 155 ASN B N 1
ATOM 5691 C CA . ASN B 1 155 ? 5.789 33.656 -8.414 1 97.69 155 ASN B CA 1
ATOM 5692 C C . ASN B 1 155 ? 5.879 35.062 -8.969 1 97.69 155 ASN B C 1
ATOM 5694 O O . ASN B 1 155 ? 6.125 36 -8.227 1 97.69 155 ASN B O 1
ATOM 5698 N N . GLU B 1 156 ? 5.691 35.188 -10.281 1 97.31 156 GLU B N 1
ATOM 5699 C CA . GLU B 1 156 ? 5.734 36.5 -10.922 1 97.31 156 GLU B CA 1
ATOM 5700 C C . GLU B 1 156 ? 4.66 37.406 -10.367 1 97.31 156 GLU B C 1
ATOM 5702 O O . GLU B 1 156 ? 4.922 38.594 -10.102 1 97.31 156 GLU B O 1
ATOM 5707 N N . GLU B 1 157 ? 3.5 36.875 -10.203 1 96.88 157 GLU B N 1
ATOM 5708 C CA . GLU B 1 157 ? 2.402 37.656 -9.648 1 96.88 157 GLU B CA 1
ATOM 5709 C C . GLU B 1 157 ? 2.674 38.031 -8.195 1 96.88 157 GLU B C 1
ATOM 5711 O O . GLU B 1 157 ? 2.393 39.156 -7.773 1 96.88 157 GLU B O 1
ATOM 5716 N N . ILE B 1 158 ? 3.193 37.125 -7.457 1 98.5 158 ILE B N 1
ATOM 5717 C CA . ILE B 1 158 ? 3.508 37.375 -6.051 1 98.5 158 ILE B CA 1
ATOM 5718 C C . ILE B 1 158 ? 4.566 38.469 -5.93 1 98.5 158 ILE B C 1
ATOM 5720 O O . ILE B 1 158 ? 4.43 39.375 -5.117 1 98.5 158 ILE B O 1
ATOM 5724 N N . GLN B 1 159 ? 5.605 38.344 -6.754 1 98.44 159 GLN B N 1
ATOM 5725 C CA . GLN B 1 159 ? 6.66 39.344 -6.746 1 98.44 159 GLN B CA 1
ATOM 5726 C C . GLN B 1 159 ? 6.109 40.719 -7.137 1 98.44 159 GLN B C 1
ATOM 5728 O O . GLN B 1 159 ? 6.504 41.75 -6.562 1 98.44 159 GLN B O 1
ATOM 5733 N N . ALA B 1 160 ? 5.242 40.719 -8.133 1 98.44 160 ALA B N 1
ATOM 5734 C CA . ALA B 1 160 ? 4.613 41.969 -8.539 1 98.44 160 ALA B CA 1
ATOM 5735 C C . ALA B 1 160 ? 3.836 42.594 -7.383 1 98.44 160 ALA B C 1
ATOM 5737 O O . ALA B 1 160 ? 3.863 43.812 -7.195 1 98.44 160 ALA B O 1
ATOM 5738 N N . ALA B 1 161 ? 3.102 41.781 -6.672 1 98.56 161 ALA B N 1
ATOM 5739 C CA . ALA B 1 161 ? 2.354 42.281 -5.516 1 98.56 161 ALA B CA 1
ATOM 5740 C C . ALA B 1 161 ? 3.289 42.875 -4.465 1 98.56 161 ALA B C 1
ATOM 5742 O O . ALA B 1 161 ? 2.996 43.906 -3.879 1 98.56 161 ALA B O 1
ATOM 5743 N N . ILE B 1 162 ? 4.375 42.219 -4.172 1 98.31 162 ILE B N 1
ATOM 5744 C CA . ILE B 1 162 ? 5.367 42.688 -3.205 1 98.31 162 ILE B CA 1
ATOM 5745 C C . ILE B 1 162 ? 5.938 44.031 -3.652 1 98.31 162 ILE B C 1
ATOM 5747 O O . ILE B 1 162 ? 6.09 44.938 -2.842 1 98.31 162 ILE B O 1
ATOM 5751 N N . ASN B 1 163 ? 6.25 44.125 -4.934 1 98.19 163 ASN B N 1
ATOM 5752 C CA . ASN B 1 163 ? 6.777 45.375 -5.484 1 98.19 163 ASN B CA 1
ATOM 5753 C C . ASN B 1 163 ? 5.773 46.531 -5.34 1 98.19 163 ASN B C 1
ATOM 5755 O O . ASN B 1 163 ? 6.16 47.656 -5.066 1 98.19 163 ASN B O 1
ATOM 5759 N N . GLU B 1 164 ? 4.527 46.219 -5.582 1 98.06 164 GLU B N 1
ATOM 5760 C CA . GLU B 1 164 ? 3.5 47.25 -5.41 1 98.06 164 GLU B CA 1
ATOM 5761 C C . GLU B 1 164 ? 3.432 47.719 -3.959 1 98.06 164 GLU B C 1
ATOM 5763 O O . GLU B 1 164 ? 3.248 48.906 -3.697 1 98.06 164 GLU B O 1
ATOM 5768 N N . LYS B 1 165 ? 3.498 46.781 -3.086 1 97.56 165 LYS B N 1
ATOM 5769 C CA . LYS B 1 165 ? 3.525 47.156 -1.677 1 97.56 165 LYS B CA 1
ATOM 5770 C C . LYS B 1 165 ? 4.688 48.094 -1.385 1 97.56 165 LYS B C 1
ATOM 5772 O O . LYS B 1 165 ? 4.539 49.062 -0.639 1 97.56 165 LYS B O 1
ATOM 5777 N N . ARG B 1 166 ? 5.863 47.812 -1.875 1 97.25 166 ARG B N 1
ATOM 5778 C CA . ARG B 1 166 ? 7.062 48.625 -1.666 1 97.25 166 ARG B CA 1
ATOM 5779 C C . ARG B 1 166 ? 6.879 50.031 -2.213 1 97.25 166 ARG B C 1
ATOM 5781 O O . ARG B 1 166 ? 7.473 51 -1.703 1 97.25 166 ARG B O 1
ATOM 5788 N N . LYS B 1 167 ? 6.016 50.25 -3.18 1 97.5 167 LYS B N 1
ATOM 5789 C CA . LYS B 1 167 ? 5.715 51.562 -3.762 1 97.5 167 LYS B CA 1
ATOM 5790 C C . LYS B 1 167 ? 4.621 52.25 -2.975 1 97.5 167 LYS B C 1
ATOM 5792 O O . LYS B 1 167 ? 4.277 53.406 -3.279 1 97.5 167 LYS B O 1
ATOM 5797 N N . GLY B 1 168 ? 4.082 51.594 -2.041 1 96.69 168 GLY B N 1
ATOM 5798 C CA . GLY B 1 168 ? 3.043 52.188 -1.212 1 96.69 168 GLY B CA 1
ATOM 5799 C C . GLY B 1 168 ? 1.641 51.875 -1.69 1 96.69 168 GLY B C 1
ATOM 5800 O O . GLY B 1 168 ? 0.661 52.375 -1.155 1 96.69 168 GLY B O 1
ATOM 5801 N N . ASN B 1 169 ? 1.537 50.938 -2.66 1 97.69 169 ASN B N 1
ATOM 5802 C CA . ASN B 1 169 ? 0.237 50.531 -3.189 1 97.69 169 ASN B CA 1
ATOM 5803 C C . ASN B 1 169 ? -0.285 49.281 -2.506 1 97.69 169 ASN B C 1
ATOM 5805 O O . ASN B 1 169 ? 0.419 48.656 -1.702 1 97.69 169 ASN B O 1
ATOM 5809 N N . ASP B 1 170 ? -1.519 48.938 -2.83 1 97.81 170 ASP B N 1
ATOM 5810 C CA . ASP B 1 170 ? -2.152 47.781 -2.219 1 97.81 170 ASP B CA 1
ATOM 5811 C C . ASP B 1 170 ? -1.762 46.5 -2.945 1 97.81 170 ASP B C 1
ATOM 5813 O O . ASP B 1 170 ? -2.221 46.25 -4.062 1 97.81 170 ASP B O 1
ATOM 5817 N N . PRO B 1 171 ? -0.972 45.656 -2.299 1 97.88 171 PRO B N 1
ATOM 5818 C CA . PRO B 1 171 ? -0.543 44.406 -2.953 1 97.88 171 PRO B CA 1
ATOM 5819 C C . PRO B 1 171 ? -1.702 43.438 -3.217 1 97.88 171 PRO B C 1
ATOM 5821 O O . PRO B 1 171 ? -1.609 42.594 -4.098 1 97.88 171 PRO B O 1
ATOM 5824 N N . TYR B 1 172 ? -2.787 43.562 -2.527 1 97.56 172 TYR B N 1
ATOM 5825 C CA . TYR B 1 172 ? -3.893 42.625 -2.578 1 97.56 172 TYR B CA 1
ATOM 5826 C C . TYR B 1 172 ? -4.754 42.844 -3.816 1 97.56 172 TYR B C 1
ATOM 5828 O O . TYR B 1 172 ? -5.648 42.062 -4.113 1 97.56 172 TYR B O 1
ATOM 5836 N N . THR B 1 173 ? -4.457 43.875 -4.598 1 96.31 173 THR B N 1
ATOM 5837 C CA . THR B 1 173 ? -5.109 44.062 -5.891 1 96.31 173 THR B CA 1
ATOM 5838 C C . THR B 1 173 ? -4.578 43.031 -6.91 1 96.31 173 THR B C 1
ATOM 5840 O O . THR B 1 173 ? -5.273 42.688 -7.867 1 96.31 173 THR B O 1
ATOM 5843 N N . ILE B 1 174 ? -3.355 42.562 -6.684 1 96.56 174 ILE B N 1
ATOM 5844 C CA . ILE B 1 174 ? -2.723 41.594 -7.574 1 96.56 174 ILE B CA 1
ATOM 5845 C C . ILE B 1 174 ? -2.898 40.188 -7.02 1 96.56 174 ILE B C 1
ATOM 5847 O O . ILE B 1 174 ? -3.383 39.312 -7.719 1 96.56 174 ILE B O 1
ATOM 5851 N N . VAL B 1 175 ? -2.527 40.062 -5.77 1 97.62 175 VAL B N 1
ATOM 5852 C CA . VAL B 1 175 ? -2.68 38.781 -5.074 1 97.62 175 VAL B CA 1
ATOM 5853 C C . VAL B 1 175 ? -3.49 38.969 -3.797 1 97.62 175 VAL B C 1
ATOM 5855 O O . VAL B 1 175 ? -2.932 39.281 -2.74 1 97.62 175 VAL B O 1
ATOM 5858 N N . PRO B 1 176 ? -4.754 38.719 -3.85 1 97.31 176 PRO B N 1
ATOM 5859 C CA . PRO B 1 176 ? -5.629 39 -2.709 1 97.31 176 PRO B CA 1
ATOM 5860 C C . PRO B 1 176 ? -5.551 37.906 -1.629 1 97.31 176 PRO B C 1
ATOM 5862 O O . PRO B 1 176 ? -6.25 38 -0.617 1 97.31 176 PRO B O 1
ATOM 5865 N N . SER B 1 177 ? -4.738 36.938 -1.748 1 97.62 177 SER B N 1
ATOM 5866 C CA . SER B 1 177 ? -4.648 35.812 -0.8 1 97.62 177 SER B CA 1
ATOM 5867 C C . SER B 1 177 ? -4.074 36.281 0.535 1 97.62 177 SER B C 1
ATOM 5869 O O . SER B 1 177 ? -3.041 36.969 0.573 1 97.62 177 SER B O 1
ATOM 5871 N N . LYS B 1 178 ? -4.773 36 1.636 1 97.75 178 LYS B N 1
ATOM 5872 C CA . LYS B 1 178 ? -4.348 36.312 2.998 1 97.75 178 LYS B CA 1
ATOM 5873 C C . LYS B 1 178 ? -4.488 35.062 3.9 1 97.75 178 LYS B C 1
ATOM 5875 O O . LYS B 1 178 ? -5.453 34.312 3.783 1 97.75 178 LYS B O 1
ATOM 5880 N N . ASP B 1 179 ? -3.529 34.844 4.723 1 98 179 ASP B N 1
ATOM 5881 C CA . ASP B 1 179 ? -3.633 33.812 5.742 1 98 179 ASP B CA 1
ATOM 5882 C C . ASP B 1 179 ? -4.344 34.344 6.988 1 98 179 ASP B C 1
ATOM 5884 O O . ASP B 1 179 ? -3.695 34.656 7.984 1 98 179 ASP B O 1
ATOM 5888 N N . GLU B 1 180 ? -5.629 34.188 7.047 1 95.12 180 GLU B N 1
ATOM 5889 C CA . GLU B 1 180 ? -6.438 34.781 8.102 1 95.12 180 GLU B CA 1
ATOM 5890 C C . GLU B 1 180 ? -6.262 34.031 9.422 1 95.12 180 GLU B C 1
ATOM 5892 O O . GLU B 1 180 ? -6.262 34.656 10.492 1 95.12 180 GLU B O 1
ATOM 5897 N N . TYR B 1 181 ? -6.082 32.75 9.352 1 94.25 181 TYR B N 1
ATOM 5898 C CA . TYR B 1 181 ? -5.922 31.938 10.562 1 94.25 181 TYR B CA 1
ATOM 5899 C C . TYR B 1 181 ? -4.484 32 11.07 1 94.25 181 TYR B C 1
ATOM 5901 O O . TYR B 1 181 ? -4.242 31.906 12.273 1 94.25 181 TYR B O 1
ATOM 5909 N N . GLY B 1 182 ? -3.551 32.094 10.125 1 97.44 182 GLY B N 1
ATOM 5910 C CA . GLY B 1 182 ? -2.156 32.312 10.477 1 97.44 182 GLY B CA 1
ATOM 5911 C C . GLY B 1 182 ? -1.383 31.016 10.672 1 97.44 182 GLY B C 1
ATOM 5912 O O . GLY B 1 182 ? -0.15 31.016 10.695 1 97.44 182 GLY B O 1
ATOM 5913 N N . HIS B 1 183 ? -2.07 29.859 10.797 1 97.12 183 HIS B N 1
ATOM 5914 C CA . HIS B 1 183 ? -1.388 28.594 11.078 1 97.12 183 HIS B CA 1
ATOM 5915 C C . HIS B 1 183 ? -0.38 28.266 9.977 1 97.12 183 HIS B C 1
ATOM 5917 O O . HIS B 1 183 ? 0.743 27.844 10.273 1 97.12 183 HIS B O 1
ATOM 5923 N N . GLY B 1 184 ? -0.762 28.406 8.68 1 98.5 184 GLY B N 1
ATOM 5924 C CA . GLY B 1 184 ? 0.145 28.141 7.574 1 98.5 184 GLY B CA 1
ATOM 5925 C C . GLY B 1 184 ? 1.398 28.984 7.609 1 98.5 184 GLY B C 1
ATOM 5926 O O . GLY B 1 184 ? 2.5 28.5 7.363 1 98.5 184 GLY B O 1
ATOM 5927 N N . THR B 1 185 ? 1.237 30.281 7.906 1 98.5 185 THR B N 1
ATOM 5928 C CA . THR B 1 185 ? 2.363 31.188 8.023 1 98.5 185 THR B CA 1
ATOM 5929 C C . THR B 1 185 ? 3.303 30.75 9.148 1 98.5 185 THR B C 1
ATOM 5931 O O . THR B 1 185 ? 4.523 30.734 8.969 1 98.5 185 THR B O 1
ATOM 5934 N N . LYS B 1 186 ? 2.736 30.406 10.258 1 97.44 186 LYS B N 1
ATOM 5935 C CA . LYS B 1 186 ? 3.518 30.016 11.43 1 97.44 186 LYS B CA 1
ATOM 5936 C C . LYS B 1 186 ? 4.328 28.75 11.141 1 97.44 186 LYS B C 1
ATOM 5938 O O . LYS B 1 186 ? 5.516 28.688 11.469 1 97.44 186 LYS B O 1
ATOM 5943 N N . MET B 1 187 ? 3.699 27.75 10.531 1 97.81 187 MET B N 1
ATOM 5944 C CA . MET B 1 187 ? 4.395 26.5 10.227 1 97.81 187 MET B CA 1
ATOM 5945 C C . MET B 1 187 ? 5.469 26.719 9.172 1 97.81 187 MET B C 1
ATOM 5947 O O . MET B 1 187 ? 6.57 26.188 9.281 1 97.81 187 MET B O 1
ATOM 5951 N N . ALA B 1 188 ? 5.109 27.469 8.109 1 98.44 188 ALA B N 1
ATOM 5952 C CA . ALA B 1 188 ? 6.117 27.797 7.102 1 98.44 188 ALA B CA 1
ATOM 5953 C C . ALA B 1 188 ? 7.328 28.484 7.738 1 98.44 188 ALA B C 1
ATOM 5955 O O . ALA B 1 188 ? 8.461 28.281 7.309 1 98.44 188 ALA B O 1
ATOM 5956 N N . GLY B 1 189 ? 7.062 29.344 8.695 1 97.44 189 GLY B N 1
ATOM 5957 C CA . GLY B 1 189 ? 8.133 30.016 9.414 1 97.44 189 GLY B CA 1
ATOM 5958 C C . GLY B 1 189 ? 9.078 29.047 10.109 1 97.44 189 GLY B C 1
ATOM 5959 O O . GLY B 1 189 ? 10.297 29.188 10.008 1 97.44 189 GLY B O 1
ATOM 5960 N N . LEU B 1 190 ? 8.523 28.078 10.805 1 95.31 190 LEU B N 1
ATOM 5961 C CA . LEU B 1 190 ? 9.336 27.062 11.477 1 95.31 190 LEU B CA 1
ATOM 5962 C C . LEU B 1 190 ? 10.195 26.312 10.477 1 95.31 190 LEU B C 1
ATOM 5964 O O . LEU B 1 190 ? 11.344 25.969 10.766 1 95.31 190 LEU B O 1
ATOM 5968 N N . ILE B 1 191 ? 9.656 26.078 9.289 1 97.19 191 ILE B N 1
ATOM 5969 C CA . ILE B 1 191 ? 10.328 25.266 8.281 1 97.19 191 ILE B CA 1
ATOM 5970 C C . ILE B 1 191 ? 11.445 26.078 7.629 1 97.19 191 ILE B C 1
ATOM 5972 O O . ILE B 1 191 ? 12.586 25.625 7.539 1 97.19 191 ILE B O 1
ATOM 5976 N N . GLY B 1 192 ? 11.07 27.359 7.227 1 97.12 192 GLY B N 1
ATOM 5977 C CA . GLY B 1 192 ? 12.047 27.969 6.34 1 97.12 192 GLY B CA 1
ATOM 5978 C C . GLY B 1 192 ? 12.109 29.469 6.449 1 97.12 192 GLY B C 1
ATOM 5979 O O . GLY B 1 192 ? 12.461 30.156 5.484 1 97.12 192 GLY B O 1
ATOM 5980 N N . ALA B 1 193 ? 11.734 30.109 7.551 1 96.75 193 ALA B N 1
ATOM 5981 C CA . ALA B 1 193 ? 11.938 31.547 7.691 1 96.75 193 ALA B CA 1
ATOM 5982 C C . ALA B 1 193 ? 13.391 31.922 7.434 1 96.75 193 ALA B C 1
ATOM 5984 O O . ALA B 1 193 ? 14.312 31.219 7.855 1 96.75 193 ALA B O 1
ATOM 5985 N N . THR B 1 194 ? 13.609 33 6.75 1 95.62 194 THR B N 1
ATOM 5986 C CA . THR B 1 194 ? 14.93 33.438 6.297 1 95.62 194 THR B CA 1
ATOM 5987 C C . THR B 1 194 ? 15.82 33.812 7.484 1 95.62 194 THR B C 1
ATOM 5989 O O . THR B 1 194 ? 17.031 33.594 7.441 1 95.62 194 THR B O 1
ATOM 5992 N N . GLY B 1 195 ? 15.289 34.312 8.469 1 93.06 195 GLY B N 1
ATOM 5993 C CA . GLY B 1 195 ? 16.062 34.75 9.625 1 93.06 195 GLY B CA 1
ATOM 5994 C C . GLY B 1 195 ? 16.422 36.219 9.609 1 93.06 195 GLY B C 1
ATOM 5995 O O . GLY B 1 195 ? 17.484 36.594 10.094 1 93.06 195 GLY B O 1
ATOM 5996 N N . LYS B 1 196 ? 15.625 37 8.906 1 92.56 196 LYS B N 1
ATOM 5997 C CA . LYS B 1 196 ? 15.797 38.438 9.109 1 92.56 196 LYS B CA 1
ATOM 5998 C C . LYS B 1 196 ? 15.805 38.781 10.594 1 92.56 196 LYS B C 1
ATOM 6000 O O . LYS B 1 196 ? 16.625 39.594 11.039 1 92.56 196 LYS B O 1
ATOM 6005 N N . ASN B 1 197 ? 14.781 38.281 11.195 1 90.88 197 ASN B N 1
ATOM 6006 C CA . ASN B 1 197 ? 14.867 38.125 12.648 1 90.88 197 ASN B CA 1
ATOM 6007 C C . ASN B 1 197 ? 15.586 36.844 13.031 1 90.88 197 ASN B C 1
ATOM 6009 O O . ASN B 1 197 ? 15.039 35.75 12.859 1 90.88 197 ASN B O 1
ATOM 6013 N N . PRO B 1 198 ? 16.766 36.906 13.508 1 89.25 198 PRO B N 1
ATOM 6014 C CA . PRO B 1 198 ? 17.562 35.719 13.773 1 89.25 198 PRO B CA 1
ATOM 6015 C C . PRO B 1 198 ? 16.875 34.75 14.75 1 89.25 198 PRO B C 1
ATOM 6017 O O . PRO B 1 198 ? 17.141 33.562 14.727 1 89.25 198 PRO B O 1
ATOM 6020 N N . LEU B 1 199 ? 15.953 35.219 15.539 1 87.81 199 LEU B N 1
ATOM 6021 C CA . LEU B 1 199 ? 15.312 34.406 16.578 1 87.81 199 LEU B CA 1
ATOM 6022 C C . LEU B 1 199 ? 14.289 33.469 15.969 1 87.81 199 LEU B C 1
ATOM 6024 O O . LEU B 1 199 ? 13.875 32.5 16.625 1 87.81 199 LEU B O 1
ATOM 6028 N N . ILE B 1 200 ? 13.914 33.688 14.727 1 91.69 200 ILE B N 1
ATOM 6029 C CA . ILE B 1 200 ? 12.852 32.875 14.164 1 91.69 200 ILE B CA 1
ATOM 6030 C C . ILE B 1 200 ? 13.328 32.219 12.875 1 91.69 200 ILE B C 1
ATOM 6032 O O . ILE B 1 200 ? 12.523 31.859 12.008 1 91.69 200 ILE B O 1
ATOM 6036 N N . LYS B 1 201 ? 14.641 32.125 12.719 1 92.94 201 LYS B N 1
ATOM 6037 C CA . LYS B 1 201 ? 15.172 31.469 11.531 1 92.94 201 LYS B CA 1
ATOM 6038 C C . LYS B 1 201 ? 14.68 30.016 11.445 1 92.94 201 LYS B C 1
ATOM 6040 O O . LYS B 1 201 ? 14.711 29.281 12.438 1 92.94 201 LYS B O 1
ATOM 6045 N N . GLY B 1 202 ? 14.203 29.672 10.312 1 94.25 202 GLY B N 1
ATOM 6046 C CA . GLY B 1 202 ? 13.688 28.328 10.109 1 94.25 202 GLY B CA 1
ATOM 6047 C C . GLY B 1 202 ? 14.781 27.281 9.961 1 94.25 202 GLY B C 1
ATOM 6048 O O . GLY B 1 202 ? 15.969 27.625 9.922 1 94.25 202 GLY B O 1
ATOM 6049 N N . ILE B 1 203 ? 14.398 26.031 9.852 1 93.06 203 ILE B N 1
ATOM 6050 C CA . ILE B 1 203 ? 15.289 24.891 9.766 1 93.06 203 ILE B CA 1
ATOM 6051 C C . ILE B 1 203 ? 16.062 24.938 8.445 1 93.06 203 ILE B C 1
ATOM 6053 O O . ILE B 1 203 ? 17.25 24.641 8.398 1 93.06 203 ILE B O 1
ATOM 6057 N N . VAL B 1 204 ? 15.312 25.281 7.363 1 95.56 204 VAL B N 1
ATOM 6058 C CA . VAL B 1 204 ? 15.906 25.359 6.035 1 95.56 204 VAL B CA 1
ATOM 6059 C C . VAL B 1 204 ? 15.594 26.719 5.406 1 95.56 204 VAL B C 1
ATOM 6061 O O . VAL B 1 204 ? 14.742 26.812 4.516 1 95.56 204 VAL B O 1
ATOM 6064 N N . PRO B 1 205 ? 16.375 27.719 5.672 1 95.44 205 PRO B N 1
ATOM 6065 C CA . PRO B 1 205 ? 16.031 29.109 5.387 1 95.44 205 PRO B CA 1
ATOM 6066 C C . PRO B 1 205 ? 16.125 29.453 3.902 1 95.44 205 PRO B C 1
ATOM 6068 O O . PRO B 1 205 ? 15.711 30.531 3.486 1 95.44 205 PRO B O 1
ATOM 6071 N N . GLU B 1 206 ? 16.641 28.531 3.041 1 96.88 206 GLU B N 1
ATOM 6072 C CA . GLU B 1 206 ? 16.781 28.859 1.624 1 96.88 206 GLU B CA 1
ATOM 6073 C C . GLU B 1 206 ? 15.867 27.984 0.768 1 96.88 206 GLU B C 1
ATOM 6075 O O . GLU B 1 206 ? 15.953 28 -0.462 1 96.88 206 GLU B O 1
ATOM 6080 N N . CYS B 1 207 ? 15.047 27.203 1.411 1 98.06 207 CYS B N 1
ATOM 6081 C CA . CYS B 1 207 ? 14.102 26.422 0.62 1 98.06 207 CYS B CA 1
ATOM 6082 C C . CYS B 1 207 ? 13.109 27.328 -0.097 1 98.06 207 CYS B C 1
ATOM 6084 O O . CYS B 1 207 ? 13.023 28.516 0.201 1 98.06 207 CYS B O 1
ATOM 6086 N N . ARG B 1 208 ? 12.438 26.812 -1.068 1 98.62 208 ARG B N 1
ATOM 6087 C CA . ARG B 1 208 ? 11.32 27.516 -1.706 1 98.62 208 ARG B CA 1
ATOM 6088 C C . ARG B 1 208 ? 9.984 26.953 -1.228 1 98.62 208 ARG B C 1
ATOM 6090 O O . ARG B 1 208 ? 9.93 25.859 -0.671 1 98.62 208 ARG B O 1
ATOM 6097 N N . PHE B 1 209 ? 8.867 27.766 -1.48 1 98.81 209 PHE B N 1
ATOM 6098 C CA . PHE B 1 209 ? 7.594 27.359 -0.901 1 98.81 209 PHE B CA 1
ATOM 6099 C C . PHE B 1 209 ? 6.516 27.266 -1.974 1 98.81 209 PHE B C 1
ATOM 6101 O O . PHE B 1 209 ? 6.543 28.016 -2.955 1 98.81 209 PHE B O 1
ATOM 6108 N N . ILE B 1 210 ? 5.66 26.328 -1.829 1 98.75 210 ILE B N 1
ATOM 6109 C CA . ILE B 1 210 ? 4.312 26.328 -2.385 1 98.75 210 ILE B CA 1
ATOM 6110 C C . ILE B 1 210 ? 3.287 26.391 -1.254 1 98.75 210 ILE B C 1
ATOM 6112 O O . ILE B 1 210 ? 3.4 25.672 -0.261 1 98.75 210 ILE B O 1
ATOM 6116 N N . SER B 1 211 ? 2.35 27.328 -1.342 1 98.81 211 SER B N 1
ATOM 6117 C CA . SER B 1 211 ? 1.308 27.422 -0.324 1 98.81 211 SER B CA 1
ATOM 6118 C C . SER B 1 211 ? -0.058 27.062 -0.894 1 98.81 211 SER B C 1
ATOM 6120 O O . SER B 1 211 ? -0.515 27.656 -1.866 1 98.81 211 SER B O 1
ATOM 6122 N N . ILE B 1 212 ? -0.667 26.094 -0.331 1 98.69 212 ILE B N 1
ATOM 6123 C CA . ILE B 1 212 ? -2.045 25.734 -0.648 1 98.69 212 ILE B CA 1
ATOM 6124 C C . ILE B 1 212 ? -2.967 26.172 0.487 1 98.69 212 ILE B C 1
ATOM 6126 O O . ILE B 1 212 ? -2.982 25.562 1.556 1 98.69 212 ILE B O 1
ATOM 6130 N N . LYS B 1 213 ? -3.691 27.203 0.257 1 98.62 213 LYS B N 1
ATOM 6131 C CA . LYS B 1 213 ? -4.691 27.656 1.217 1 98.62 213 LYS B CA 1
ATOM 6132 C C . LYS B 1 213 ? -6.016 26.922 1.021 1 98.62 213 LYS B C 1
ATOM 6134 O O . LYS B 1 213 ? -6.711 27.141 0.025 1 98.62 213 LYS B O 1
ATOM 6139 N N . LEU B 1 214 ? -6.383 26.188 1.972 1 98 214 LEU B N 1
ATOM 6140 C CA . LEU B 1 214 ? -7.52 25.281 1.872 1 98 214 LEU B CA 1
ATOM 6141 C C . LEU B 1 214 ? -8.828 26.031 2.082 1 98 214 LEU B C 1
ATOM 6143 O O . LEU B 1 214 ? -8.883 27.016 2.828 1 98 214 LEU B O 1
ATOM 6147 N N . ILE B 1 215 ? -9.82 25.531 1.459 1 96.81 215 ILE B N 1
ATOM 6148 C CA . ILE B 1 215 ? -11.172 26.047 1.658 1 96.81 215 ILE B CA 1
ATOM 6149 C C . ILE B 1 215 ? -11.883 25.219 2.732 1 96.81 215 ILE B C 1
ATOM 6151 O O . ILE B 1 215 ? -11.758 24 2.762 1 96.81 215 ILE B O 1
ATOM 6155 N N . GLU B 1 216 ? -12.547 25.875 3.656 1 95.94 216 GLU B N 1
ATOM 6156 C CA . GLU B 1 216 ? -13.273 25.203 4.734 1 95.94 216 GLU B CA 1
ATOM 6157 C C . GLU B 1 216 ? -14.57 24.594 4.227 1 95.94 216 GLU B C 1
ATOM 6159 O O . GLU B 1 216 ? -15.156 25.078 3.258 1 95.94 216 GLU B O 1
ATOM 6164 N N . ASP B 1 217 ? -14.93 23.531 4.879 1 95.44 217 ASP B N 1
ATOM 6165 C CA . ASP B 1 217 ? -16.281 23 4.688 1 95.44 217 ASP B CA 1
ATOM 6166 C C . ASP B 1 217 ? -17.281 23.719 5.582 1 95.44 217 ASP B C 1
ATOM 6168 O O . ASP B 1 217 ? -17.516 23.312 6.723 1 95.44 217 ASP B O 1
ATOM 6172 N N . ILE B 1 218 ? -17.969 24.656 5.059 1 93.19 218 ILE B N 1
ATOM 6173 C CA . ILE B 1 218 ? -18.828 25.531 5.855 1 93.19 218 ILE B CA 1
ATOM 6174 C C . ILE B 1 218 ? -20.094 24.781 6.25 1 93.19 218 ILE B C 1
ATOM 6176 O O . ILE B 1 218 ? -20.641 25 7.34 1 93.19 218 ILE B O 1
ATOM 6180 N N . SER B 1 219 ? -20.547 23.922 5.387 1 91.75 219 SER B N 1
ATOM 6181 C CA . SER B 1 219 ? -21.766 23.172 5.668 1 91.75 219 SER B CA 1
ATOM 6182 C C . SER B 1 219 ? -21.609 22.297 6.91 1 91.75 219 SER B C 1
ATOM 6184 O O . SER B 1 219 ? -22.422 22.359 7.832 1 91.75 219 SER B O 1
ATOM 6186 N N . TYR B 1 220 ? -20.594 21.609 6.973 1 90.12 220 TYR B N 1
ATOM 6187 C CA . TYR B 1 220 ? -20.375 20.719 8.117 1 90.12 220 TYR B CA 1
ATOM 6188 C C . TYR B 1 220 ? -19.969 21.531 9.344 1 90.12 220 TYR B C 1
ATOM 6190 O O . TYR B 1 220 ? -20.297 21.156 10.477 1 90.12 220 TYR B O 1
ATOM 6198 N N . LYS B 1 221 ? -19.188 22.594 9.141 1 92.25 221 LYS B N 1
ATOM 6199 C CA . LYS B 1 221 ? -18.812 23.438 10.273 1 92.25 221 LYS B CA 1
ATOM 6200 C C . LYS B 1 221 ? -20.047 23.953 11.008 1 92.25 221 LYS B C 1
ATOM 6202 O O . LYS B 1 221 ? -20.109 23.922 12.234 1 92.25 221 LYS B O 1
ATOM 6207 N N . GLU B 1 222 ? -21.031 24.344 10.242 1 90.44 222 GLU B N 1
ATOM 6208 C CA . GLU B 1 222 ? -22.281 24.844 10.828 1 90.44 222 GLU B CA 1
ATOM 6209 C C . GLU B 1 222 ? -23.094 23.719 11.445 1 90.44 222 GLU B C 1
ATOM 6211 O O . GLU B 1 222 ? -23.641 23.875 12.539 1 90.44 222 GLU B O 1
ATOM 6216 N N . LYS B 1 223 ? -23.188 22.688 10.773 1 86.81 223 LYS B N 1
ATOM 6217 C CA . LYS B 1 223 ? -24 21.562 11.219 1 86.81 223 LYS B CA 1
ATOM 6218 C C . LYS B 1 223 ? -23.5 21.031 12.562 1 86.81 223 LYS B C 1
ATOM 6220 O O . LYS B 1 223 ? -24.297 20.656 13.422 1 86.81 223 LYS B O 1
ATOM 6225 N N . PHE B 1 224 ? -22.219 21.031 12.758 1 87.81 224 PHE B N 1
ATOM 6226 C CA . PHE B 1 224 ? -21.656 20.422 13.953 1 87.81 224 PHE B CA 1
ATOM 6227 C C . PHE B 1 224 ? -21.25 21.484 14.961 1 87.81 224 PHE B C 1
ATOM 6229 O O . PHE B 1 224 ? -20.906 21.172 16.109 1 87.81 224 PHE B O 1
ATOM 6236 N N . GLY B 1 225 ? -21.344 22.719 14.586 1 88.69 225 GLY B N 1
ATOM 6237 C CA . GLY B 1 225 ? -20.953 23.797 15.484 1 88.69 225 GLY B CA 1
ATOM 6238 C C . GLY B 1 225 ? -19.484 23.766 15.844 1 88.69 225 GLY B C 1
ATOM 6239 O O . GLY B 1 225 ? -19.125 23.906 17.016 1 88.69 225 GLY B O 1
ATOM 6240 N N . ALA B 1 226 ? -18.625 23.516 14.844 1 90.94 226 ALA B N 1
ATOM 6241 C CA . ALA B 1 226 ? -17.188 23.391 15.078 1 90.94 226 ALA B CA 1
ATOM 6242 C C . ALA B 1 226 ? -16.594 24.75 15.469 1 90.94 226 ALA B C 1
ATOM 6244 O O . ALA B 1 226 ? -16.984 25.781 14.93 1 90.94 226 ALA B O 1
ATOM 6245 N N . SER B 1 227 ? -15.633 24.703 16.359 1 91 227 SER B N 1
ATOM 6246 C CA . SER B 1 227 ? -15 25.906 16.859 1 91 227 SER B CA 1
ATOM 6247 C C . SER B 1 227 ? -13.695 26.203 16.125 1 91 227 SER B C 1
ATOM 6249 O O . SER B 1 227 ? -13.047 27.219 16.375 1 91 227 SER B O 1
ATOM 6251 N N . VAL B 1 228 ? -13.266 25.312 15.305 1 92.5 228 VAL B N 1
ATOM 6252 C CA . VAL B 1 228 ? -12.039 25.438 14.531 1 92.5 228 VAL B CA 1
ATOM 6253 C C . VAL B 1 228 ? -12.344 25.25 13.047 1 92.5 228 VAL B C 1
ATOM 6255 O O . VAL B 1 228 ? -13.414 24.766 12.68 1 92.5 228 VAL B O 1
ATOM 6258 N N . PRO B 1 229 ? -11.422 25.688 12.188 1 94.12 229 PRO B N 1
ATOM 6259 C CA . PRO B 1 229 ? -11.633 25.391 10.773 1 94.12 229 PRO B CA 1
ATOM 6260 C C . PRO B 1 229 ? -11.617 23.906 10.469 1 94.12 229 PRO B C 1
ATOM 6262 O O . PRO B 1 229 ? -10.82 23.156 11.047 1 94.12 229 PRO B O 1
ATOM 6265 N N . ILE B 1 230 ? -12.523 23.484 9.633 1 95.5 230 ILE B N 1
ATOM 6266 C CA . ILE B 1 230 ? -12.602 22.094 9.25 1 95.5 230 ILE B CA 1
ATOM 6267 C C . ILE B 1 230 ? -12.461 21.953 7.734 1 95.5 230 ILE B C 1
ATOM 6269 O O . ILE B 1 230 ? -12.984 22.797 6.984 1 95.5 230 ILE B O 1
ATOM 6273 N N . PHE B 1 231 ? -11.711 21 7.285 1 96.81 231 PHE B N 1
ATOM 6274 C CA . PHE B 1 231 ? -11.422 20.812 5.867 1 96.81 231 PHE B CA 1
ATOM 6275 C C . PHE B 1 231 ? -11.891 19.438 5.402 1 96.81 231 PHE B C 1
ATOM 6277 O O . PHE B 1 231 ? -11.625 18.422 6.059 1 96.81 231 PHE B O 1
ATOM 6284 N N . ASN B 1 232 ? -12.586 19.422 4.273 1 96.31 232 ASN B N 1
ATOM 6285 C CA . ASN B 1 232 ? -13.125 18.203 3.689 1 96.31 232 ASN B CA 1
ATOM 6286 C C . ASN B 1 232 ? -12.039 17.391 3 1 96.31 232 ASN B C 1
ATOM 6288 O O . ASN B 1 232 ? -11.172 17.938 2.326 1 96.31 232 ASN B O 1
ATOM 6292 N N . ILE B 1 233 ? -12.055 16.062 3.174 1 95.5 233 ILE B N 1
ATOM 6293 C CA . ILE B 1 233 ? -11.07 15.164 2.574 1 95.5 233 ILE B CA 1
ATOM 6294 C C . ILE B 1 233 ? -11.008 15.398 1.066 1 95.5 233 ILE B C 1
ATOM 6296 O O . ILE B 1 233 ? -9.953 15.25 0.451 1 95.5 233 ILE B O 1
ATOM 6300 N N . ALA B 1 234 ? -12.062 15.805 0.444 1 94.56 234 ALA B N 1
ATOM 6301 C CA . ALA B 1 234 ? -12.133 16 -1.001 1 94.56 234 ALA B CA 1
ATOM 6302 C C . ALA B 1 234 ? -11.18 17.094 -1.455 1 94.56 234 ALA B C 1
ATOM 6304 O O . ALA B 1 234 ? -10.508 16.969 -2.482 1 94.56 234 ALA B O 1
ATOM 6305 N N . VAL B 1 235 ? -11.117 18.141 -0.718 1 95.56 235 VAL B N 1
ATOM 6306 C CA . VAL B 1 235 ? -10.25 19.234 -1.117 1 95.56 235 VAL B CA 1
ATOM 6307 C C . VAL B 1 235 ? -8.797 18.875 -0.841 1 95.56 235 VAL B C 1
ATOM 6309 O O . VAL B 1 235 ? -7.887 19.359 -1.524 1 95.56 235 VAL B O 1
ATOM 6312 N N . LEU B 1 236 ? -8.586 18.047 0.179 1 96.88 236 LEU B N 1
ATOM 6313 C CA . LEU B 1 236 ? -7.242 17.578 0.47 1 96.88 236 LEU B CA 1
ATOM 6314 C C . LEU B 1 236 ? -6.723 16.688 -0.661 1 96.88 236 LEU B C 1
ATOM 6316 O O . LEU B 1 236 ? -5.555 16.797 -1.044 1 96.88 236 LEU B O 1
ATOM 6320 N N . PHE B 1 237 ? -7.629 15.812 -1.205 1 95.38 237 PHE B N 1
ATOM 6321 C CA . PHE B 1 237 ? -7.281 15 -2.367 1 95.38 237 PHE B CA 1
ATOM 6322 C C . PHE B 1 237 ? -6.855 15.883 -3.533 1 95.38 237 PHE B C 1
ATOM 6324 O O . PHE B 1 237 ? -5.855 15.602 -4.199 1 95.38 237 PHE B O 1
ATOM 6331 N N . SER B 1 238 ? -7.613 16.891 -3.748 1 95.69 238 SER B N 1
ATOM 6332 C CA . SER B 1 238 ? -7.32 17.812 -4.836 1 95.69 238 SER B CA 1
ATOM 6333 C C . SER B 1 238 ? -5.961 18.484 -4.645 1 95.69 238 SER B C 1
ATOM 6335 O O . SER B 1 238 ? -5.223 18.688 -5.609 1 95.69 238 SER B O 1
ATOM 6337 N N . SER B 1 239 ? -5.672 18.797 -3.438 1 97.75 239 SER B N 1
ATOM 6338 C CA . SER B 1 239 ? -4.398 19.438 -3.115 1 97.75 239 SER B CA 1
ATOM 6339 C C . SER B 1 239 ? -3.225 18.5 -3.4 1 97.75 239 SER B C 1
ATOM 6341 O O . SER B 1 239 ? -2.234 18.922 -4.008 1 97.75 239 SER B O 1
ATOM 6343 N N . LEU B 1 240 ? -3.344 17.266 -2.975 1 97.5 240 LEU B N 1
ATOM 6344 C CA . LEU B 1 240 ? -2.27 16.312 -3.189 1 97.5 240 LEU B CA 1
ATOM 6345 C C . LEU B 1 240 ? -2.115 15.992 -4.676 1 97.5 240 LEU B C 1
ATOM 6347 O O . LEU B 1 240 ? -0.998 15.797 -5.16 1 97.5 240 LEU B O 1
ATOM 6351 N N . GLN B 1 241 ? -3.285 15.922 -5.379 1 96 241 GLN B N 1
ATOM 6352 C CA . GLN B 1 241 ? -3.232 15.703 -6.82 1 96 241 GLN B CA 1
ATOM 6353 C C . GLN B 1 241 ? -2.459 16.828 -7.512 1 96 241 GLN B C 1
ATOM 6355 O O . GLN B 1 241 ? -1.626 16.562 -8.383 1 96 241 GLN B O 1
ATOM 6360 N N . PHE B 1 242 ? -2.768 18.016 -7.137 1 96.56 242 PHE B N 1
ATOM 6361 C CA . PHE B 1 242 ? -2.1 19.188 -7.707 1 96.56 242 PHE B CA 1
ATOM 6362 C C . PHE B 1 242 ? -0.597 19.125 -7.465 1 96.56 242 PHE B C 1
ATOM 6364 O O . PHE B 1 242 ? 0.196 19.344 -8.383 1 96.56 242 PHE B O 1
ATOM 6371 N N . LEU B 1 243 ? -0.193 18.828 -6.281 1 97.62 243 LEU B N 1
ATOM 6372 C CA . LEU B 1 243 ? 1.217 18.797 -5.91 1 97.62 243 LEU B CA 1
ATOM 6373 C C . LEU B 1 243 ? 1.93 17.641 -6.59 1 97.62 243 LEU B C 1
ATOM 6375 O O . LEU B 1 243 ? 3.109 17.734 -6.934 1 97.62 243 LEU B O 1
ATOM 6379 N N . TYR B 1 244 ? 1.242 16.5 -6.754 1 95.25 244 TYR B N 1
ATOM 6380 C CA . TYR B 1 244 ? 1.795 15.383 -7.504 1 95.25 244 TYR B CA 1
ATOM 6381 C C . TYR B 1 244 ? 2.125 15.797 -8.93 1 95.25 244 TYR B C 1
ATOM 6383 O O . TYR B 1 244 ? 3.236 15.555 -9.414 1 95.25 244 TYR B O 1
ATOM 6391 N N . GLU B 1 245 ? 1.188 16.422 -9.562 1 93.06 245 GLU B N 1
ATOM 6392 C CA . GLU B 1 245 ? 1.396 16.875 -10.938 1 93.06 245 GLU B CA 1
ATOM 6393 C C . GLU B 1 245 ? 2.539 17.875 -11.016 1 93.06 245 GLU B C 1
ATOM 6395 O O . GLU B 1 245 ? 3.346 17.844 -11.953 1 93.06 245 GLU B O 1
ATOM 6400 N N . TYR B 1 246 ? 2.549 18.734 -10.031 1 94.19 246 TYR B N 1
ATOM 6401 C CA . TYR B 1 246 ? 3.641 19.703 -9.961 1 94.19 246 TYR B CA 1
ATOM 6402 C C . TYR B 1 246 ? 4.988 19 -9.883 1 94.19 246 TYR B C 1
ATOM 6404 O O . TYR B 1 246 ? 5.949 19.406 -10.547 1 94.19 246 TYR B O 1
ATOM 6412 N N . SER B 1 247 ? 5.105 17.969 -9.07 1 93.62 247 SER B N 1
ATOM 6413 C CA . SER B 1 247 ? 6.359 17.266 -8.828 1 93.62 247 SER B CA 1
ATOM 6414 C C . SER B 1 247 ? 6.848 16.562 -10.094 1 93.62 247 SER B C 1
ATOM 6416 O O . SER B 1 247 ? 8.047 16.328 -10.258 1 93.62 247 SER B O 1
ATOM 6418 N N . LEU B 1 248 ? 5.961 16.219 -10.992 1 87.31 248 LEU B N 1
ATOM 6419 C CA . LEU B 1 248 ? 6.324 15.508 -12.219 1 87.31 248 LEU B CA 1
ATOM 6420 C C . LEU B 1 248 ? 7.062 16.422 -13.18 1 87.31 248 LEU B C 1
ATOM 6422 O O . LEU B 1 248 ? 7.84 15.961 -14.016 1 87.31 248 LEU B O 1
ATOM 6426 N N . VAL B 1 249 ? 6.793 17.688 -13.07 1 87.69 249 VAL B N 1
ATOM 6427 C CA . VAL B 1 249 ? 7.367 18.609 -14.047 1 87.69 249 VAL B CA 1
ATOM 6428 C C . VAL B 1 249 ? 8.484 19.422 -13.398 1 87.69 249 VAL B C 1
ATOM 6430 O O . VAL B 1 249 ? 9.352 19.969 -14.086 1 87.69 249 VAL B O 1
ATOM 6433 N N . SER B 1 250 ? 8.484 19.438 -12.102 1 91.06 250 SER B N 1
ATOM 6434 C CA . SER B 1 250 ? 9.484 20.203 -11.391 1 91.06 250 SER B CA 1
ATOM 6435 C C . SER B 1 250 ? 10.805 19.453 -11.273 1 91.06 250 SER B C 1
ATOM 6437 O O . SER B 1 250 ? 10.805 18.234 -11.102 1 91.06 250 SER B O 1
ATOM 6439 N N . GLU B 1 251 ? 11.875 20.125 -11.305 1 88.88 251 GLU B N 1
ATOM 6440 C CA . GLU B 1 251 ? 13.188 19.516 -11.133 1 88.88 251 GLU B CA 1
ATOM 6441 C C . GLU B 1 251 ? 13.578 19.453 -9.664 1 88.88 251 GLU B C 1
ATOM 6443 O O . GLU B 1 251 ? 14.5 18.719 -9.289 1 88.88 251 GLU B O 1
ATOM 6448 N N . SER B 1 252 ? 12.914 20.188 -8.867 1 95.81 252 SER B N 1
ATOM 6449 C CA . SER B 1 252 ? 13.227 20.234 -7.438 1 95.81 252 SER B CA 1
ATOM 6450 C C . SER B 1 252 ? 12.453 19.172 -6.668 1 95.81 252 SER B C 1
ATOM 6452 O O . SER B 1 252 ? 11.258 18.969 -6.91 1 95.81 252 SER B O 1
ATOM 6454 N N . PRO B 1 253 ? 13.242 18.422 -5.801 1 97.62 253 PRO B N 1
ATOM 6455 C CA . PRO B 1 253 ? 12.484 17.562 -4.902 1 97.62 253 PRO B CA 1
ATOM 6456 C C . PRO B 1 253 ? 11.43 18.312 -4.094 1 97.62 253 PRO B C 1
ATOM 6458 O O . PRO B 1 253 ? 11.578 19.516 -3.846 1 97.62 253 PRO B O 1
ATOM 6461 N N . LEU B 1 254 ? 10.383 17.609 -3.717 1 98.5 254 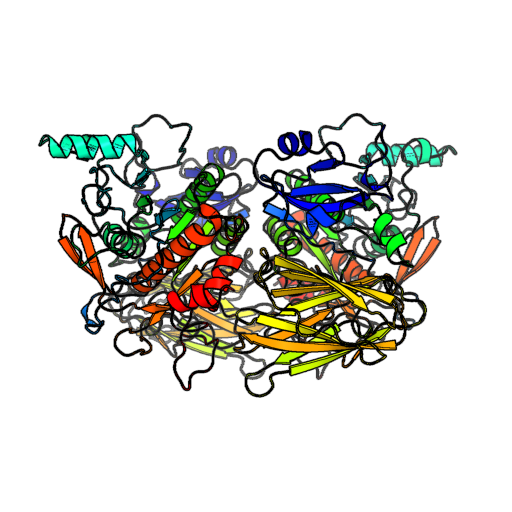LEU B N 1
ATOM 6462 C CA . LEU B 1 254 ? 9.219 18.25 -3.109 1 98.5 254 LEU B CA 1
ATOM 6463 C C . LEU B 1 254 ? 8.914 17.625 -1.752 1 98.5 254 LEU B C 1
ATOM 6465 O O . LEU B 1 254 ? 8.703 16.422 -1.651 1 98.5 254 LEU B O 1
ATOM 6469 N N . VAL B 1 255 ? 8.969 18.406 -0.703 1 98.75 255 VAL B N 1
ATOM 6470 C CA . VAL B 1 255 ? 8.438 18.031 0.602 1 98.75 255 VAL B CA 1
ATOM 6471 C C . VAL B 1 255 ? 7.012 18.562 0.75 1 98.75 255 VAL B C 1
ATOM 6473 O O . VAL B 1 255 ? 6.773 19.766 0.66 1 98.75 255 VAL B O 1
ATOM 6476 N N . ILE B 1 256 ? 6.07 17.703 0.9 1 98.88 256 ILE B N 1
ATOM 6477 C CA . ILE B 1 256 ? 4.691 18.109 1.156 1 98.88 256 ILE B CA 1
ATOM 6478 C C . ILE B 1 256 ? 4.418 18.078 2.658 1 98.88 256 ILE B C 1
ATOM 6480 O O . ILE B 1 256 ? 4.352 17 3.268 1 98.88 256 ILE B O 1
ATOM 6484 N N . TYR B 1 257 ? 4.324 19.25 3.268 1 98.81 257 TYR B N 1
ATOM 6485 C CA . TYR B 1 257 ? 3.982 19.391 4.68 1 98.81 257 TYR B CA 1
ATOM 6486 C C . TYR B 1 257 ? 2.471 19.422 4.875 1 98.81 257 TYR B C 1
ATOM 6488 O O . TYR B 1 257 ? 1.786 20.297 4.363 1 98.81 257 TYR B O 1
ATOM 6496 N N . PHE B 1 258 ? 1.973 18.406 5.609 1 98.5 258 PHE B N 1
ATOM 6497 C CA . PHE B 1 258 ? 0.542 18.141 5.727 1 98.5 258 PHE B CA 1
ATOM 6498 C C . PHE B 1 258 ? 0.125 18.062 7.188 1 98.5 258 PHE B C 1
ATOM 6500 O O . PHE B 1 258 ? -0.079 16.969 7.719 1 98.5 258 PHE B O 1
ATOM 6507 N N . PRO B 1 259 ? -0.1 19.203 7.879 1 98.06 259 PRO B N 1
ATOM 6508 C CA . PRO B 1 259 ? -0.396 19.234 9.312 1 98.06 259 PRO B CA 1
ATOM 6509 C C . PRO B 1 259 ? -1.89 19.141 9.609 1 98.06 259 PRO B C 1
ATOM 6511 O O . PRO B 1 259 ? -2.414 19.891 10.422 1 98.06 259 PRO B O 1
ATOM 6514 N N . LEU B 1 260 ? -2.605 18.234 8.977 1 97.69 260 LEU B N 1
ATOM 6515 C CA . LEU B 1 260 ? -4.039 18 9.141 1 97.69 260 LEU B CA 1
ATOM 6516 C C . LEU B 1 260 ? -4.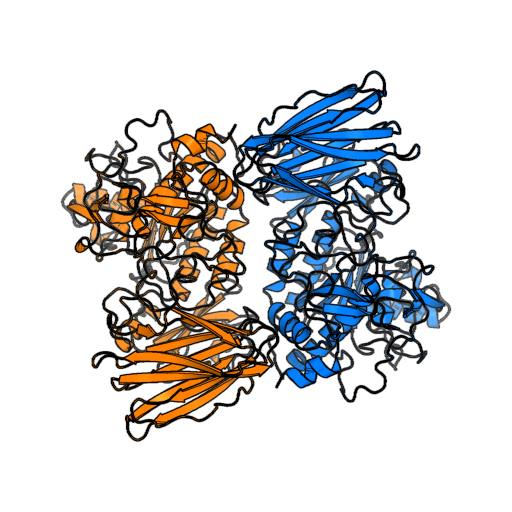324 16.562 9.531 1 97.69 260 LEU B C 1
ATOM 6518 O O . LEU B 1 260 ? -3.611 15.648 9.109 1 97.69 260 LEU B O 1
ATOM 6522 N N . GLY B 1 261 ? -5.309 16.391 10.375 1 97.06 261 GLY B N 1
ATOM 6523 C CA . GLY B 1 261 ? -5.656 15.039 10.805 1 97.06 261 GLY B CA 1
ATOM 6524 C C . GLY B 1 261 ? -7.137 14.867 11.07 1 97.06 261 GLY B C 1
ATOM 6525 O O . GLY B 1 261 ? -7.855 15.844 11.273 1 97.06 261 GLY B O 1
ATOM 6526 N N . SER B 1 262 ? -7.621 13.656 11.039 1 97.19 262 SER B N 1
ATOM 6527 C CA . SER B 1 262 ? -9.016 13.305 11.297 1 97.19 262 SER B CA 1
ATOM 6528 C C . SER B 1 262 ? -9.117 12 12.078 1 97.19 262 SER B C 1
ATOM 6530 O O . SER B 1 262 ? -8.344 11.07 11.844 1 97.19 262 SER B O 1
ATOM 6532 N N . ASN B 1 263 ? -10.102 11.977 12.977 1 96.75 263 ASN B N 1
ATOM 6533 C CA . ASN B 1 263 ? -10.414 10.719 13.656 1 96.75 263 ASN B CA 1
ATOM 6534 C C . ASN B 1 263 ? -11.258 9.805 12.773 1 96.75 263 ASN B C 1
ATOM 6536 O O . ASN B 1 263 ? -11.414 8.617 13.07 1 96.75 263 ASN B O 1
ATOM 6540 N N . MET B 1 264 ? -11.781 10.367 11.695 1 94.69 264 MET B N 1
ATOM 6541 C CA . MET B 1 264 ? -12.688 9.578 10.867 1 94.69 264 MET B CA 1
ATOM 6542 C C . MET B 1 264 ? -11.914 8.727 9.867 1 94.69 264 MET B C 1
ATOM 6544 O O . MET B 1 264 ? -10.961 9.195 9.25 1 94.69 264 MET B O 1
ATOM 6548 N N . GLY B 1 265 ? -12.391 7.484 9.695 1 91.19 265 GLY B N 1
ATOM 6549 C CA . GLY B 1 265 ? -11.711 6.5 8.867 1 91.19 265 GLY B CA 1
ATOM 6550 C C . GLY B 1 265 ? -11.031 5.406 9.664 1 91.19 265 GLY B C 1
ATOM 6551 O O . GLY B 1 265 ? -10.977 5.473 10.898 1 91.19 265 GLY B O 1
ATOM 6552 N N . TYR B 1 266 ? -10.633 4.469 8.883 1 87.44 266 TYR B N 1
ATOM 6553 C CA . TYR B 1 266 ? -9.945 3.383 9.57 1 87.44 266 TYR B CA 1
ATOM 6554 C C . TYR B 1 266 ? -8.484 3.736 9.836 1 87.44 266 TYR B C 1
ATOM 6556 O O . TYR B 1 266 ? -7.836 4.367 9 1 87.44 266 TYR B O 1
ATOM 6564 N N . HIS B 1 267 ? -7.926 3.58 10.867 1 90.06 267 HIS B N 1
ATOM 6565 C CA . HIS B 1 267 ? -6.609 4 11.336 1 90.06 267 HIS B CA 1
ATOM 6566 C C . HIS B 1 267 ? -5.562 2.924 11.078 1 90.06 267 HIS B C 1
ATOM 6568 O O . HIS B 1 267 ? -4.719 2.654 11.938 1 90.06 267 HIS B O 1
ATOM 6574 N N . ARG B 1 268 ? -5.637 2.246 9.953 1 87.06 268 ARG B N 1
ATOM 6575 C CA . ARG B 1 268 ? -4.621 1.239 9.664 1 87.06 268 ARG B CA 1
ATOM 6576 C C . ARG B 1 268 ? -3.895 1.555 8.359 1 87.06 268 ARG B C 1
ATOM 6578 O O . ARG B 1 268 ? -3.191 0.702 7.812 1 87.06 268 ARG B O 1
ATOM 6585 N N . GLY B 1 269 ? -4.125 2.676 7.82 1 87.88 269 GLY B N 1
ATOM 6586 C CA . GLY B 1 269 ? -3.344 3.146 6.688 1 87.88 269 GLY B CA 1
ATOM 6587 C C . GLY B 1 269 ? -3.762 2.518 5.371 1 87.88 269 GLY B C 1
ATOM 6588 O O . GLY B 1 269 ? -2.973 2.463 4.426 1 87.88 269 GLY B O 1
ATOM 6589 N N . ASN B 1 270 ? -4.941 2.033 5.227 1 82.12 270 ASN B N 1
ATOM 6590 C CA . ASN B 1 270 ? -5.344 1.373 3.988 1 82.12 270 ASN B CA 1
ATOM 6591 C C . ASN B 1 270 ? -6.633 1.973 3.428 1 82.12 270 ASN B C 1
ATOM 6593 O O . ASN B 1 270 ? -7.32 1.337 2.629 1 82.12 270 ASN B O 1
ATOM 6597 N N . GLY B 1 271 ? -7.02 3.162 3.873 1 86.81 271 GLY B N 1
ATOM 6598 C CA . GLY B 1 271 ? -8.156 3.869 3.297 1 86.81 271 GLY B CA 1
ATOM 6599 C C . GLY B 1 271 ? -7.832 4.535 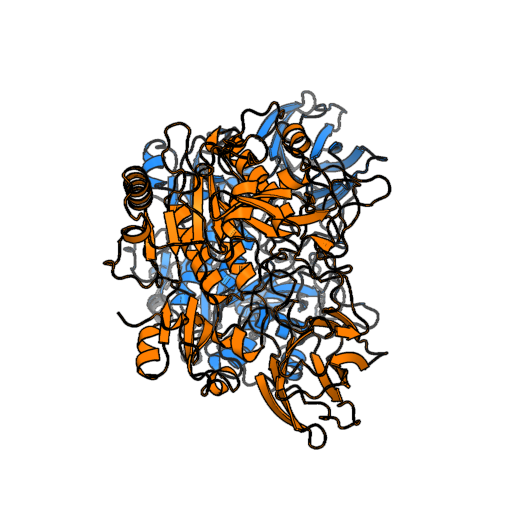1.973 1 86.81 271 GLY B C 1
ATOM 6600 O O . GLY B 1 271 ? -6.695 4.469 1.498 1 86.81 271 GLY B O 1
ATOM 6601 N N . ILE B 1 272 ? -8.82 5.109 1.429 1 89.31 272 ILE B N 1
ATOM 6602 C CA . ILE B 1 272 ? -8.719 5.691 0.094 1 89.31 272 ILE B CA 1
ATOM 6603 C C . ILE B 1 272 ? -7.648 6.781 0.087 1 89.31 272 ILE B C 1
ATOM 6605 O O . ILE B 1 272 ? -6.902 6.918 -0.885 1 89.31 272 ILE B O 1
ATOM 6609 N N . PHE B 1 273 ? -7.582 7.562 1.136 1 92.38 273 PHE B N 1
ATOM 6610 C CA . PHE B 1 273 ? -6.613 8.648 1.192 1 92.38 273 PHE B CA 1
ATOM 6611 C C . PHE B 1 273 ? -5.199 8.102 1.364 1 92.38 273 PHE B C 1
ATOM 6613 O O . PHE B 1 273 ? -4.254 8.609 0.754 1 92.38 273 PHE B O 1
ATOM 6620 N N . ASP B 1 274 ? -5.047 7.07 2.152 1 91.88 274 ASP B N 1
ATOM 6621 C CA . ASP B 1 274 ? -3.764 6.406 2.346 1 91.88 274 ASP B CA 1
ATOM 6622 C C . ASP B 1 274 ? -3.244 5.82 1.034 1 91.88 274 ASP B C 1
ATOM 6624 O O . ASP B 1 274 ? -2.055 5.926 0.728 1 91.88 274 ASP B O 1
ATOM 6628 N N . GLN B 1 275 ? -4.105 5.238 0.318 1 89 275 GLN B N 1
ATOM 6629 C CA . GLN B 1 275 ? -3.713 4.645 -0.955 1 89 275 GLN B CA 1
ATOM 6630 C C . GLN B 1 275 ? -3.254 5.715 -1.943 1 89 275 GLN B C 1
ATOM 6632 O O . GLN B 1 275 ? -2.357 5.473 -2.754 1 89 275 GLN B O 1
ATOM 6637 N N . PHE B 1 276 ? -3.975 6.801 -1.909 1 92.5 276 PHE B N 1
ATOM 6638 C CA . PHE B 1 276 ? -3.568 7.898 -2.781 1 92.5 276 PHE B CA 1
ATOM 6639 C C . PHE B 1 276 ? -2.188 8.414 -2.395 1 92.5 276 PHE B C 1
ATOM 6641 O O . PHE B 1 276 ? -1.357 8.688 -3.264 1 92.5 276 PHE B O 1
ATOM 6648 N N . ILE B 1 277 ? -1.937 8.531 -1.104 1 94.25 277 ILE B N 1
ATOM 6649 C CA . ILE B 1 277 ? -0.63 8.938 -0.598 1 94.25 277 ILE B CA 1
ATOM 6650 C C . ILE B 1 277 ? 0.428 7.926 -1.027 1 94.25 277 ILE B C 1
ATOM 6652 O O . ILE B 1 277 ? 1.513 8.305 -1.477 1 94.25 277 ILE B O 1
ATOM 6656 N N . ASN B 1 278 ? 0.124 6.68 -0.914 1 89.38 278 ASN B N 1
ATOM 6657 C CA . ASN B 1 278 ? 1.041 5.633 -1.356 1 89.38 278 ASN B CA 1
ATOM 6658 C C . ASN B 1 278 ? 1.374 5.77 -2.84 1 89.38 278 ASN B C 1
ATOM 6660 O O . ASN B 1 278 ? 2.531 5.621 -3.236 1 89.38 278 ASN B O 1
ATOM 6664 N N . PHE B 1 279 ? 0.385 6.02 -3.588 1 87.69 279 PHE B N 1
ATOM 6665 C CA . PHE B 1 279 ? 0.542 6.164 -5.031 1 87.69 279 PHE B CA 1
ATOM 6666 C C . PHE B 1 279 ? 1.511 7.293 -5.355 1 87.69 279 PHE B C 1
ATOM 6668 O O . PHE B 1 279 ? 2.4 7.133 -6.195 1 87.69 279 PHE B O 1
ATOM 6675 N N . ILE B 1 280 ? 1.335 8.391 -4.672 1 91.56 280 ILE B N 1
ATOM 6676 C CA . ILE B 1 280 ? 2.188 9.555 -4.898 1 91.56 280 ILE B CA 1
ATOM 6677 C C . ILE B 1 280 ? 3.611 9.25 -4.438 1 91.56 280 ILE B C 1
ATOM 6679 O O . ILE B 1 280 ? 4.578 9.594 -5.121 1 91.56 280 ILE B O 1
ATOM 6683 N N . SER B 1 281 ? 3.752 8.531 -3.418 1 89.5 281 SER B N 1
ATOM 6684 C CA . SER B 1 281 ? 5.02 8.359 -2.717 1 89.5 281 SER B CA 1
ATOM 6685 C C . SER B 1 281 ? 5.887 7.305 -3.396 1 89.5 281 SER B C 1
ATOM 6687 O O . SER B 1 281 ? 7.051 7.125 -3.035 1 89.5 281 SER B O 1
ATOM 6689 N N . ILE B 1 282 ? 5.379 6.594 -4.398 1 83.69 282 ILE B N 1
ATOM 6690 C CA . ILE B 1 282 ? 6.195 5.629 -5.129 1 83.69 282 ILE B CA 1
ATOM 6691 C C . ILE B 1 282 ? 7.074 6.359 -6.145 1 83.69 282 ILE B C 1
ATOM 6693 O O . ILE B 1 282 ? 7.965 5.758 -6.746 1 83.69 282 ILE B O 1
ATOM 6697 N N . HIS B 1 283 ? 6.883 7.617 -6.258 1 88.44 283 HIS B N 1
ATOM 6698 C CA . HIS B 1 283 ? 7.742 8.461 -7.078 1 88.44 283 HIS B CA 1
ATOM 6699 C C . HIS B 1 283 ? 8.922 8.992 -6.27 1 88.44 283 HIS B C 1
ATOM 6701 O O . HIS B 1 283 ? 8.812 9.188 -5.059 1 88.44 283 HIS B O 1
ATOM 6707 N N . THR B 1 284 ? 10.047 9.141 -6.992 1 93 284 THR B N 1
ATOM 6708 C CA . THR B 1 284 ? 11.219 9.664 -6.301 1 93 284 THR B CA 1
ATOM 6709 C C . THR B 1 284 ? 11.07 11.156 -6.051 1 93 284 THR B C 1
ATOM 6711 O O . THR B 1 284 ? 10.281 11.828 -6.711 1 93 284 THR B O 1
ATOM 6714 N N . ASP B 1 285 ? 11.734 11.609 -5.078 1 95.62 285 ASP B N 1
ATOM 6715 C CA . ASP B 1 285 ? 11.945 13.023 -4.781 1 95.62 285 ASP B CA 1
ATOM 6716 C C . ASP B 1 285 ? 10.664 13.68 -4.293 1 95.62 285 ASP B C 1
ATOM 6718 O O . ASP B 1 285 ? 10.398 14.844 -4.605 1 95.62 285 ASP B O 1
ATOM 6722 N N . ILE B 1 286 ? 9.836 12.922 -3.674 1 97.06 286 ILE B N 1
ATOM 6723 C CA . ILE B 1 286 ? 8.633 13.453 -3.035 1 97.06 286 ILE B CA 1
ATOM 6724 C C . ILE B 1 286 ? 8.414 12.758 -1.692 1 97.06 286 ILE B C 1
ATOM 6726 O O . ILE B 1 286 ? 8.594 11.539 -1.579 1 97.06 286 ILE B O 1
ATOM 6730 N N . ILE B 1 287 ? 8.156 13.492 -0.629 1 98.06 287 ILE B N 1
ATOM 6731 C CA . ILE B 1 287 ? 7.812 12.945 0.68 1 98.06 287 ILE B CA 1
ATOM 6732 C C . ILE B 1 287 ? 6.684 13.758 1.303 1 98.06 287 ILE B C 1
ATOM 6734 O O . ILE B 1 287 ? 6.656 14.984 1.188 1 98.06 287 ILE B O 1
ATOM 6738 N N . ILE B 1 288 ? 5.676 13.094 1.76 1 98.44 288 ILE B N 1
ATOM 6739 C CA . ILE B 1 288 ? 4.617 13.727 2.541 1 98.44 288 ILE B CA 1
ATOM 6740 C C . ILE B 1 288 ? 4.934 13.602 4.031 1 98.44 288 ILE B C 1
ATOM 6742 O O . ILE B 1 288 ? 5.184 12.508 4.531 1 98.44 288 ILE B O 1
ATOM 6746 N N . VAL B 1 289 ? 4.996 14.711 4.727 1 98.56 289 VAL B N 1
ATOM 6747 C CA . VAL B 1 289 ? 5.27 14.758 6.16 1 98.56 289 VAL B CA 1
ATOM 6748 C C . VAL B 1 289 ? 4.008 15.156 6.918 1 98.56 289 VAL B C 1
ATOM 6750 O O . VAL B 1 289 ? 3.455 16.234 6.691 1 98.56 289 VAL B O 1
ATOM 6753 N N . THR B 1 290 ? 3.525 14.289 7.711 1 98.12 290 THR B N 1
ATOM 6754 C CA . THR B 1 290 ? 2.354 14.547 8.539 1 98.12 290 THR B CA 1
ATOM 6755 C C . THR B 1 290 ? 2.658 14.258 10.008 1 98.12 290 THR B C 1
ATOM 6757 O O . THR B 1 290 ? 3.822 14.148 10.398 1 98.12 290 THR B O 1
ATOM 6760 N N . CYS B 1 291 ? 1.649 14.305 10.875 1 97.88 291 CYS B N 1
ATOM 6761 C CA . CYS B 1 291 ? 1.892 14.133 12.305 1 97.88 291 CYS B CA 1
ATOM 6762 C C . CYS B 1 291 ? 0.873 13.188 12.922 1 97.88 291 CYS B C 1
ATOM 6764 O O . CYS B 1 291 ? -0.044 12.719 12.242 1 97.88 291 CYS B O 1
ATOM 6766 N N . THR B 1 292 ? 1.068 12.859 14.203 1 97.19 292 THR B N 1
ATOM 6767 C CA . THR B 1 292 ? 0.256 11.852 14.875 1 97.19 292 THR B CA 1
ATOM 6768 C C . THR B 1 292 ? -1.085 12.438 15.312 1 97.19 292 THR B C 1
ATOM 6770 O O . THR B 1 292 ? -2.008 11.703 15.656 1 97.19 292 THR B O 1
ATOM 6773 N N . GLY B 1 293 ? -1.187 13.773 15.281 1 97.12 293 GLY B N 1
ATOM 6774 C CA . GLY B 1 293 ? -2.383 14.422 15.797 1 97.12 293 GLY B CA 1
ATOM 6775 C C . GLY B 1 293 ? -2.336 14.672 17.297 1 97.12 293 GLY B C 1
ATOM 6776 O O . GLY B 1 293 ? -1.393 14.25 17.969 1 97.12 293 GLY B O 1
ATOM 6777 N N . ASN B 1 294 ? -3.334 15.344 17.844 1 96 294 ASN B N 1
ATOM 6778 C CA . ASN B 1 294 ? -3.348 15.773 19.25 1 96 294 ASN B CA 1
ATOM 6779 C C . ASN B 1 294 ? -4.496 15.125 20.016 1 96 294 ASN B C 1
ATOM 6781 O O . ASN B 1 294 ? -5.141 15.781 20.844 1 96 294 ASN B O 1
ATOM 6785 N N . GLU B 1 295 ? -4.789 13.883 19.75 1 96 295 GLU B N 1
ATOM 6786 C CA . GLU B 1 295 ? -6.02 13.281 20.266 1 96 295 GLU B CA 1
ATOM 6787 C C . GLU B 1 295 ? -5.727 12.266 21.359 1 96 295 GLU B C 1
ATOM 6789 O O . GLU B 1 295 ? -6.621 11.539 21.797 1 96 295 GLU B O 1
ATOM 6794 N N . ALA B 1 296 ? -4.508 12.188 21.891 1 94.25 296 ALA B N 1
ATOM 6795 C CA . ALA B 1 296 ? -4.094 11.086 22.75 1 94.25 296 ALA B CA 1
ATOM 6796 C C . ALA B 1 296 ? -4.984 10.992 23.984 1 94.25 296 ALA B C 1
ATOM 6798 O O . ALA B 1 296 ? -5.395 9.898 24.375 1 94.25 296 ALA B O 1
ATOM 6799 N N . MET B 1 297 ? -5.309 12.109 24.594 1 92.12 297 MET B N 1
ATOM 6800 C CA . MET B 1 297 ? -6.035 12.078 25.859 1 92.12 297 MET B CA 1
ATOM 6801 C C . MET B 1 297 ? -7.375 12.797 25.734 1 92.12 297 MET B C 1
ATOM 6803 O O . MET B 1 297 ? -7.809 13.469 26.672 1 92.12 297 MET B O 1
ATOM 6807 N N . THR B 1 298 ? -7.938 12.727 24.578 1 93.69 298 THR B N 1
ATOM 6808 C CA . THR B 1 298 ? -9.203 13.422 24.375 1 93.69 298 THR B CA 1
ATOM 6809 C C . THR B 1 298 ? -10.383 12.5 24.641 1 93.69 298 THR B C 1
ATOM 6811 O O . THR B 1 298 ? -11.531 12.945 24.672 1 93.69 298 THR B O 1
ATOM 6814 N N . ASN B 1 299 ? -10.109 11.203 24.844 1 95.44 299 ASN B N 1
ATOM 6815 C CA . ASN B 1 299 ? -11.125 10.188 25.062 1 95.44 299 ASN B CA 1
ATOM 6816 C C . ASN B 1 299 ? -12.07 10.055 23.875 1 95.44 299 ASN B C 1
ATOM 6818 O O . ASN B 1 299 ? -13.273 9.859 24.047 1 95.44 299 ASN B O 1
ATOM 6822 N N . SER B 1 300 ? -11.523 10.297 22.734 1 97.12 300 SER B N 1
ATOM 6823 C CA . SER B 1 300 ? -12.32 10.227 21.516 1 97.12 300 SER B CA 1
ATOM 6824 C C . SER B 1 300 ? -12.164 8.875 20.828 1 97.12 300 SER B C 1
ATOM 6826 O O . SER B 1 300 ? -12.594 8.703 19.688 1 97.12 300 SER B O 1
ATOM 6828 N N . HIS B 1 301 ? -11.477 7.93 21.469 1 97.44 301 HIS B N 1
ATOM 6829 C CA . HIS B 1 301 ? -11.289 6.582 20.953 1 97.44 301 HIS B CA 1
ATOM 6830 C C . HIS B 1 301 ? -11.539 5.531 22.031 1 97.44 301 HIS B C 1
ATOM 6832 O O . HIS B 1 301 ? -11.141 5.711 23.172 1 97.44 301 HIS B O 1
ATOM 6838 N N . ALA B 1 302 ? -12.25 4.551 21.688 1 97.5 302 ALA B N 1
ATOM 6839 C CA . ALA B 1 302 ? -12.43 3.355 22.516 1 97.5 302 ALA B CA 1
ATOM 6840 C C . ALA B 1 302 ? -12.219 2.088 21.688 1 97.5 302 ALA B C 1
ATOM 6842 O O . ALA B 1 302 ? -12.336 2.113 20.453 1 97.5 302 ALA B O 1
ATOM 6843 N N . SER B 1 303 ? -11.781 1.043 22.312 1 95.5 303 SER B N 1
ATOM 6844 C CA . SER B 1 303 ? -11.578 -0.24 21.641 1 95.5 303 SER B CA 1
ATOM 6845 C C . SER B 1 303 ? -11.938 -1.401 22.562 1 95.5 303 SER B C 1
ATOM 6847 O O . SER B 1 303 ? -12.172 -1.206 23.75 1 95.5 303 SER B O 1
ATOM 6849 N N . GLY B 1 304 ? -12.07 -2.541 22 1 93 304 GLY B N 1
ATOM 6850 C CA . GLY B 1 304 ? -12.375 -3.74 22.766 1 93 304 GLY B CA 1
ATOM 6851 C C . GLY B 1 304 ? -12.352 -5.004 21.922 1 93 304 GLY B C 1
ATOM 6852 O O . GLY B 1 304 ? -12.055 -4.957 20.719 1 93 304 GLY B O 1
ATOM 6853 N N . GLN B 1 305 ? -12.5 -6.105 22.609 1 92.88 305 GLN B N 1
ATOM 6854 C CA . GLN B 1 305 ? -12.531 -7.414 21.969 1 92.88 305 GLN B CA 1
ATOM 6855 C C . GLN B 1 305 ? -13.797 -8.18 22.344 1 92.88 305 GLN B C 1
ATOM 6857 O O . GLN B 1 305 ? -14.312 -8.039 23.453 1 92.88 305 GLN B O 1
ATOM 6862 N N . ILE B 1 306 ? -14.328 -8.789 21.375 1 92.5 306 ILE B N 1
ATOM 6863 C CA . ILE B 1 306 ? -15.453 -9.695 21.578 1 92.5 306 ILE B CA 1
ATOM 6864 C C . ILE B 1 306 ? -15.07 -11.109 21.156 1 92.5 306 ILE B C 1
ATOM 6866 O O . ILE B 1 306 ? -14.484 -11.312 20.094 1 92.5 306 ILE B O 1
ATOM 6870 N N . SER B 1 307 ? -15.258 -11.992 22.047 1 87.94 307 SER B N 1
ATOM 6871 C CA . SER B 1 307 ? -14.953 -13.398 21.797 1 87.94 307 SER B CA 1
ATOM 6872 C C . SER B 1 307 ? -16.203 -14.26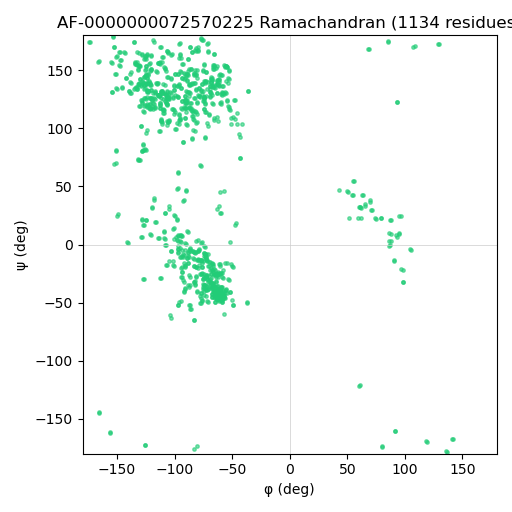6 21.906 1 87.94 307 SER B C 1
ATOM 6874 O O . SER B 1 307 ? -17.281 -13.766 22.219 1 87.94 307 SER B O 1
ATOM 6876 N N . GLU B 1 308 ? -15.984 -15.57 21.594 1 81.5 308 GLU B N 1
ATOM 6877 C CA . GLU B 1 308 ? -17.109 -16.5 21.719 1 81.5 308 GLU B CA 1
ATOM 6878 C C . GLU B 1 308 ? -17.562 -16.609 23.172 1 81.5 308 GLU B C 1
ATOM 6880 O O . GLU B 1 308 ? -18.734 -16.828 23.438 1 81.5 308 GLU B O 1
ATOM 6885 N N . GLU B 1 309 ? -16.688 -16.391 24.047 1 79.62 309 GLU B N 1
ATOM 6886 C CA . GLU B 1 309 ? -17 -16.484 25.469 1 79.62 309 GLU B CA 1
ATOM 6887 C C . GLU B 1 309 ? -17.688 -15.211 25.969 1 79.62 309 GLU B C 1
ATOM 6889 O O . GLU B 1 309 ? -18.625 -15.273 26.766 1 79.62 309 GLU B O 1
ATOM 6894 N N . GLU B 1 310 ? -17.219 -14.133 25.516 1 82.12 310 GLU B N 1
ATOM 6895 C CA . GLU B 1 310 ? -17.797 -12.828 25.828 1 82.12 310 GLU B CA 1
ATOM 6896 C C . GLU B 1 310 ? -18.453 -12.211 24.594 1 82.12 310 GLU B C 1
ATOM 6898 O O . GLU B 1 310 ? -17.812 -11.508 23.828 1 82.12 310 GLU B O 1
ATOM 6903 N N . GLN B 1 311 ? -19.688 -12.289 24.625 1 86.06 311 GLN B N 1
ATOM 6904 C CA . GLN B 1 311 ? -20.391 -12.062 23.359 1 86.06 311 GLN B CA 1
ATOM 6905 C C . GLN B 1 311 ? -20.828 -10.609 23.234 1 86.06 311 GLN B C 1
ATOM 6907 O O . GLN B 1 311 ? -21.25 -10.172 22.172 1 86.06 311 GLN B O 1
ATOM 6912 N N . THR B 1 312 ? -20.703 -9.852 24.375 1 91.5 312 THR B N 1
ATOM 6913 C CA . THR B 1 312 ? -21.172 -8.469 24.297 1 91.5 312 THR B CA 1
ATOM 6914 C C . THR B 1 312 ? -20.188 -7.535 25.016 1 91.5 312 THR B C 1
ATOM 6916 O O . THR B 1 312 ? -19.5 -7.945 25.938 1 91.5 312 THR B O 1
ATOM 6919 N N . ARG B 1 313 ? -20.078 -6.367 24.516 1 94.56 313 ARG B N 1
ATOM 6920 C CA . ARG B 1 313 ? -19.297 -5.293 25.125 1 94.56 313 ARG B CA 1
ATOM 6921 C C . ARG B 1 313 ? -20.031 -3.965 25.047 1 94.56 313 ARG B C 1
ATOM 6923 O O . ARG B 1 313 ? -20.688 -3.668 24.047 1 94.56 313 ARG B O 1
ATOM 6930 N N . VAL B 1 314 ? -19.953 -3.203 26.141 1 95.62 314 VAL B N 1
ATOM 6931 C CA . VAL B 1 314 ? -20.656 -1.922 26.172 1 95.62 314 VAL B CA 1
ATOM 6932 C C . VAL B 1 314 ? -19.641 -0.787 26.312 1 95.62 314 VAL B C 1
ATOM 6934 O O . VAL B 1 314 ? -18.703 -0.865 27.109 1 95.62 314 VAL B O 1
ATOM 6937 N N . ILE B 1 315 ? -19.781 0.207 25.469 1 97.69 315 ILE B N 1
ATOM 6938 C CA . ILE B 1 315 ? -19.031 1.449 25.562 1 97.69 315 ILE B CA 1
ATOM 6939 C C . ILE B 1 315 ? -19.969 2.619 25.812 1 97.69 315 ILE B C 1
ATOM 6941 O O . ILE B 1 315 ? -20.969 2.777 25.109 1 97.69 315 ILE B O 1
ATOM 6945 N N . ASP B 1 316 ? -19.656 3.441 26.797 1 96.88 316 ASP B N 1
ATOM 6946 C CA . ASP B 1 316 ? -20.484 4.605 27.109 1 96.88 316 ASP B CA 1
ATOM 6947 C C . ASP B 1 316 ? -20.062 5.816 26.266 1 96.88 316 ASP B C 1
ATOM 6949 O O . ASP B 1 316 ? -18.875 6.023 26.031 1 96.88 316 ASP B O 1
ATOM 6953 N N . LEU B 1 317 ? -20.969 6.527 25.781 1 97.94 317 LEU B N 1
ATOM 6954 C CA . LEU B 1 317 ? -20.812 7.824 25.125 1 97.94 317 LEU B CA 1
ATOM 6955 C C . LEU B 1 317 ? -21.422 8.938 25.984 1 97.94 317 LEU B C 1
ATOM 6957 O O . LEU B 1 317 ? -22.641 9.039 26.094 1 97.94 317 LEU B O 1
ATOM 6961 N N . ASP B 1 318 ? -20.562 9.711 26.562 1 96.31 318 ASP B N 1
ATOM 6962 C CA . ASP B 1 318 ? -20.984 10.805 27.422 1 96.31 318 ASP B CA 1
ATOM 6963 C C . ASP B 1 318 ? -21.266 12.07 26.609 1 96.31 318 ASP B C 1
ATOM 6965 O O . ASP B 1 318 ? -20.344 12.633 26 1 96.31 318 ASP B O 1
ATOM 6969 N N . ILE B 1 319 ? -22.469 12.578 26.703 1 96.94 319 ILE B N 1
ATOM 6970 C CA . ILE B 1 319 ? -22.891 13.703 25.875 1 96.94 319 ILE B CA 1
ATOM 6971 C C . ILE B 1 319 ? -23.25 14.898 26.766 1 96.94 319 ILE B C 1
ATOM 6973 O O . ILE B 1 319 ? -24.156 14.812 27.594 1 96.94 319 ILE B O 1
ATOM 6977 N N . PRO B 1 320 ? -22.594 16.016 26.562 1 95.75 320 PRO B N 1
ATOM 6978 C CA . PRO B 1 320 ? -22.953 17.25 27.281 1 95.75 320 PRO B CA 1
ATOM 6979 C C . PRO B 1 320 ? -24.141 17.969 26.641 1 95.75 320 PRO B C 1
ATOM 6981 O O . PRO B 1 320 ? -24.547 17.625 25.516 1 95.75 320 PRO B O 1
ATOM 6984 N N . PRO B 1 321 ? -24.703 18.984 27.328 1 93.69 321 PRO B N 1
ATOM 6985 C CA . PRO B 1 321 ? -25.906 19.672 26.828 1 93.69 321 PRO B CA 1
ATOM 6986 C C . PRO B 1 321 ? -25.641 20.406 25.516 1 93.69 321 PRO B C 1
ATOM 6988 O O . PRO B 1 321 ? -26.562 20.578 24.703 1 93.69 321 PRO B O 1
ATOM 6991 N N . GLU B 1 322 ? -24.422 20.781 25.281 1 92.31 322 GLU B N 1
ATOM 6992 C CA . GLU B 1 322 ? -24.125 21.609 24.125 1 92.31 322 GLU B CA 1
ATOM 6993 C C . GLU B 1 322 ? -24.016 20.781 22.859 1 92.31 322 GLU B C 1
ATOM 6995 O O . GLU B 1 322 ? -24.078 21.312 21.75 1 92.31 322 GLU B O 1
ATOM 7000 N N . GLU B 1 323 ? -23.797 19.5 23.047 1 94.31 323 GLU B N 1
ATOM 7001 C CA . GLU B 1 323 ? -23.625 18.625 21.891 1 94.31 323 GLU B CA 1
ATOM 7002 C C . GLU B 1 323 ? -24.969 18.188 21.312 1 94.31 323 GLU B C 1
ATOM 7004 O O . GLU B 1 323 ? -25.719 17.453 21.969 1 94.31 323 GLU B O 1
ATOM 7009 N N . LYS B 1 324 ? -25.281 18.609 20.062 1 94.38 324 LYS B N 1
ATOM 7010 C CA . LYS B 1 324 ? -26.594 18.312 19.5 1 94.38 324 LYS B CA 1
ATOM 7011 C C . LYS B 1 324 ? -26.5 17.328 18.359 1 94.38 324 LYS B C 1
ATOM 7013 O O . LYS B 1 324 ? -27.484 16.641 18.031 1 94.38 324 LYS B O 1
ATOM 7018 N N . ASN B 1 325 ? -25.438 17.297 17.656 1 94.62 325 ASN B N 1
ATOM 7019 C CA . ASN B 1 325 ? -25.203 16.391 16.547 1 94.62 325 ASN B CA 1
ATOM 7020 C C . ASN B 1 325 ? -23.828 15.742 16.641 1 94.62 325 ASN B C 1
ATOM 7022 O O . ASN B 1 325 ? -22.828 16.406 16.938 1 94.62 325 ASN B O 1
ATOM 7026 N N . ILE B 1 326 ? -23.766 14.438 16.438 1 95.44 326 ILE B N 1
ATOM 7027 C CA . ILE B 1 326 ? -22.469 13.781 16.469 1 95.44 326 ILE B CA 1
ATOM 7028 C C . ILE B 1 326 ? -22.5 12.547 15.562 1 95.44 326 ILE B C 1
ATOM 7030 O O . ILE B 1 326 ? -23.547 11.945 15.352 1 95.44 326 ILE B O 1
ATOM 7034 N N . ALA B 1 327 ? -21.391 12.289 14.977 1 95.06 327 ALA B N 1
ATOM 7035 C CA . ALA B 1 327 ? -21.172 11.047 14.234 1 95.06 327 ALA B CA 1
ATOM 7036 C C . ALA B 1 327 ? -20.219 10.125 14.969 1 95.06 327 ALA B C 1
ATOM 7038 O O . ALA B 1 327 ? -19.219 10.578 15.539 1 95.06 327 ALA B O 1
ATOM 7039 N N . VAL B 1 328 ? -20.531 8.828 15.008 1 97.31 328 VAL B N 1
ATOM 7040 C CA . VAL B 1 328 ? -19.688 7.801 15.609 1 97.31 328 VAL B CA 1
ATOM 7041 C C . VAL B 1 328 ? -19.359 6.719 14.586 1 97.31 328 VAL B C 1
ATOM 7043 O O . VAL B 1 328 ? -20.25 6.277 13.844 1 97.31 328 VAL B O 1
ATOM 7046 N N . GLU B 1 329 ? -18.109 6.375 14.508 1 97.38 329 GLU B N 1
ATOM 7047 C CA . GLU B 1 329 ? -17.719 5.27 13.633 1 97.38 329 GLU B CA 1
ATOM 7048 C C . GLU B 1 329 ? -17.188 4.09 14.445 1 97.38 329 GLU B C 1
ATOM 7050 O O . GLU B 1 329 ? -16.328 4.258 15.312 1 97.38 329 GLU B O 1
ATOM 7055 N N . ILE B 1 330 ? -17.734 2.916 14.188 1 97.12 330 ILE B N 1
ATOM 7056 C CA . ILE B 1 330 ? -17.266 1.662 14.766 1 97.12 330 ILE B CA 1
ATOM 7057 C C . ILE B 1 330 ? -16.672 0.779 13.672 1 97.12 330 ILE B C 1
ATOM 7059 O O . ILE B 1 330 ? -17.359 0.425 12.711 1 97.12 330 ILE B O 1
ATOM 7063 N N . TRP B 1 331 ? -15.445 0.453 13.828 1 96.19 331 TRP B N 1
ATOM 7064 C CA . TRP B 1 331 ? -14.734 -0.36 12.844 1 96.19 331 TRP B CA 1
ATOM 7065 C C . TRP B 1 331 ? -14.406 -1.735 13.414 1 96.19 331 TRP B C 1
ATOM 7067 O O . TRP B 1 331 ? -13.922 -1.845 14.547 1 96.19 331 TRP B O 1
ATOM 7077 N N . VAL B 1 332 ? -14.719 -2.762 12.609 1 94.69 332 VAL B N 1
ATOM 7078 C CA . VAL B 1 332 ? -14.492 -4.141 13.023 1 94.69 332 VAL B CA 1
ATOM 7079 C C . VAL B 1 332 ? -13.602 -4.852 12.008 1 94.69 332 VAL B C 1
ATOM 7081 O O . VAL B 1 332 ? -13.867 -4.797 10.805 1 94.69 332 VAL B O 1
ATOM 7084 N N . GLU B 1 333 ? -12.578 -5.531 12.43 1 90.38 333 GLU B N 1
ATOM 7085 C CA . GLU B 1 333 ? -11.656 -6.242 11.547 1 90.38 333 GLU B CA 1
ATOM 7086 C C . GLU B 1 333 ? -12.305 -7.508 10.984 1 90.38 333 GLU B C 1
ATOM 7088 O O . GLU B 1 333 ? -13.031 -8.203 11.688 1 90.38 333 GLU B O 1
ATOM 7093 N N . PRO B 1 334 ? -12.047 -7.781 9.719 1 90.06 334 PRO B N 1
ATOM 7094 C CA . PRO B 1 334 ? -12.531 -9.039 9.148 1 90.06 334 PRO B CA 1
ATOM 7095 C C . PRO B 1 334 ? -11.859 -10.266 9.766 1 90.06 334 PRO B C 1
ATOM 7097 O O . PRO B 1 334 ? -10.727 -10.172 10.258 1 90.06 334 PRO B O 1
ATOM 7100 N N . PRO B 1 335 ? -12.469 -11.406 9.773 1 91.31 335 PRO B N 1
ATOM 7101 C CA . PRO B 1 335 ? -13.742 -11.703 9.117 1 91.31 335 PRO B CA 1
ATOM 7102 C C . PRO B 1 335 ? -14.945 -11.422 10.016 1 91.31 335 PRO B C 1
ATOM 7104 O O . PRO B 1 335 ? -16.078 -11.742 9.648 1 91.31 335 PRO B O 1
ATOM 7107 N N . ASN B 1 336 ? -14.828 -10.789 11.102 1 91.25 336 ASN B N 1
ATOM 7108 C CA . ASN B 1 336 ? -15.852 -10.648 12.141 1 91.25 336 ASN B CA 1
ATOM 7109 C C . ASN B 1 336 ? -16.969 -9.711 11.703 1 91.25 336 ASN B C 1
ATOM 7111 O O . ASN B 1 336 ? -16.75 -8.82 10.883 1 91.25 336 ASN B O 1
ATOM 7115 N N . ILE B 1 337 ? -18.172 -9.977 12.188 1 91.5 337 ILE B N 1
ATOM 7116 C CA . ILE B 1 337 ? -19.328 -9.109 12.008 1 91.5 337 ILE B CA 1
ATOM 7117 C C . ILE B 1 337 ? -19.984 -8.82 13.359 1 91.5 337 ILE B C 1
ATOM 7119 O O . ILE B 1 337 ? -20.328 -9.742 14.094 1 91.5 337 ILE B O 1
ATOM 7123 N N . LEU B 1 338 ? -20.062 -7.578 13.68 1 92.88 338 LEU B N 1
ATOM 7124 C CA . LEU B 1 338 ? -20.703 -7.168 14.922 1 92.88 338 LEU B CA 1
ATOM 7125 C C . LEU B 1 338 ? -21.984 -6.375 14.641 1 92.88 338 LEU B C 1
ATOM 7127 O O . LEU B 1 338 ? -22.141 -5.816 13.555 1 92.88 338 LEU B O 1
ATOM 7131 N N . SER B 1 339 ? -22.844 -6.383 15.586 1 92.56 339 SER B N 1
ATOM 7132 C CA . SER B 1 339 ? -24.062 -5.582 15.562 1 92.56 339 SER B CA 1
ATOM 7133 C C . SER B 1 339 ? -24.125 -4.625 16.75 1 92.56 339 SER B C 1
ATOM 7135 O O . SER B 1 339 ? -23.406 -4.805 17.734 1 92.56 339 SER B O 1
ATOM 7137 N N . ILE B 1 340 ? -25 -3.6 16.641 1 94.56 340 ILE B N 1
ATOM 7138 C CA . ILE B 1 340 ? -25.016 -2.559 17.672 1 94.56 340 ILE B CA 1
ATOM 7139 C C . ILE B 1 340 ? -26.438 -2.396 18.219 1 94.56 340 ILE B C 1
ATOM 7141 O O . ILE B 1 340 ? -27.422 -2.576 17.484 1 94.56 340 ILE B O 1
ATOM 7145 N N . ASP B 1 341 ? -26.531 -2.268 19.484 1 94.5 341 ASP B N 1
ATOM 7146 C CA . ASP B 1 341 ? -27.703 -1.802 20.234 1 94.5 341 ASP B CA 1
ATOM 7147 C C . ASP B 1 341 ? -27.391 -0.511 20.984 1 94.5 341 ASP B C 1
ATOM 7149 O O . ASP B 1 341 ? -26.5 -0.487 21.844 1 94.5 341 ASP B O 1
ATOM 7153 N N . VAL B 1 342 ? -28.141 0.568 20.609 1 96.31 342 VAL B N 1
ATOM 7154 C CA . VAL B 1 342 ? -27.906 1.848 21.281 1 96.31 342 VAL B CA 1
ATOM 7155 C C . VAL B 1 342 ? -28.969 2.064 22.359 1 96.31 342 VAL B C 1
ATOM 7157 O O . VAL B 1 342 ? -30.172 1.96 22.094 1 96.31 342 VAL B O 1
ATOM 7160 N N . ILE B 1 343 ? -28.516 2.373 23.562 1 96 343 ILE B N 1
ATOM 7161 C CA . ILE B 1 343 ? -29.391 2.58 24.703 1 96 343 ILE B CA 1
ATOM 7162 C C . ILE B 1 343 ? -29.328 4.039 25.156 1 96 343 ILE B C 1
ATOM 7164 O O . ILE B 1 343 ? -28.234 4.562 25.406 1 96 343 ILE B O 1
ATOM 7168 N N . SER B 1 344 ? -30.484 4.648 25.297 1 95.56 344 SER B N 1
ATOM 7169 C CA . SER B 1 344 ? -30.562 6.047 25.688 1 95.56 344 SER B CA 1
ATOM 7170 C C . SER B 1 344 ? -30.375 6.207 27.203 1 95.56 344 SER B C 1
ATOM 7172 O O . SER B 1 344 ? -30.406 5.223 27.938 1 95.56 344 SER B O 1
ATOM 7174 N N . PRO B 1 345 ? -30.156 7.445 27.609 1 93.5 345 PRO B N 1
ATOM 7175 C CA . PRO B 1 345 ? -30.016 7.695 29.047 1 93.5 345 PRO B CA 1
ATOM 7176 C C . PRO B 1 345 ? -31.234 7.254 29.844 1 93.5 345 PRO B C 1
ATOM 7178 O O . PRO B 1 345 ? -31.094 6.863 31.016 1 93.5 345 PRO B O 1
ATOM 7181 N N . SER B 1 346 ? -32.406 7.262 29.266 1 92.31 346 SER B N 1
ATOM 7182 C CA . SER B 1 346 ? -33.625 6.879 29.953 1 92.31 346 SER B CA 1
ATOM 7183 C C . SER B 1 346 ? -33.812 5.367 29.938 1 92.31 346 SER B C 1
ATOM 7185 O O . SER B 1 346 ? -34.719 4.84 30.609 1 92.31 346 SER B O 1
ATOM 7187 N N . GLY B 1 347 ? -33.031 4.711 29.125 1 90.88 347 GLY B N 1
ATOM 7188 C CA . GLY B 1 347 ? -33.094 3.26 29.094 1 90.88 347 GLY B CA 1
ATOM 7189 C C . GLY B 1 347 ? -33.812 2.736 27.844 1 90.88 347 GLY B C 1
ATOM 7190 O O . GLY B 1 347 ? -33.844 1.525 27.625 1 90.88 347 GLY B O 1
ATOM 7191 N N . GLU B 1 348 ? -34.344 3.646 27.047 1 91.81 348 GLU B N 1
ATOM 7192 C CA . GLU B 1 348 ? -34.844 3.229 25.75 1 91.81 348 GLU B CA 1
ATOM 7193 C C . GLU B 1 348 ? -33.75 2.658 24.875 1 91.81 348 GLU B C 1
ATOM 7195 O O . GLU B 1 348 ? -32.625 3.15 24.891 1 91.81 348 GLU B O 1
ATOM 7200 N N . ASN B 1 349 ? -34.031 1.595 24.203 1 92.56 349 ASN B N 1
ATOM 7201 C CA . ASN B 1 349 ? -33 1.001 23.359 1 92.56 349 ASN B CA 1
ATOM 7202 C C . ASN B 1 349 ? -33.531 0.717 21.953 1 92.56 349 ASN B C 1
ATOM 7204 O O . ASN B 1 349 ? -34.75 0.58 21.75 1 92.56 349 ASN B O 1
ATOM 7208 N N . THR B 1 350 ? -32.688 0.695 20.938 1 90.75 350 THR B N 1
ATOM 7209 C CA . THR B 1 350 ? -33.031 0.46 19.547 1 90.75 350 THR B CA 1
ATOM 7210 C C . THR B 1 350 ? -33.281 -1.025 19.297 1 90.75 350 THR B C 1
ATOM 7212 O O . THR B 1 350 ? -33.844 -1.399 18.266 1 90.75 350 THR B O 1
ATOM 7215 N N . GLY B 1 351 ? -32.938 -1.886 20.156 1 88.31 351 GLY B N 1
ATOM 7216 C CA . GLY B 1 351 ? -32.75 -3.285 19.797 1 88.31 351 GLY B CA 1
ATOM 7217 C C . GLY B 1 351 ? -31.562 -3.527 18.891 1 88.31 351 GLY B C 1
ATOM 7218 O O . GLY B 1 351 ? -30.922 -2.578 18.422 1 88.31 351 GLY B O 1
ATOM 7219 N N . VAL B 1 352 ? -31.203 -4.785 18.734 1 86.06 352 VAL B N 1
ATOM 7220 C CA . VAL B 1 352 ? -30.094 -5.113 17.844 1 86.06 352 VAL B CA 1
ATOM 7221 C C . VAL B 1 352 ? -30.469 -4.762 16.406 1 86.06 352 VAL B C 1
ATOM 7223 O O . VAL B 1 352 ? -31.438 -5.309 15.859 1 86.06 352 VAL B O 1
ATOM 7226 N N . VAL B 1 353 ? -29.891 -3.785 15.984 1 75.5 353 VAL B N 1
ATOM 7227 C CA . VAL B 1 353 ? -30.109 -3.373 14.602 1 75.5 353 VAL B CA 1
ATOM 7228 C C . VAL B 1 353 ? -29.453 -4.371 13.648 1 75.5 353 VAL B C 1
ATOM 7230 O O . VAL B 1 353 ? -28.25 -4.605 13.727 1 75.5 353 VAL B O 1
ATOM 7233 N N . ASN B 1 354 ? -30.172 -5.152 13.109 1 65.56 354 ASN B N 1
ATOM 7234 C CA . ASN B 1 354 ? -29.641 -6.254 12.305 1 65.56 354 ASN B CA 1
ATOM 7235 C C . ASN B 1 354 ? -28.766 -5.746 11.172 1 65.56 354 ASN B C 1
ATOM 7237 O O . ASN B 1 354 ? -29.078 -4.738 10.539 1 65.56 354 ASN B O 1
ATOM 7241 N N . SER B 1 355 ? -27.719 -6.414 11.055 1 62.59 355 SER B N 1
ATOM 7242 C CA . SER B 1 355 ? -26.625 -6.188 10.125 1 62.59 355 SER B CA 1
ATOM 7243 C C . SER B 1 355 ? -26.984 -6.66 8.719 1 62.59 355 SER B C 1
ATOM 7245 O O . SER B 1 355 ? -26.953 -7.859 8.438 1 62.59 355 SER B O 1
ATOM 7247 N N . LEU B 1 356 ? -27.938 -5.957 8.117 1 62 356 LEU B N 1
ATOM 7248 C CA . LEU B 1 356 ? -28.078 -6.332 6.719 1 62 356 LEU B CA 1
ATOM 7249 C C . LEU B 1 356 ? -27.141 -5.527 5.836 1 62 356 LEU B C 1
ATOM 7251 O O . LEU B 1 356 ? -26.766 -4.402 6.18 1 62 356 LEU B O 1
ATOM 7255 N N . LEU B 1 357 ? -26.797 -6.129 4.836 1 64.62 357 LEU B N 1
ATOM 7256 C CA . LEU B 1 357 ? -25.859 -5.547 3.885 1 64.62 357 LEU B CA 1
ATOM 7257 C C . LEU B 1 357 ? -26.328 -4.168 3.43 1 64.62 357 LEU B C 1
ATOM 7259 O O . LEU B 1 357 ? -27.438 -4.027 2.914 1 64.62 357 LEU B O 1
ATOM 7263 N N . ASN B 1 358 ? -25.531 -3.166 3.691 1 62.19 358 ASN B N 1
ATOM 7264 C CA . ASN B 1 358 ? -25.578 -1.791 3.209 1 62.19 358 ASN B CA 1
ATOM 7265 C C . ASN B 1 358 ? -26.938 -1.152 3.48 1 62.19 358 ASN B C 1
ATOM 7267 O O . ASN B 1 358 ? -27.531 -0.536 2.592 1 62.19 358 ASN B O 1
ATOM 7271 N N . ASN B 1 359 ? -27.406 -1.441 4.715 1 73 359 ASN B N 1
ATOM 7272 C CA . ASN B 1 359 ? -28.719 -0.926 5.082 1 73 359 ASN B CA 1
ATOM 7273 C C . ASN B 1 359 ? -28.609 0.288 6 1 73 359 ASN B C 1
ATOM 7275 O O . ASN B 1 359 ? -27.609 0.446 6.711 1 73 359 ASN B O 1
ATOM 7279 N N . THR B 1 360 ? -29.516 1.185 5.766 1 83.12 360 THR B N 1
ATOM 7280 C CA . THR B 1 360 ? -29.672 2.33 6.652 1 83.12 360 THR B CA 1
ATOM 7281 C C . THR B 1 360 ? -30.906 2.174 7.523 1 83.12 360 THR B C 1
ATOM 7283 O O . THR B 1 360 ? -32 1.89 7.02 1 83.12 360 THR B O 1
ATOM 7286 N N . VAL B 1 361 ? -30.734 2.27 8.805 1 86.62 361 VAL B N 1
ATOM 7287 C CA . VAL B 1 361 ? -31.828 2.191 9.758 1 86.62 361 VAL B CA 1
ATOM 7288 C C . VAL B 1 361 ? -32.031 3.551 10.422 1 86.62 361 VAL B C 1
ATOM 7290 O O . VAL B 1 361 ? -31.078 4.203 10.836 1 86.62 361 VAL B O 1
ATOM 7293 N N . TYR B 1 362 ? -33.312 3.973 10.445 1 89.25 362 TYR B N 1
ATOM 7294 C CA . TYR B 1 362 ? -33.719 5.203 11.125 1 89.25 362 TYR B CA 1
ATOM 7295 C C . TYR B 1 362 ? -34.469 4.895 12.414 1 89.25 362 TYR B C 1
ATOM 7297 O O . TYR B 1 362 ? -35.375 4.078 12.422 1 89.25 362 TYR B O 1
ATOM 7305 N N . TYR B 1 363 ? -34 5.473 13.5 1 91.62 363 TYR B N 1
ATOM 7306 C CA . TYR B 1 363 ? -34.656 5.285 14.789 1 91.62 363 TYR B CA 1
ATOM 7307 C C . TYR B 1 363 ? -34.875 6.625 15.484 1 91.62 363 TYR B C 1
ATOM 7309 O O . TYR B 1 363 ? -34.031 7.512 15.43 1 91.62 363 TYR B O 1
ATOM 7317 N N . LYS B 1 364 ? -36.031 6.77 16.094 1 94.25 364 LYS B N 1
ATOM 7318 C CA . LYS B 1 364 ? -36.344 7.953 16.891 1 94.25 364 LYS B CA 1
ATOM 7319 C C . LYS B 1 364 ? -36.625 7.578 18.344 1 94.25 364 LYS B C 1
ATOM 7321 O O . LYS B 1 364 ? -37.562 6.84 18.625 1 94.25 364 LYS B O 1
ATOM 7326 N N . PHE B 1 365 ? -35.812 8.062 19.156 1 93.44 365 PHE B N 1
ATOM 7327 C CA . PHE B 1 365 ? -36.062 7.879 20.578 1 93.44 365 PHE B CA 1
ATOM 7328 C C . PHE B 1 365 ? -37.188 8.781 21.062 1 93.44 365 PHE B C 1
ATOM 7330 O O . PHE B 1 365 ? -37.125 10 20.938 1 93.44 365 PHE B O 1
ATOM 7337 N N . ILE B 1 366 ? -38.094 8.219 21.656 1 91.31 366 ILE B N 1
ATOM 7338 C CA . ILE B 1 366 ? -39.344 8.922 21.984 1 91.31 366 ILE B CA 1
ATOM 7339 C C . ILE B 1 366 ? -39.125 9.844 23.172 1 91.31 366 ILE B C 1
ATOM 7341 O O . ILE B 1 366 ? -39.562 10.992 23.172 1 91.31 366 ILE B O 1
ATOM 7345 N N . PHE B 1 367 ? -38.5 9.32 24.141 1 87.56 367 PHE B N 1
ATOM 7346 C CA . PHE B 1 367 ? -38.312 10.086 25.375 1 87.56 367 PHE B CA 1
ATOM 7347 C C . PHE B 1 367 ? -37.312 11.211 25.188 1 87.56 367 PHE B C 1
ATOM 7349 O O . PHE B 1 367 ? -37.531 12.32 25.672 1 87.56 367 PHE B O 1
ATOM 7356 N N . GLU B 1 368 ? -36.281 10.93 24.453 1 89.69 368 GLU B N 1
ATOM 7357 C CA . GLU B 1 368 ? -35.188 11.906 24.266 1 89.69 368 GLU B CA 1
ATOM 7358 C C . GLU B 1 368 ? -35.438 12.766 23.031 1 89.69 368 GLU B C 1
ATOM 7360 O O . GLU B 1 368 ? -34.812 13.805 22.844 1 89.69 368 GLU B O 1
ATOM 7365 N N . LYS B 1 369 ? -36.312 12.352 22.203 1 91.31 369 LYS B N 1
ATOM 7366 C CA . LYS B 1 369 ? -36.562 13.039 20.953 1 91.31 369 LYS B CA 1
ATOM 7367 C C . LYS B 1 369 ? -35.312 13.117 20.094 1 91.31 369 LYS B C 1
ATOM 7369 O O . LYS B 1 369 ? -35.094 14.102 19.391 1 91.31 369 LYS B O 1
ATOM 7374 N N . THR B 1 370 ? -34.438 12.227 20.359 1 95.81 370 THR B N 1
ATOM 7375 C CA . THR B 1 370 ? -33.219 12.086 19.578 1 95.81 370 THR B CA 1
ATOM 7376 C C . THR B 1 370 ? -33.406 11.172 18.375 1 95.81 370 THR B C 1
ATOM 7378 O O . THR B 1 370 ? -34.031 10.109 18.5 1 95.81 370 THR B O 1
ATOM 7381 N N . SER B 1 371 ? -32.969 11.656 17.234 1 95.69 371 SER B N 1
ATOM 7382 C CA . SER B 1 371 ? -33 10.82 16.031 1 95.69 371 SER B CA 1
ATOM 7383 C C . SER B 1 371 ? -31.656 10.156 15.797 1 95.69 371 SER B C 1
ATOM 7385 O O . SER B 1 371 ? -30.609 10.773 16.016 1 95.69 371 SER B O 1
ATOM 7387 N N . LEU B 1 372 ? -31.719 8.883 15.438 1 94.75 372 LEU B N 1
ATOM 7388 C CA . LEU B 1 372 ? -30.516 8.109 15.188 1 94.75 372 LEU B CA 1
ATOM 7389 C C . LEU B 1 372 ? -30.562 7.465 13.805 1 94.75 372 LEU B C 1
ATOM 7391 O O . LEU B 1 372 ? -31.562 6.852 13.43 1 94.75 372 LEU B O 1
ATOM 7395 N N . LYS B 1 373 ? -29.516 7.734 13.055 1 92.31 373 LYS B N 1
ATOM 7396 C CA . LYS B 1 373 ? -29.297 7.035 11.789 1 92.31 373 LYS B CA 1
ATOM 7397 C C . LYS B 1 373 ? -28.141 6.043 11.898 1 92.31 373 LYS B C 1
ATOM 7399 O O . LYS B 1 373 ? -27.047 6.402 12.344 1 92.31 373 LYS B O 1
ATOM 7404 N N . VAL B 1 374 ? -28.391 4.793 11.492 1 91.94 374 VAL B N 1
ATOM 7405 C CA . VAL B 1 374 ? -27.359 3.75 11.562 1 91.94 374 VAL B CA 1
ATOM 7406 C C . VAL B 1 374 ? -27.109 3.191 10.164 1 91.94 374 VAL B C 1
ATOM 7408 O O . VAL B 1 374 ? -28.031 2.717 9.5 1 91.94 374 VAL B O 1
ATOM 7411 N N . ASN B 1 375 ? -25.875 3.311 9.719 1 89.56 375 ASN B N 1
ATOM 7412 C CA . ASN B 1 375 ? -25.453 2.688 8.469 1 89.56 375 ASN B CA 1
ATOM 7413 C C . ASN B 1 375 ? -24.484 1.535 8.719 1 89.56 375 ASN B C 1
ATOM 7415 O O . ASN B 1 375 ? -23.547 1.667 9.5 1 89.56 375 ASN B O 1
ATOM 7419 N N . TYR B 1 376 ? -24.766 0.374 8.055 1 89.38 376 TYR B N 1
ATOM 7420 C CA . TYR B 1 376 ? -23.844 -0.755 8.07 1 89.38 376 TYR B CA 1
ATOM 7421 C C . TYR B 1 376 ? -23.141 -0.907 6.727 1 89.38 376 TYR B C 1
ATOM 7423 O O . TYR B 1 376 ? -23.781 -0.862 5.676 1 89.38 376 TYR B O 1
ATOM 7431 N N . TYR B 1 377 ? -21.875 -0.94 6.801 1 88.62 377 TYR B N 1
ATOM 7432 C CA . TYR B 1 377 ? -21.047 -1.364 5.672 1 88.62 377 TYR B CA 1
ATOM 7433 C C . TYR B 1 377 ? -20.359 -2.693 5.965 1 88.62 377 TYR B C 1
ATOM 7435 O O . TYR B 1 377 ? -19.406 -2.748 6.746 1 88.62 377 TYR B O 1
ATOM 7443 N N . ILE B 1 378 ? -20.859 -3.789 5.316 1 89.31 378 ILE B N 1
ATOM 7444 C CA . ILE B 1 378 ? -20.406 -5.133 5.648 1 89.31 378 ILE B CA 1
ATOM 7445 C C . ILE B 1 378 ? -19.969 -5.855 4.375 1 89.31 378 ILE B C 1
ATOM 7447 O O . ILE B 1 378 ? -20.688 -6.723 3.873 1 89.31 378 ILE B O 1
ATOM 7451 N N . PRO B 1 379 ? -18.812 -5.629 3.883 1 88.81 379 PRO B N 1
ATOM 7452 C CA . PRO B 1 379 ? -17.781 -4.742 4.418 1 88.81 379 PRO B CA 1
ATOM 7453 C C . PRO B 1 379 ? -17.812 -3.354 3.779 1 88.81 379 PRO B C 1
ATOM 7455 O O . PRO B 1 379 ? -18.531 -3.131 2.809 1 88.81 379 PRO B O 1
ATOM 7458 N N . GLU B 1 380 ? -17.125 -2.398 4.465 1 88.44 380 GLU B N 1
ATOM 7459 C CA . GLU B 1 380 ? -16.734 -1.192 3.742 1 88.44 380 GLU B CA 1
ATOM 7460 C C . GLU B 1 380 ? -15.812 -1.524 2.564 1 88.44 380 GLU B C 1
ATOM 7462 O O . GLU B 1 380 ? -14.742 -2.109 2.748 1 88.44 380 GLU B O 1
ATOM 7467 N N . GLU B 1 381 ? -16.188 -1.17 1.438 1 84.44 381 GLU B N 1
ATOM 7468 C CA . GLU B 1 381 ? -15.688 -1.742 0.192 1 84.44 381 GLU B CA 1
ATOM 7469 C C . GLU B 1 381 ? -14.188 -1.494 0.035 1 84.44 381 GLU B C 1
ATOM 7471 O O . GLU B 1 381 ? -13.461 -2.355 -0.463 1 84.44 381 GLU B O 1
ATOM 7476 N N . TYR B 1 382 ? -13.781 -0.401 0.393 1 84.38 382 TYR B N 1
ATOM 7477 C CA . TYR B 1 382 ? -12.398 -0.012 0.11 1 84.38 382 TYR B CA 1
ATOM 7478 C C . TYR B 1 382 ? -11.438 -0.692 1.072 1 84.38 382 TYR B C 1
ATOM 7480 O O . TYR B 1 382 ? -10.391 -1.197 0.657 1 84.38 382 TYR B O 1
ATOM 7488 N N . SER B 1 383 ? -11.773 -0.782 2.365 1 87.31 383 SER B N 1
ATOM 7489 C CA . SER B 1 383 ? -10.867 -1.289 3.385 1 87.31 383 SER B CA 1
ATOM 7490 C C . SER B 1 383 ? -11.078 -2.779 3.627 1 87.31 383 SER B C 1
ATOM 7492 O O . SER B 1 383 ? -10.18 -3.473 4.105 1 87.31 383 SER B O 1
ATOM 7494 N N . GLY B 1 384 ? -12.266 -3.246 3.393 1 89.5 384 GLY B N 1
ATOM 7495 C CA . GLY B 1 384 ? -12.602 -4.633 3.686 1 89.5 384 GLY B CA 1
ATOM 7496 C C . GLY B 1 384 ? -13.062 -4.844 5.117 1 89.5 384 GLY B C 1
ATOM 7497 O O . GLY B 1 384 ? -13.477 -5.945 5.48 1 89.5 384 GLY B O 1
ATOM 7498 N N . ASN B 1 385 ? -13.102 -3.791 5.953 1 92.06 385 ASN B N 1
ATOM 7499 C CA . ASN B 1 385 ? -13.586 -3.855 7.328 1 92.06 385 ASN B CA 1
ATOM 7500 C C . ASN B 1 385 ? -15.086 -3.609 7.41 1 92.06 385 ASN B C 1
ATOM 7502 O O . ASN B 1 385 ? -15.688 -3.115 6.453 1 92.06 385 ASN B O 1
ATOM 7506 N N . GLU B 1 386 ? -15.609 -4.047 8.484 1 92.44 386 GLU B N 1
ATOM 7507 C CA . GLU B 1 386 ? -16.969 -3.586 8.781 1 92.44 386 GLU B CA 1
ATOM 7508 C C . GLU B 1 386 ? -16.953 -2.174 9.359 1 92.44 386 GLU B C 1
ATOM 7510 O O . GLU B 1 386 ? -16.125 -1.854 10.219 1 92.44 386 GLU B O 1
ATOM 7515 N N . LEU B 1 387 ? -17.828 -1.352 8.852 1 94.06 387 LEU B N 1
ATOM 7516 C CA . LEU B 1 387 ? -18.047 -0.016 9.398 1 94.06 387 LEU B CA 1
ATOM 7517 C C . LEU B 1 387 ? -19.484 0.171 9.836 1 94.06 387 LEU B C 1
ATOM 7519 O O . LEU B 1 387 ? -20.406 -0.03 9.039 1 94.06 387 LEU B O 1
ATOM 7523 N N . ILE B 1 388 ? -19.703 0.387 11.094 1 94.44 388 ILE B N 1
ATOM 7524 C CA . ILE B 1 388 ? -20.984 0.859 11.609 1 94.44 388 ILE B CA 1
ATOM 7525 C C . ILE B 1 388 ? -20.922 2.363 11.859 1 94.44 388 ILE B C 1
ATOM 7527 O O . ILE B 1 388 ? -20.172 2.82 12.727 1 94.44 388 ILE B O 1
ATOM 7531 N N . ARG B 1 389 ? -21.656 3.09 11.148 1 94.31 389 ARG B N 1
ATOM 7532 C CA . ARG B 1 389 ? -21.688 4.539 11.305 1 94.31 389 ARG B CA 1
ATOM 7533 C C . ARG B 1 389 ? -22.984 4.996 11.977 1 94.31 389 ARG B C 1
ATOM 7535 O O . ARG B 1 389 ? -24.078 4.719 11.484 1 94.31 389 ARG B O 1
ATOM 7542 N N . LEU B 1 390 ? -22.859 5.652 13.094 1 95.81 390 LEU B N 1
ATOM 7543 C CA . LEU B 1 390 ? -23.984 6.219 13.828 1 95.81 390 LEU B CA 1
ATOM 7544 C C . LEU B 1 390 ? -24.016 7.734 13.695 1 95.81 390 LEU B C 1
ATOM 7546 O O . LEU B 1 390 ? -22.984 8.398 13.867 1 95.81 390 LEU B O 1
ATOM 7550 N N . ARG B 1 391 ? -25.172 8.281 13.375 1 95.31 391 ARG B N 1
ATOM 7551 C CA . ARG B 1 391 ? -25.359 9.727 13.367 1 95.31 391 ARG B CA 1
ATOM 7552 C C . ARG B 1 391 ? -26.547 10.117 14.242 1 95.31 391 ARG B C 1
ATOM 7554 O O . ARG B 1 391 ? -27.688 9.719 13.977 1 95.31 391 ARG B O 1
ATOM 7561 N N . PHE B 1 392 ? -26.219 10.914 15.219 1 96.19 392 PHE B N 1
ATOM 7562 C CA . PHE B 1 392 ? -27.234 11.398 16.141 1 96.19 392 PHE B CA 1
ATOM 7563 C C . PHE B 1 392 ? -27.656 12.82 15.789 1 96.19 392 PHE B C 1
ATOM 7565 O O . PHE B 1 392 ? -26.812 13.656 15.461 1 96.19 392 PHE B O 1
ATOM 7572 N N . TYR B 1 393 ? -28.906 13.078 15.82 1 94.38 393 TYR B N 1
ATOM 7573 C CA . TYR B 1 393 ? -29.469 14.414 15.633 1 94.38 393 TYR B CA 1
ATOM 7574 C C . TYR B 1 393 ? -30.359 14.805 16.797 1 94.38 393 TYR B C 1
ATOM 7576 O O . TYR B 1 393 ? -31.062 13.961 17.375 1 94.38 393 TYR B O 1
ATOM 7584 N N . ASP B 1 394 ? -30.359 16.078 17.125 1 94.94 394 ASP B N 1
ATOM 7585 C CA . ASP B 1 394 ? -31.094 16.578 18.281 1 94.94 394 ASP B CA 1
ATOM 7586 C C . ASP B 1 394 ? -30.781 15.766 19.531 1 94.94 394 ASP B C 1
ATOM 7588 O O . ASP B 1 394 ? -31.688 15.289 20.219 1 94.94 394 ASP B O 1
ATOM 7592 N N . LEU B 1 395 ? -29.516 15.547 19.656 1 95.69 395 LEU B N 1
ATOM 7593 C CA . LEU B 1 395 ? -29.016 14.664 20.703 1 95.69 395 LEU B CA 1
ATOM 7594 C C . LEU B 1 395 ? -29.234 15.281 22.078 1 95.69 395 LEU B C 1
ATOM 7596 O O . LEU B 1 395 ? -28.969 16.469 22.297 1 95.69 395 LEU B O 1
ATOM 7600 N N . GLN B 1 396 ? -29.812 14.492 22.984 1 95.31 396 GLN B N 1
ATOM 7601 C CA . GLN B 1 396 ? -30.031 14.93 24.359 1 95.31 396 GLN B CA 1
ATOM 7602 C C . GLN B 1 396 ? -28.859 14.547 25.25 1 95.31 396 GLN B C 1
ATOM 7604 O O . GLN B 1 396 ? -28.219 13.508 25.031 1 95.31 396 GLN B O 1
ATOM 7609 N N . PRO B 1 397 ? -28.641 15.398 26.219 1 96.06 397 PRO B N 1
ATOM 7610 C CA . PRO B 1 397 ? -27.516 15.117 27.109 1 96.06 397 PRO B CA 1
ATOM 7611 C C . PRO B 1 397 ? -27.719 13.867 27.953 1 96.06 397 PRO B C 1
ATOM 7613 O O . PRO B 1 397 ? -28.859 13.5 28.25 1 96.06 397 PRO B O 1
ATOM 7616 N N . GLY B 1 398 ? -26.578 13.234 28.344 1 95 398 GLY B N 1
ATOM 7617 C CA . GLY B 1 398 ? -26.578 12.047 29.188 1 95 398 GLY B CA 1
ATOM 7618 C C . GLY B 1 398 ? -25.625 10.977 28.719 1 95 398 GLY B C 1
ATOM 7619 O O . GLY B 1 398 ? -24.812 11.203 27.812 1 95 398 GLY B O 1
ATOM 7620 N N . ILE B 1 399 ? -25.656 9.867 29.453 1 96.69 399 ILE B N 1
ATOM 7621 C CA . ILE B 1 399 ? -24.812 8.734 29.109 1 96.69 399 ILE B CA 1
ATOM 7622 C C . ILE B 1 399 ? -25.547 7.793 28.172 1 96.69 399 ILE B C 1
ATOM 7624 O O . ILE B 1 399 ? -26.531 7.152 28.562 1 96.69 399 ILE B O 1
ATOM 7628 N N . TRP B 1 400 ? -25.125 7.777 26.969 1 97.31 400 TRP B N 1
ATOM 7629 C CA . TRP B 1 400 ? -25.625 6.824 25.984 1 97.31 400 TRP B CA 1
ATOM 7630 C C . TRP B 1 400 ? -24.766 5.562 25.969 1 97.31 400 TRP B C 1
ATOM 7632 O O . TRP B 1 400 ? -23.547 5.629 26.125 1 97.31 400 TRP B O 1
ATOM 7642 N N . LYS B 1 401 ? -25.359 4.41 25.781 1 97.06 401 LYS B N 1
ATOM 7643 C CA . LYS B 1 401 ? -24.625 3.148 25.781 1 97.06 401 LYS B CA 1
ATOM 7644 C C . LYS B 1 401 ? -24.594 2.525 24.391 1 97.06 401 LYS B C 1
ATOM 7646 O O . LYS B 1 401 ? -25.641 2.412 23.734 1 97.06 401 LYS B O 1
ATOM 7651 N N . LEU B 1 402 ? -23.453 2.24 23.938 1 97.69 402 LEU B N 1
ATOM 7652 C CA . LEU B 1 402 ? -23.234 1.478 22.719 1 97.69 402 LEU B CA 1
ATOM 7653 C C . LEU B 1 402 ? -22.938 0.016 23.031 1 97.69 402 LEU B C 1
ATOM 7655 O O . LEU B 1 402 ? -21.812 -0.33 23.391 1 97.69 402 LEU B O 1
ATOM 7659 N N . ARG B 1 403 ? -23.891 -0.799 22.922 1 95.56 403 ARG B N 1
ATOM 7660 C CA . ARG B 1 403 ? -23.734 -2.219 23.219 1 95.56 403 ARG B CA 1
ATOM 7661 C C . ARG B 1 403 ? -23.469 -3.018 21.953 1 95.56 403 ARG B C 1
ATOM 7663 O O . ARG B 1 403 ? -24.312 -3.076 21.047 1 95.56 403 ARG B O 1
ATOM 7670 N N . LEU B 1 404 ? -22.281 -3.576 21.766 1 96 404 LEU B N 1
ATOM 7671 C CA . LEU B 1 404 ? -21.875 -4.367 20.625 1 96 404 LEU B CA 1
ATOM 7672 C C . LEU B 1 404 ? -22.016 -5.859 20.906 1 96 404 LEU B C 1
ATOM 7674 O O . LEU B 1 404 ? -21.719 -6.312 22.016 1 96 404 LEU B O 1
ATOM 7678 N N . SER B 1 405 ? -22.531 -6.555 19.953 1 93 405 SER B N 1
ATOM 7679 C CA . SER B 1 405 ? -22.672 -8.008 20.047 1 93 405 SER B CA 1
ATOM 7680 C C . SER B 1 405 ? -22.125 -8.688 18.797 1 93 405 SER B C 1
ATOM 7682 O O . SER B 1 405 ? -22.156 -8.117 17.703 1 93 405 SER B O 1
ATOM 7684 N N . GLY B 1 406 ? -21.719 -9.938 18.969 1 90.81 406 GLY B N 1
ATOM 7685 C CA . GLY B 1 406 ? -21.094 -10.656 17.875 1 90.81 406 GLY B CA 1
ATOM 7686 C C . GLY B 1 406 ? -22.094 -11.438 17.031 1 90.81 406 GLY B C 1
ATOM 7687 O O . GLY B 1 406 ? -22.938 -12.156 17.578 1 90.81 406 GLY B O 1
ATOM 7688 N N . ASP B 1 407 ? -22.094 -11.266 15.695 1 88.44 407 ASP B N 1
ATOM 7689 C CA . ASP B 1 407 ? -22.844 -12.102 14.75 1 88.44 407 ASP B CA 1
ATOM 7690 C C . ASP B 1 407 ? -21.938 -13.195 14.172 1 88.44 407 ASP B C 1
ATOM 7692 O O . ASP B 1 407 ? -22.344 -14.359 14.086 1 88.44 407 ASP B O 1
ATOM 7696 N N . LEU B 1 408 ? -20.844 -12.859 13.719 1 89.31 408 LEU B N 1
ATOM 7697 C CA . LEU B 1 408 ? -19.75 -13.734 13.305 1 89.31 408 LEU B CA 1
ATOM 7698 C C . LEU B 1 408 ? -18.453 -13.359 14 1 89.31 408 LEU B C 1
ATOM 7700 O O . LEU B 1 408 ? -17.922 -12.266 13.789 1 89.31 408 LEU B O 1
ATOM 7704 N N . VAL B 1 409 ? -17.938 -14.289 14.875 1 89.44 409 VAL B N 1
ATOM 7705 C CA . VAL B 1 409 ? -16.812 -13.914 15.719 1 89.44 409 VAL B CA 1
ATOM 7706 C C . VAL B 1 409 ? -15.719 -14.969 15.617 1 89.44 409 VAL B C 1
ATOM 7708 O O . VAL B 1 409 ? -15.961 -16.156 15.875 1 89.44 409 VAL B O 1
ATOM 7711 N N . LEU B 1 410 ? -14.586 -14.586 15.164 1 86.38 410 LEU B N 1
ATOM 7712 C CA . LEU B 1 410 ? -13.344 -15.352 15.266 1 86.38 410 LEU B CA 1
ATOM 7713 C C . LEU B 1 410 ? -12.438 -14.781 16.344 1 86.38 410 LEU B C 1
ATOM 7715 O O . LEU B 1 410 ? -12.25 -15.398 17.391 1 86.38 410 LEU B O 1
ATOM 7719 N N . ASP B 1 411 ? -12.031 -13.625 16.25 1 84.31 411 ASP B N 1
ATOM 7720 C CA . ASP B 1 411 ? -11.266 -12.773 17.156 1 84.31 411 ASP B CA 1
ATOM 7721 C C . ASP B 1 411 ? -11.578 -11.297 16.922 1 84.31 411 ASP B C 1
ATOM 7723 O O . ASP B 1 411 ? -10.688 -10.516 16.594 1 84.31 411 ASP B O 1
ATOM 7727 N N . ALA B 1 412 ? -12.797 -11.008 17.312 1 91.38 412 ALA B N 1
ATOM 7728 C CA . ALA B 1 412 ? -13.297 -9.703 16.891 1 91.38 412 ALA B CA 1
ATOM 7729 C C . ALA B 1 412 ? -12.648 -8.578 17.703 1 91.38 412 ALA B C 1
ATOM 7731 O O . ALA B 1 412 ? -12.727 -8.562 18.938 1 91.38 412 ALA B O 1
ATOM 7732 N N . THR B 1 413 ? -11.93 -7.738 17.078 1 91.88 413 THR B N 1
ATOM 7733 C CA . THR B 1 413 ? -11.469 -6.473 17.641 1 91.88 413 THR B CA 1
ATOM 7734 C C . THR B 1 413 ? -12.227 -5.301 17.016 1 91.88 413 THR B C 1
ATOM 7736 O O . THR B 1 413 ? -12.391 -5.234 15.797 1 91.88 413 THR B O 1
ATOM 7739 N N . PHE B 1 414 ? -12.75 -4.453 17.859 1 95.25 414 PHE B N 1
ATOM 7740 C CA . PHE B 1 414 ? -13.438 -3.277 17.344 1 95.25 414 PHE B CA 1
ATOM 7741 C C . PHE B 1 414 ? -12.797 -1.998 17.859 1 95.25 414 PHE B C 1
ATOM 7743 O O . PHE B 1 414 ? -12.156 -2.002 18.922 1 95.25 414 PHE B O 1
ATOM 7750 N N . ASN B 1 415 ? -12.852 -0.968 17.109 1 96.38 415 ASN B N 1
ATOM 7751 C CA . ASN B 1 415 ? -12.445 0.39 17.453 1 96.38 415 ASN B CA 1
ATOM 7752 C C . ASN B 1 415 ? -13.57 1.394 17.188 1 96.38 415 ASN B C 1
ATOM 7754 O O . ASN B 1 415 ? -14.266 1.305 16.188 1 96.38 415 ASN B O 1
ATOM 7758 N N . ILE B 1 416 ? -13.789 2.258 18.141 1 98 416 ILE B N 1
ATOM 7759 C CA . ILE B 1 416 ? -14.773 3.324 18.016 1 98 416 ILE B CA 1
ATOM 7760 C C . ILE B 1 416 ? -14.07 4.68 18.016 1 98 416 ILE B C 1
ATOM 7762 O O . ILE B 1 416 ? -13.227 4.953 18.875 1 98 416 ILE B O 1
ATOM 7766 N N . TRP B 1 417 ? -14.352 5.469 17.078 1 97.88 417 TRP B N 1
ATOM 7767 C CA . TRP B 1 417 ? -13.859 6.84 17.062 1 97.88 417 TRP B CA 1
ATOM 7768 C C . TRP B 1 417 ? -15.008 7.836 16.953 1 97.88 417 TRP B C 1
ATOM 7770 O O . TRP B 1 417 ? -15.984 7.594 16.234 1 97.88 417 TRP B O 1
ATOM 7780 N N . ILE B 1 418 ? -14.938 8.906 17.672 1 97.56 418 ILE B N 1
ATOM 7781 C CA . ILE B 1 418 ? -15.781 10.086 17.484 1 97.56 418 ILE B CA 1
ATOM 7782 C C . ILE B 1 418 ? -14.938 11.242 16.953 1 97.56 418 ILE B C 1
ATOM 7784 O O . ILE B 1 418 ? -13.711 11.172 16.953 1 97.56 418 ILE B O 1
ATOM 7788 N N . PRO B 1 419 ? -15.547 12.281 16.359 1 96.19 419 PRO B N 1
ATOM 7789 C CA . PRO B 1 419 ? -14.773 13.367 15.766 1 96.19 419 PRO B CA 1
ATOM 7790 C C . PRO B 1 419 ? -13.805 14.016 16.75 1 96.19 419 PRO B C 1
ATOM 7792 O O . PRO B 1 419 ? -14.016 13.945 17.969 1 96.19 419 PRO B O 1
ATOM 7795 N N . GLN B 1 420 ? -12.758 14.578 16.219 1 95.19 420 GLN B N 1
ATOM 7796 C CA . GLN B 1 420 ? -11.688 15.156 17.016 1 95.19 420 GLN B CA 1
ATOM 7797 C C . GLN B 1 420 ? -12.141 16.438 17.703 1 95.19 420 GLN B C 1
ATOM 7799 O O . GLN B 1 420 ? -13.148 17.031 17.312 1 95.19 420 GLN B O 1
ATOM 7804 N N . LYS B 1 421 ? -11.328 16.828 18.641 1 90.06 421 LYS B N 1
ATOM 7805 C CA . LYS B 1 421 ? -11.602 18.078 19.359 1 90.06 421 LYS B CA 1
ATOM 7806 C C . LYS B 1 421 ? -11.648 19.266 18.422 1 90.06 421 LYS B C 1
ATOM 7808 O O . LYS B 1 421 ? -10.859 19.344 17.469 1 90.06 421 LYS B O 1
ATOM 7813 N N . GLY B 1 422 ? -12.461 20.188 18.719 1 90.88 422 GLY B N 1
ATOM 7814 C CA . GLY B 1 422 ? -12.711 21.312 17.828 1 90.88 422 GLY B CA 1
ATOM 7815 C C . GLY B 1 422 ? -13.953 21.156 16.984 1 90.88 422 GLY B C 1
ATOM 7816 O O . GLY B 1 422 ? -14.602 22.141 16.625 1 90.88 422 GLY B O 1
ATOM 7817 N N . ILE B 1 423 ? -14.211 19.828 16.656 1 93.12 423 ILE B N 1
ATOM 7818 C CA . ILE B 1 423 ? -15.445 19.531 15.938 1 93.12 423 ILE B CA 1
ATOM 7819 C C . ILE B 1 423 ? -16.562 19.234 16.938 1 93.12 423 ILE B C 1
ATOM 7821 O O . ILE B 1 423 ? -17.703 19.656 16.75 1 93.12 423 ILE B O 1
ATOM 7825 N N . ILE B 1 424 ? -16.188 18.562 17.984 1 93.31 424 ILE B N 1
ATOM 7826 C CA . ILE B 1 424 ? -17.156 18.219 19.031 1 93.31 424 ILE B CA 1
ATOM 7827 C C . ILE B 1 424 ? -16.828 18.984 20.312 1 93.31 424 ILE B C 1
ATOM 7829 O O . ILE B 1 424 ? -15.734 19.531 20.438 1 93.31 424 ILE B O 1
ATOM 7833 N N . SER B 1 425 ? -17.766 18.891 21.234 1 91.62 425 SER B N 1
ATOM 7834 C CA . SER B 1 425 ? -17.547 19.516 22.547 1 91.62 425 SER B CA 1
ATOM 7835 C C . SER B 1 425 ? -16.438 18.812 23.312 1 91.62 425 SER B C 1
ATOM 7837 O O . SER B 1 425 ? -16.297 17.594 23.25 1 91.62 425 SER B O 1
ATOM 7839 N N . PRO B 1 426 ? -15.633 19.594 24.016 1 89 426 PRO B N 1
ATOM 7840 C CA . PRO B 1 426 ? -14.547 19 24.797 1 89 426 PRO B CA 1
ATOM 7841 C C . PRO B 1 426 ? -15.047 18.047 25.875 1 89 426 PRO B C 1
ATOM 7843 O O . PRO B 1 426 ? -14.281 17.219 26.375 1 89 426 PRO B O 1
ATOM 7846 N N . ASN B 1 427 ? -16.328 18.109 26.219 1 91.81 427 ASN B N 1
ATOM 7847 C CA . ASN B 1 427 ? -16.875 17.266 27.281 1 91.81 427 ASN B CA 1
ATOM 7848 C C . ASN B 1 427 ? -17.516 16 26.719 1 91.81 427 ASN B C 1
ATOM 7850 O O . ASN B 1 427 ? -18.016 15.164 27.484 1 91.81 427 ASN B O 1
ATOM 7854 N N . THR B 1 428 ? -17.547 15.883 25.422 1 95.38 428 THR B N 1
ATOM 7855 C CA . THR B 1 428 ? -18 14.641 24.797 1 95.38 428 THR B CA 1
ATOM 7856 C C . THR B 1 428 ? -16.906 13.578 24.844 1 95.38 428 THR B C 1
ATOM 7858 O O . THR B 1 428 ? -15.781 13.82 24.406 1 95.38 428 THR B O 1
ATOM 7861 N N . ARG B 1 429 ? -17.219 12.406 25.359 1 96.12 429 ARG B N 1
ATOM 7862 C CA . ARG B 1 429 ? -16.141 11.43 25.516 1 96.12 429 ARG B CA 1
ATOM 7863 C C . ARG B 1 429 ? -16.688 10.008 25.5 1 96.12 429 ARG B C 1
ATOM 7865 O O . ARG B 1 429 ? -17.875 9.789 25.75 1 96.12 429 ARG B O 1
ATOM 7872 N N . LEU B 1 430 ? -15.82 9.094 25.156 1 97.75 430 LEU B N 1
ATOM 7873 C CA . LEU B 1 430 ? -16.078 7.664 25.266 1 97.75 430 LEU B CA 1
ATOM 7874 C C . LEU B 1 430 ? -15.492 7.105 26.547 1 97.75 430 LEU B C 1
ATOM 7876 O O . LEU B 1 430 ? -14.445 7.559 27.016 1 97.75 430 LEU B O 1
ATOM 7880 N N . SER B 1 431 ? -16.172 6.094 27.125 1 94.94 431 SER B N 1
ATOM 7881 C CA . SER B 1 431 ? -15.703 5.43 28.344 1 94.94 431 SER B CA 1
ATOM 7882 C C . SER B 1 431 ? -16.062 3.945 28.328 1 94.94 431 SER B C 1
ATOM 7884 O O . SER B 1 431 ? -17.219 3.58 28.094 1 94.94 431 SER B O 1
ATOM 7886 N N . PRO B 1 432 ? -15.219 3.092 28.672 1 95.62 432 PRO B N 1
ATOM 7887 C CA . PRO B 1 432 ? -13.781 3.354 28.797 1 95.62 432 PRO B CA 1
ATOM 7888 C C . PRO B 1 432 ? -13.141 3.785 27.484 1 95.62 432 PRO B C 1
ATOM 7890 O O . PRO B 1 432 ? -13.57 3.357 26.406 1 95.62 432 PRO B O 1
ATOM 7893 N N . SER B 1 433 ? -12.203 4.703 27.578 1 96.12 433 SER B N 1
ATOM 7894 C CA . SER B 1 433 ? -11.469 5.164 26.391 1 96.12 433 SER B CA 1
ATOM 7895 C C . SER B 1 433 ? -10.148 4.422 26.25 1 96.12 433 SER B C 1
ATOM 7897 O O . SER B 1 433 ? -9.719 3.709 27.156 1 96.12 433 SER B O 1
ATOM 7899 N N . ASP B 1 434 ? -9.594 4.445 25.078 1 95.62 434 ASP B N 1
ATOM 7900 C CA . ASP B 1 434 ? -8.312 3.828 24.734 1 95.62 434 ASP B CA 1
ATOM 7901 C C . ASP B 1 434 ? -7.344 4.855 24.156 1 95.62 434 ASP B C 1
ATOM 7903 O O . ASP B 1 434 ? -7.609 5.438 23.109 1 95.62 434 ASP B O 1
ATOM 7907 N N . THR B 1 435 ? -6.184 5.047 24.797 1 94.06 435 THR B N 1
ATOM 7908 C CA . THR B 1 435 ? -5.199 6.016 24.328 1 94.06 435 THR B CA 1
ATOM 7909 C C . THR B 1 435 ? -4.469 5.492 23.094 1 94.06 435 THR B C 1
ATOM 7911 O O . THR B 1 435 ? -3.955 6.277 22.297 1 94.06 435 THR B O 1
ATOM 7914 N N . TYR B 1 436 ? -4.375 4.184 23 1 94 436 TYR B N 1
ATOM 7915 C CA . TYR B 1 436 ? -3.764 3.598 21.812 1 94 436 TYR B CA 1
ATOM 7916 C C . TYR B 1 436 ? -4.703 3.686 20.625 1 94 436 TYR B C 1
ATOM 7918 O O . TYR B 1 436 ? -5.918 3.514 20.766 1 94 436 TYR B O 1
ATOM 7926 N N . GLY B 1 437 ? -4.133 3.975 19.469 1 94.25 437 GLY B N 1
ATOM 7927 C CA . GLY B 1 437 ? -4.934 4.117 18.266 1 94.25 437 GLY B CA 1
ATOM 7928 C C . GLY B 1 437 ? -5.484 5.52 18.078 1 94.25 437 GLY B C 1
ATOM 7929 O O . GLY B 1 437 ? -6.484 5.711 17.375 1 94.25 437 GLY B O 1
ATOM 7930 N N . THR B 1 438 ? -4.84 6.523 18.734 1 95.94 438 THR B N 1
ATOM 7931 C CA . THR B 1 438 ? -5.328 7.895 18.656 1 95.94 438 THR B CA 1
ATOM 7932 C C . THR B 1 438 ? -4.562 8.695 17.609 1 95.94 438 THR B C 1
ATOM 7934 O O . THR B 1 438 ? -4.766 9.898 17.469 1 95.94 438 THR B O 1
ATOM 7937 N N . ILE B 1 439 ? -3.623 8.016 16.875 1 96 439 ILE B N 1
ATOM 7938 C CA . ILE B 1 439 ? -3.035 8.648 15.695 1 96 439 ILE B CA 1
ATOM 7939 C C . ILE B 1 439 ? -4.137 9.023 14.711 1 96 439 ILE B C 1
ATOM 7941 O O . ILE B 1 439 ? -5.012 8.211 14.406 1 96 439 ILE B O 1
ATOM 7945 N N . THR B 1 440 ? -4.121 10.227 14.25 1 96.25 440 THR B N 1
ATOM 7946 C CA . THR B 1 440 ? -5.145 10.656 13.305 1 96.25 440 THR B CA 1
ATOM 7947 C C . THR B 1 440 ? -4.746 10.297 11.875 1 96.25 440 THR B C 1
ATOM 7949 O O . THR B 1 440 ? -3.561 10.117 11.586 1 96.25 440 THR B O 1
ATOM 7952 N N . ASN B 1 441 ? -5.727 10.078 11.039 1 95.12 441 ASN B N 1
ATOM 7953 C CA . ASN B 1 441 ? -5.469 9.969 9.609 1 95.12 441 ASN B CA 1
ATOM 7954 C C . ASN B 1 441 ? -5.016 11.297 9.016 1 95.12 441 ASN B C 1
ATOM 7956 O O . ASN B 1 441 ? -5.527 12.359 9.391 1 95.12 441 ASN B O 1
ATOM 7960 N N . PRO B 1 442 ? -4.031 11.359 8.148 1 95.44 442 PRO B N 1
ATOM 7961 C CA . PRO B 1 442 ? -3.428 10.203 7.473 1 95.44 442 PRO B CA 1
ATOM 7962 C C . PRO B 1 442 ? -2.141 9.734 8.141 1 95.44 442 PRO B C 1
ATOM 7964 O O . PRO B 1 442 ? -1.3 9.102 7.5 1 95.44 442 PRO B O 1
ATOM 7967 N N . GLY B 1 443 ? -1.957 10.047 9.352 1 95.62 443 GLY B N 1
ATOM 7968 C CA . GLY B 1 443 ? -0.743 9.688 10.062 1 95.62 443 GLY B CA 1
ATOM 7969 C C . GLY B 1 443 ? -0.459 8.195 10.039 1 95.62 443 GLY B C 1
ATOM 7970 O O . GLY B 1 443 ? 0.665 7.766 10.312 1 95.62 443 GLY B O 1
ATOM 7971 N N . ASN B 1 444 ? -1.402 7.41 9.711 1 92.44 444 ASN B N 1
ATOM 7972 C CA . ASN B 1 444 ? -1.252 5.957 9.68 1 92.44 444 ASN B CA 1
ATOM 7973 C C . ASN B 1 444 ? -0.793 5.473 8.305 1 92.44 444 ASN B C 1
ATOM 7975 O O . ASN B 1 444 ? -0.573 4.277 8.109 1 92.44 444 ASN B O 1
ATOM 7979 N N . SER B 1 445 ? -0.589 6.312 7.375 1 92.19 445 SER B N 1
ATOM 7980 C CA . SER B 1 445 ? -0.18 5.926 6.027 1 92.19 445 SER B CA 1
ATOM 7981 C C . SER B 1 445 ? 1.237 5.363 6.02 1 92.19 445 SER B C 1
ATOM 7983 O O . SER B 1 445 ? 2.141 5.934 6.637 1 92.19 445 SER B O 1
ATOM 7985 N N . GLU B 1 446 ? 1.453 4.34 5.258 1 88.12 446 GLU B N 1
ATOM 7986 C CA . GLU B 1 446 ? 2.713 3.605 5.246 1 88.12 446 GLU B CA 1
ATOM 7987 C C . GLU B 1 446 ? 3.842 4.449 4.66 1 88.12 446 GLU B C 1
ATOM 7989 O O . GLU B 1 446 ? 4.992 4.336 5.082 1 88.12 446 GLU B O 1
ATOM 7994 N N . PHE B 1 447 ? 3.539 5.305 3.74 1 92.44 447 PHE B N 1
ATOM 7995 C CA . PHE B 1 447 ? 4.602 5.957 2.982 1 92.44 447 PHE B CA 1
ATOM 7996 C C . PHE B 1 447 ? 4.73 7.422 3.383 1 92.44 447 PHE B C 1
ATOM 7998 O O . PHE B 1 447 ? 5.609 8.133 2.889 1 92.44 447 PHE B O 1
ATOM 8005 N N . ALA B 1 448 ? 3.926 7.887 4.289 1 95.75 448 ALA B N 1
ATOM 8006 C CA . ALA B 1 448 ? 4.09 9.234 4.832 1 95.75 448 ALA B CA 1
ATOM 8007 C C . ALA B 1 448 ? 5.023 9.227 6.039 1 95.75 448 ALA B C 1
ATOM 8009 O O . ALA B 1 448 ? 5.062 8.258 6.797 1 95.75 448 ALA B O 1
ATOM 8010 N N . ALA B 1 449 ? 5.844 10.219 6.137 1 97.56 449 ALA B N 1
ATOM 8011 C CA . ALA B 1 449 ? 6.578 10.414 7.383 1 97.56 449 ALA B CA 1
ATOM 8012 C C . ALA B 1 449 ? 5.66 10.938 8.484 1 97.56 449 ALA B C 1
ATOM 8014 O O . ALA B 1 449 ? 5.109 12.031 8.375 1 97.56 449 ALA B O 1
ATOM 8015 N N . THR B 1 450 ? 5.465 10.156 9.445 1 98.06 450 THR B N 1
ATOM 8016 C CA . THR B 1 450 ? 4.57 10.516 10.539 1 98.06 450 THR B CA 1
ATOM 8017 C C . THR B 1 450 ? 5.359 10.883 11.789 1 98.06 450 THR B C 1
ATOM 8019 O O . THR B 1 450 ? 6.152 10.078 12.289 1 98.06 450 THR B O 1
ATOM 8022 N N . ILE B 1 451 ? 5.09 12.047 12.336 1 98.12 451 ILE B N 1
ATOM 8023 C CA . ILE B 1 451 ? 5.93 12.617 13.383 1 98.12 451 ILE B CA 1
ATOM 8024 C C . ILE B 1 451 ? 5.105 12.828 14.648 1 98.12 451 ILE B C 1
ATOM 8026 O O . ILE B 1 451 ? 4.062 13.484 14.625 1 98.12 451 ILE B O 1
ATOM 8030 N N . ALA B 1 452 ? 5.574 12.258 15.734 1 97.56 452 ALA B N 1
ATOM 8031 C CA . ALA B 1 452 ? 5.008 12.531 17.047 1 97.56 452 ALA B CA 1
ATOM 8032 C C . ALA B 1 452 ? 5.645 13.766 17.688 1 97.56 452 ALA B C 1
ATOM 8034 O O . ALA B 1 452 ? 6.602 14.32 17.141 1 97.56 452 ALA B O 1
ATOM 8035 N N . ALA B 1 453 ? 5.051 14.211 18.781 1 96.5 453 ALA B N 1
ATOM 8036 C CA . ALA B 1 453 ? 5.605 15.359 19.5 1 96.5 453 ALA B CA 1
ATOM 8037 C C . ALA B 1 453 ? 6.09 14.953 20.891 1 96.5 453 ALA B C 1
ATOM 8039 O O . ALA B 1 453 ? 5.461 14.133 21.562 1 96.5 453 ALA B O 1
ATOM 8040 N N . TYR B 1 454 ? 7.188 15.445 21.266 1 92.88 454 TYR B N 1
ATOM 8041 C CA . TYR B 1 454 ? 7.668 15.336 22.641 1 92.88 454 TYR B CA 1
ATOM 8042 C C . TYR B 1 454 ? 8.055 16.703 23.188 1 92.88 454 TYR B C 1
ATOM 8044 O O . TYR B 1 454 ? 8.102 17.688 22.453 1 92.88 454 TYR B O 1
ATOM 8052 N N . ASN B 1 455 ? 8.18 16.797 24.484 1 90.38 455 ASN B N 1
ATOM 8053 C CA . ASN B 1 455 ? 8.648 18.016 25.125 1 90.38 455 ASN B CA 1
ATOM 8054 C C . ASN B 1 455 ? 10.164 18.125 25.078 1 90.38 455 ASN B C 1
ATOM 8056 O O . ASN B 1 455 ? 10.859 17.531 25.906 1 90.38 455 ASN B O 1
ATOM 8060 N N . GLN B 1 456 ? 10.633 18.938 24.266 1 86.06 456 GLN B N 1
ATOM 8061 C CA . GLN B 1 456 ? 12.07 19.016 24.016 1 86.06 456 GLN B CA 1
ATOM 8062 C C . GLN B 1 456 ? 12.797 19.656 25.188 1 86.06 456 GLN B C 1
ATOM 8064 O O . GLN B 1 456 ? 14.023 19.625 25.266 1 86.06 456 GLN B O 1
ATOM 8069 N N . ASN B 1 457 ? 12.109 20.234 26.125 1 81.69 457 ASN B N 1
ATOM 8070 C CA . ASN B 1 457 ? 12.727 20.875 27.281 1 81.69 457 ASN B CA 1
ATOM 8071 C C . ASN B 1 457 ? 13.094 19.844 28.344 1 81.69 457 ASN B C 1
ATOM 8073 O O . ASN B 1 457 ? 14.023 20.078 29.125 1 81.69 457 ASN B O 1
ATOM 8077 N N . ASN B 1 458 ? 12.352 18.75 28.359 1 83.94 458 ASN B N 1
ATOM 8078 C CA . ASN B 1 458 ? 12.609 17.781 29.422 1 83.94 458 ASN B CA 1
ATOM 8079 C C . ASN B 1 458 ? 12.516 16.344 28.922 1 83.94 458 ASN B C 1
ATOM 8081 O O . ASN B 1 458 ? 12.57 15.406 29.719 1 83.94 458 ASN B O 1
ATOM 8085 N N . ASN B 1 459 ? 12.258 16.188 27.656 1 86.88 459 ASN B N 1
ATOM 8086 C CA . ASN B 1 459 ? 12.188 14.891 27 1 86.88 459 ASN B CA 1
ATOM 8087 C C . ASN B 1 459 ? 11.016 14.055 27.516 1 86.88 459 ASN B C 1
ATOM 8089 O O . ASN B 1 459 ? 11.109 12.828 27.609 1 86.88 459 ASN B O 1
ATOM 8093 N N . ASN B 1 460 ? 9.953 14.719 27.859 1 87.69 460 ASN B N 1
ATOM 8094 C CA . ASN B 1 460 ? 8.773 14.016 28.328 1 87.69 460 ASN B CA 1
ATOM 8095 C C . ASN B 1 460 ? 7.805 13.711 27.188 1 87.69 460 ASN B C 1
ATOM 8097 O O . ASN B 1 460 ? 7.781 14.414 26.188 1 87.69 460 ASN B O 1
ATOM 8101 N N . ILE B 1 461 ? 7.027 12.648 27.5 1 89.5 461 ILE B N 1
ATOM 8102 C CA . ILE B 1 461 ? 5.895 12.344 26.641 1 89.5 461 ILE B CA 1
ATOM 8103 C C . ILE B 1 461 ? 4.824 13.422 26.797 1 89.5 461 ILE B C 1
ATOM 8105 O O . ILE B 1 461 ? 4.562 13.891 27.906 1 89.5 461 ILE B O 1
ATOM 8109 N N . LEU B 1 462 ? 4.301 13.836 25.75 1 90.88 462 LEU B N 1
ATOM 8110 C CA . LEU B 1 462 ? 3.219 14.812 25.781 1 90.88 462 LEU B CA 1
ATOM 8111 C C . LEU B 1 462 ? 1.86 14.117 25.766 1 90.88 462 LEU B C 1
ATOM 8113 O O . LEU B 1 462 ? 1.653 13.172 25 1 90.88 462 LEU B O 1
ATOM 8117 N N . ASN B 1 463 ? 0.914 14.656 26.469 1 89.81 463 ASN B N 1
ATOM 8118 C CA . ASN B 1 463 ? -0.386 14.016 26.656 1 89.81 463 ASN B CA 1
ATOM 8119 C C . ASN B 1 463 ? -1.259 14.148 25.406 1 89.81 463 ASN B C 1
ATOM 8121 O O . ASN B 1 463 ? -2.213 13.391 25.234 1 89.81 463 ASN B O 1
ATOM 8125 N N . TYR B 1 464 ? -0.9 15.102 24.594 1 92.69 464 TYR B N 1
ATOM 8126 C CA . TYR B 1 464 ? -1.775 15.312 23.453 1 92.69 464 TYR B CA 1
ATOM 8127 C C . TYR B 1 464 ? -1.282 14.523 22.234 1 92.69 464 TYR B C 1
ATOM 8129 O O . TYR B 1 464 ? -2.027 14.32 21.281 1 92.69 464 TYR B O 1
ATOM 8137 N N . SER B 1 465 ? -0.046 14.117 22.188 1 96.19 465 SER B N 1
ATOM 8138 C CA . SER B 1 465 ? 0.511 13.492 20.984 1 96.19 465 SER B CA 1
ATOM 8139 C C . SER B 1 465 ? -0.128 12.133 20.734 1 96.19 465 SER B C 1
ATOM 8141 O O . SER B 1 465 ? -0.087 11.25 21.594 1 96.19 465 SER B O 1
ATOM 8143 N N . GLY B 1 466 ? -0.725 12.031 19.531 1 96.75 466 GLY B N 1
ATOM 8144 C CA . GLY B 1 466 ? -1.39 10.789 19.172 1 96.75 466 GLY B CA 1
ATOM 8145 C C . GLY B 1 466 ? -0.497 9.57 19.328 1 96.75 466 GLY B C 1
ATOM 8146 O O . GLY B 1 466 ? 0.718 9.656 19.141 1 96.75 466 GLY B O 1
ATOM 8147 N N . VAL B 1 467 ? -1.139 8.453 19.641 1 95.06 467 VAL B N 1
ATOM 8148 C CA . VAL B 1 467 ? -0.424 7.223 19.953 1 95.06 467 VAL B CA 1
ATOM 8149 C C . VAL B 1 467 ? -0.848 6.113 19 1 95.06 467 VAL B C 1
ATOM 8151 O O . VAL B 1 467 ? -2.029 5.988 18.672 1 95.06 467 VAL B O 1
ATOM 8154 N N . ALA B 1 468 ? 0.176 5.301 18.531 1 94.12 468 ALA B N 1
ATOM 8155 C CA . ALA B 1 468 ? -0.118 4.172 17.656 1 94.12 468 ALA B CA 1
ATOM 8156 C C . ALA B 1 468 ? -0.811 3.049 18.422 1 94.12 468 ALA B C 1
ATOM 8158 O O . ALA B 1 468 ? -0.985 3.135 19.641 1 94.12 468 ALA B O 1
ATOM 8159 N N . PHE B 1 469 ? -1.253 2.016 17.688 1 90.31 469 PHE B N 1
ATOM 8160 C CA . PHE B 1 469 ? -1.917 0.871 18.297 1 90.31 469 PHE B CA 1
ATOM 8161 C C . PHE B 1 469 ? -0.949 0.089 19.172 1 90.31 469 PHE B C 1
ATOM 8163 O O . PHE B 1 469 ? 0.256 0.067 18.922 1 90.31 469 PHE B O 1
ATOM 8170 N N . SER B 1 470 ? -1.508 -0.542 20.188 1 79.94 470 SER B N 1
ATOM 8171 C CA . SER B 1 470 ? -0.697 -1.353 21.094 1 79.94 470 SER B CA 1
ATOM 8172 C C . SER B 1 470 ? -0.536 -2.773 20.562 1 79.94 470 SER B C 1
ATOM 8174 O O . SER B 1 470 ? 0.456 -3.443 20.859 1 79.94 470 SER B O 1
ATOM 8176 N N . TYR B 1 471 ? -1.585 -3.219 19.922 1 70.56 471 TYR B N 1
ATOM 8177 C CA . TYR B 1 471 ? -1.57 -4.59 19.438 1 70.56 471 TYR B CA 1
ATOM 8178 C C . TYR B 1 471 ? -1.495 -4.621 17.906 1 70.56 471 TYR B C 1
ATOM 8180 O O . TYR B 1 471 ? -1.977 -3.703 17.234 1 70.56 471 TYR B O 1
ATOM 8188 N N . ASN B 1 472 ? -0.976 -5.82 17.453 1 60.69 472 ASN B N 1
ATOM 8189 C CA . ASN B 1 472 ? -0.72 -5.945 16.016 1 60.69 472 ASN B CA 1
ATOM 8190 C C . ASN B 1 472 ? -0.072 -4.688 15.445 1 60.69 472 ASN B C 1
ATOM 8192 O O . ASN B 1 472 ? -0.528 -4.148 14.438 1 60.69 472 ASN B O 1
ATOM 8196 N N . TYR B 1 473 ? 0.91 -4.359 16.281 1 60.56 473 TYR B N 1
ATOM 8197 C CA . TYR B 1 473 ? 1.613 -3.09 16.141 1 60.56 473 TYR B CA 1
ATOM 8198 C C . TYR B 1 473 ? 2.346 -3.027 14.805 1 60.56 473 TYR B C 1
ATOM 8200 O O . TYR B 1 473 ? 3.092 -3.943 14.453 1 60.56 473 TYR B O 1
ATOM 8208 N N . LEU B 1 474 ? 1.784 -2.164 14 1 65.19 474 LEU B N 1
ATOM 8209 C CA . LEU B 1 474 ? 2.58 -1.674 12.883 1 65.19 474 LEU B CA 1
ATOM 8210 C C . LEU B 1 474 ? 3.148 -0.292 13.188 1 65.19 474 LEU B C 1
ATOM 8212 O O . LEU B 1 474 ? 2.4 0.636 13.5 1 65.19 474 LEU B O 1
ATOM 8216 N N . ASN B 1 475 ? 4.438 -0.284 13.32 1 71.31 475 ASN B N 1
ATOM 8217 C CA . ASN B 1 475 ? 5.047 1.017 13.578 1 71.31 475 ASN B CA 1
ATOM 8218 C C . ASN B 1 475 ? 4.816 1.983 12.422 1 71.31 475 ASN B C 1
ATOM 8220 O O . ASN B 1 475 ? 5.434 1.848 11.359 1 71.31 475 ASN B O 1
ATOM 8224 N N . THR B 1 476 ? 3.936 2.889 12.719 1 85.69 476 THR B N 1
ATOM 8225 C CA . THR B 1 476 ? 3.641 3.881 11.695 1 85.69 476 THR B CA 1
ATOM 8226 C C . THR B 1 476 ? 4.285 5.223 12.031 1 85.69 476 THR B C 1
ATOM 8228 O O . THR B 1 476 ? 4.336 6.125 11.195 1 85.69 476 THR B O 1
ATOM 8231 N N . ILE B 1 477 ? 4.746 5.387 13.305 1 95.5 477 ILE B N 1
ATOM 8232 C CA . ILE B 1 477 ? 5.402 6.625 13.711 1 95.5 477 ILE B CA 1
ATOM 8233 C C . ILE B 1 477 ? 6.898 6.543 13.414 1 95.5 477 ILE B C 1
ATOM 8235 O O . ILE B 1 477 ? 7.566 5.59 13.828 1 95.5 477 ILE B O 1
ATOM 8239 N N . ASP B 1 478 ? 7.383 7.477 12.766 1 96.75 478 ASP B N 1
ATOM 8240 C CA . ASP B 1 478 ? 8.789 7.441 12.375 1 96.75 478 ASP B CA 1
ATOM 8241 C C . ASP B 1 478 ? 9.68 7.992 13.492 1 96.75 478 ASP B C 1
ATOM 8243 O O . ASP B 1 478 ? 10.617 7.324 13.93 1 96.75 478 ASP B O 1
ATOM 8247 N N . VAL B 1 479 ? 9.367 9.211 13.906 1 96.69 479 VAL B N 1
ATOM 8248 C CA . VAL B 1 479 ? 10.164 9.844 14.945 1 96.69 479 VAL B CA 1
ATOM 8249 C C . VAL B 1 479 ? 9.305 10.852 15.719 1 96.69 479 VAL B C 1
ATOM 8251 O O . VAL B 1 479 ? 8.164 11.125 15.328 1 96.69 479 VAL B O 1
ATOM 8254 N N . ALA B 1 480 ? 9.859 11.328 16.812 1 96.31 480 ALA B N 1
ATOM 8255 C CA . ALA B 1 480 ? 9.227 12.391 17.578 1 96.31 480 ALA B CA 1
ATOM 8256 C C . ALA B 1 480 ? 10.055 13.672 17.531 1 96.31 480 ALA B C 1
ATOM 8258 O O . ALA B 1 480 ? 11.273 13.641 17.719 1 96.31 480 ALA B O 1
ATOM 8259 N N . GLY B 1 481 ? 9.406 14.75 17.172 1 94.81 481 GLY B N 1
ATOM 8260 C CA . GLY B 1 481 ? 10.047 16.062 17.219 1 94.81 481 GLY B CA 1
ATOM 8261 C C . GLY B 1 481 ? 9.57 16.922 18.375 1 94.81 481 GLY B C 1
ATOM 8262 O O . GLY B 1 481 ? 8.586 16.594 19.031 1 94.81 481 GLY B O 1
ATOM 8263 N N . GLY B 1 482 ? 10.312 17.984 18.656 1 91.5 482 GLY B N 1
ATOM 8264 C CA . GLY B 1 482 ? 9.852 18.938 19.656 1 91.5 482 GLY B CA 1
ATOM 8265 C C . GLY B 1 482 ? 8.555 19.625 19.266 1 91.5 482 GLY B C 1
ATOM 8266 O O . GLY B 1 482 ? 8.398 20.094 18.141 1 91.5 482 GLY B O 1
ATOM 8267 N N . GLY B 1 483 ? 7.629 19.641 20.156 1 92.5 483 GLY B N 1
ATOM 8268 C CA . GLY B 1 483 ? 6.324 20.203 19.828 1 92.5 483 GLY B CA 1
ATOM 8269 C C . GLY B 1 483 ? 5.852 21.234 20.828 1 92.5 483 GLY B C 1
ATOM 8270 O O . GLY B 1 483 ? 4.652 21.5 20.938 1 92.5 483 GLY B O 1
ATOM 8271 N N . VAL B 1 484 ? 6.84 21.828 21.594 1 90.56 484 VAL B N 1
ATOM 8272 C CA . VAL B 1 484 ? 6.418 22.703 22.688 1 90.56 484 VAL B CA 1
ATOM 8273 C C . VAL B 1 484 ? 7.055 24.078 22.531 1 90.56 484 VAL B C 1
ATOM 8275 O O . VAL B 1 484 ? 8.266 24.188 22.344 1 90.56 484 VAL B O 1
ATOM 8278 N N . ASN B 1 485 ? 6.207 25.109 22.547 1 89.31 485 ASN B N 1
ATOM 8279 C CA . ASN B 1 485 ? 6.574 26.516 22.703 1 89.31 485 ASN B CA 1
ATOM 8280 C C . ASN B 1 485 ? 7.605 26.938 21.656 1 89.31 485 ASN B C 1
ATOM 8282 O O . ASN B 1 485 ? 8.656 27.5 22 1 89.31 485 ASN B O 1
ATOM 8286 N N . ALA B 1 486 ? 7.297 26.734 20.438 1 89.62 486 ALA B N 1
ATOM 8287 C CA . ALA B 1 486 ? 8.188 27.172 19.359 1 89.62 486 ALA B CA 1
ATOM 8288 C C . ALA B 1 486 ? 7.863 28.594 18.906 1 89.62 486 ALA B C 1
ATOM 8290 O O . ALA B 1 486 ? 6.719 28.891 18.562 1 89.62 486 ALA B O 1
ATOM 8291 N N . LEU B 1 487 ? 8.836 29.469 18.984 1 91.81 487 LEU B N 1
ATOM 8292 C CA . LEU B 1 487 ? 8.688 30.828 18.469 1 91.81 487 LEU B CA 1
ATOM 8293 C C . LEU B 1 487 ? 8.82 30.844 16.953 1 91.81 487 LEU B C 1
ATOM 8295 O O . LEU B 1 487 ? 9.727 30.234 16.391 1 91.81 487 LEU B O 1
ATOM 8299 N N . THR B 1 488 ? 7.883 31.531 16.266 1 93.5 488 THR B N 1
ATOM 8300 C CA . THR B 1 488 ? 7.926 31.547 14.805 1 93.5 488 THR B CA 1
ATOM 8301 C C . THR B 1 488 ? 7.273 32.812 14.258 1 93.5 488 THR B C 1
ATOM 8303 O O . THR B 1 488 ? 6.863 33.688 15.031 1 93.5 488 THR B O 1
ATOM 8306 N N . VAL B 1 489 ? 7.305 32.875 12.945 1 94.56 489 VAL B N 1
ATOM 8307 C CA . VAL B 1 489 ? 6.691 34 12.227 1 94.56 489 VAL B CA 1
ATOM 8308 C C . VAL B 1 489 ? 5.172 33.875 12.297 1 94.56 489 VAL B C 1
ATOM 8310 O O . VAL B 1 489 ? 4.625 32.781 12.258 1 94.56 489 VAL B O 1
ATOM 8313 N N . ALA B 1 490 ? 4.473 34.969 12.469 1 95.19 490 ALA B N 1
ATOM 8314 C CA . ALA B 1 490 ? 3.018 35.094 12.375 1 95.19 490 ALA B CA 1
ATOM 8315 C C . ALA B 1 490 ? 2.605 36.156 11.375 1 95.19 490 ALA B C 1
ATOM 8317 O O . ALA B 1 490 ? 3.42 37 10.984 1 95.19 490 ALA B O 1
ATOM 8318 N N . PRO B 1 491 ? 1.385 36.125 10.875 1 94.25 491 PRO B N 1
ATOM 8319 C CA . PRO B 1 491 ? 0.949 37.125 9.922 1 94.25 491 PRO B CA 1
ATOM 8320 C C . PRO B 1 491 ? 1.12 38.562 10.461 1 94.25 491 PRO B C 1
ATOM 8322 O O . PRO B 1 491 ? 1.142 38.75 11.68 1 94.25 491 PRO B O 1
ATOM 8325 N N . ASP B 1 492 ? 1.275 39.5 9.555 1 93.5 492 ASP B N 1
ATOM 8326 C CA . ASP B 1 492 ? 1.341 40.906 9.836 1 93.5 492 ASP B CA 1
ATOM 8327 C C . ASP B 1 492 ? 2.629 41.281 10.57 1 93.5 492 ASP B C 1
ATOM 8329 O O . ASP B 1 492 ? 2.609 42.062 11.523 1 93.5 492 ASP B O 1
ATOM 8333 N N . ASN B 1 493 ? 3.689 40.562 10.148 1 88.94 493 ASN B N 1
ATOM 8334 C CA . ASN B 1 493 ? 5.035 40.844 10.641 1 88.94 493 ASN B CA 1
ATOM 8335 C C . ASN B 1 493 ? 5.121 40.656 12.156 1 88.94 493 ASN B C 1
ATOM 8337 O O . ASN B 1 493 ? 5.785 41.438 12.844 1 88.94 493 ASN B O 1
ATOM 8341 N N . LYS B 1 494 ? 4.379 39.75 12.672 1 94.62 494 LYS B N 1
ATOM 8342 C CA . LYS B 1 494 ? 4.402 39.406 14.086 1 94.62 494 LYS B CA 1
ATOM 8343 C C . LYS B 1 494 ? 5.09 38.062 14.32 1 94.62 494 LYS B C 1
ATOM 8345 O O . LYS B 1 494 ? 5.539 37.406 13.367 1 94.62 494 LYS B O 1
ATOM 8350 N N . THR B 1 495 ? 5.387 37.812 15.539 1 94.25 495 THR B N 1
ATOM 8351 C CA . THR B 1 495 ? 5.844 36.5 15.977 1 94.25 495 THR B CA 1
ATOM 8352 C C . THR B 1 495 ? 4.82 35.875 16.906 1 94.25 495 THR B C 1
ATOM 8354 O O . THR B 1 495 ? 3.93 36.531 17.422 1 94.25 495 THR B O 1
ATOM 8357 N N . ASP B 1 496 ? 4.828 34.625 17 1 93.69 496 ASP B N 1
ATOM 8358 C CA . ASP B 1 496 ? 3.924 33.906 17.875 1 93.69 496 ASP B CA 1
ATOM 8359 C C . ASP B 1 496 ? 4.586 32.625 18.406 1 93.69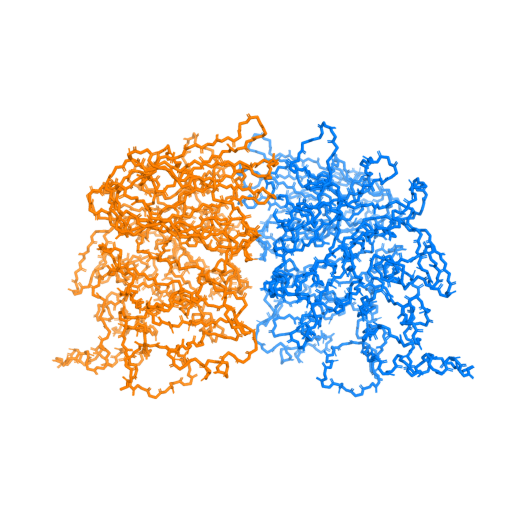 496 ASP B C 1
ATOM 8361 O O . ASP B 1 496 ? 5.609 32.188 17.875 1 93.69 496 ASP B O 1
ATOM 8365 N N . ILE B 1 497 ? 4.137 32.156 19.578 1 92.5 497 ILE B N 1
ATOM 8366 C CA . ILE B 1 497 ? 4.547 30.891 20.156 1 92.5 497 ILE B CA 1
ATOM 8367 C C . ILE B 1 497 ? 3.5 29.812 19.828 1 92.5 497 ILE B C 1
ATOM 8369 O O . ILE B 1 497 ? 2.305 30.031 20.062 1 92.5 497 ILE B O 1
ATOM 8373 N N . VAL B 1 498 ? 3.961 28.688 19.25 1 92.31 498 VAL B N 1
ATOM 8374 C CA . VAL B 1 498 ? 3.031 27.656 18.781 1 92.31 498 VAL B CA 1
ATOM 8375 C C . VAL B 1 498 ? 3.381 26.312 19.422 1 92.31 498 VAL B C 1
ATOM 8377 O O . VAL B 1 498 ? 4.539 26.078 19.766 1 92.31 498 VAL B O 1
ATOM 8380 N N . ASN B 1 499 ? 2.346 25.438 19.609 1 92 499 ASN B N 1
ATOM 8381 C CA . ASN B 1 499 ? 2.445 24.094 20.172 1 92 499 ASN B CA 1
ATOM 8382 C C . ASN B 1 499 ? 1.65 23.094 19.344 1 92 499 ASN B C 1
ATOM 8384 O O . ASN B 1 499 ? 0.711 23.469 18.641 1 92 499 ASN B O 1
ATOM 8388 N N . GLY B 1 500 ? 2.072 21.781 19.484 1 94.25 500 GLY B N 1
ATOM 8389 C CA . GLY B 1 500 ? 1.312 20.719 18.844 1 94.25 500 GLY B CA 1
ATOM 8390 C C . GLY B 1 500 ? 2.17 19.797 18 1 94.25 500 GLY B C 1
ATOM 8391 O O . GLY B 1 500 ? 3.354 20.062 17.797 1 94.25 500 GLY B O 1
ATOM 8392 N N . THR B 1 501 ? 1.507 18.75 17.547 1 96.5 501 THR B N 1
ATOM 8393 C CA . THR B 1 501 ? 2.223 17.812 16.688 1 96.5 501 THR B CA 1
ATOM 8394 C C . THR B 1 501 ? 2.531 18.469 15.336 1 96.5 501 THR B C 1
ATOM 8396 O O . THR B 1 501 ? 3.461 18.047 14.641 1 96.5 501 THR B O 1
ATOM 8399 N N . SER B 1 502 ? 1.754 19.531 14.969 1 97.75 502 SER B N 1
ATOM 8400 C CA . SER B 1 502 ? 2.068 20.281 13.758 1 97.75 502 SER B CA 1
ATOM 8401 C C . SER B 1 502 ? 3.445 20.938 13.844 1 97.75 502 SER B C 1
ATOM 8403 O O . SER B 1 502 ? 4.18 20.984 12.859 1 97.75 502 SER B O 1
ATOM 8405 N N . VAL B 1 503 ? 3.842 21.406 15.031 1 95.94 503 VAL B N 1
ATOM 8406 C CA . VAL B 1 503 ? 5.148 22.016 15.25 1 95.94 503 VAL B CA 1
ATOM 8407 C C . VAL B 1 503 ? 6.246 20.969 15.031 1 95.94 503 VAL B C 1
ATOM 8409 O O . VAL B 1 503 ? 7.207 21.219 14.297 1 95.94 503 VAL B O 1
ATOM 8412 N N . ALA B 1 504 ? 6.047 19.797 15.688 1 96.06 504 ALA B N 1
ATOM 8413 C CA . ALA B 1 504 ? 7.008 18.703 15.555 1 96.06 504 ALA B CA 1
ATOM 8414 C C . ALA B 1 504 ? 7.191 18.312 14.094 1 96.06 504 ALA B C 1
ATOM 8416 O O . ALA B 1 504 ? 8.32 18.094 13.641 1 96.06 504 ALA B O 1
ATOM 8417 N N . SER B 1 505 ? 6.098 18.219 13.391 1 97.62 505 SER B N 1
ATOM 8418 C CA . SER B 1 505 ? 6.164 17.781 12.008 1 97.62 505 SER B CA 1
ATOM 8419 C C . SER B 1 505 ? 6.77 18.859 11.109 1 97.62 505 SER B C 1
ATOM 8421 O O . SER B 1 505 ? 7.402 18.547 10.094 1 97.62 505 SER B O 1
ATOM 8423 N N . ALA B 1 506 ? 6.605 20.125 11.438 1 97.44 506 ALA B N 1
ATOM 8424 C CA . ALA B 1 506 ? 7.266 21.188 10.68 1 97.44 506 ALA B CA 1
ATOM 8425 C C . ALA B 1 506 ? 8.781 21.062 10.766 1 97.44 506 ALA B C 1
ATOM 8427 O O . ALA B 1 506 ? 9.484 21.234 9.758 1 97.44 506 ALA B O 1
ATOM 8428 N N . ILE B 1 507 ? 9.25 20.781 11.938 1 94.56 507 ILE B N 1
ATOM 8429 C CA . ILE B 1 507 ? 10.688 20.578 12.141 1 94.56 507 ILE B CA 1
ATOM 8430 C C . ILE B 1 507 ? 11.164 19.391 11.305 1 94.56 507 ILE B C 1
ATOM 8432 O O . ILE B 1 507 ? 12.18 19.484 10.617 1 94.56 507 ILE B O 1
ATOM 8436 N N . ALA B 1 508 ? 10.406 18.344 11.336 1 96.88 508 ALA B N 1
ATOM 8437 C CA . ALA B 1 508 ? 10.758 17.156 10.57 1 96.88 508 ALA B CA 1
ATOM 8438 C C . ALA B 1 508 ? 10.711 17.422 9.07 1 96.88 508 ALA B C 1
ATOM 8440 O O . ALA B 1 508 ? 11.5 16.875 8.305 1 96.88 508 ALA B O 1
ATOM 8441 N N . ALA B 1 509 ? 9.742 18.25 8.648 1 98.06 509 ALA B N 1
ATOM 8442 C CA . ALA B 1 509 ? 9.68 18.641 7.242 1 98.06 509 ALA B CA 1
ATOM 8443 C C . ALA B 1 509 ? 10.969 19.328 6.812 1 98.06 509 ALA B C 1
ATOM 8445 O O . ALA B 1 509 ? 11.477 19.094 5.715 1 98.06 509 ALA B O 1
ATOM 8446 N N . GLY B 1 510 ? 11.477 20.203 7.676 1 96.62 510 GLY B N 1
ATOM 8447 C CA . GLY B 1 510 ? 12.773 20.812 7.418 1 96.62 510 GLY B CA 1
ATOM 8448 C C . GLY B 1 510 ? 13.891 19.797 7.301 1 96.62 510 GLY B C 1
ATOM 8449 O O . GLY B 1 510 ? 14.734 19.906 6.41 1 96.62 510 GLY B O 1
ATOM 8450 N N . ALA B 1 511 ? 13.875 18.812 8.188 1 95.25 511 ALA B N 1
ATOM 8451 C CA . ALA B 1 511 ? 14.883 17.75 8.133 1 95.25 511 ALA B CA 1
ATOM 8452 C C . ALA B 1 511 ? 14.805 16.984 6.82 1 95.25 511 ALA B C 1
ATOM 8454 O O . ALA B 1 511 ? 15.836 16.641 6.238 1 95.25 511 ALA B O 1
ATOM 8455 N N . CYS B 1 512 ? 13.609 16.719 6.363 1 97.5 512 CYS B N 1
ATOM 8456 C CA . CYS B 1 512 ? 13.43 16.031 5.086 1 97.5 512 CYS B CA 1
ATOM 8457 C C . CYS B 1 512 ? 13.977 16.875 3.939 1 97.5 512 CYS B C 1
ATOM 8459 O O . CYS B 1 512 ? 14.57 16.328 3 1 97.5 512 CYS B O 1
ATOM 8461 N N . ALA B 1 513 ? 13.734 18.156 4.039 1 97.62 513 ALA B N 1
ATOM 8462 C CA . ALA B 1 513 ? 14.281 19.047 3.018 1 97.62 513 ALA B CA 1
ATOM 8463 C C . ALA B 1 513 ? 15.805 19 3.012 1 97.62 513 ALA B C 1
ATOM 8465 O O . ALA B 1 513 ? 16.422 19.047 1.948 1 97.62 513 ALA B O 1
ATOM 8466 N N . MET B 1 514 ? 16.438 18.938 4.195 1 95.44 514 MET B N 1
ATOM 8467 C CA . MET B 1 514 ? 17.891 18.781 4.285 1 95.44 514 MET B CA 1
ATOM 8468 C C . MET B 1 514 ? 18.328 17.484 3.617 1 95.44 514 MET B C 1
ATOM 8470 O O . MET B 1 514 ? 19.344 17.469 2.9 1 95.44 514 MET B O 1
ATOM 8474 N N . LEU B 1 515 ? 17.625 16.438 3.822 1 95.31 515 LEU B N 1
ATOM 8475 C CA . LEU B 1 515 ? 17.953 15.148 3.219 1 95.31 515 LEU B CA 1
ATOM 8476 C C . LEU B 1 515 ? 17.891 15.234 1.697 1 95.31 515 LEU B C 1
ATOM 8478 O O . LEU B 1 515 ? 18.766 14.727 1.008 1 95.31 515 LEU B O 1
ATOM 8482 N N . PHE B 1 516 ? 16.859 15.867 1.191 1 97.25 516 PHE B N 1
ATOM 8483 C CA . PHE B 1 516 ? 16.719 16.016 -0.253 1 97.25 516 PHE B CA 1
ATOM 8484 C C . PHE B 1 516 ? 17.844 16.859 -0.819 1 97.25 516 PHE B C 1
ATOM 8486 O O . PHE B 1 516 ? 18.359 16.578 -1.906 1 97.25 516 PHE B O 1
ATOM 8493 N N . GLN B 1 517 ? 18.188 17.938 -0.096 1 96.12 517 GLN B N 1
ATOM 8494 C CA . GLN B 1 517 ? 19.344 18.719 -0.56 1 96.12 517 GLN B CA 1
ATOM 8495 C C . GLN B 1 517 ? 20.594 17.859 -0.607 1 96.12 517 GLN B C 1
ATOM 8497 O O . GLN B 1 517 ? 21.297 17.828 -1.617 1 96.12 517 GLN B O 1
ATOM 8502 N N . TRP B 1 518 ? 20.844 17.125 0.449 1 93.31 518 TRP B N 1
ATOM 8503 C CA . TRP B 1 518 ? 22.016 16.281 0.551 1 93.31 518 TRP B CA 1
ATOM 8504 C C . TRP B 1 518 ? 22 15.188 -0.516 1 93.31 518 TRP B C 1
ATOM 8506 O O . TRP B 1 518 ? 23 14.969 -1.206 1 93.31 518 TRP B O 1
ATOM 8516 N N . GLY B 1 519 ? 20.906 14.594 -0.65 1 92.56 519 GLY B N 1
ATOM 8517 C CA . GLY B 1 519 ? 20.812 13.453 -1.539 1 92.56 519 GLY B CA 1
ATOM 8518 C C . GLY B 1 519 ? 20.594 13.836 -2.99 1 92.56 519 GLY B C 1
ATOM 8519 O O . GLY B 1 519 ? 21.469 13.617 -3.832 1 92.56 519 GLY B O 1
ATOM 8520 N N . THR B 1 520 ? 19.484 14.414 -3.27 1 93.12 520 THR B N 1
ATOM 8521 C CA . THR B 1 520 ? 19.047 14.656 -4.641 1 93.12 520 THR B CA 1
ATOM 8522 C C . THR B 1 520 ? 19.781 15.859 -5.234 1 93.12 520 THR B C 1
ATOM 8524 O O . THR B 1 520 ? 20.359 15.766 -6.32 1 93.12 520 THR B O 1
ATOM 8527 N N . VAL B 1 521 ? 19.797 16.969 -4.52 1 94.94 521 VAL B N 1
ATOM 8528 C CA . VAL B 1 521 ? 20.359 18.188 -5.059 1 94.94 521 VAL B CA 1
ATOM 8529 C C . VAL B 1 521 ? 21.875 18.062 -5.133 1 94.94 521 VAL B C 1
ATOM 8531 O O . VAL B 1 521 ? 22.484 18.328 -6.18 1 94.94 521 VAL B O 1
ATOM 8534 N N . ASN B 1 522 ? 22.516 17.609 -4.016 1 93.75 522 ASN B N 1
ATOM 8535 C CA . ASN B 1 522 ? 23.969 17.484 -3.971 1 93.75 522 ASN B CA 1
ATOM 8536 C C . ASN B 1 522 ? 24.422 16.156 -4.562 1 93.75 522 ASN B C 1
ATOM 8538 O O . ASN B 1 522 ? 25.625 15.852 -4.594 1 93.75 522 ASN B O 1
ATOM 8542 N N . LYS B 1 523 ? 23.531 15.234 -4.938 1 90.44 523 LYS B N 1
ATOM 8543 C CA . LYS B 1 523 ? 23.75 14.023 -5.727 1 90.44 523 LYS B CA 1
ATOM 8544 C C . LYS B 1 523 ? 24.453 12.945 -4.902 1 90.44 523 LYS B C 1
ATOM 8546 O O . LYS B 1 523 ? 25.125 12.078 -5.453 1 90.44 523 LYS B O 1
ATOM 8551 N N . ASN B 1 524 ? 24.328 13.047 -3.551 1 87.69 524 ASN B N 1
ATOM 8552 C CA . ASN B 1 524 ? 24.844 11.969 -2.719 1 87.69 524 ASN B CA 1
ATOM 8553 C C . ASN B 1 524 ? 23.969 10.727 -2.801 1 87.69 524 ASN B C 1
ATOM 8555 O O . ASN B 1 524 ? 24.438 9.609 -2.586 1 87.69 524 ASN B O 1
ATOM 8559 N N . ASP B 1 525 ? 22.719 10.891 -3.057 1 87.75 525 ASP B N 1
ATOM 8560 C CA . ASP B 1 525 ? 21.688 9.883 -3.283 1 87.75 525 ASP B CA 1
ATOM 8561 C C . ASP B 1 525 ? 20.594 10.414 -4.215 1 87.75 525 ASP B C 1
ATOM 8563 O O . ASP B 1 525 ? 19.516 10.781 -3.766 1 87.75 525 ASP B O 1
ATOM 8567 N N . PRO B 1 526 ? 20.844 10.375 -5.43 1 86.81 526 PRO B N 1
ATOM 8568 C CA . PRO B 1 526 ? 20.109 11.211 -6.387 1 86.81 526 PRO B CA 1
ATOM 8569 C C . PRO B 1 526 ? 18.672 10.766 -6.562 1 86.81 526 PRO B C 1
ATOM 8571 O O . PRO B 1 526 ? 17.859 11.508 -7.125 1 86.81 526 PRO B O 1
ATOM 8574 N N . TYR B 1 527 ? 18.281 9.578 -6.133 1 86.56 527 TYR B N 1
ATOM 8575 C CA . TYR B 1 527 ? 16.922 9.086 -6.375 1 86.56 527 TYR B CA 1
ATOM 8576 C C . TYR B 1 527 ? 16.312 8.531 -5.098 1 86.56 527 TYR B C 1
ATOM 8578 O O . TYR B 1 527 ? 15.961 7.355 -5.023 1 86.56 527 TYR B O 1
ATOM 8586 N N . MET B 1 528 ? 15.961 9.422 -4.234 1 92 528 MET B N 1
ATOM 8587 C CA . MET B 1 528 ? 15.438 8.992 -2.945 1 92 528 MET B CA 1
ATOM 8588 C C . MET B 1 528 ? 13.922 8.828 -3.006 1 92 528 MET B C 1
ATOM 8590 O O . MET B 1 528 ? 13.203 9.734 -3.434 1 92 528 MET B O 1
ATOM 8594 N N . TYR B 1 529 ? 13.492 7.621 -2.648 1 93.81 529 TYR B N 1
ATOM 8595 C CA . TYR B 1 529 ? 12.07 7.363 -2.455 1 93.81 529 TYR B CA 1
ATOM 8596 C C . TYR B 1 529 ? 11.633 7.754 -1.049 1 93.81 529 TYR B C 1
ATOM 8598 O O . TYR B 1 529 ? 12.469 8.047 -0.191 1 93.81 529 TYR B O 1
ATOM 8606 N N . ALA B 1 530 ? 10.305 7.844 -0.84 1 95.25 530 ALA B N 1
ATOM 8607 C CA . ALA B 1 530 ? 9.758 8.133 0.481 1 95.25 530 ALA B CA 1
ATOM 8608 C C . ALA B 1 530 ? 10.312 7.184 1.533 1 95.25 530 ALA B C 1
ATOM 8610 O O . ALA B 1 530 ? 10.672 7.605 2.637 1 95.25 530 ALA B O 1
ATOM 8611 N N . LYS B 1 531 ? 10.445 5.926 1.205 1 93.88 531 LYS B N 1
ATOM 8612 C CA . LYS B 1 531 ? 10.93 4.941 2.168 1 93.88 531 LYS B CA 1
ATOM 8613 C C . LYS B 1 531 ? 12.391 5.195 2.527 1 93.88 531 LYS B C 1
ATOM 8615 O O . LYS B 1 531 ? 12.812 4.945 3.658 1 93.88 531 LYS B O 1
ATOM 8620 N N . THR B 1 532 ? 13.203 5.703 1.55 1 94.06 532 THR B N 1
ATOM 8621 C CA . THR B 1 532 ? 14.586 6.078 1.83 1 94.06 532 THR B CA 1
ATOM 8622 C C . THR B 1 532 ? 14.648 7.184 2.879 1 94.06 532 THR B C 1
ATOM 8624 O O . THR B 1 532 ? 15.43 7.102 3.832 1 94.06 532 THR B O 1
ATOM 8627 N N . ILE B 1 533 ? 13.797 8.156 2.664 1 95.94 533 ILE B N 1
ATOM 8628 C CA . ILE B 1 533 ? 13.734 9.281 3.596 1 95.94 533 ILE B CA 1
ATOM 8629 C C . ILE B 1 533 ? 13.328 8.781 4.98 1 95.94 533 ILE B C 1
ATOM 8631 O O . ILE B 1 533 ? 13.93 9.164 5.984 1 95.94 533 ILE B O 1
ATOM 8635 N N . LYS B 1 534 ? 12.359 7.977 5.055 1 96.06 534 LYS B N 1
ATOM 8636 C CA . LYS B 1 534 ? 11.875 7.434 6.32 1 96.06 534 LYS B CA 1
ATOM 8637 C C . LYS B 1 534 ? 12.969 6.637 7.027 1 96.06 534 LYS B C 1
ATOM 8639 O O . LYS B 1 534 ? 13.102 6.707 8.25 1 96.06 534 LYS B O 1
ATOM 8644 N N . THR B 1 535 ? 13.75 5.906 6.281 1 94.81 535 THR B N 1
ATOM 8645 C CA . THR B 1 535 ? 14.859 5.152 6.848 1 94.81 535 THR B CA 1
ATOM 8646 C C . THR B 1 535 ? 15.891 6.09 7.473 1 94.81 535 THR B C 1
ATOM 8648 O O . THR B 1 535 ? 16.344 5.859 8.594 1 94.81 535 THR B O 1
ATOM 8651 N N . TYR B 1 536 ? 16.234 7.145 6.73 1 94.31 536 TYR B N 1
ATOM 8652 C CA . TYR B 1 536 ? 17.219 8.102 7.254 1 94.31 536 TYR B CA 1
ATOM 8653 C C . TYR B 1 536 ? 16.688 8.773 8.516 1 94.31 536 TYR B C 1
ATOM 8655 O O . TYR B 1 536 ? 17.438 9.008 9.469 1 94.31 536 TYR B O 1
ATOM 8663 N N . LEU B 1 537 ? 15.383 9.102 8.523 1 94.62 537 LEU B N 1
ATOM 8664 C CA . LEU B 1 537 ? 14.773 9.664 9.719 1 94.62 537 LEU B CA 1
ATOM 8665 C C . LEU B 1 537 ? 14.906 8.711 10.898 1 94.62 537 LEU B C 1
ATOM 8667 O O . LEU B 1 537 ? 15.258 9.125 12.008 1 94.62 537 LEU B O 1
ATOM 8671 N N . SER B 1 538 ? 14.656 7.453 10.664 1 94.06 538 SER B N 1
ATOM 8672 C CA . SER B 1 538 ? 14.672 6.461 11.734 1 94.06 538 SER B CA 1
ATOM 8673 C C . SER B 1 538 ? 16.078 6.246 12.266 1 94.06 538 SER B C 1
ATOM 8675 O O . SER B 1 538 ? 16.266 5.824 13.414 1 94.06 538 SER B O 1
ATOM 8677 N N . ARG B 1 539 ? 17.078 6.516 11.445 1 92.62 539 ARG B N 1
ATOM 8678 C CA . ARG B 1 539 ? 18.469 6.391 11.859 1 92.62 539 ARG B CA 1
ATOM 8679 C C . ARG B 1 539 ? 18.938 7.637 12.602 1 92.62 539 ARG B C 1
ATOM 8681 O O . ARG B 1 539 ? 19.969 7.613 13.281 1 92.62 539 ARG B O 1
ATOM 8688 N N . GLY B 1 540 ? 18.188 8.727 12.406 1 91.25 540 GLY B N 1
ATOM 8689 C CA . GLY B 1 540 ? 18.547 10.008 13 1 91.25 540 GLY B CA 1
ATOM 8690 C C . GLY B 1 540 ? 17.797 10.289 14.289 1 91.25 540 GLY B C 1
ATOM 8691 O O . GLY B 1 540 ? 17.062 11.281 14.383 1 91.25 540 GLY B O 1
ATOM 8692 N N . VAL B 1 541 ? 18.016 9.438 15.266 1 92.38 541 VAL B N 1
ATOM 8693 C CA . VAL B 1 541 ? 17.219 9.594 16.484 1 92.38 541 VAL B CA 1
ATOM 8694 C C . VAL B 1 541 ? 18.125 9.523 17.703 1 92.38 541 VAL B C 1
ATOM 8696 O O . VAL B 1 541 ? 19.25 9.023 17.625 1 92.38 541 VAL B O 1
ATOM 8699 N N . SER B 1 542 ? 17.672 10.141 18.766 1 90.19 542 SER B N 1
ATOM 8700 C CA . SER B 1 542 ? 18.125 9.891 20.125 1 90.19 542 SER B CA 1
ATOM 8701 C C . SER B 1 542 ? 17.078 9.156 20.938 1 90.19 542 SER B C 1
ATOM 8703 O O . SER B 1 542 ? 15.883 9.219 20.625 1 90.19 542 SER B O 1
ATOM 8705 N N . THR B 1 543 ? 17.531 8.367 21.875 1 89.12 543 THR B N 1
ATOM 8706 C CA . THR B 1 543 ? 16.594 7.574 22.672 1 89.12 543 THR B CA 1
ATOM 8707 C C . THR B 1 543 ? 16.719 7.926 24.156 1 89.12 543 THR B C 1
ATOM 8709 O O . THR B 1 543 ? 17.75 8.453 24.594 1 89.12 543 THR B O 1
ATOM 8712 N N . ARG B 1 544 ? 15.609 7.762 24.812 1 86.62 544 ARG B N 1
ATOM 8713 C CA . ARG B 1 544 ? 15.625 7.906 26.266 1 86.62 544 ARG B CA 1
ATOM 8714 C C . ARG B 1 544 ? 16 6.59 26.938 1 86.62 544 ARG B C 1
ATOM 8716 O O . ARG B 1 544 ? 15.453 5.535 26.594 1 86.62 544 ARG B O 1
ATOM 8723 N N . PRO B 1 545 ? 16.859 6.715 27.984 1 83.31 545 PRO B N 1
ATOM 8724 C CA . PRO B 1 545 ? 17.203 5.48 28.688 1 83.31 545 PRO B CA 1
ATOM 8725 C C . PRO B 1 545 ? 15.992 4.809 29.32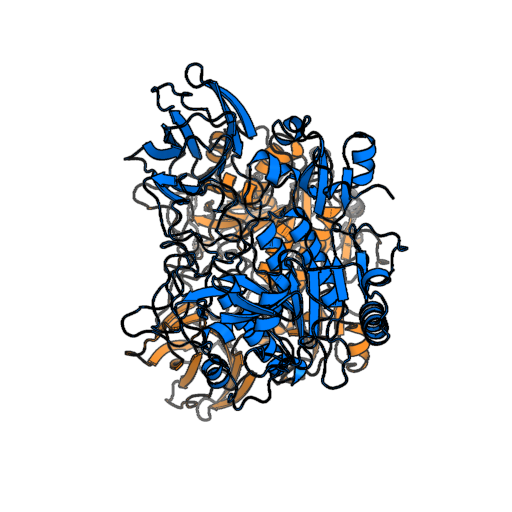8 1 83.31 545 PRO B C 1
ATOM 8727 O O . PRO B 1 545 ? 15.133 5.488 29.891 1 83.31 545 PRO B O 1
ATOM 8730 N N . GLY B 1 546 ? 15.891 3.584 29.203 1 84.56 546 GLY B N 1
ATOM 8731 C CA . GLY B 1 546 ? 14.82 2.828 29.844 1 84.56 546 GLY B CA 1
ATOM 8732 C C . GLY B 1 546 ? 13.664 2.539 28.906 1 84.56 546 GLY B C 1
ATOM 8733 O O . GLY B 1 546 ? 12.875 1.624 29.141 1 84.56 546 GLY B O 1
ATOM 8734 N N . ASP B 1 547 ? 13.57 3.303 27.922 1 89.44 547 ASP B N 1
ATOM 8735 C CA . ASP B 1 547 ? 12.508 3.066 26.953 1 89.44 547 ASP B CA 1
ATOM 8736 C C . ASP B 1 547 ? 12.914 2.008 25.938 1 89.44 547 ASP B C 1
ATOM 8738 O O . ASP B 1 547 ? 14.109 1.825 25.672 1 89.44 547 ASP B O 1
ATOM 8742 N N . ILE B 1 548 ? 11.961 1.23 25.469 1 88 548 ILE B N 1
ATOM 8743 C CA . ILE B 1 548 ? 12.172 0.254 24.406 1 88 548 ILE B CA 1
ATOM 8744 C C . ILE B 1 548 ? 11.672 0.822 23.078 1 88 548 ILE B C 1
ATOM 8746 O O . ILE B 1 548 ? 10.594 1.418 23.016 1 88 548 ILE B O 1
ATOM 8750 N N . TYR B 1 549 ? 12.484 0.685 22.062 1 89.06 549 TYR B N 1
ATOM 8751 C CA . TYR B 1 549 ? 12.133 1.185 20.734 1 89.06 549 TYR B CA 1
ATOM 8752 C C . TYR B 1 549 ? 12.148 0.061 19.719 1 89.06 549 TYR B C 1
ATOM 8754 O O . TYR B 1 549 ? 12.906 -0.902 19.844 1 89.06 549 TYR B O 1
ATOM 8762 N N . PRO B 1 550 ? 11.352 0.228 18.531 1 89.88 550 PRO B N 1
ATOM 8763 C CA . PRO B 1 550 ? 10.344 1.274 18.375 1 89.88 550 PRO B CA 1
ATOM 8764 C C . PRO B 1 550 ? 9.188 1.132 19.359 1 89.88 550 PRO B C 1
ATOM 8766 O O . PRO B 1 550 ? 8.961 0.044 19.891 1 89.88 550 PRO B O 1
ATOM 8769 N N . ASN B 1 551 ? 8.555 2.229 19.703 1 91.25 551 ASN B N 1
ATOM 8770 C CA . ASN B 1 551 ? 7.395 2.193 20.578 1 91.25 551 ASN B CA 1
ATOM 8771 C C . ASN B 1 551 ? 6.238 3.008 20.016 1 91.25 551 ASN B C 1
ATOM 8773 O O . ASN B 1 551 ? 6.414 3.771 19.062 1 91.25 551 ASN B O 1
ATOM 8777 N N . PRO B 1 552 ? 5.012 2.855 20.516 1 92.94 552 PRO B N 1
ATOM 8778 C CA . PRO B 1 552 ? 3.812 3.467 19.938 1 92.94 552 PRO B CA 1
ATOM 8779 C C . PRO B 1 552 ? 3.754 4.977 20.156 1 92.94 552 PRO B C 1
ATOM 8781 O O . PRO B 1 552 ? 2.943 5.664 19.531 1 92.94 552 PRO B O 1
ATOM 8784 N N . GLN B 1 553 ? 4.574 5.562 21.047 1 93.44 553 GLN B N 1
ATOM 8785 C CA . GLN B 1 553 ? 4.508 6.98 21.375 1 93.44 553 GLN B CA 1
ATOM 8786 C C . GLN B 1 553 ? 5.441 7.797 20.484 1 93.44 553 GLN B C 1
ATOM 8788 O O . GLN B 1 553 ? 5.074 8.875 20.031 1 93.44 553 GLN B O 1
ATOM 8793 N N . TRP B 1 554 ? 6.664 7.191 20.266 1 94.31 554 TRP B N 1
ATOM 8794 C CA . TRP B 1 554 ? 7.68 8.023 19.625 1 94.31 554 TRP B CA 1
ATOM 8795 C C . TRP B 1 554 ? 8.281 7.328 18.406 1 94.31 554 TRP B C 1
ATOM 8797 O O . TRP B 1 554 ? 9.203 7.848 17.781 1 94.31 554 TRP B O 1
ATOM 8807 N N . GLY B 1 555 ? 7.742 6.172 18 1 94.38 555 GLY B N 1
ATOM 8808 C CA . GLY B 1 555 ? 8.375 5.43 16.922 1 94.38 555 GLY B CA 1
ATOM 8809 C C . GLY B 1 555 ? 9.797 5.02 17.234 1 94.38 555 GLY B C 1
ATOM 8810 O O . GLY B 1 555 ? 10.062 4.41 18.281 1 94.38 555 GLY B O 1
ATOM 8811 N N . TYR B 1 556 ? 10.734 5.434 16.438 1 93.94 556 TYR B N 1
ATOM 8812 C CA . TYR B 1 556 ? 12.109 4.98 16.578 1 93.94 556 TYR B CA 1
ATOM 8813 C C . TYR B 1 556 ? 12.875 5.855 17.562 1 93.94 556 TYR B C 1
ATOM 8815 O O . TYR B 1 556 ? 14.016 5.551 17.922 1 93.94 556 TYR B O 1
ATOM 8823 N N . GLY B 1 557 ? 12.281 7.016 17.984 1 94 557 GLY B N 1
ATOM 8824 C CA . GLY B 1 557 ? 12.93 7.859 18.984 1 94 557 GLY B CA 1
ATOM 8825 C C . GLY B 1 557 ? 12.766 9.344 18.703 1 94 557 GLY B C 1
ATOM 8826 O O . GLY B 1 557 ? 11.922 9.734 17.891 1 94 557 GLY B O 1
ATOM 8827 N N . MET B 1 558 ? 13.547 10.148 19.422 1 93.81 558 MET B N 1
ATOM 8828 C CA . MET B 1 558 ? 13.516 11.602 19.281 1 93.81 558 MET B CA 1
ATOM 8829 C C . MET B 1 558 ? 14.375 12.055 18.109 1 93.81 558 MET B C 1
ATOM 8831 O O . MET B 1 558 ? 15.555 11.711 18.031 1 93.81 558 MET B O 1
ATOM 8835 N N . LEU B 1 559 ? 13.781 12.812 17.234 1 94.56 559 LEU B N 1
ATOM 8836 C CA . LEU B 1 559 ? 14.477 13.273 16.031 1 94.56 559 LEU B CA 1
ATOM 8837 C C . LEU B 1 559 ? 15.773 13.977 16.391 1 94.56 559 LEU B C 1
ATOM 8839 O O . LEU B 1 559 ? 15.789 14.867 17.25 1 94.56 559 LEU B O 1
ATOM 8843 N N . ASN B 1 560 ? 16.828 13.547 15.891 1 91.5 560 ASN B N 1
ATOM 8844 C CA . ASN B 1 560 ? 18.172 14.117 16.016 1 91.5 560 ASN B CA 1
ATOM 8845 C C . ASN B 1 560 ? 18.828 14.273 14.641 1 91.5 560 ASN B C 1
ATOM 8847 O O . ASN B 1 560 ? 19.391 13.312 14.109 1 91.5 560 ASN B O 1
ATOM 8851 N N . ILE B 1 561 ? 18.844 15.477 14.109 1 88.56 561 ILE B N 1
ATOM 8852 C CA . ILE B 1 561 ? 19.25 15.758 12.742 1 88.56 561 ILE B CA 1
ATOM 8853 C C . ILE B 1 561 ? 20.75 15.453 12.57 1 88.56 561 ILE B C 1
ATOM 8855 O O . ILE B 1 561 ? 21.156 14.938 11.531 1 88.56 561 ILE B O 1
ATOM 8859 N N . LEU B 1 562 ? 21.578 15.695 13.578 1 85.06 562 LEU B N 1
ATOM 8860 C CA . LEU B 1 562 ? 23.016 15.406 13.492 1 85.06 562 LEU B CA 1
ATOM 8861 C C . LEU B 1 562 ? 23.25 13.906 13.352 1 85.06 562 LEU B C 1
ATOM 8863 O O . LEU B 1 562 ? 24.062 13.477 12.523 1 85.06 562 LEU B O 1
ATOM 8867 N N . ASN B 1 563 ? 22.484 13.172 14.172 1 87 563 ASN B N 1
ATOM 8868 C CA . ASN B 1 563 ? 22.609 11.719 14.094 1 87 563 ASN B CA 1
ATOM 8869 C C . ASN B 1 563 ? 22.172 11.188 12.734 1 87 563 ASN B C 1
ATOM 8871 O O . ASN B 1 563 ? 22.672 10.164 12.266 1 87 563 ASN B O 1
ATOM 8875 N N . MET B 1 564 ? 21.219 11.844 12.125 1 87.75 564 MET B N 1
ATOM 8876 C CA . MET B 1 564 ? 20.703 11.43 10.828 1 87.75 564 MET B CA 1
ATOM 8877 C C . MET B 1 564 ? 21.812 11.391 9.781 1 87.75 564 MET B C 1
ATOM 8879 O O . MET B 1 564 ? 21.906 10.438 9.008 1 87.75 564 MET B O 1
ATOM 8883 N N . PHE B 1 565 ? 22.672 12.375 9.828 1 86.25 565 PHE B N 1
ATOM 8884 C CA . PHE B 1 565 ? 23.719 12.469 8.812 1 86.25 565 PHE B CA 1
ATOM 8885 C C . PHE B 1 565 ? 24.969 11.742 9.25 1 86.25 565 PHE B C 1
ATOM 8887 O O . PHE B 1 565 ? 25.766 11.305 8.414 1 86.25 565 PHE B O 1
ATOM 8894 N N . LYS B 1 566 ? 25.109 11.5 10.523 1 81.69 566 LYS B N 1
ATOM 8895 C CA . LYS B 1 566 ? 26.219 10.688 11.008 1 81.69 566 LYS B CA 1
ATOM 8896 C C . LYS B 1 566 ? 26.016 9.219 10.664 1 81.69 566 LYS B C 1
ATOM 8898 O O . LYS B 1 566 ? 26.984 8.516 10.352 1 81.69 566 LYS B O 1
ATOM 8903 N N . ASN B 1 567 ? 24.797 8.883 10.719 1 74.88 567 ASN B N 1
ATOM 8904 C CA . ASN B 1 567 ? 24.484 7.465 10.578 1 74.88 567 ASN B CA 1
ATOM 8905 C C . ASN B 1 567 ? 24.141 7.102 9.141 1 74.88 567 ASN B C 1
ATOM 8907 O O . ASN B 1 567 ? 23.641 6.012 8.875 1 74.88 567 ASN B O 1
ATOM 8911 N N . MET B 1 568 ? 24.297 7.949 8.188 1 74.38 568 MET B N 1
ATOM 8912 C CA . MET B 1 568 ? 24.031 7.648 6.785 1 74.38 568 MET B CA 1
ATOM 8913 C C . MET B 1 568 ? 25.141 6.805 6.188 1 74.38 568 MET B C 1
ATOM 8915 O O . MET B 1 568 ? 24.922 6.074 5.219 1 74.38 568 MET B O 1
ATOM 8919 N N . ASN B 1 569 ? 26.516 6.84 6.758 1 58.12 569 ASN B N 1
ATOM 8920 C CA . ASN B 1 569 ? 27.672 6.148 6.223 1 58.12 569 ASN B CA 1
ATOM 8921 C C . ASN B 1 569 ? 28.016 4.902 7.035 1 58.12 569 ASN B C 1
ATOM 8923 O O . ASN B 1 569 ? 27.875 4.902 8.258 1 58.12 569 ASN B O 1
#

pLDDT: mean 90.23, std 11.57, range [31.48, 98.94]

Foldseek 3Di:
DPADLLPDLQKDKWKFFWADDVVVQCVVPVQWDWQDLDNTIIIIIHGPVVCCCVQVDHPGPGTPDTDDWWKKFFFFDDFPPFDDAQDPLCVPDVDPQQLALAEEEEEEAWAQQLAQQQADPVSQGLEQKEFEQNDADPDDQDPQQGARGGDMGGSVLSRVLNVCVVVVHHSCVRPVDDRPVFPSHFLVQQQAGLPPPVSRGHLRPNHGYYYYRADFNNNLCVVLVFQGGMGIVNRVSSVVSSVLSVCVPDLGQYEYEDRMFKLDDDLQQQDPSLVSQVVSQQAFRYAYFYAQGQFLQLQQKAKDKAAPVRFKDKKKKFFDAVGFKWKKKKKKDPPWDKWKWKADQVGDIPPTDDQDASDWDWDADDVQRKIKIWTWHCVNPRRNIIMIMIMIGRGHGDIMMIMMGTPGDDIIMMMMGIIGHSSHDSRTHMPPGDSASSRGPPLNRQLHAYEWEAAPNVRHFDSRTRWHHQPPGDQSHLFYFHFGQRWGAGPPRDIDTIGGRSSRSSNVSSLLSSVCCVPCVVPVPNTDGSVNSSVLQLQQADADPPDDPPHGRTHSHHGHSSRSVVRPD/DPADLLPDLQKDKWKFFWADDVVVQCVVPVQWDWQDLDNTIIIIIHGPVVCCCVQADHPGPGTPDIDDWWKKFFFFDDFPVFDAAQDPLCVPPVDPQQLALAEEEEEEAWAQQLAQQQADPVSQGLEQKEFEQNDADPDDQDPQQGARGGDMGGSVLSRVLNVCVVVVHHSCVRPVDDRPVFPSHFLVQQQAGLPPPVSRGHLRPNHGYYYYRADFNNNLCVVLVFQGGMGIVNRVSSVVSSVLSVCVPDLGQYEYEDRMFKLDDDLQQQDPSLVSQVVSQQAFRYAYFYAQGQFLPLQQKAKDKAAPVRFKDKKKKFFDAVGFKWKKKKKKDPPWDKWKWKADQVGDIPPTDDQDAQDWDWDADDVQRKIKIWTWHCVNPRRNIIMIMIMIGRGHGDIMMIMMGTPGDDIIMMMMGIIGHSSHDSRTHMPPGDSASSRGPPLNRQLHAYEWEAAPNVRHFDSRTRWHHPPPDDQSHLFYFHFGFRWGAGPPRDIDTIGGRSSRRSNVSSLLSSVCCVPCVVPVPNTDGSVNSSVLQLQQADADPPDDPPHGRTHSHHGHSSSSVVRPD

Nearest PDB structures (foldseek):
  6mw4-assembly1_A  TM=8.944E-01  e=1.330E-50  Clostridioides difficile R20291
  4i0w-assembly1_B  TM=9.358E-01  e=2.211E-43  Clostridium perfringens
  4i0w-assembly2_D  TM=9.047E-01  e=2.831E-44  Clostridium perfringens
  7bj3-assembly1_A  TM=4.084E-01  e=4.944E-11  Streptococcus pyogenes
  7yzx-assembly1_A  TM=3.946E-01  e=3.222E-10  Streptococcus pyogenes